Protein AF-0000000083138808 (afdb_homodimer)

pLDDT: mean 95.05, std 5.02, range [62.19, 98.88]

Structure (mmCIF, N/CA/C/O backbone):
data_AF-0000000083138808-model_v1
#
loop_
_entity.id
_entity.type
_entity.pdbx_description
1 polymer 'Coproporphyrinogen III oxidase'
#
loop_
_atom_site.group_PDB
_atom_site.id
_atom_site.type_symbol
_atom_site.label_atom_id
_atom_site.label_alt_id
_atom_site.label_comp_id
_atom_site.label_asym_id
_atom_site.label_entity_id
_atom_site.label_seq_id
_atom_site.pdbx_PDB_ins_code
_atom_site.Cartn_x
_atom_site.Cartn_y
_atom_site.Cartn_z
_atom_site.occupancy
_atom_site.B_iso_or_equiv
_atom_site.auth_seq_id
_atom_site.auth_comp_id
_atom_site.auth_asym_id
_atom_site.auth_atom_id
_atom_site.pdbx_PDB_model_num
ATOM 1 N N . MET A 1 1 ? -33.562 -11.359 11.242 1 92.44 1 MET A N 1
ATOM 2 C CA . MET A 1 1 ? -32.156 -11.484 11.547 1 92.44 1 MET A CA 1
ATOM 3 C C . MET A 1 1 ? -31.312 -11.195 10.312 1 92.44 1 MET A C 1
ATOM 5 O O . MET A 1 1 ? -31.562 -11.758 9.242 1 92.44 1 MET A O 1
ATOM 9 N N . LYS A 1 2 ? -30.422 -10.242 10.336 1 97.38 2 LYS A N 1
ATOM 10 C CA . LYS A 1 2 ? -29.547 -9.914 9.211 1 97.38 2 LYS A CA 1
ATOM 11 C C . LYS A 1 2 ? -28.172 -10.586 9.359 1 97.38 2 LYS A C 1
ATOM 13 O O . LYS A 1 2 ? -27.484 -10.375 10.359 1 97.38 2 LYS A O 1
ATOM 18 N N . ILE A 1 3 ? -27.812 -11.391 8.375 1 98.69 3 ILE A N 1
ATOM 19 C CA . ILE A 1 3 ? -26.531 -12.094 8.375 1 98.69 3 ILE A CA 1
ATOM 20 C C . ILE A 1 3 ? -25.641 -11.555 7.258 1 98.69 3 ILE A C 1
ATOM 22 O O . ILE A 1 3 ? -26.062 -11.484 6.102 1 98.69 3 ILE A O 1
ATOM 26 N N . LEU A 1 4 ? -24.406 -11.102 7.598 1 98.88 4 LEU A N 1
ATOM 27 C CA . LEU A 1 4 ? -23.469 -10.578 6.625 1 98.88 4 LEU A CA 1
ATOM 28 C C . LEU A 1 4 ? -22.297 -11.539 6.43 1 98.88 4 LEU A C 1
ATOM 30 O O . LEU A 1 4 ? -21.609 -11.898 7.391 1 98.88 4 LEU A O 1
ATOM 34 N N . LEU A 1 5 ? -22.141 -12.07 5.223 1 98.81 5 LEU A N 1
ATOM 35 C CA . LEU A 1 5 ? -20.938 -12.766 4.797 1 98.81 5 LEU A CA 1
ATOM 36 C C . LEU A 1 5 ? -19.922 -11.781 4.223 1 98.81 5 LEU A C 1
ATOM 38 O O . LEU A 1 5 ? -20.156 -11.18 3.172 1 98.81 5 LEU A O 1
ATOM 42 N N . ALA A 1 6 ? -18.781 -11.617 4.906 1 98.69 6 ALA A N 1
ATOM 43 C CA . ALA A 1 6 ? -17.797 -10.633 4.48 1 98.69 6 ALA A CA 1
ATOM 44 C C . ALA A 1 6 ? -16.484 -11.305 4.098 1 98.69 6 ALA A C 1
ATOM 46 O O . ALA A 1 6 ? -16.047 -12.242 4.762 1 98.69 6 ALA A O 1
ATOM 47 N N . ALA A 1 7 ? -15.898 -10.883 3.031 1 98.31 7 ALA A N 1
ATOM 48 C CA . ALA A 1 7 ? -14.602 -11.352 2.553 1 98.31 7 ALA A CA 1
ATOM 49 C C . ALA A 1 7 ? -13.664 -10.188 2.256 1 98.31 7 ALA A C 1
ATOM 51 O O . ALA A 1 7 ? -14.102 -9.156 1.727 1 98.31 7 ALA A O 1
ATOM 52 N N . VAL A 1 8 ? -12.367 -10.32 2.645 1 98.31 8 VAL A N 1
ATOM 53 C CA . VAL A 1 8 ? -11.328 -9.359 2.295 1 98.31 8 VAL A CA 1
ATOM 54 C C . VAL A 1 8 ? -10.367 -9.977 1.284 1 98.31 8 VAL A C 1
ATOM 56 O O . VAL A 1 8 ? -9.445 -10.703 1.661 1 98.31 8 VAL A O 1
ATOM 59 N N . ASN A 1 9 ? -10.562 -9.625 0.025 1 97.88 9 ASN A N 1
ATOM 60 C CA . ASN A 1 9 ? -9.812 -10.242 -1.061 1 97.88 9 ASN A CA 1
ATOM 61 C C . ASN A 1 9 ? -8.422 -9.625 -1.204 1 97.88 9 ASN A C 1
ATOM 63 O O . ASN A 1 9 ? -8.172 -8.523 -0.709 1 97.88 9 ASN A O 1
ATOM 67 N N . ALA A 1 10 ? -7.535 -10.328 -1.863 1 96.06 10 ALA A N 1
ATOM 68 C CA . ALA A 1 10 ? -6.18 -9.836 -2.109 1 96.06 10 ALA A CA 1
ATOM 69 C C . ALA A 1 10 ? -6.195 -8.648 -3.07 1 96.06 10 ALA A C 1
ATOM 71 O O . ALA A 1 10 ? -5.426 -7.699 -2.904 1 96.06 10 ALA A O 1
ATOM 72 N N . LYS A 1 11 ? -6.949 -8.758 -4.117 1 95.38 11 LYS A N 1
ATOM 73 C CA . LYS A 1 11 ? -7.152 -7.703 -5.109 1 95.38 11 LYS A CA 1
ATOM 74 C C . LYS A 1 11 ? -8.617 -7.617 -5.531 1 95.38 11 LYS A C 1
ATOM 76 O O . LYS A 1 11 ? -9.383 -8.555 -5.312 1 95.38 11 LYS A O 1
ATOM 81 N N . TYR A 1 12 ? -8.961 -6.559 -6.191 1 91.81 12 TYR A N 1
ATOM 82 C CA . TYR A 1 12 ? -10.336 -6.328 -6.633 1 91.81 12 TYR A CA 1
ATOM 83 C C . TYR A 1 12 ? -10.758 -7.367 -7.664 1 91.81 12 TYR A C 1
ATOM 85 O O . TYR A 1 12 ? -11.914 -7.793 -7.684 1 91.81 12 TYR A O 1
ATOM 93 N N . ILE A 1 13 ? -9.805 -7.824 -8.469 1 94.5 13 ILE A N 1
ATOM 94 C CA . ILE A 1 13 ? -10.109 -8.719 -9.586 1 94.5 13 ILE A CA 1
ATOM 95 C C . ILE A 1 13 ? -10.508 -10.086 -9.055 1 94.5 13 ILE A C 1
ATOM 97 O O . ILE A 1 13 ? -11.07 -10.906 -9.781 1 94.5 13 ILE A O 1
ATOM 101 N N . HIS A 1 14 ? -10.227 -10.344 -7.797 1 95.12 14 HIS A N 1
ATOM 102 C CA . HIS A 1 14 ? -10.578 -11.625 -7.195 1 95.12 14 HIS A CA 1
ATOM 103 C C . HIS A 1 14 ? -11.961 -11.562 -6.551 1 95.12 14 HIS A C 1
ATOM 105 O O . HIS A 1 14 ? -12.359 -10.523 -6.023 1 95.12 14 HIS A O 1
ATOM 111 N N . SER A 1 15 ? -12.633 -12.633 -6.695 1 94.44 15 SER A N 1
ATOM 112 C CA . SER A 1 15 ? -13.875 -12.844 -5.957 1 94.44 15 SER A CA 1
ATOM 113 C C . SER A 1 15 ? -13.742 -13.992 -4.969 1 94.44 15 SER A C 1
ATOM 115 O O . SER A 1 15 ? -12.875 -14.859 -5.121 1 94.44 15 SER A O 1
ATOM 117 N N . ASN A 1 16 ? -14.523 -13.906 -3.939 1 96.31 16 ASN A N 1
ATOM 118 C CA . ASN A 1 16 ? -14.508 -14.961 -2.928 1 96.31 16 ASN A CA 1
ATOM 119 C C . ASN A 1 16 ? -15.609 -15.984 -3.166 1 96.31 16 ASN A C 1
ATOM 121 O O . ASN A 1 16 ? -16.766 -15.773 -2.773 1 96.31 16 ASN A O 1
ATOM 125 N N . LEU A 1 17 ? -15.281 -17.094 -3.738 1 96.81 17 LEU A N 1
ATOM 126 C CA . LEU A 1 17 ? -16.25 -18.141 -4.094 1 96.81 17 LEU A CA 1
ATOM 127 C C . LEU A 1 17 ? -16.969 -18.641 -2.854 1 96.81 17 LEU A C 1
ATOM 129 O O . LEU A 1 17 ? -18.172 -18.953 -2.918 1 96.81 17 LEU A O 1
ATOM 133 N N . ALA A 1 18 ? -16.312 -18.672 -1.743 1 97.19 18 ALA A N 1
ATOM 134 C CA . ALA A 1 18 ? -16.844 -19.25 -0.52 1 97.19 18 ALA A CA 1
ATOM 135 C C . ALA A 1 18 ? -18.109 -18.516 -0.064 1 97.19 18 ALA A C 1
ATOM 137 O O . ALA A 1 18 ? -19.141 -19.125 0.192 1 97.19 18 ALA A O 1
ATOM 138 N N . VAL A 1 19 ? -18.047 -17.203 0.001 1 97.94 19 VAL A N 1
ATOM 139 C CA . VAL A 1 19 ? -19.172 -16.453 0.549 1 97.94 19 VAL A CA 1
ATOM 140 C C . VAL A 1 19 ? -20.375 -16.562 -0.392 1 97.94 19 VAL A C 1
ATOM 142 O O . VAL A 1 19 ? -21.516 -16.609 0.057 1 97.94 19 VAL A O 1
ATOM 145 N N . TYR A 1 20 ? -20.156 -16.656 -1.681 1 97.44 20 TYR A N 1
ATOM 146 C CA . TYR A 1 20 ? -21.25 -16.812 -2.635 1 97.44 20 TYR A CA 1
ATOM 147 C C . TYR A 1 20 ? -21.875 -18.188 -2.533 1 97.44 20 TYR A C 1
ATOM 149 O O . TYR A 1 20 ? -23.109 -18.328 -2.576 1 97.44 20 TYR A O 1
ATOM 157 N N . CYS A 1 21 ? -21.062 -19.219 -2.371 1 97.62 21 CYS A N 1
ATOM 158 C CA . CYS A 1 21 ? -21.562 -20.578 -2.225 1 97.62 21 CYS A CA 1
ATOM 159 C C . CYS A 1 21 ? -22.375 -20.734 -0.946 1 97.62 21 CYS A C 1
ATOM 161 O O . CYS A 1 21 ? -23.438 -21.344 -0.953 1 97.62 21 CYS A O 1
ATOM 163 N N . LEU A 1 22 ? -21.828 -20.156 0.138 1 98.38 22 LEU A N 1
ATOM 164 C CA . LEU A 1 22 ? -22.531 -20.234 1.417 1 98.38 22 LEU A CA 1
ATOM 165 C C . LEU A 1 22 ? -23.906 -19.594 1.321 1 98.38 22 LEU A C 1
ATOM 167 O O . LEU A 1 22 ? -24.906 -20.188 1.738 1 98.38 22 LEU A O 1
ATOM 171 N N . ARG A 1 23 ? -23.953 -18.375 0.774 1 97.94 23 ARG A N 1
ATOM 172 C CA . ARG A 1 23 ? -25.234 -17.688 0.656 1 97.94 23 ARG A CA 1
ATOM 173 C C . ARG A 1 23 ? -26.188 -18.469 -0.237 1 97.94 23 ARG A C 1
ATOM 175 O O . ARG A 1 23 ? -27.359 -18.641 0.109 1 97.94 23 ARG A O 1
ATOM 182 N N . ALA A 1 24 ? -25.688 -18.922 -1.395 1 97.19 24 ALA A N 1
ATOM 183 C CA . ALA A 1 24 ? -26.547 -19.625 -2.346 1 97.19 24 ALA A CA 1
ATOM 184 C C . ALA A 1 24 ? -27.125 -20.891 -1.728 1 97.19 24 ALA A C 1
ATOM 186 O O . ALA A 1 24 ? -28.328 -21.156 -1.854 1 97.19 24 ALA A O 1
ATOM 187 N N . TYR A 1 25 ? -26.359 -21.672 -1.079 1 98 25 TYR A N 1
ATOM 188 C CA . TYR A 1 25 ? -26.812 -22.906 -0.465 1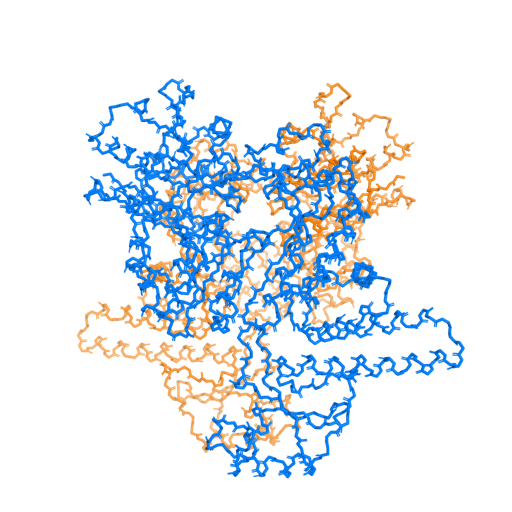 98 25 TYR A CA 1
ATOM 189 C C . TYR A 1 25 ? -27.828 -22.625 0.64 1 98 25 TYR A C 1
ATOM 191 O O . TYR A 1 25 ? -28.875 -23.281 0.706 1 98 25 TYR A O 1
ATOM 199 N N . ALA A 1 26 ? -27.516 -21.734 1.524 1 97.75 26 ALA A N 1
ATOM 200 C CA . ALA A 1 26 ? -28.391 -21.391 2.635 1 97.75 26 ALA A CA 1
ATOM 201 C C . ALA A 1 26 ? -29.734 -20.891 2.127 1 97.75 26 ALA A C 1
ATOM 203 O O . ALA A 1 26 ? -30.781 -21.219 2.691 1 97.75 26 ALA A O 1
ATOM 204 N N . LYS A 1 27 ? -29.688 -20.094 1.078 1 96.12 27 LYS A N 1
ATOM 205 C CA . LYS A 1 27 ? -30.922 -19.516 0.553 1 96.12 27 LYS A CA 1
ATOM 206 C C . LYS A 1 27 ? -31.812 -20.578 -0.094 1 96.12 27 LYS A C 1
ATOM 208 O O . LYS A 1 27 ? -33.031 -20.422 -0.161 1 96.12 27 LYS A O 1
ATOM 213 N N . GLU A 1 28 ? -31.203 -21.609 -0.578 1 95.62 28 GLU A N 1
ATOM 214 C CA . GLU A 1 28 ? -32 -22.734 -1.082 1 95.62 28 GLU A CA 1
ATOM 215 C C . GLU A 1 28 ? -32.781 -23.391 0.04 1 95.62 28 GLU A C 1
ATOM 217 O O . GLU A 1 28 ? -33.906 -23.875 -0.18 1 95.62 28 GLU A O 1
ATOM 222 N N . GLN A 1 29 ? -32.219 -23.438 1.167 1 94.19 29 GLN A N 1
ATOM 223 C CA . GLN A 1 29 ? -32.875 -24.078 2.314 1 94.19 29 GLN A CA 1
ATOM 224 C C . GLN A 1 29 ? -33.75 -23.094 3.07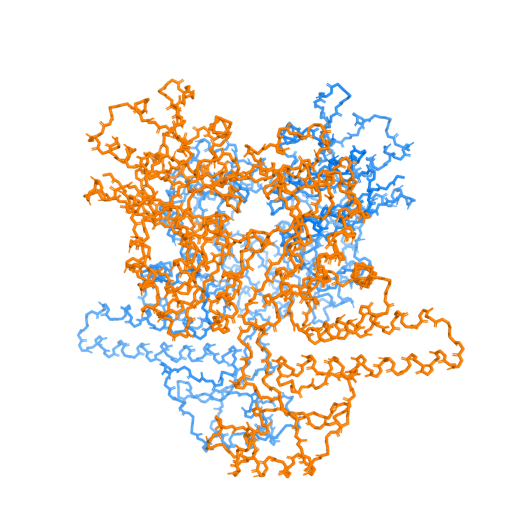2 1 94.19 29 GLN A C 1
ATOM 226 O O . GLN A 1 29 ? -34.75 -23.484 3.674 1 94.19 29 GLN A O 1
ATOM 231 N N . HIS A 1 30 ? -33.312 -21.891 3.078 1 94.69 30 HIS A N 1
ATOM 232 C CA . HIS A 1 30 ? -33.969 -20.828 3.812 1 94.69 30 HIS A CA 1
ATOM 233 C C . HIS A 1 30 ? -34.188 -19.594 2.932 1 94.69 30 HIS A C 1
ATOM 235 O O . HIS A 1 30 ? -33.562 -18.562 3.145 1 94.69 30 HIS A O 1
ATOM 241 N N . LEU A 1 31 ? -35.188 -19.641 2.113 1 91.38 31 LEU A N 1
ATOM 242 C CA . LEU A 1 31 ? -35.406 -18.672 1.049 1 91.38 31 LEU A CA 1
ATOM 243 C C . LEU A 1 31 ? -35.625 -17.281 1.624 1 91.38 31 LEU A C 1
ATOM 245 O O . LEU A 1 31 ? -35.188 -16.281 1.054 1 91.38 31 LEU A O 1
ATOM 249 N N . ALA A 1 32 ? -36.219 -17.156 2.746 1 92.94 32 ALA A N 1
ATOM 250 C CA . ALA A 1 32 ? -36.625 -15.867 3.303 1 92.94 32 ALA A CA 1
ATOM 251 C C . ALA A 1 32 ? -35.531 -15.242 4.133 1 92.94 32 ALA A C 1
ATOM 253 O O . ALA A 1 32 ? -35.625 -14.102 4.59 1 92.94 32 ALA A O 1
ATOM 254 N N . SER A 1 33 ? -34.406 -16 4.246 1 95.75 33 SER A N 1
ATOM 255 C CA . SER A 1 33 ? -33.344 -15.516 5.113 1 95.75 33 SER A CA 1
ATOM 256 C C . SER A 1 33 ? -32.656 -14.273 4.527 1 95.75 33 SER A C 1
ATOM 258 O O . SER A 1 33 ? -32.469 -14.188 3.312 1 95.75 33 SER A O 1
ATOM 260 N N . ASN A 1 34 ? -32.406 -13.273 5.371 1 97.5 34 ASN A N 1
ATOM 261 C CA . ASN A 1 34 ? -31.703 -12.055 4.977 1 97.5 34 ASN A CA 1
ATOM 262 C C . ASN A 1 34 ? -30.188 -12.227 5.078 1 97.5 34 ASN A C 1
ATOM 264 O O . ASN A 1 34 ? -29.594 -11.898 6.105 1 97.5 34 ASN A O 1
ATOM 268 N N . ILE A 1 35 ? -29.594 -12.75 4.059 1 98.38 35 ILE A N 1
ATOM 269 C CA . ILE A 1 35 ? -28.172 -12.992 3.979 1 98.38 35 ILE A CA 1
ATOM 270 C C . ILE A 1 35 ? -27.547 -12.094 2.908 1 98.38 35 ILE A C 1
ATOM 272 O O . ILE A 1 35 ? -27.891 -12.195 1.729 1 98.38 35 ILE A O 1
ATOM 276 N N . THR A 1 36 ? -26.625 -11.211 3.268 1 97.94 36 THR A N 1
ATOM 277 C CA . THR A 1 36 ? -25.953 -10.312 2.33 1 97.94 36 THR A CA 1
ATOM 278 C C . THR A 1 36 ? -24.469 -10.602 2.262 1 97.94 36 THR A C 1
ATOM 280 O O . THR A 1 36 ? -23.906 -11.266 3.141 1 97.94 36 THR A O 1
ATOM 283 N N . ILE A 1 37 ? -23.844 -10.227 1.132 1 98 37 ILE A N 1
ATOM 284 C CA . ILE A 1 37 ? -22.422 -10.422 0.917 1 98 37 ILE A CA 1
ATOM 285 C C . ILE A 1 37 ? -21.734 -9.07 0.749 1 98 37 ILE A C 1
ATOM 287 O O . ILE A 1 37 ? -22.266 -8.18 0.076 1 98 37 ILE A O 1
ATOM 291 N N . SER A 1 38 ? -20.578 -8.859 1.402 1 97.88 38 SER A N 1
ATOM 292 C CA . SER A 1 38 ? -19.703 -7.73 1.147 1 97.88 38 SER A CA 1
ATOM 293 C C . SER A 1 38 ? -18.266 -8.188 0.879 1 97.88 38 SER A C 1
ATOM 295 O O . SER A 1 38 ? -17.703 -8.953 1.663 1 97.88 38 SER A O 1
ATOM 297 N N . GLU A 1 39 ? -17.734 -7.773 -0.21 1 97.12 39 GLU A N 1
ATOM 298 C CA . GLU A 1 39 ? -16.344 -8.07 -0.547 1 97.12 39 GLU A CA 1
ATOM 299 C C . GLU A 1 39 ? -15.477 -6.812 -0.487 1 97.12 39 GLU A C 1
ATOM 301 O O . GLU A 1 39 ? -15.828 -5.785 -1.067 1 97.12 39 GLU A O 1
ATOM 306 N N . TYR A 1 40 ? -14.406 -6.895 0.25 1 97.44 40 TYR A N 1
ATOM 307 C CA . TYR A 1 40 ? -13.398 -5.852 0.384 1 97.44 40 TYR A CA 1
ATOM 308 C C . TYR A 1 40 ? -12.055 -6.328 -0.149 1 97.44 40 TYR A C 1
ATOM 310 O O . TYR A 1 40 ? -11.938 -7.445 -0.656 1 97.44 40 TYR A O 1
ATOM 318 N N . THR A 1 41 ? -11.039 -5.5 -0.124 1 96.81 41 THR A N 1
ATOM 319 C CA . THR A 1 41 ? -9.68 -5.875 -0.489 1 96.81 41 THR A CA 1
ATOM 320 C C . THR A 1 41 ? -8.695 -5.469 0.605 1 96.81 41 THR A C 1
ATOM 322 O O . THR A 1 41 ? -8.961 -4.543 1.376 1 96.81 41 THR A O 1
ATOM 325 N N . ILE A 1 42 ? -7.574 -6.098 0.722 1 95.81 42 ILE A N 1
ATOM 326 C CA . ILE A 1 42 ? -6.566 -5.82 1.736 1 95.81 42 ILE A CA 1
ATOM 327 C C . ILE A 1 42 ? -5.934 -4.457 1.478 1 95.81 42 ILE A C 1
ATOM 329 O O . ILE A 1 42 ? -5.273 -3.893 2.355 1 95.81 42 ILE A O 1
ATOM 333 N N . ASN A 1 43 ? -6.125 -3.932 0.3 1 92.25 43 ASN A N 1
ATOM 334 C CA . ASN A 1 43 ? -5.566 -2.631 -0.056 1 92.25 43 ASN A CA 1
ATOM 335 C C . ASN A 1 43 ? -6.543 -1.498 0.255 1 92.25 43 ASN A C 1
ATOM 337 O O . ASN A 1 43 ? -6.188 -0.323 0.145 1 92.25 43 ASN A O 1
ATOM 341 N N . GLN A 1 44 ? -7.723 -1.822 0.637 1 94.25 44 GLN A N 1
ATOM 342 C CA . GLN A 1 44 ? -8.711 -0.824 1.034 1 94.25 44 GLN A CA 1
ATOM 343 C C . GLN A 1 44 ? -8.422 -0.293 2.436 1 94.25 44 GLN A C 1
ATOM 345 O O . GLN A 1 44 ? -8.055 -1.056 3.33 1 94.25 44 GLN A O 1
ATOM 350 N N . PRO A 1 45 ? -8.547 1.027 2.615 1 93.5 45 PRO A N 1
ATOM 351 C CA . PRO A 1 45 ? -8.352 1.54 3.975 1 93.5 45 PRO A CA 1
ATOM 352 C C . PRO A 1 45 ? -9.227 0.827 5.004 1 93.5 45 PRO A C 1
ATOM 354 O O . PRO A 1 45 ? -10.422 0.651 4.785 1 93.5 45 PRO A O 1
ATOM 357 N N . PHE A 1 46 ? -8.633 0.461 6.062 1 95.75 46 PHE A N 1
ATOM 358 C CA . PHE A 1 46 ? -9.289 -0.342 7.09 1 95.75 46 PHE A CA 1
ATOM 359 C C . PHE A 1 46 ? -10.539 0.358 7.613 1 95.75 46 PHE A C 1
ATOM 361 O O . PHE A 1 46 ? -11.578 -0.276 7.809 1 95.75 46 PHE A O 1
ATOM 368 N N . ASP A 1 47 ? -10.516 1.645 7.805 1 95.69 47 ASP A N 1
ATOM 369 C CA . ASP A 1 47 ? -11.633 2.396 8.367 1 95.69 47 ASP A CA 1
ATOM 370 C C . ASP A 1 47 ? -12.844 2.352 7.445 1 95.69 47 ASP A C 1
ATOM 372 O O . ASP A 1 47 ? -13.984 2.357 7.91 1 95.69 47 ASP A O 1
ATOM 376 N N . GLU A 1 48 ? -12.609 2.299 6.18 1 95.12 48 GLU A N 1
ATOM 377 C CA . GLU A 1 48 ? -13.719 2.195 5.234 1 95.12 48 GLU A CA 1
ATOM 378 C C . GLU A 1 48 ? -14.461 0.87 5.391 1 95.12 48 GLU A C 1
ATOM 380 O O . GLU A 1 48 ? -15.688 0.825 5.305 1 95.12 48 GLU A O 1
ATOM 385 N N . ILE A 1 49 ? -13.695 -0.174 5.617 1 97.56 49 ILE A N 1
ATOM 386 C CA . ILE A 1 49 ? -14.281 -1.497 5.812 1 97.56 49 ILE A CA 1
ATOM 387 C C . ILE A 1 49 ? -15.102 -1.513 7.102 1 97.56 49 ILE A C 1
ATOM 389 O O . ILE A 1 49 ? -16.25 -1.941 7.102 1 97.56 49 ILE A O 1
ATOM 393 N N . LEU A 1 50 ? -14.5 -0.985 8.141 1 97.94 50 LEU A N 1
ATOM 394 C CA . LEU A 1 50 ? -15.148 -0.945 9.445 1 97.94 50 LEU A CA 1
ATOM 395 C C . LEU A 1 50 ? -16.438 -0.14 9.383 1 97.94 50 LEU A C 1
ATOM 397 O O . LEU A 1 50 ? -17.469 -0.578 9.891 1 97.94 50 LEU A O 1
ATOM 401 N N . MET A 1 51 ? -16.391 1.031 8.742 1 97.19 51 MET A N 1
ATOM 402 C CA . MET A 1 51 ? -17.562 1.897 8.617 1 97.19 51 MET A CA 1
ATOM 403 C C . MET A 1 51 ? -18.672 1.205 7.828 1 97.19 51 MET A C 1
ATOM 405 O O . MET A 1 51 ? -19.844 1.303 8.188 1 97.19 51 MET A O 1
ATOM 409 N N . ASP A 1 52 ? -18.281 0.514 6.77 1 97.12 52 ASP A N 1
ATOM 410 C CA . ASP A 1 52 ? -19.281 -0.187 5.961 1 97.12 52 ASP A CA 1
ATOM 411 C C . ASP A 1 52 ? -19.984 -1.276 6.773 1 97.12 52 ASP A C 1
ATOM 413 O O . ASP A 1 52 ? -21.203 -1.411 6.719 1 97.12 52 ASP A O 1
ATOM 417 N N . ILE A 1 53 ? -19.25 -2.047 7.523 1 98.56 53 ILE A N 1
ATOM 418 C CA . ILE A 1 53 ? -19.828 -3.102 8.352 1 98.56 53 ILE A CA 1
ATOM 419 C C . ILE A 1 53 ? -20.766 -2.492 9.398 1 98.56 53 ILE A C 1
ATOM 421 O O . ILE A 1 53 ? -21.859 -3.004 9.625 1 98.56 53 ILE A O 1
ATOM 425 N N . TYR A 1 54 ? -20.344 -1.401 10 1 98.38 54 TYR A N 1
ATOM 426 C CA . TYR A 1 54 ? -21.172 -0.709 10.984 1 98.38 54 TYR A CA 1
ATOM 427 C C . TYR A 1 54 ? -22.5 -0.287 10.375 1 98.38 54 TYR A C 1
ATOM 429 O O . TYR A 1 54 ? -23.562 -0.506 10.969 1 98.38 54 TYR A O 1
ATOM 437 N N . LYS A 1 55 ? -22.438 0.327 9.195 1 96.75 55 LYS A N 1
ATOM 438 C CA . LYS A 1 55 ? -23.625 0.827 8.523 1 96.75 55 LYS A CA 1
ATOM 439 C C . LYS A 1 55 ? -24.594 -0.31 8.203 1 96.75 55 LYS A C 1
ATOM 441 O O . LYS A 1 55 ? -25.812 -0.132 8.258 1 96.75 55 LYS A O 1
ATOM 446 N N . GLN A 1 56 ? -24.047 -1.447 7.891 1 97.31 56 GLN A N 1
ATOM 447 C CA . GLN A 1 56 ? -24.875 -2.598 7.57 1 97.31 56 GLN A CA 1
ATOM 448 C C . GLN A 1 56 ? -25.516 -3.184 8.828 1 97.31 56 GLN A C 1
ATOM 450 O O . GLN A 1 56 ? -26.562 -3.836 8.758 1 97.31 56 GLN A O 1
ATOM 455 N N . ALA A 1 57 ? -24.906 -2.99 9.969 1 97.75 57 ALA A N 1
ATOM 456 C CA . ALA A 1 57 ? -25.422 -3.371 11.281 1 97.75 57 ALA A CA 1
ATOM 457 C C . ALA A 1 57 ? -25.891 -4.82 11.281 1 97.75 57 ALA A C 1
ATOM 459 O O . ALA A 1 57 ? -27.031 -5.109 11.641 1 97.75 57 ALA A O 1
ATOM 460 N N . PRO A 1 58 ? -25.062 -5.766 10.938 1 98.69 58 PRO A N 1
ATOM 461 C CA . PRO A 1 58 ? -25.484 -7.168 10.93 1 98.69 58 PRO A CA 1
ATOM 462 C C . PRO A 1 58 ? -25.703 -7.727 12.336 1 98.69 58 PRO A C 1
ATOM 464 O O . PRO A 1 58 ? -25 -7.332 13.273 1 98.69 58 PRO A O 1
ATOM 467 N N . ASP A 1 59 ? -26.688 -8.617 12.453 1 98.5 59 ASP A N 1
ATOM 468 C CA . ASP A 1 59 ? -26.859 -9.375 13.695 1 98.5 59 ASP A CA 1
ATOM 469 C C . ASP A 1 59 ? -25.766 -10.445 13.828 1 98.5 59 ASP A C 1
ATOM 471 O O . ASP A 1 59 ? -25.297 -10.719 14.938 1 98.5 59 ASP A O 1
ATOM 475 N N . VAL A 1 60 ? -25.422 -11.078 12.727 1 98.62 60 VAL A N 1
ATOM 476 C CA . VAL A 1 60 ? -24.375 -12.086 12.633 1 98.62 60 VAL A CA 1
ATOM 477 C C . VAL A 1 60 ? -23.391 -11.703 11.531 1 98.62 60 VAL A C 1
ATOM 479 O O . VAL A 1 60 ? -23.797 -11.445 10.391 1 98.62 60 VAL A O 1
ATOM 482 N N . LEU A 1 61 ? -22.125 -11.539 11.875 1 98.88 61 LEU A N 1
ATOM 483 C CA . LEU A 1 61 ? -21.047 -11.25 10.93 1 98.88 61 LEU A CA 1
ATOM 484 C C . LEU A 1 61 ? -20.156 -12.469 10.734 1 98.88 61 LEU A C 1
ATOM 486 O O . LEU A 1 61 ? -19.547 -12.953 11.68 1 98.88 61 LEU A O 1
ATOM 490 N N . CYS A 1 62 ? -20.125 -13.016 9.547 1 98.88 62 CYS A N 1
ATOM 491 C CA . CYS A 1 62 ? -19.266 -14.141 9.195 1 98.88 62 CYS A CA 1
ATOM 492 C C . CYS A 1 62 ? -18.094 -13.688 8.336 1 98.88 62 CYS A C 1
ATOM 494 O O . CYS A 1 62 ? -18.281 -13.086 7.281 1 98.88 62 CYS A O 1
ATOM 496 N N . LEU A 1 63 ? -16.891 -13.977 8.773 1 98.81 63 LEU A N 1
ATOM 497 C CA . LEU A 1 63 ? -15.688 -13.531 8.078 1 98.81 63 LEU A CA 1
ATOM 498 C C . LEU A 1 63 ? -14.945 -14.719 7.473 1 98.81 63 LEU A C 1
ATOM 500 O O . LEU A 1 63 ? -14.68 -15.703 8.164 1 98.81 63 LEU A O 1
ATOM 504 N N . SER A 1 64 ? -14.688 -14.602 6.18 1 98.31 64 SER A N 1
ATOM 505 C CA . SER A 1 64 ? -13.859 -15.609 5.531 1 98.31 64 SER A CA 1
ATOM 506 C C . SER A 1 64 ? -12.383 -15.391 5.832 1 98.31 64 SER A C 1
ATOM 508 O O . SER A 1 64 ? -11.875 -14.273 5.711 1 98.31 64 SER A O 1
ATOM 510 N N . CYS A 1 65 ? -11.648 -16.438 6.195 1 98.06 65 CYS A N 1
ATOM 511 C CA . CYS A 1 65 ? -10.266 -16.312 6.652 1 98.06 65 CYS A CA 1
ATOM 512 C C . CYS A 1 65 ? -9.32 -17.094 5.746 1 98.06 65 CYS A C 1
ATOM 514 O O . CYS A 1 65 ? -9.398 -18.312 5.664 1 98.06 65 CYS A O 1
ATOM 516 N N . TYR A 1 66 ? -8.5 -16.391 5.09 1 96.62 66 TYR A N 1
ATOM 517 C CA . TYR A 1 66 ? -7.488 -16.953 4.207 1 96.62 66 TYR A CA 1
ATOM 518 C C . TYR A 1 66 ? -6.105 -16.406 4.555 1 96.62 66 TYR A C 1
ATOM 520 O O . TYR A 1 66 ? -5.977 -15.492 5.371 1 96.62 66 TYR A O 1
ATOM 528 N N . LEU A 1 67 ? -5.121 -16.969 3.92 1 95.06 67 LEU A N 1
ATOM 529 C CA . LEU A 1 67 ? -3.73 -16.609 4.184 1 95.06 67 LEU A CA 1
ATOM 530 C C . LEU A 1 67 ? -3.494 -15.117 3.955 1 95.06 67 LEU A C 1
ATOM 532 O O . LEU A 1 67 ? -2.781 -14.477 4.727 1 95.06 67 LEU A O 1
ATOM 536 N N . TRP A 1 68 ? -4.074 -14.547 2.947 1 95.5 68 TRP A N 1
ATOM 537 C CA . TRP A 1 68 ? -3.756 -13.18 2.533 1 95.5 68 TRP A CA 1
ATOM 538 C C . TRP A 1 68 ? -4.512 -12.164 3.381 1 95.5 68 TRP A C 1
ATOM 540 O O . TRP A 1 68 ? -4.184 -10.977 3.373 1 95.5 68 TRP A O 1
ATOM 550 N N . ASN A 1 69 ? -5.539 -12.625 4.176 1 97.5 69 ASN A N 1
ATOM 551 C CA . ASN A 1 69 ? -6.379 -11.602 4.781 1 97.5 69 ASN A CA 1
ATOM 552 C C . ASN A 1 69 ? -6.508 -11.797 6.289 1 97.5 69 ASN A C 1
ATOM 554 O O . ASN A 1 69 ? -7.191 -11.023 6.965 1 97.5 69 ASN A O 1
ATOM 558 N N . VAL A 1 70 ? -5.863 -12.781 6.887 1 96.62 70 VAL A N 1
ATOM 559 C CA . VAL A 1 70 ? -6.086 -13.156 8.281 1 96.62 70 VAL A CA 1
ATOM 560 C C . VAL A 1 70 ? -5.652 -12.016 9.195 1 96.62 70 VAL A C 1
ATOM 562 O O . VAL A 1 70 ? -6.223 -11.82 10.273 1 96.62 70 VAL A O 1
ATOM 565 N N . THR A 1 71 ? -4.637 -11.25 8.82 1 94.94 71 THR A N 1
ATOM 566 C CA . THR A 1 71 ? -4.215 -10.102 9.609 1 94.94 71 THR A CA 1
ATOM 567 C C . THR A 1 71 ? -5.32 -9.055 9.664 1 94.94 71 THR A C 1
ATOM 569 O O . THR A 1 71 ? -5.668 -8.57 10.742 1 94.94 71 THR A O 1
ATOM 572 N N . GLU A 1 72 ? -5.883 -8.719 8.531 1 96.62 72 GLU A N 1
ATOM 573 C CA . GLU A 1 72 ? -6.977 -7.754 8.453 1 96.62 72 GLU A CA 1
ATOM 574 C C . GLU A 1 72 ? -8.211 -8.258 9.203 1 96.62 72 GLU A C 1
ATOM 576 O O . GLU A 1 72 ? -8.867 -7.496 9.906 1 96.62 72 GLU A O 1
ATOM 581 N N . VAL A 1 73 ? -8.508 -9.516 9.031 1 98 73 VAL A N 1
ATOM 582 C CA . VAL A 1 73 ? -9.648 -10.125 9.695 1 98 73 VAL A CA 1
ATOM 583 C C . VAL A 1 73 ? -9.461 -10.062 11.211 1 98 73 VAL A C 1
ATOM 585 O O . VAL A 1 73 ? -10.406 -9.773 11.953 1 98 73 VAL A O 1
ATOM 588 N N . GLY A 1 74 ? -8.266 -10.367 11.656 1 97.44 74 GLY A N 1
ATOM 589 C CA . GLY A 1 74 ? -7.977 -10.258 13.078 1 97.44 74 GLY A CA 1
ATOM 590 C C . GLY A 1 74 ? -8.266 -8.875 13.633 1 97.44 74 GLY A C 1
ATOM 591 O O . GLY A 1 74 ? -8.797 -8.742 14.742 1 97.44 74 GLY A O 1
ATOM 592 N N . GLN A 1 75 ? -7.906 -7.863 12.906 1 96.88 75 GLN A N 1
ATOM 593 C CA . GLN A 1 75 ? -8.188 -6.496 13.32 1 96.88 75 GLN A CA 1
ATOM 594 C C . GLN A 1 75 ? -9.695 -6.238 13.383 1 96.88 75 GLN A C 1
ATOM 596 O O . GLN A 1 75 ? -10.18 -5.586 14.305 1 96.88 75 GLN A O 1
ATOM 601 N N . LEU A 1 76 ? -10.414 -6.727 12.391 1 98.19 76 LEU A N 1
ATOM 602 C CA . LEU A 1 76 ? -11.867 -6.566 12.359 1 98.19 76 LEU A CA 1
ATOM 603 C C . LEU A 1 76 ? -12.508 -7.215 13.586 1 98.19 76 LEU A C 1
ATOM 605 O O . LEU A 1 76 ? -13.406 -6.633 14.203 1 98.19 76 LEU A O 1
ATOM 609 N N . ILE A 1 77 ? -12.023 -8.43 13.906 1 98.19 77 ILE A N 1
ATOM 610 C CA . ILE A 1 77 ? -12.57 -9.164 15.039 1 98.19 77 ILE A CA 1
ATOM 611 C C . ILE A 1 77 ? -12.43 -8.336 16.312 1 98.19 77 ILE A C 1
ATOM 613 O O . ILE A 1 77 ? -13.32 -8.32 17.156 1 98.19 77 ILE A O 1
ATOM 617 N N . GLN A 1 78 ? -11.359 -7.609 16.391 1 97.12 78 GLN A N 1
ATOM 618 C CA . GLN A 1 78 ? -11.07 -6.836 17.594 1 97.12 78 GLN A CA 1
ATOM 619 C C . GLN A 1 78 ? -11.875 -5.539 17.625 1 97.12 78 GLN A C 1
ATOM 621 O O . GLN A 1 78 ? -12.328 -5.105 18.688 1 97.12 78 GLN A O 1
ATOM 626 N N . GLU A 1 79 ? -12.07 -4.902 16.516 1 97.94 79 GLU A N 1
ATOM 627 C CA . GLU A 1 79 ? -12.625 -3.553 16.484 1 97.94 79 GLU A CA 1
ATOM 628 C C . GLU A 1 79 ? -14.141 -3.578 16.359 1 97.94 79 GLU A C 1
ATOM 630 O O . GLU A 1 79 ? -14.836 -2.734 16.938 1 97.94 79 GLU A O 1
ATOM 635 N N . VAL A 1 80 ? -14.734 -4.551 15.672 1 98.31 80 VAL A N 1
ATOM 636 C CA . VAL A 1 80 ? -16.156 -4.566 15.336 1 98.31 80 VAL A CA 1
ATOM 637 C C . VAL A 1 80 ? -17 -4.602 16.609 1 98.31 80 VAL A C 1
ATOM 639 O O . VAL A 1 80 ? -17.953 -3.848 16.75 1 98.31 80 VAL A O 1
ATOM 642 N N . PRO A 1 81 ? -16.609 -5.438 17.672 1 97.88 81 PRO A N 1
ATOM 643 C CA . PRO A 1 81 ? -17.453 -5.516 18.875 1 97.88 81 PRO A CA 1
ATOM 644 C C . PRO A 1 81 ? -17.516 -4.191 19.625 1 97.88 81 PRO A C 1
ATOM 646 O O . PRO A 1 81 ? -18.469 -3.955 20.375 1 97.88 81 PRO A O 1
ATOM 649 N N . LYS A 1 82 ? -16.516 -3.348 19.438 1 97.44 82 LYS A N 1
ATOM 650 C CA . LYS A 1 82 ? -16.516 -2.049 20.109 1 97.44 82 LYS A CA 1
ATOM 651 C C . LYS A 1 82 ? -17.656 -1.165 19.594 1 97.44 82 LYS A C 1
ATOM 653 O O . LYS A 1 82 ? -18.297 -0.449 20.359 1 97.44 82 LYS A O 1
ATOM 658 N N . ILE A 1 83 ? -17.922 -1.254 18.312 1 97.69 83 ILE A N 1
ATOM 659 C CA . ILE A 1 83 ? -18.891 -0.347 17.703 1 97.69 83 ILE A CA 1
ATOM 660 C C . ILE A 1 83 ? -20.203 -1.079 17.469 1 97.69 83 ILE A C 1
ATOM 662 O O . ILE A 1 83 ? -21.25 -0.448 17.297 1 97.69 83 ILE A O 1
ATOM 666 N N . LEU A 1 84 ? -20.203 -2.414 17.391 1 98.12 84 LEU A N 1
ATOM 667 C CA . LEU A 1 84 ? -21.375 -3.277 17.297 1 98.12 84 LEU A CA 1
ATOM 668 C C . LEU A 1 84 ? -21.328 -4.387 18.328 1 98.12 84 LEU A C 1
ATOM 670 O O . LEU A 1 84 ? -21.141 -5.559 18 1 98.12 84 LEU A O 1
ATOM 674 N N . PRO A 1 85 ? -21.609 -4.062 19.562 1 97 85 PRO A N 1
ATOM 675 C CA . PRO A 1 85 ? -21.391 -5.004 20.656 1 97 85 PRO A CA 1
ATOM 676 C C . PRO A 1 85 ? -22.344 -6.203 20.609 1 97 85 PRO A C 1
ATOM 678 O O . PRO A 1 85 ? -22.047 -7.254 21.188 1 97 85 PRO A O 1
ATOM 681 N N . ASP A 1 86 ? -23.453 -6.105 19.922 1 97.19 86 ASP A N 1
ATOM 682 C CA . ASP A 1 86 ? -24.453 -7.172 19.922 1 97.19 86 ASP A CA 1
ATOM 683 C C . ASP A 1 86 ? -24.25 -8.109 18.734 1 97.19 86 ASP A C 1
ATOM 685 O O . ASP A 1 86 ? -24.922 -9.141 18.625 1 97.19 86 ASP A O 1
ATOM 689 N N . THR A 1 87 ? -23.359 -7.766 17.797 1 98.25 87 THR A N 1
ATOM 690 C CA . THR A 1 87 ? -23.125 -8.578 16.609 1 98.25 87 THR A CA 1
ATOM 691 C C . THR A 1 87 ? -22.359 -9.852 16.984 1 98.25 87 THR A C 1
ATOM 693 O O . THR A 1 87 ? -21.359 -9.805 17.688 1 98.25 87 THR A O 1
ATOM 696 N N . LYS A 1 88 ? -22.891 -11.047 16.562 1 98.06 88 LYS A N 1
ATOM 697 C CA . LYS A 1 88 ? -22.188 -12.312 16.75 1 98.06 88 LYS A CA 1
ATOM 698 C C . LYS A 1 88 ? -21.188 -12.547 15.609 1 98.06 88 LYS A C 1
ATOM 700 O O . LYS A 1 88 ? -21.562 -12.555 14.438 1 98.06 88 LYS A O 1
ATOM 705 N N . ILE A 1 89 ? -19.922 -12.781 15.938 1 98.62 89 ILE A N 1
ATOM 706 C CA . ILE A 1 89 ? -18.875 -12.906 14.922 1 98.62 89 ILE A CA 1
ATOM 707 C C . ILE A 1 89 ? -18.5 -14.375 14.734 1 98.62 89 ILE A C 1
ATOM 709 O O . ILE A 1 89 ? -18.141 -15.055 15.695 1 98.62 89 ILE A O 1
ATOM 713 N N . TRP A 1 90 ? -18.609 -14.844 13.57 1 98.88 90 TRP A N 1
ATOM 714 C CA . TRP A 1 90 ? -18.203 -16.188 13.18 1 98.88 90 TRP A CA 1
ATOM 715 C C . TRP A 1 90 ? -17.109 -16.156 12.133 1 98.88 90 TRP A C 1
ATOM 717 O O . TRP A 1 90 ? -17.062 -15.242 11.305 1 98.88 90 TRP A O 1
ATOM 727 N N . LEU A 1 91 ? -16.234 -17.094 12.203 1 98.75 91 LEU A N 1
ATOM 728 C CA . LEU A 1 91 ? -15.117 -17.203 11.258 1 98.75 91 LEU A CA 1
ATOM 729 C C . LEU A 1 91 ? -15.195 -18.516 10.484 1 98.75 91 LEU A C 1
ATOM 731 O O . LEU A 1 91 ? -15.828 -19.484 10.945 1 98.75 91 LEU A O 1
ATOM 735 N N . GLY A 1 92 ? -14.625 -18.531 9.344 1 98.31 92 GLY A N 1
ATOM 736 C CA . GLY A 1 92 ? -14.477 -19.734 8.539 1 98.31 92 GLY A CA 1
ATOM 737 C C . GLY A 1 92 ? -13.375 -19.625 7.508 1 98.31 92 GLY A C 1
ATOM 738 O O . GLY A 1 92 ? -12.93 -18.531 7.172 1 98.31 92 GLY A O 1
ATOM 739 N N . GLY A 1 93 ? -12.953 -20.766 7.023 1 96.19 93 GLY A N 1
ATOM 740 C CA . GLY A 1 93 ? -11.883 -20.812 6.039 1 96.19 93 GLY A CA 1
ATOM 741 C C . GLY A 1 93 ? -10.695 -21.625 6.488 1 96.19 93 GLY A C 1
ATOM 742 O O . GLY A 1 93 ? -10.633 -22.062 7.645 1 96.19 93 GLY A O 1
ATOM 743 N N . PRO A 1 94 ? -9.758 -21.828 5.613 1 93.88 94 PRO A N 1
ATOM 744 C CA . PRO A 1 94 ? -8.633 -22.719 5.902 1 93.88 94 PRO A CA 1
ATOM 745 C C . PRO A 1 94 ? -7.738 -22.203 7.023 1 93.88 94 PRO A C 1
ATOM 747 O O . PRO A 1 94 ? -7.148 -23 7.762 1 93.88 94 PRO A O 1
ATOM 750 N N . GLU A 1 95 ? -7.652 -20.953 7.273 1 94.69 95 GLU A N 1
ATOM 751 C CA . GLU A 1 95 ? -6.711 -20.375 8.227 1 94.69 95 GLU A CA 1
ATOM 752 C C . GLU A 1 95 ? -7.191 -20.578 9.664 1 94.69 95 GLU A C 1
ATOM 754 O O . GLU A 1 95 ? -6.426 -20.375 10.609 1 94.69 95 GLU A O 1
ATOM 759 N N . VAL A 1 96 ? -8.453 -20.938 9.805 1 96.69 96 VAL A N 1
ATOM 760 C CA . VAL A 1 96 ? -8.961 -20.969 11.172 1 96.69 96 VAL A CA 1
ATOM 761 C C . VAL A 1 96 ? -9.555 -22.344 11.469 1 96.69 96 VAL A C 1
ATOM 763 O O . VAL A 1 96 ? -9.938 -22.625 12.609 1 96.69 96 VAL A O 1
ATOM 766 N N . SER A 1 97 ? -9.586 -23.203 10.492 1 94.12 97 SER A N 1
ATOM 767 C CA . SER A 1 97 ? -10.289 -24.484 10.617 1 94.12 97 SER A CA 1
ATOM 768 C C . SER A 1 97 ? -9.469 -25.484 11.43 1 94.12 97 SER A C 1
ATOM 770 O O . SER A 1 97 ? -10.031 -26.328 12.141 1 94.12 97 SER A O 1
ATOM 772 N N . TYR A 1 98 ? -8.156 -25.375 11.367 1 91.69 98 TYR A N 1
ATOM 773 C CA . TYR A 1 98 ? -7.336 -26.453 11.883 1 91.69 98 TYR A CA 1
ATOM 774 C C . TYR A 1 98 ? -6.645 -26.047 13.18 1 91.69 98 TYR A C 1
ATOM 776 O O . TYR A 1 98 ? -5.906 -26.844 13.773 1 91.69 98 TYR A O 1
ATOM 784 N N . ASN A 1 99 ? -6.777 -24.891 13.586 1 93.94 99 ASN A N 1
ATOM 785 C CA . ASN A 1 99 ? -6.355 -24.391 14.891 1 93.94 99 ASN A CA 1
ATOM 786 C C . ASN A 1 99 ? -7.441 -23.547 15.539 1 93.94 99 ASN A C 1
ATOM 788 O O . ASN A 1 99 ? -7.152 -22.5 16.125 1 93.94 99 ASN A O 1
ATOM 792 N N . ALA A 1 100 ? -8.648 -24.016 15.406 1 96.94 100 ALA A N 1
ATOM 793 C CA . ALA A 1 100 ? -9.844 -23.266 15.781 1 96.94 100 ALA A CA 1
ATOM 794 C C . ALA A 1 100 ? -9.812 -22.891 17.266 1 96.94 100 ALA A C 1
ATOM 796 O O . ALA A 1 100 ? -10.125 -21.75 17.625 1 96.94 100 ALA A O 1
ATOM 797 N N . ARG A 1 101 ? -9.469 -23.828 18.125 1 96.38 101 ARG A N 1
ATOM 798 C CA . ARG A 1 101 ? -9.438 -23.547 19.562 1 96.38 101 ARG A CA 1
ATOM 799 C C . ARG A 1 101 ? -8.461 -22.422 19.875 1 96.38 101 ARG A C 1
ATOM 801 O O . ARG A 1 101 ? -8.789 -21.5 20.625 1 96.38 101 ARG A O 1
ATOM 808 N N . GLU A 1 102 ? -7.281 -22.547 19.297 1 96 102 GLU A N 1
ATOM 809 C CA . GLU A 1 102 ? -6.258 -21.531 19.5 1 96 102 GLU A CA 1
ATOM 810 C C . GLU A 1 102 ? -6.746 -20.156 19.031 1 96 102 GLU A C 1
ATOM 812 O O . GLU A 1 102 ? -6.48 -19.141 19.688 1 96 102 GLU A O 1
ATOM 817 N N . ILE A 1 103 ? -7.418 -20.125 17.922 1 97.25 103 ILE A N 1
ATOM 818 C CA . ILE A 1 103 ? -7.926 -18.875 17.359 1 97.25 103 ILE A CA 1
ATOM 819 C C . ILE A 1 103 ? -8.961 -18.266 18.297 1 97.25 103 ILE A C 1
ATOM 821 O O . ILE A 1 103 ? -8.93 -17.062 18.562 1 97.25 103 ILE A O 1
ATOM 825 N N . LEU A 1 104 ? -9.875 -19.109 18.812 1 97.5 104 LEU A N 1
ATOM 826 C CA . LEU A 1 104 ? -10.914 -18.594 19.703 1 97.5 104 LEU A CA 1
ATOM 827 C C . LEU A 1 104 ? -10.32 -18.125 21.016 1 97.5 104 LEU A C 1
ATOM 829 O O . LEU A 1 104 ? -10.852 -17.219 21.672 1 97.5 104 LEU A O 1
ATOM 833 N N . GLU A 1 105 ? -9.242 -18.766 21.453 1 96.62 105 GLU A N 1
ATOM 834 C CA . GLU A 1 105 ? -8.531 -18.281 22.641 1 96.62 105 GLU A CA 1
ATOM 835 C C . GLU A 1 105 ? -7.895 -16.922 22.391 1 96.62 105 GLU A C 1
ATOM 837 O O . GLU A 1 105 ? -7.926 -16.047 23.25 1 96.62 105 GLU A O 1
ATOM 842 N N . LYS A 1 106 ? -7.371 -16.766 21.219 1 95.38 106 LYS A N 1
ATOM 843 C CA . LYS A 1 106 ? -6.723 -15.523 20.828 1 95.38 106 LYS A CA 1
ATOM 844 C C . LYS A 1 106 ? -7.742 -14.398 20.688 1 95.38 106 LYS A C 1
ATOM 846 O O . LYS A 1 106 ? -7.445 -13.242 21.016 1 95.38 106 LYS A O 1
ATOM 851 N N . TYR A 1 107 ? -8.867 -14.734 20.219 1 96.62 107 TYR A N 1
ATOM 852 C CA . TYR A 1 107 ? -9.922 -13.75 19.984 1 96.62 107 TYR A CA 1
ATOM 853 C C . TYR A 1 107 ? -11.164 -14.078 20.797 1 96.62 107 TYR A C 1
ATOM 855 O O . TYR A 1 107 ? -12.141 -14.609 20.266 1 96.62 107 TYR A O 1
ATOM 863 N N . PRO A 1 108 ? -11.211 -13.648 22 1 95.75 108 PRO A N 1
ATOM 864 C CA . PRO A 1 108 ? -12.336 -13.992 22.875 1 95.75 108 PRO A CA 1
ATOM 865 C C . PRO A 1 108 ? -13.648 -13.367 22.422 1 95.75 108 PRO A C 1
ATOM 867 O O . PRO A 1 108 ? -14.727 -13.797 22.859 1 95.75 108 PRO A O 1
ATOM 870 N N . MET A 1 109 ? -13.562 -12.422 21.5 1 94.88 109 MET A N 1
ATOM 871 C CA . MET A 1 109 ? -14.766 -11.727 21.047 1 94.88 109 MET A CA 1
ATOM 872 C C . MET A 1 109 ? -15.469 -12.508 19.938 1 94.88 109 MET A C 1
ATOM 874 O O . MET A 1 109 ? -16.625 -12.227 19.609 1 94.88 109 MET A O 1
ATOM 878 N N . ALA A 1 110 ? -14.852 -13.508 19.328 1 97.12 110 ALA A N 1
ATOM 879 C CA . ALA A 1 110 ? -15.461 -14.336 18.297 1 97.12 110 ALA A CA 1
ATOM 880 C C . ALA A 1 110 ? -16.391 -15.375 18.922 1 97.12 110 ALA A C 1
ATOM 882 O O . ALA A 1 110 ? -16.062 -15.992 19.938 1 97.12 110 ALA A O 1
ATOM 883 N N . GLU A 1 111 ? -17.547 -15.539 18.312 1 97.19 111 GLU A N 1
ATOM 884 C CA . GLU A 1 111 ? -18.547 -16.5 18.797 1 97.19 111 GLU A CA 1
ATOM 885 C C . GLU A 1 111 ? -18.141 -17.922 18.469 1 97.19 111 GLU A C 1
ATOM 887 O O . GLU A 1 111 ? -18.344 -18.828 19.281 1 97.19 111 GLU A O 1
ATOM 892 N N . GLY A 1 112 ? -17.672 -18.094 17.328 1 98.25 112 GLY A N 1
ATOM 893 C CA . GLY A 1 112 ? -17.297 -19.438 16.922 1 98.25 112 GLY A CA 1
ATOM 894 C C . GLY A 1 112 ? -16.641 -19.5 15.562 1 98.25 112 GLY A C 1
ATOM 895 O O . GLY A 1 112 ? -16.391 -18.469 14.938 1 98.25 112 GLY A O 1
ATOM 896 N N . ILE A 1 113 ? -16.281 -20.688 15.164 1 98.69 113 ILE A N 1
ATOM 897 C CA . ILE A 1 113 ? -15.602 -20.969 13.906 1 98.69 113 ILE A CA 1
ATOM 898 C C . ILE A 1 113 ? -16.281 -22.156 13.203 1 98.69 113 ILE A C 1
ATOM 900 O O . ILE A 1 113 ? -16.562 -23.172 13.828 1 98.69 113 ILE A O 1
ATOM 904 N N . MET A 1 114 ? -16.688 -21.922 11.977 1 98.44 114 MET A N 1
ATOM 905 C CA . MET A 1 114 ? -17.125 -23.031 11.117 1 98.44 114 MET A CA 1
ATOM 906 C C . MET A 1 114 ? -15.93 -23.75 10.508 1 98.44 114 MET A C 1
ATOM 908 O O . MET A 1 114 ? -15.188 -23.172 9.711 1 98.44 114 MET A O 1
ATOM 912 N N . ARG A 1 115 ? -15.766 -24.984 10.781 1 96.38 115 ARG A N 1
ATOM 913 C CA . ARG A 1 115 ? -14.594 -25.75 10.336 1 96.38 115 ARG A CA 1
ATOM 914 C C . ARG A 1 115 ? -14.914 -26.578 9.109 1 96.38 115 ARG A C 1
ATOM 916 O O . ARG A 1 115 ? -16 -27.156 9.008 1 96.38 115 ARG A O 1
ATOM 923 N N . GLY A 1 116 ? -13.898 -26.672 8.164 1 92.75 116 GLY A N 1
ATOM 924 C CA . GLY A 1 116 ? -14.094 -27.484 6.977 1 92.75 116 GLY A CA 1
ATOM 925 C C . GLY A 1 116 ? -15.016 -26.844 5.953 1 92.75 116 GLY A C 1
ATOM 926 O O . GLY A 1 116 ? -14.977 -25.625 5.766 1 92.75 116 GLY A O 1
ATOM 927 N N . GLU A 1 117 ? -15.828 -27.734 5.262 1 93.94 117 GLU A N 1
ATOM 928 C CA . GLU A 1 117 ? -16.766 -27.219 4.27 1 93.94 117 GLU A CA 1
ATOM 929 C C . GLU A 1 117 ? -17.922 -26.484 4.938 1 93.94 117 GLU A C 1
ATOM 931 O O . GLU A 1 117 ? -18.516 -26.984 5.895 1 93.94 117 GLU A O 1
ATOM 936 N N . GLY A 1 118 ? -18.266 -25.391 4.453 1 96.38 118 GLY A N 1
ATOM 937 C CA . GLY A 1 118 ? -19.109 -24.484 5.234 1 96.38 118 GLY A CA 1
ATOM 938 C C . GLY A 1 118 ? -20.547 -24.484 4.773 1 96.38 118 GLY A C 1
ATOM 939 O O . GLY A 1 118 ? -21.422 -23.953 5.469 1 96.38 118 GLY A O 1
ATOM 940 N N . GLU A 1 119 ? -20.922 -25.094 3.586 1 97.31 119 GLU A N 1
ATOM 941 C CA . GLU A 1 119 ? -22.25 -24.922 3.006 1 97.31 119 GLU A CA 1
ATOM 942 C C . GLU A 1 119 ? -23.344 -25.406 3.959 1 97.31 119 GLU A C 1
ATOM 944 O O . GLU A 1 119 ? -24.219 -24.641 4.367 1 97.31 119 GLU A O 1
ATOM 949 N N . GLU A 1 120 ? -23.281 -26.641 4.383 1 96.94 120 GLU A N 1
ATOM 950 C CA . GLU A 1 120 ? -24.281 -27.203 5.27 1 96.94 120 GLU A CA 1
ATOM 951 C C . GLU A 1 120 ? -24.203 -26.609 6.668 1 96.94 120 GLU A C 1
ATOM 953 O O . GLU A 1 120 ? -25.219 -26.312 7.289 1 96.94 120 GLU A O 1
ATOM 958 N N . THR A 1 121 ? -23 -26.453 7.168 1 97.56 121 THR A N 1
ATOM 959 C CA . THR A 1 121 ? -22.781 -25.875 8.492 1 97.56 121 THR A CA 1
ATOM 960 C C . THR A 1 121 ? -23.391 -24.469 8.578 1 97.56 121 THR A C 1
ATOM 962 O O . THR A 1 121 ? -24.094 -24.156 9.539 1 97.56 121 THR A O 1
ATOM 965 N N . PHE A 1 122 ? -23.156 -23.688 7.59 1 98.25 122 PHE A N 1
ATOM 966 C CA . PHE A 1 122 ? -23.656 -22.312 7.578 1 98.25 122 PHE A CA 1
ATOM 967 C C . PHE A 1 122 ? -25.188 -22.312 7.504 1 98.25 122 PHE A C 1
ATOM 969 O O . PHE A 1 122 ? -25.844 -21.531 8.203 1 98.25 122 PHE A O 1
ATOM 976 N N . ALA A 1 123 ? -25.719 -23.125 6.672 1 97.81 123 ALA A N 1
ATOM 977 C CA . ALA A 1 123 ? -27.172 -23.219 6.57 1 97.81 123 ALA A CA 1
ATOM 978 C C . ALA A 1 123 ? -27.797 -23.547 7.922 1 97.81 123 ALA A C 1
ATOM 980 O O . ALA A 1 123 ? -28.828 -22.984 8.297 1 97.81 123 ALA A O 1
ATOM 981 N N . GLU A 1 124 ? -27.188 -24.469 8.633 1 97.5 124 GLU A N 1
ATOM 982 C CA . GLU A 1 124 ? -27.688 -24.844 9.953 1 97.5 124 GLU A CA 1
ATOM 983 C C . GLU A 1 124 ? -27.531 -23.688 10.945 1 97.5 124 GLU A C 1
ATOM 985 O O . GLU A 1 124 ? -28.391 -23.5 11.805 1 97.5 124 GLU A O 1
ATOM 990 N N . LEU A 1 125 ? -26.438 -22.984 10.844 1 97.75 125 LEU A N 1
ATOM 991 C CA . LEU A 1 125 ? -26.219 -21.812 11.695 1 97.75 125 LEU A CA 1
ATOM 992 C C . LEU A 1 125 ? -27.281 -20.75 11.438 1 97.75 125 LEU A C 1
ATOM 994 O O . LEU A 1 125 ? -27.797 -20.125 12.367 1 97.75 125 LEU A O 1
ATOM 998 N N . VAL A 1 126 ? -27.609 -20.516 10.141 1 97.94 126 VAL A N 1
ATOM 999 C CA . VAL A 1 126 ? -28.656 -19.562 9.766 1 97.94 126 VAL A CA 1
ATOM 1000 C C . VAL A 1 126 ? -29.969 -19.969 10.422 1 97.94 126 VAL A C 1
ATOM 1002 O O . VAL A 1 126 ? -30.656 -19.141 11.031 1 97.94 126 VAL A O 1
ATOM 1005 N N . ALA A 1 127 ? -30.297 -21.266 10.32 1 97.06 127 ALA A N 1
ATOM 1006 C CA . ALA A 1 127 ? -31.516 -21.781 10.914 1 97.06 127 ALA A CA 1
ATOM 1007 C C . ALA A 1 127 ? -31.531 -21.578 12.43 1 97.06 127 ALA A C 1
ATOM 1009 O O . ALA A 1 127 ? -32.562 -21.234 13.016 1 97.06 127 ALA A O 1
ATOM 1010 N N . TYR A 1 128 ? -30.453 -21.781 13.031 1 97.12 128 TYR A N 1
ATOM 1011 C CA . TYR A 1 128 ? -30.312 -21.609 14.469 1 97.12 128 TYR A CA 1
ATOM 1012 C C . TYR A 1 128 ? -30.641 -20.172 14.875 1 97.12 128 TYR A C 1
ATOM 1014 O O . TYR A 1 128 ? -31.469 -19.953 15.75 1 97.12 128 TYR A O 1
ATOM 1022 N N . TYR A 1 129 ? -30.016 -19.203 14.227 1 96.5 129 TYR A N 1
ATOM 1023 C CA . TYR A 1 129 ? -30.188 -17.797 14.609 1 96.5 129 TYR A CA 1
ATOM 1024 C C . TYR A 1 129 ? -31.578 -17.297 14.273 1 96.5 129 TYR A C 1
ATOM 1026 O O . TYR A 1 129 ? -32.062 -16.359 14.906 1 96.5 129 TYR A O 1
ATOM 1034 N N . GLU A 1 130 ? -32.188 -17.969 13.328 1 95.5 130 GLU A N 1
ATOM 1035 C CA . GLU A 1 130 ? -33.531 -17.562 12.969 1 95.5 130 GLU A CA 1
ATOM 1036 C C . GLU A 1 130 ? -34.594 -18.328 13.773 1 95.5 130 GLU A C 1
ATOM 1038 O O . GLU A 1 130 ? -35.781 -18.141 13.57 1 95.5 130 GLU A O 1
ATOM 1043 N N . GLY A 1 131 ? -34.219 -19.172 14.617 1 92.81 131 GLY A N 1
ATOM 1044 C CA . GLY A 1 131 ? -35.125 -19.906 15.5 1 92.81 131 GLY A CA 1
ATOM 1045 C C . GLY A 1 131 ? -35.812 -21.047 14.805 1 92.81 131 GLY A C 1
ATOM 1046 O O . GLY A 1 131 ? -36.875 -21.5 15.258 1 92.81 131 GLY A O 1
ATOM 1047 N N . ARG A 1 132 ? -35.312 -21.547 13.766 1 91.62 132 ARG A N 1
ATOM 1048 C CA . ARG A 1 132 ? -35.969 -22.609 12.992 1 91.62 132 ARG A CA 1
ATOM 1049 C C . ARG A 1 132 ? -35.125 -23.875 13 1 91.62 132 ARG A C 1
ATOM 1051 O O . ARG A 1 132 ? -35.531 -24.891 12.391 1 91.62 132 ARG A O 1
ATOM 1058 N N . GLY A 1 133 ? -34 -23.828 13.594 1 88.5 133 GLY A N 1
ATOM 1059 C CA . GLY A 1 133 ? -33.094 -24.953 13.586 1 88.5 133 GLY A CA 1
ATOM 1060 C C . GLY A 1 133 ? -32.781 -25.5 14.977 1 88.5 133 GLY A C 1
ATOM 1061 O O . GLY A 1 133 ? -33.656 -25.484 15.844 1 88.5 133 GLY A O 1
ATOM 1062 N N . ALA A 1 134 ? -31.547 -26.094 15.094 1 87.56 134 ALA A N 1
ATOM 1063 C CA . ALA A 1 134 ? -31.125 -26.641 16.375 1 87.56 134 ALA A CA 1
ATOM 1064 C C . ALA A 1 134 ? -31.344 -25.641 17.516 1 87.56 134 ALA A C 1
ATOM 1066 O O . ALA A 1 134 ? -31.125 -24.438 17.328 1 87.56 134 ALA A O 1
ATOM 1067 N N . ALA A 1 135 ? -31.688 -26.172 18.547 1 87.25 135 ALA A N 1
ATOM 1068 C CA . ALA A 1 135 ? -31.938 -25.312 19.703 1 87.25 135 ALA A CA 1
ATOM 1069 C C . ALA A 1 135 ? -30.625 -24.859 20.359 1 87.25 135 ALA A C 1
ATOM 1071 O O . ALA A 1 135 ? -30.578 -23.797 20.969 1 87.25 135 ALA A O 1
ATOM 1072 N N . GLU A 1 136 ? -29.656 -25.719 20.141 1 93.94 136 GLU A N 1
ATOM 1073 C CA . GLU A 1 136 ? -28.344 -25.438 20.734 1 93.94 136 GLU A CA 1
ATOM 1074 C C . GLU A 1 136 ? -27.234 -25.594 19.703 1 93.94 136 GLU A C 1
ATOM 1076 O O . GLU A 1 136 ? -27.297 -26.484 18.844 1 93.94 136 GLU A O 1
ATOM 1081 N N . LEU A 1 137 ? -26.234 -24.828 19.906 1 95.62 137 LEU A N 1
ATOM 1082 C CA . LEU A 1 137 ? -25.109 -24.844 18.984 1 95.62 137 LEU A CA 1
ATOM 1083 C C . LEU A 1 137 ? -24.406 -26.203 19 1 95.62 137 LEU A C 1
ATOM 1085 O O . LEU A 1 137 ? -23.891 -26.656 17.969 1 95.62 137 LEU A O 1
ATOM 1089 N N . ILE A 1 138 ? -24.438 -26.859 20.141 1 95.38 138 ILE A N 1
ATOM 1090 C CA . ILE A 1 138 ? -23.734 -28.125 20.312 1 95.38 138 ILE A CA 1
ATOM 1091 C C . ILE A 1 138 ? -24.328 -29.172 19.359 1 95.38 138 ILE A C 1
ATOM 1093 O O . ILE A 1 138 ? -23.719 -30.203 19.125 1 95.38 138 ILE A O 1
ATOM 1097 N N . ASN A 1 139 ? -25.5 -28.906 18.844 1 95.81 139 ASN A N 1
ATOM 1098 C CA . ASN A 1 139 ? -26.172 -29.844 17.953 1 95.81 139 ASN A CA 1
ATOM 1099 C C . ASN A 1 139 ? -25.844 -29.562 16.484 1 95.81 139 ASN A C 1
ATOM 1101 O O . ASN A 1 139 ? -26.312 -30.266 15.586 1 95.81 139 ASN A O 1
ATOM 1105 N N . ILE A 1 140 ? -25.062 -28.594 16.219 1 96.81 140 ILE A N 1
ATOM 1106 C CA . ILE A 1 140 ? -24.625 -28.266 14.867 1 96.81 140 ILE A CA 1
ATOM 1107 C C . ILE A 1 140 ? -23.234 -28.859 14.625 1 96.81 140 ILE A C 1
ATOM 1109 O O . ILE A 1 140 ? -22.297 -28.578 15.367 1 96.81 140 ILE A O 1
ATOM 1113 N N . GLN A 1 141 ? -23.062 -29.641 13.625 1 96.19 141 GLN A N 1
ATOM 1114 C CA . GLN A 1 141 ? -21.797 -30.297 13.336 1 96.19 141 GLN A CA 1
ATOM 1115 C C . GLN A 1 141 ? -20.828 -29.328 12.664 1 96.19 141 GLN A C 1
ATOM 1117 O O . GLN A 1 141 ? -21.234 -28.453 11.898 1 96.19 141 GLN A O 1
ATOM 1122 N N . GLY A 1 142 ? -19.516 -29.547 12.969 1 96.81 142 GLY A N 1
ATOM 1123 C CA . GLY A 1 142 ? -18.469 -28.859 12.234 1 96.81 142 GLY A CA 1
ATOM 1124 C C . GLY A 1 142 ? -18.172 -27.469 12.773 1 96.81 142 GLY A C 1
ATOM 1125 O O . GLY A 1 142 ? -17.703 -26.594 12.039 1 96.81 142 GLY A O 1
ATOM 1126 N N . ILE A 1 143 ? -18.469 -27.203 14.062 1 98.19 143 ILE A N 1
ATOM 1127 C CA . ILE A 1 143 ? -18.203 -25.875 14.578 1 98.19 143 ILE A CA 1
ATOM 1128 C C . ILE A 1 143 ? -17.406 -25.969 15.875 1 98.19 143 ILE A C 1
ATOM 1130 O O . ILE A 1 143 ? -17.422 -27 16.547 1 98.19 143 ILE A O 1
ATOM 1134 N N . THR A 1 144 ? -16.562 -25.031 16.172 1 98.38 144 THR A N 1
ATOM 1135 C CA . THR A 1 144 ? -15.961 -24.703 17.453 1 98.38 144 THR A CA 1
ATOM 1136 C C . THR A 1 144 ? -16.5 -23.375 17.984 1 98.38 144 THR A C 1
ATOM 1138 O O . THR A 1 144 ? -16.547 -22.391 17.25 1 98.38 144 THR A O 1
ATOM 1141 N N . PHE A 1 145 ? -17.047 -23.375 19.203 1 97.81 145 PHE A N 1
ATOM 1142 C CA . PHE A 1 145 ? -17.781 -22.203 19.641 1 97.81 145 PHE A CA 1
ATOM 1143 C C . PHE A 1 145 ? -17.656 -22 21.141 1 97.81 145 PHE A C 1
ATOM 1145 O O . PHE A 1 145 ? -17.188 -22.891 21.859 1 97.81 145 PHE A O 1
ATOM 1152 N N . ARG A 1 146 ? -18 -20.812 21.5 1 94.38 146 ARG A N 1
ATOM 1153 C CA . ARG A 1 146 ? -17.984 -20.469 22.906 1 94.38 146 ARG A CA 1
ATOM 1154 C C . ARG A 1 146 ? -19.328 -20.766 23.562 1 94.38 146 ARG A C 1
ATOM 1156 O O . ARG A 1 146 ? -20.359 -20.25 23.125 1 94.38 146 ARG A O 1
ATOM 1163 N N . GLU A 1 147 ? -19.203 -21.484 24.594 1 88.62 147 GLU A N 1
ATOM 1164 C CA . GLU A 1 147 ? -20.422 -21.781 25.359 1 88.62 147 GLU A CA 1
ATOM 1165 C C . GLU A 1 147 ? -20.719 -20.688 26.375 1 88.62 147 GLU A C 1
ATOM 1167 O O . GLU A 1 147 ? -19.953 -19.734 26.516 1 88.62 147 GLU A O 1
ATOM 1172 N N . LYS A 1 148 ? -21.812 -20.766 27.016 1 75.44 148 LYS A N 1
ATOM 1173 C CA . LYS A 1 148 ? -22.297 -19.781 27.969 1 75.44 148 LYS A CA 1
ATOM 1174 C C . LYS A 1 148 ? -21.297 -19.562 29.094 1 75.44 148 LYS A C 1
ATOM 1176 O O . LYS A 1 148 ? -21.109 -18.438 29.562 1 75.44 148 LYS A O 1
ATOM 1181 N N . GLU A 1 149 ? -20.562 -20.547 29.531 1 74.75 149 GLU A N 1
ATOM 1182 C CA . GLU A 1 149 ? -19.609 -20.406 30.625 1 74.75 149 GLU A CA 1
ATOM 1183 C C . GLU A 1 149 ? -18.219 -20.078 30.094 1 74.75 149 GLU A C 1
ATOM 1185 O O . GLU A 1 149 ? -17.219 -20.359 30.75 1 74.75 149 GLU A O 1
ATOM 1190 N N . LYS A 1 150 ? -18.125 -19.609 28.938 1 77.75 150 LYS A N 1
ATOM 1191 C CA . LYS A 1 150 ? -16.906 -19.109 28.312 1 77.75 150 LYS A CA 1
ATOM 1192 C C . LYS A 1 150 ? -15.93 -20.234 28.016 1 77.75 150 LYS A C 1
ATOM 1194 O O . LYS A 1 150 ? -14.75 -20 27.75 1 77.75 150 LYS A O 1
ATOM 1199 N N . GLN A 1 151 ? -16.484 -21.375 28.125 1 90.38 151 GLN A N 1
ATOM 1200 C CA . GLN A 1 151 ? -15.672 -22.516 27.734 1 90.38 151 GLN A CA 1
ATOM 1201 C C . GLN A 1 151 ? -15.781 -22.781 26.234 1 90.38 151 GLN A C 1
ATOM 1203 O O . GLN A 1 151 ? -16.828 -22.516 25.625 1 90.38 151 GLN A O 1
ATOM 1208 N N . ILE A 1 152 ? -14.688 -23.188 25.594 1 96.44 152 ILE A N 1
ATOM 1209 C CA . ILE A 1 152 ? -14.672 -23.469 24.172 1 96.44 152 ILE A CA 1
ATOM 1210 C C . ILE A 1 152 ? -15.047 -24.922 23.922 1 96.44 152 ILE A C 1
ATOM 1212 O O . ILE A 1 152 ? -14.445 -25.828 24.5 1 96.44 152 ILE A O 1
ATOM 1216 N N . ALA A 1 153 ? -16.094 -25.156 23.188 1 96.44 153 ALA A N 1
ATOM 1217 C CA . ALA A 1 153 ? -16.547 -26.484 22.797 1 96.44 153 ALA A CA 1
ATOM 1218 C C . ALA A 1 153 ? -16.375 -26.703 21.297 1 96.44 153 ALA A C 1
ATOM 1220 O O . ALA A 1 153 ? -16.266 -25.734 20.531 1 96.44 153 ALA A O 1
ATOM 1221 N N . ALA A 1 154 ? -16.266 -27.922 20.953 1 96.75 154 ALA A N 1
ATOM 1222 C CA . ALA A 1 154 ? -16.109 -28.281 19.531 1 96.75 154 ALA A CA 1
ATOM 1223 C C . ALA A 1 154 ? -16.953 -29.5 19.188 1 96.75 154 ALA A C 1
ATOM 1225 O O . ALA A 1 154 ? -17.047 -30.453 19.953 1 96.75 154 ALA A O 1
ATOM 1226 N N . THR A 1 155 ? -17.672 -29.453 18.141 1 96.94 155 THR A N 1
ATOM 1227 C CA . THR A 1 155 ? -18.375 -30.609 17.578 1 96.94 155 THR A CA 1
ATOM 1228 C C . THR A 1 155 ? -17.516 -31.312 16.547 1 96.94 155 THR A C 1
ATOM 1230 O O . THR A 1 155 ? -16.547 -30.75 16.047 1 96.94 155 THR A O 1
ATOM 1233 N N . PRO A 1 156 ? -17.812 -32.531 16.25 1 94.06 156 PRO A N 1
ATOM 1234 C CA . PRO A 1 156 ? -17.016 -33.25 15.234 1 94.06 156 PRO A CA 1
ATOM 1235 C C . PRO A 1 156 ? -17.125 -32.625 13.852 1 94.06 156 PRO A C 1
ATOM 1237 O O . PRO A 1 156 ? -18.109 -31.938 13.555 1 94.06 156 PRO A O 1
ATOM 1240 N N . PHE A 1 157 ? -16.125 -32.906 13.031 1 91.38 157 PHE A N 1
ATOM 1241 C CA . PHE A 1 157 ? -16.188 -32.5 11.633 1 91.38 157 PHE A CA 1
ATOM 1242 C C . PHE A 1 157 ? -17.375 -33.125 10.93 1 91.38 157 PHE A C 1
ATOM 1244 O O . PHE A 1 157 ? -17.734 -34.281 11.203 1 91.38 157 PHE A O 1
ATOM 1251 N N . ARG A 1 158 ? -17.859 -32.375 9.984 1 91.31 158 ARG A N 1
ATOM 1252 C CA . ARG A 1 158 ? -18.984 -32.875 9.211 1 91.31 158 ARG A CA 1
ATOM 1253 C C . ARG A 1 158 ? -18.531 -33.812 8.109 1 91.31 158 ARG A C 1
ATOM 1255 O O . ARG A 1 158 ? -17.422 -33.656 7.578 1 91.31 158 ARG A O 1
ATOM 1262 N N . GLN A 1 159 ? -19.469 -34.688 7.82 1 89.12 159 GLN A N 1
ATOM 1263 C CA . GLN A 1 159 ? -19.234 -35.531 6.656 1 89.12 159 GLN A CA 1
ATOM 1264 C C . GLN A 1 159 ? -19.25 -34.719 5.367 1 89.12 159 GLN A C 1
ATOM 1266 O O . GLN A 1 159 ? -20 -33.719 5.258 1 89.12 159 GLN A O 1
ATOM 1271 N N . ILE A 1 160 ? -18.516 -35.156 4.426 1 89.06 160 ILE A N 1
ATOM 1272 C CA . ILE A 1 160 ? -18.406 -34.438 3.152 1 89.06 160 ILE A CA 1
ATOM 1273 C C . ILE A 1 160 ? -19.734 -34.531 2.408 1 89.06 160 ILE A C 1
ATOM 1275 O O . ILE A 1 160 ? -20.422 -35.531 2.471 1 89.06 160 ILE A O 1
ATOM 1279 N N . MET A 1 161 ? -20.062 -33.5 1.761 1 92.38 161 MET A N 1
ATOM 1280 C CA . MET A 1 161 ? -21.344 -33.438 1.066 1 92.38 161 MET A CA 1
ATOM 1281 C C . MET A 1 161 ? -21.172 -33.75 -0.415 1 92.38 161 MET A C 1
ATOM 1283 O O . MET A 1 161 ? -20.062 -33.781 -0.931 1 92.38 161 MET A O 1
ATOM 1287 N N . ASP A 1 162 ? -22.328 -34.062 -1.047 1 95 162 ASP A N 1
ATOM 1288 C CA . ASP A 1 162 ? -22.359 -34.156 -2.504 1 95 162 ASP A CA 1
ATOM 1289 C C . ASP A 1 162 ? -22.094 -32.812 -3.154 1 95 162 ASP A C 1
ATOM 1291 O O . ASP A 1 162 ? -22.859 -31.844 -2.965 1 95 162 ASP A O 1
ATOM 1295 N N . LEU A 1 163 ? -21.031 -32.75 -3.951 1 95.88 163 LEU A N 1
ATOM 1296 C CA . LEU A 1 163 ? -20.609 -31.5 -4.539 1 95.88 163 LEU A CA 1
ATOM 1297 C C . LEU A 1 163 ? -21.656 -30.953 -5.492 1 95.88 163 LEU A C 1
ATOM 1299 O O . LEU A 1 163 ? -21.75 -29.734 -5.688 1 95.88 163 LEU A O 1
ATOM 1303 N N . SER A 1 164 ? -22.453 -31.828 -6.008 1 97.31 164 SER A N 1
ATOM 1304 C CA . SER A 1 164 ? -23.484 -31.422 -6.957 1 97.31 164 SER A CA 1
ATOM 1305 C C . SER A 1 164 ? -24.594 -30.656 -6.262 1 97.31 164 SER A C 1
ATOM 1307 O O . SER A 1 164 ? -25.422 -30 -6.922 1 97.31 164 SER A O 1
ATOM 1309 N N . LYS A 1 165 ? -24.609 -30.75 -4.98 1 96.12 165 LYS A N 1
ATOM 1310 C CA . LYS A 1 165 ? -25.641 -30.047 -4.219 1 96.12 165 LYS A CA 1
ATOM 1311 C C . LYS A 1 165 ? -25.25 -28.578 -4.004 1 96.12 165 LYS A C 1
ATOM 1313 O O . LYS A 1 165 ? -26.094 -27.766 -3.6 1 96.12 165 LYS A O 1
ATOM 1318 N N . VAL A 1 166 ? -24.062 -28.266 -4.246 1 95.88 166 VAL A N 1
ATOM 1319 C CA . VAL A 1 166 ? -23.641 -26.875 -4.16 1 95.88 166 VAL A CA 1
ATOM 1320 C C . VAL A 1 166 ? -24.203 -26.094 -5.336 1 95.88 166 VAL A C 1
ATOM 1322 O O . VAL A 1 166 ? -23.984 -26.438 -6.496 1 95.88 166 VAL A O 1
ATOM 1325 N N . PRO A 1 167 ? -24.875 -25.047 -5.094 1 96.31 167 PRO A N 1
ATOM 1326 C CA . PRO A 1 167 ? -25.547 -24.312 -6.176 1 96.31 167 PRO A CA 1
ATOM 1327 C C . PRO A 1 167 ? -24.578 -23.531 -7.051 1 96.31 167 PRO A C 1
ATOM 1329 O O . PRO A 1 167 ? -23.484 -23.156 -6.594 1 96.31 167 PRO A O 1
ATOM 1332 N N . PHE A 1 168 ? -24.969 -23.359 -8.336 1 96.69 168 PHE A N 1
ATOM 1333 C CA . PHE A 1 168 ? -24.281 -22.438 -9.234 1 96.69 168 PHE A CA 1
ATOM 1334 C C . PHE A 1 168 ? -24.469 -21 -8.781 1 96.69 168 PHE A C 1
ATOM 1336 O O . PHE A 1 168 ? -25.594 -20.547 -8.555 1 96.69 168 PHE A O 1
ATOM 1343 N N . VAL A 1 169 ? -23.422 -20.188 -8.664 1 96.06 169 VAL A N 1
ATOM 1344 C CA . VAL A 1 169 ? -23.531 -18.922 -7.941 1 96.06 169 VAL A CA 1
ATOM 1345 C C . VAL A 1 169 ? -23.438 -17.75 -8.922 1 96.06 169 VAL A C 1
ATOM 1347 O O . VAL A 1 169 ? -23.578 -16.594 -8.523 1 96.06 169 VAL A O 1
ATOM 1350 N N . TYR A 1 170 ? -23.203 -18 -10.227 1 95.56 170 TYR A N 1
ATOM 1351 C CA . TYR A 1 170 ? -22.859 -16.922 -11.148 1 95.56 170 TYR A CA 1
ATOM 1352 C C . TYR A 1 170 ? -24.062 -16.516 -11.984 1 95.56 170 TYR A C 1
ATOM 1354 O O . TYR A 1 170 ? -23.906 -15.883 -13.039 1 95.56 170 TYR A O 1
ATOM 1362 N N . GLY A 1 171 ? -25.234 -16.812 -11.547 1 91.88 171 GLY A N 1
ATOM 1363 C CA . GLY A 1 171 ? -26.438 -16.484 -12.281 1 91.88 171 GLY A CA 1
ATOM 1364 C C . GLY A 1 171 ? -26.516 -15.023 -12.68 1 91.88 171 GLY A C 1
ATOM 1365 O O . GLY A 1 171 ? -26.969 -14.695 -13.781 1 91.88 171 GLY A O 1
ATOM 1366 N N . ASP A 1 172 ? -26.125 -14.195 -11.789 1 90.06 172 ASP A N 1
ATOM 1367 C CA . ASP A 1 172 ? -26 -12.766 -12.078 1 90.06 172 ASP A CA 1
ATOM 1368 C C . ASP A 1 172 ? -24.562 -12.391 -12.422 1 90.06 172 ASP A C 1
ATOM 1370 O O . ASP A 1 172 ? -23.844 -11.82 -11.594 1 90.06 172 ASP A O 1
ATOM 1374 N N . ILE A 1 173 ? -24.25 -12.578 -13.625 1 92.62 173 ILE A N 1
ATOM 1375 C CA . ILE A 1 173 ? -22.875 -12.508 -14.086 1 92.62 173 ILE A CA 1
ATOM 1376 C C . ILE A 1 173 ? -22.391 -11.062 -14.031 1 92.62 173 ILE A C 1
ATOM 1378 O O . ILE A 1 173 ? -21.172 -10.812 -13.977 1 92.62 173 ILE A O 1
ATOM 1382 N N . GLU A 1 174 ? -23.266 -10.055 -14.016 1 90.75 174 GLU A N 1
ATOM 1383 C CA . GLU A 1 174 ? -22.906 -8.641 -14.008 1 90.75 174 GLU A CA 1
ATOM 1384 C C . GLU A 1 174 ? -22.141 -8.273 -12.734 1 90.75 174 GLU A C 1
ATOM 1386 O O . GLU A 1 174 ? -21.297 -7.371 -12.758 1 90.75 174 GLU A O 1
ATOM 1391 N N . ASN A 1 175 ? -22.406 -9.008 -11.711 1 89.38 175 ASN A N 1
ATOM 1392 C CA . ASN A 1 175 ? -21.734 -8.781 -10.438 1 89.38 175 ASN A CA 1
ATOM 1393 C C . ASN A 1 175 ? -20.25 -9.18 -10.5 1 89.38 175 ASN A C 1
ATOM 1395 O O . ASN A 1 175 ? -19.469 -8.82 -9.625 1 89.38 175 ASN A O 1
ATOM 1399 N N . PHE A 1 176 ? -19.922 -9.875 -11.57 1 93.31 176 PHE A N 1
ATOM 1400 C CA . PHE A 1 176 ? -18.562 -10.398 -11.68 1 93.31 176 PHE A CA 1
ATOM 1401 C C . PHE A 1 176 ? -17.859 -9.82 -12.906 1 93.31 176 PHE A C 1
ATOM 1403 O O . PHE A 1 176 ? -16.875 -10.391 -13.383 1 93.31 176 PHE A O 1
ATOM 1410 N N . LYS A 1 177 ? -18.406 -8.695 -13.305 1 89.31 177 LYS A N 1
ATOM 1411 C CA . LYS A 1 177 ? -17.766 -8.047 -14.453 1 89.31 177 LYS A CA 1
ATOM 1412 C C . LYS A 1 177 ? -16.344 -7.609 -14.117 1 89.31 177 LYS A C 1
ATOM 1414 O O . LYS A 1 177 ? -16.094 -7.062 -13.039 1 89.31 177 LYS A O 1
ATOM 1419 N N . ASN A 1 178 ? -15.328 -7.949 -14.875 1 87.5 178 ASN A N 1
ATOM 1420 C CA . ASN A 1 178 ? -13.914 -7.609 -14.758 1 87.5 178 ASN A CA 1
ATOM 1421 C C . ASN A 1 178 ? -13.25 -8.367 -13.609 1 87.5 178 ASN A C 1
ATOM 1423 O O . ASN A 1 178 ? -12.297 -7.875 -13 1 87.5 178 ASN A O 1
ATOM 1427 N N . ARG A 1 179 ? -13.867 -9.469 -13.188 1 92.62 179 ARG A N 1
ATOM 1428 C CA . ARG A 1 179 ? -13.297 -10.328 -12.148 1 92.62 179 ARG A CA 1
ATOM 1429 C C . ARG A 1 179 ? -12.969 -11.711 -12.711 1 92.62 179 ARG A C 1
ATOM 1431 O O . ARG A 1 179 ? -13.477 -12.102 -13.758 1 92.62 179 ARG A O 1
ATOM 1438 N N . ILE A 1 180 ? -12.102 -12.398 -12 1 94.38 180 ILE A N 1
ATOM 1439 C CA . ILE A 1 180 ? -11.82 -13.797 -12.312 1 94.38 180 ILE A CA 1
ATOM 1440 C C . ILE A 1 180 ? -12.906 -14.688 -11.711 1 94.38 180 ILE A C 1
ATOM 1442 O O . ILE A 1 180 ? -13.258 -14.547 -10.539 1 94.38 180 ILE A O 1
ATOM 1446 N N . ILE A 1 181 ? -13.445 -15.523 -12.586 1 96.25 181 ILE A N 1
ATOM 1447 C CA . ILE A 1 181 ? -14.461 -16.469 -12.117 1 96.25 181 ILE A CA 1
ATOM 1448 C C . ILE A 1 181 ? -13.781 -17.734 -11.609 1 96.25 181 ILE A C 1
ATOM 1450 O O . ILE A 1 181 ? -12.992 -18.359 -12.328 1 96.25 181 ILE A O 1
ATOM 1454 N N . TYR A 1 182 ? -14.07 -18.031 -10.391 1 97.69 182 TYR A N 1
ATOM 1455 C CA . TYR A 1 182 ? -13.578 -19.281 -9.82 1 97.69 182 TYR A CA 1
ATOM 1456 C C . TYR A 1 182 ? -14.633 -20.375 -9.906 1 97.69 182 TYR A C 1
ATOM 1458 O O . TYR A 1 182 ? -15.789 -20.172 -9.516 1 97.69 182 TYR A O 1
ATOM 1466 N N . TYR A 1 183 ? -14.227 -21.5 -10.453 1 98.06 183 TYR A N 1
ATOM 1467 C CA . TYR A 1 183 ? -15.18 -22.578 -10.703 1 98.06 183 TYR A CA 1
ATOM 1468 C C . TYR A 1 183 ? -14.648 -23.906 -10.172 1 98.06 183 TYR A C 1
ATOM 1470 O O . TYR A 1 183 ? -13.445 -24.172 -10.242 1 98.06 183 TYR A O 1
ATOM 1478 N N . GLU A 1 184 ? -15.562 -24.672 -9.57 1 97 184 GLU A N 1
ATOM 1479 C CA . GLU A 1 184 ? -15.188 -25.922 -8.914 1 97 184 GLU A CA 1
ATOM 1480 C C . GLU A 1 184 ? -16 -27.094 -9.469 1 97 184 GLU A C 1
ATOM 1482 O O . GLU A 1 184 ? -17.234 -27.094 -9.398 1 97 184 GLU A O 1
ATOM 1487 N N . THR A 1 185 ? -15.281 -28.062 -10 1 97.75 185 THR A N 1
ATOM 1488 C CA . THR A 1 185 ? -15.969 -29.266 -10.492 1 97.75 185 THR A CA 1
ATOM 1489 C C . THR A 1 185 ? -15.57 -30.484 -9.672 1 97.75 185 THR A C 1
ATOM 1491 O O . THR A 1 185 ? -16.188 -31.547 -9.797 1 97.75 185 THR A O 1
ATOM 1494 N N . SER A 1 186 ? -14.555 -30.281 -8.93 1 95.88 186 SER A N 1
ATOM 1495 C CA . SER A 1 186 ? -14.141 -31.328 -7.996 1 95.88 186 SER A CA 1
ATOM 1496 C C . SER A 1 186 ? -13.594 -30.719 -6.707 1 95.88 186 SER A C 1
ATOM 1498 O O . SER A 1 186 ? -13.141 -29.578 -6.695 1 95.88 186 SER A O 1
ATOM 1500 N N . ARG A 1 187 ? -13.719 -31.516 -5.609 1 94.38 187 ARG A N 1
ATOM 1501 C CA . ARG A 1 187 ? -13.211 -31.094 -4.305 1 94.38 187 ARG A CA 1
ATOM 1502 C C . ARG A 1 187 ? -12.438 -32.219 -3.627 1 94.38 187 ARG A C 1
ATOM 1504 O O . ARG A 1 187 ? -12.867 -33.375 -3.666 1 94.38 187 ARG A O 1
ATOM 1511 N N . GLY A 1 188 ? -11.266 -31.703 -3.121 1 91.12 188 GLY A N 1
ATOM 1512 C CA . GLY A 1 188 ? -10.375 -32.688 -2.537 1 91.12 188 GLY A CA 1
ATOM 1513 C C . GLY A 1 188 ? -9.203 -33.031 -3.438 1 91.12 188 GLY A C 1
ATOM 1514 O O . GLY A 1 188 ? -9.133 -32.594 -4.582 1 91.12 188 GLY A O 1
ATOM 1515 N N . CYS A 1 189 ? -8.227 -33.781 -2.912 1 90.12 189 CYS A N 1
ATOM 1516 C CA . CYS A 1 189 ? -7.059 -34.25 -3.654 1 90.12 189 CYS A CA 1
ATOM 1517 C C . CYS A 1 189 ? -6.602 -35.625 -3.168 1 90.12 189 CYS A C 1
ATOM 1519 O O . CYS A 1 189 ? -6.516 -35.844 -1.961 1 90.12 189 CYS A O 1
ATOM 1521 N N . PRO A 1 190 ? -6.402 -36.469 -4.094 1 88.06 190 PRO A N 1
ATOM 1522 C CA . PRO A 1 190 ? -6.02 -37.812 -3.684 1 88.06 190 PRO A CA 1
ATOM 1523 C C . PRO A 1 190 ? -4.566 -37.906 -3.215 1 88.06 190 PRO A C 1
ATOM 1525 O O . PRO A 1 190 ? -4.137 -38.938 -2.709 1 88.06 190 PRO A O 1
ATOM 1528 N N . PHE A 1 191 ? -3.865 -36.875 -3.367 1 88.94 191 PHE A N 1
ATOM 1529 C CA . PHE A 1 191 ? -2.451 -36.875 -3.006 1 88.94 191 PHE A CA 1
ATOM 1530 C C . PHE A 1 191 ? -2.26 -36.344 -1.586 1 88.94 191 PHE A C 1
ATOM 1532 O O . PHE A 1 191 ? -3.182 -35.781 -0.997 1 88.94 191 PHE A O 1
ATOM 1539 N N . SER A 1 192 ? -1.128 -36.625 -1.021 1 91.06 192 SER A N 1
ATOM 1540 C CA . SER A 1 192 ? -0.892 -36.312 0.385 1 91.06 192 SER A CA 1
ATOM 1541 C C . SER A 1 192 ? 0.343 -35.438 0.556 1 91.06 192 SER A C 1
ATOM 1543 O O . SER A 1 192 ? 1.104 -35.625 1.512 1 91.06 192 SER A O 1
ATOM 1545 N N . CYS A 1 193 ? 0.485 -34.531 -0.412 1 93.25 193 CYS A N 1
ATOM 1546 C CA . CYS A 1 193 ? 1.652 -33.656 -0.333 1 93.25 193 CYS A CA 1
ATOM 1547 C C . CYS A 1 193 ? 1.733 -33 1.029 1 93.25 193 CYS A C 1
ATOM 1549 O O . CYS A 1 193 ? 0.763 -32.375 1.483 1 93.25 193 CYS A O 1
ATOM 1551 N N . SER A 1 194 ? 2.926 -32.969 1.681 1 94.62 194 SER A N 1
ATOM 1552 C CA . SER A 1 194 ? 3.105 -32.594 3.084 1 94.62 194 SER A CA 1
ATOM 1553 C C . SER A 1 194 ? 2.934 -31.094 3.299 1 94.62 194 SER A C 1
ATOM 1555 O O . SER A 1 194 ? 2.654 -30.656 4.414 1 94.62 194 SER A O 1
ATOM 1557 N N . TYR A 1 195 ? 3.158 -30.297 2.295 1 93.88 195 TYR A N 1
ATOM 1558 C CA . TYR A 1 195 ? 3.129 -28.844 2.43 1 93.88 195 TYR A CA 1
ATOM 1559 C C . TYR A 1 195 ? 1.751 -28.297 2.08 1 93.88 195 TYR A C 1
ATOM 1561 O O . TYR A 1 195 ? 1.48 -27.109 2.285 1 93.88 195 TYR A O 1
ATOM 1569 N N . CYS A 1 196 ? 0.806 -29.094 1.588 1 91.38 196 CYS A N 1
ATOM 1570 C CA . CYS A 1 196 ? -0.461 -28.641 1.026 1 91.38 196 CYS A CA 1
ATOM 1571 C C . CYS A 1 196 ? -1.616 -28.938 1.974 1 91.38 196 CYS A C 1
ATOM 1573 O O . CYS A 1 196 ? -1.692 -30.031 2.541 1 91.38 196 CYS A O 1
ATOM 1575 N N . LEU A 1 197 ? -2.553 -28.047 2.094 1 86.5 197 LEU A N 1
ATOM 1576 C CA . LEU A 1 197 ? -3.707 -28.234 2.965 1 86.5 197 LEU A CA 1
ATOM 1577 C C . LEU A 1 197 ? -4.727 -29.172 2.318 1 86.5 197 LEU A C 1
ATOM 1579 O O . LEU A 1 197 ? -5.516 -29.812 3.014 1 86.5 197 LEU A O 1
ATOM 1583 N N . SER A 1 198 ? -4.691 -29.234 1.022 1 81.19 198 SER A N 1
ATOM 1584 C CA . SER A 1 198 ? -5.652 -30.078 0.319 1 81.19 198 SER A CA 1
ATOM 1585 C C . SER A 1 198 ? -5.395 -31.562 0.593 1 81.19 198 SER A C 1
ATOM 1587 O O . SER A 1 198 ? -6.246 -32.406 0.313 1 81.19 198 SER A O 1
ATOM 1589 N N . SER A 1 199 ? -4.309 -31.859 1.136 1 74.69 199 SER A N 1
ATOM 1590 C CA . SER A 1 199 ? -3.936 -33.25 1.408 1 74.69 199 SER A CA 1
ATOM 1591 C C . SER A 1 199 ? -4.656 -33.781 2.641 1 74.69 199 SER A C 1
ATOM 1593 O O . SER A 1 199 ? -4.68 -34.969 2.877 1 74.69 199 SER A O 1
ATOM 1595 N N . ILE A 1 200 ? -5.262 -32.875 3.312 1 73.94 200 ILE A N 1
ATOM 1596 C CA . ILE A 1 200 ? -5.949 -33.281 4.531 1 73.94 200 ILE A CA 1
ATOM 1597 C C . ILE A 1 200 ? -7.242 -34 4.168 1 73.94 200 ILE A C 1
ATOM 1599 O O . ILE A 1 200 ? -7.574 -35.031 4.773 1 73.94 200 ILE A O 1
ATOM 1603 N N . ASP A 1 201 ? -7.945 -33.469 3.186 1 71.94 201 ASP A N 1
ATOM 1604 C CA . ASP A 1 201 ? -9.156 -34.125 2.691 1 71.94 201 ASP A CA 1
ATOM 1605 C C . ASP A 1 201 ? -8.844 -35.062 1.537 1 71.94 201 ASP A C 1
ATOM 1607 O O . ASP A 1 201 ? -8.758 -34.656 0.383 1 71.94 201 ASP A O 1
ATOM 1611 N N . LYS A 1 202 ? -8.852 -36.375 1.795 1 73.81 202 LYS A N 1
ATOM 1612 C CA . LYS A 1 202 ? -8.406 -37.312 0.793 1 73.81 202 LYS A CA 1
ATOM 1613 C C . LYS A 1 202 ? -9.578 -37.812 -0.047 1 73.81 202 LYS A C 1
ATOM 1615 O O . LYS A 1 202 ? -9.383 -38.469 -1.077 1 73.81 202 LYS A O 1
ATOM 1620 N N . CYS A 1 203 ? -10.68 -37.375 0.397 1 83.75 203 CYS A N 1
ATOM 1621 C CA . CYS A 1 203 ? -11.828 -37.875 -0.351 1 83.75 203 CYS A CA 1
ATOM 1622 C C . CYS A 1 203 ? -12.133 -36.969 -1.544 1 83.75 203 CYS A C 1
ATOM 1624 O O . CYS A 1 203 ? -12.742 -35.906 -1.391 1 83.75 203 CYS A O 1
ATOM 1626 N N . LEU A 1 204 ? -11.734 -37.344 -2.715 1 91.62 204 LEU A N 1
ATOM 1627 C CA . LEU A 1 204 ? -11.984 -36.625 -3.961 1 91.62 204 LEU A CA 1
ATOM 1628 C C . LEU A 1 204 ? -13.391 -36.906 -4.48 1 91.62 204 LEU A C 1
ATOM 1630 O O . LEU A 1 204 ? -13.805 -38.094 -4.566 1 91.62 204 LEU A O 1
ATOM 1634 N N . ARG A 1 205 ? -14.141 -35.938 -4.652 1 94 205 ARG A N 1
ATOM 1635 C CA . ARG A 1 205 ? -15.492 -36.062 -5.195 1 94 205 ARG A CA 1
ATOM 1636 C C . ARG A 1 205 ? -15.703 -35.094 -6.359 1 94 205 ARG A C 1
ATOM 1638 O O . ARG A 1 205 ? -15 -34.094 -6.484 1 94 205 ARG A O 1
ATOM 1645 N N . PHE A 1 206 ? -16.688 -35.438 -7.234 1 96.31 206 PHE A N 1
ATOM 1646 C CA . PHE A 1 206 ? -16.891 -34.688 -8.477 1 96.31 206 PHE A CA 1
ATOM 1647 C C . PHE A 1 206 ? -18.328 -34.188 -8.586 1 96.31 206 PHE A C 1
ATOM 1649 O O . PHE A 1 206 ? -19.25 -34.844 -8.109 1 96.31 206 PHE A O 1
ATOM 1656 N N . ARG A 1 207 ? -18.422 -33.094 -9.148 1 96.94 207 ARG A N 1
ATOM 1657 C CA . ARG A 1 207 ? -19.719 -32.562 -9.523 1 96.94 207 ARG A CA 1
ATOM 1658 C C . ARG A 1 207 ? -20.297 -33.281 -10.719 1 96.94 207 ARG A C 1
ATOM 1660 O O . ARG A 1 207 ? -19.562 -33.75 -11.602 1 96.94 207 ARG A O 1
ATOM 1667 N N . ASN A 1 208 ? -21.641 -33.406 -10.742 1 97.12 208 ASN A N 1
ATOM 1668 C CA . ASN A 1 208 ? -22.312 -34.031 -11.867 1 97.12 208 ASN A CA 1
ATOM 1669 C C . ASN A 1 208 ? -21.922 -33.406 -13.195 1 97.12 208 ASN A C 1
ATOM 1671 O O . ASN A 1 208 ? -22.047 -32.188 -13.359 1 97.12 208 ASN A O 1
ATOM 1675 N N . LEU A 1 209 ? -21.578 -34.219 -14.172 1 97.75 209 LEU A N 1
ATOM 1676 C CA . LEU A 1 209 ? -21.016 -33.719 -15.43 1 97.75 209 LEU A CA 1
ATOM 1677 C C . LEU A 1 209 ? -22.062 -32.969 -16.219 1 97.75 209 LEU A C 1
ATOM 1679 O O . LEU A 1 209 ? -21.75 -31.984 -16.906 1 97.75 209 LEU A O 1
ATOM 1683 N N . GLU A 1 210 ? -23.281 -33.406 -16.125 1 97.69 210 GLU A N 1
ATOM 1684 C CA . GLU A 1 210 ? -24.344 -32.719 -16.859 1 97.69 210 GLU A CA 1
ATOM 1685 C C . GLU A 1 210 ? -24.547 -31.297 -16.312 1 97.69 210 GLU A C 1
ATOM 1687 O O . GLU A 1 210 ? -24.797 -30.359 -17.078 1 97.69 210 GLU A O 1
ATOM 1692 N N . LEU A 1 211 ? -24.469 -31.203 -15.031 1 97.56 211 LEU A N 1
ATOM 1693 C CA . LEU A 1 211 ? -24.547 -29.875 -14.406 1 97.56 211 LEU A CA 1
ATOM 1694 C C . LEU A 1 211 ? -23.359 -29.016 -14.828 1 97.56 211 LEU A C 1
ATOM 1696 O O . LEU A 1 211 ? -23.516 -27.844 -15.141 1 97.56 211 LEU A O 1
ATOM 1700 N N . VAL A 1 212 ? -22.219 -29.641 -14.875 1 98.44 212 VAL A N 1
ATOM 1701 C CA . VAL A 1 212 ? -20.984 -28.953 -15.242 1 98.44 212 VAL A CA 1
ATOM 1702 C C . VAL A 1 212 ? -21.094 -28.406 -16.672 1 98.44 212 VAL A C 1
ATOM 1704 O O . VAL A 1 212 ? -20.766 -27.25 -16.922 1 98.44 212 VAL A O 1
ATOM 1707 N N . LYS A 1 213 ? -21.578 -29.219 -17.562 1 98.44 213 LYS A N 1
ATOM 1708 C CA . LYS A 1 213 ? -21.719 -28.812 -18.953 1 98.44 213 LYS A CA 1
ATOM 1709 C C . LYS A 1 213 ? -22.641 -27.594 -19.078 1 98.44 213 LYS A C 1
ATOM 1711 O O . LYS A 1 213 ? -22.328 -26.656 -19.812 1 98.44 213 LYS A O 1
ATOM 1716 N N . LYS A 1 214 ? -23.703 -27.641 -18.375 1 98.12 214 LYS A N 1
ATOM 1717 C CA . LYS A 1 214 ? -24.641 -26.516 -18.391 1 98.12 214 LYS A CA 1
ATOM 1718 C C . LYS A 1 214 ? -23.969 -25.234 -17.891 1 98.12 214 LYS A C 1
ATOM 1720 O O . LYS A 1 214 ? -24.172 -24.156 -18.469 1 98.12 214 LYS A O 1
ATOM 1725 N N . GLU A 1 215 ? -23.25 -25.375 -16.875 1 98.19 215 GLU A N 1
ATOM 1726 C CA . GLU A 1 215 ? -22.594 -24.219 -16.266 1 98.19 215 GLU A CA 1
ATOM 1727 C C . GLU A 1 215 ? -21.469 -23.703 -17.141 1 98.19 215 GLU A C 1
ATOM 1729 O O . GLU A 1 215 ? -21.266 -22.5 -17.266 1 98.19 215 GLU A O 1
ATOM 1734 N N . LEU A 1 216 ? -20.719 -24.578 -17.812 1 98.44 216 LEU A N 1
ATOM 1735 C CA . LEU A 1 216 ? -19.703 -24.188 -18.781 1 98.44 216 LEU A CA 1
ATOM 1736 C C . LEU A 1 216 ? -20.328 -23.391 -19.922 1 98.44 216 LEU A C 1
ATOM 1738 O O . LEU A 1 216 ? -19.781 -22.359 -20.344 1 98.44 216 LEU A O 1
ATOM 1742 N N . GLN A 1 217 ? -21.469 -23.906 -20.359 1 98.38 217 GLN A N 1
ATOM 1743 C CA . GLN A 1 217 ? -22.172 -23.203 -21.438 1 98.38 217 GLN A CA 1
ATOM 1744 C C . GLN A 1 217 ? -22.531 -21.781 -21.047 1 98.38 217 GLN A C 1
ATOM 1746 O O . GLN A 1 217 ? -22.453 -20.859 -21.859 1 98.38 217 GLN A O 1
ATOM 1751 N N . PHE A 1 218 ? -22.922 -21.656 -19.812 1 98.06 218 PHE A N 1
ATOM 1752 C CA . PHE A 1 218 ? -23.25 -20.344 -19.297 1 98.06 218 PHE A CA 1
ATOM 1753 C C . PHE A 1 218 ? -22.062 -19.391 -19.422 1 98.06 218 PHE A C 1
ATOM 1755 O O . PHE A 1 218 ? -22.203 -18.266 -19.891 1 98.06 218 PHE A O 1
ATOM 1762 N N . PHE A 1 219 ? -20.859 -19.781 -19.016 1 97.88 219 PHE A N 1
ATOM 1763 C CA . PHE A 1 219 ? -19.656 -18.953 -19.078 1 97.88 219 PHE A CA 1
ATOM 1764 C C . PHE A 1 219 ? -19.328 -18.594 -20.531 1 97.88 219 PHE A C 1
ATOM 1766 O O . PHE A 1 219 ? -18.969 -17.453 -20.812 1 97.88 219 PHE A O 1
ATOM 1773 N N . ILE A 1 220 ? -19.453 -19.594 -21.406 1 97.81 220 ILE A N 1
ATOM 1774 C CA . ILE A 1 220 ? -19.141 -19.406 -22.828 1 97.81 220 ILE A CA 1
ATOM 1775 C C . ILE A 1 220 ? -20.125 -18.422 -23.438 1 97.81 220 ILE A C 1
ATOM 1777 O O . ILE A 1 220 ? -19.719 -17.484 -24.141 1 97.81 220 ILE A O 1
ATOM 1781 N N . ASP A 1 221 ? -21.375 -18.609 -23.094 1 97.56 221 ASP A N 1
ATOM 1782 C CA . ASP A 1 221 ? -22.422 -17.75 -23.641 1 97.56 221 ASP A CA 1
ATOM 1783 C C . ASP A 1 221 ? -22.25 -16.312 -23.188 1 97.56 221 ASP A C 1
ATOM 1785 O O . ASP A 1 221 ? -22.547 -15.375 -23.938 1 97.56 221 ASP A O 1
ATOM 1789 N N . HIS A 1 222 ? -21.781 -16.156 -22.031 1 96.62 222 HIS A N 1
ATOM 1790 C CA . HIS A 1 222 ? -21.641 -14.805 -21.5 1 96.62 222 HIS A CA 1
ATOM 1791 C C . HIS A 1 222 ? -20.25 -14.25 -21.766 1 96.62 222 HIS A C 1
ATOM 1793 O O . HIS A 1 222 ? -19.875 -13.195 -21.25 1 96.62 222 HIS A O 1
ATOM 1799 N N . GLU A 1 223 ? -19.453 -14.992 -22.5 1 95.81 223 GLU A N 1
ATOM 1800 C CA . GLU A 1 223 ? -18.141 -14.562 -22.984 1 95.81 223 GLU A CA 1
ATOM 1801 C C . GLU A 1 223 ? -17.234 -14.133 -21.828 1 95.81 223 GLU A C 1
ATOM 1803 O O . GLU A 1 223 ? -16.609 -13.07 -21.875 1 95.81 223 GLU A O 1
ATOM 1808 N N . VAL A 1 224 ? -17.312 -14.914 -20.734 1 95.44 224 VAL A N 1
ATOM 1809 C CA . VAL A 1 224 ? -16.438 -14.656 -19.578 1 95.44 224 VAL A CA 1
ATOM 1810 C C . VAL A 1 224 ? -14.977 -14.734 -20.016 1 95.44 224 VAL A C 1
ATOM 1812 O O . VAL A 1 224 ? -14.57 -15.703 -20.656 1 95.44 224 VAL A O 1
ATOM 1815 N N . PRO A 1 225 ? -14.188 -13.711 -19.672 1 94.31 225 PRO A N 1
ATOM 1816 C CA . PRO A 1 225 ? -12.805 -13.711 -20.156 1 94.31 225 PRO A CA 1
ATOM 1817 C C . PRO A 1 225 ? -11.984 -14.867 -19.594 1 94.31 225 PRO A C 1
ATOM 1819 O O . PRO A 1 225 ? -11.195 -15.477 -20.328 1 94.31 225 PRO A O 1
ATOM 1822 N N . GLN A 1 226 ? -12.148 -15.188 -18.344 1 96.31 226 GLN A N 1
ATOM 1823 C CA . GLN A 1 226 ? -11.352 -16.25 -17.766 1 96.31 226 GLN A CA 1
ATOM 1824 C C . GLN A 1 226 ? -12.117 -16.969 -16.641 1 96.31 226 GLN A C 1
ATOM 1826 O O . GLN A 1 226 ? -12.711 -16.312 -15.781 1 96.31 226 GLN A O 1
ATOM 1831 N N . VAL A 1 227 ? -12.109 -18.219 -16.719 1 98 227 VAL A N 1
ATOM 1832 C CA . VAL A 1 227 ? -12.633 -19.109 -15.68 1 98 227 VAL A CA 1
ATOM 1833 C C . VAL A 1 227 ? -11.5 -19.922 -15.062 1 98 227 VAL A C 1
ATOM 1835 O O . VAL A 1 227 ? -10.859 -20.719 -15.75 1 98 227 VAL A O 1
ATOM 1838 N N . LYS A 1 228 ? -11.219 -19.703 -13.844 1 98.25 228 LYS A N 1
ATOM 1839 C CA . LYS A 1 228 ? -10.164 -20.438 -13.156 1 98.25 228 LYS A CA 1
ATOM 1840 C C . LYS A 1 228 ? -10.734 -21.594 -12.344 1 98.25 228 LYS A C 1
ATOM 1842 O O . LYS A 1 228 ? -11.469 -21.375 -11.375 1 98.25 228 LYS A O 1
ATOM 1847 N N . PHE A 1 229 ? -10.406 -22.781 -12.742 1 98.31 229 PHE A N 1
ATOM 1848 C CA . PHE A 1 229 ? -10.82 -23.969 -11.984 1 98.31 229 PHE A CA 1
ATOM 1849 C C . PHE A 1 229 ? -10.023 -24.094 -10.688 1 98.31 229 PHE A C 1
ATOM 1851 O O . PHE A 1 229 ? -8.797 -24 -10.703 1 98.31 229 PHE A O 1
ATOM 1858 N N . VAL A 1 230 ? -10.758 -24.234 -9.586 1 96.31 230 VAL A N 1
ATOM 1859 C CA . VAL A 1 230 ? -10.07 -24.359 -8.305 1 96.31 230 VAL A CA 1
ATOM 1860 C C . VAL A 1 230 ? -9.867 -25.828 -7.961 1 96.31 230 VAL A C 1
ATOM 1862 O O . VAL A 1 230 ? -9.531 -26.156 -6.82 1 96.31 230 VAL A O 1
ATOM 1865 N N . ASP A 1 231 ? -10.117 -26.688 -8.969 1 96 231 ASP A N 1
ATOM 1866 C CA . ASP A 1 231 ? -9.805 -28.109 -8.82 1 96 231 ASP A CA 1
ATOM 1867 C C . ASP A 1 231 ? -8.312 -28.328 -8.594 1 96 231 ASP A C 1
ATOM 1869 O O . ASP A 1 231 ? -7.484 -27.859 -9.375 1 96 231 ASP A O 1
ATOM 1873 N N . ARG A 1 232 ? -7.914 -29.062 -7.602 1 92.44 232 ARG A N 1
ATOM 1874 C CA . ARG A 1 232 ? -6.52 -29.141 -7.176 1 92.44 232 ARG A CA 1
ATOM 1875 C C . ARG A 1 232 ? -5.684 -29.922 -8.188 1 92.44 232 ARG A C 1
ATOM 1877 O O . ARG A 1 232 ? -4.57 -29.516 -8.523 1 92.44 232 ARG A O 1
ATOM 1884 N N . THR A 1 233 ? -6.121 -31.125 -8.539 1 93.19 233 THR A N 1
ATOM 1885 C CA . THR A 1 233 ? -5.57 -31.922 -9.633 1 93.19 233 THR A CA 1
ATOM 1886 C C . THR A 1 233 ? -6.664 -32.312 -10.625 1 93.19 233 THR A C 1
ATOM 1888 O O . THR A 1 233 ? -7.215 -33.406 -10.547 1 93.19 233 THR A O 1
ATOM 1891 N N . PHE A 1 234 ? -6.82 -31.469 -11.625 1 96.75 234 PHE A N 1
ATOM 1892 C CA . PHE A 1 234 ? -7.988 -31.5 -12.5 1 96.75 234 PHE A CA 1
ATOM 1893 C C . PHE A 1 234 ? -8.062 -32.812 -13.258 1 96.75 234 PHE A C 1
ATOM 1895 O O . PHE A 1 234 ? -9.156 -33.375 -13.445 1 96.75 234 PHE A O 1
ATOM 1902 N N . ASN A 1 235 ? -6.941 -33.375 -13.633 1 95.75 235 ASN A N 1
ATOM 1903 C CA . ASN A 1 235 ? -6.941 -34.531 -14.523 1 95.75 235 ASN A CA 1
ATOM 1904 C C . ASN A 1 235 ? -6.758 -35.812 -13.766 1 95.75 235 ASN A C 1
ATOM 1906 O O . ASN A 1 235 ? -6.34 -36.844 -14.336 1 95.75 235 ASN A O 1
ATOM 1910 N N . CYS A 1 236 ? -7.008 -35.781 -12.469 1 92.31 236 CYS A N 1
ATOM 1911 C CA . CYS A 1 236 ? -6.922 -37 -11.672 1 92.31 236 CYS A CA 1
ATOM 1912 C C . CYS A 1 236 ? -7.918 -38.062 -12.164 1 92.31 236 CYS A C 1
ATOM 1914 O O . CYS A 1 236 ? -7.648 -39.25 -12.094 1 92.31 236 CYS A O 1
ATOM 1916 N N . LYS A 1 237 ? -9.047 -37.625 -12.539 1 94.69 237 LYS A N 1
ATOM 1917 C CA . LYS A 1 237 ? -10.031 -38.469 -13.211 1 94.69 237 LYS A CA 1
ATOM 1918 C C . LYS A 1 237 ? -10.094 -38.156 -14.703 1 94.69 237 LYS A C 1
ATOM 1920 O O . LYS A 1 237 ? -10.68 -37.156 -15.109 1 94.69 237 LYS A O 1
ATOM 1925 N N . HIS A 1 238 ? -9.672 -39.031 -15.492 1 96.69 238 HIS A N 1
ATOM 1926 C CA . HIS A 1 238 ? -9.453 -38.812 -16.922 1 96.69 238 HIS A CA 1
ATOM 1927 C C . HIS A 1 238 ? -10.773 -38.562 -17.641 1 96.69 238 HIS A C 1
ATOM 1929 O O . HIS A 1 238 ? -10.867 -37.625 -18.453 1 96.69 238 HIS A O 1
ATOM 1935 N N . ASP A 1 239 ? -11.758 -39.344 -17.281 1 96.56 239 ASP A N 1
ATOM 1936 C CA . ASP A 1 239 ? -13.031 -39.25 -17.969 1 96.56 239 ASP A CA 1
ATOM 1937 C C . ASP A 1 239 ? -13.672 -37.875 -17.719 1 96.56 239 ASP A C 1
ATOM 1939 O O . ASP A 1 239 ? -14.266 -37.281 -18.609 1 96.56 239 ASP A O 1
ATOM 1943 N N . HIS A 1 240 ? -13.555 -37.469 -16.5 1 96.94 240 HIS A N 1
ATOM 1944 C CA . HIS A 1 240 ? -14.094 -36.156 -16.125 1 96.94 240 HIS A CA 1
ATOM 1945 C C . HIS A 1 240 ? -13.383 -35.031 -16.859 1 96.94 240 HIS A C 1
ATOM 1947 O O . HIS A 1 240 ? -14.023 -34.156 -17.438 1 96.94 240 HIS A O 1
ATOM 1953 N N . ALA A 1 241 ? -12.086 -35.062 -16.938 1 97.81 241 ALA A N 1
ATOM 1954 C CA . ALA A 1 241 ? -11.281 -34.031 -17.594 1 97.81 241 ALA A CA 1
ATOM 1955 C C . ALA A 1 241 ? -11.562 -34 -19.094 1 97.81 241 ALA A C 1
ATOM 1957 O O . ALA A 1 241 ? -11.773 -32.938 -19.672 1 97.81 241 ALA A O 1
ATOM 1958 N N . MET A 1 242 ? -11.633 -35.156 -19.688 1 98.19 242 MET A N 1
ATOM 1959 C CA . MET A 1 242 ? -11.867 -35.281 -21.125 1 98.19 242 MET A CA 1
ATOM 1960 C C . MET A 1 242 ? -13.234 -34.719 -21.516 1 98.19 242 MET A C 1
ATOM 1962 O O . MET A 1 242 ? -13.367 -34.031 -22.516 1 98.19 242 MET A O 1
ATOM 1966 N N . ALA A 1 243 ? -14.188 -35.062 -20.641 1 98.25 243 ALA A N 1
ATOM 1967 C CA . ALA A 1 243 ? -15.539 -34.594 -20.922 1 98.25 243 ALA A CA 1
ATOM 1968 C C . ALA A 1 243 ? -15.586 -33.062 -20.938 1 98.25 243 ALA A C 1
ATOM 1970 O O . ALA A 1 243 ? -16.219 -32.469 -21.812 1 98.25 243 ALA A O 1
ATOM 1971 N N . ILE A 1 244 ? -14.945 -32.469 -20.047 1 98.56 244 ILE A N 1
ATOM 1972 C CA . ILE A 1 244 ? -14.961 -31.016 -19.922 1 98.56 244 ILE A CA 1
ATOM 1973 C C . ILE A 1 244 ? -14.172 -30.375 -21.062 1 98.56 244 ILE A C 1
ATOM 1975 O O . ILE A 1 244 ? -14.648 -29.453 -21.719 1 98.56 244 ILE A O 1
ATOM 1979 N N . TRP A 1 245 ? -12.961 -30.875 -21.359 1 98.56 245 TRP A N 1
ATOM 1980 C CA . TRP A 1 245 ? -12.133 -30.328 -22.438 1 98.56 245 TRP A CA 1
ATOM 1981 C C . TRP A 1 245 ? -12.828 -30.484 -23.781 1 98.56 245 TRP A C 1
ATOM 1983 O O . TRP A 1 245 ? -12.797 -29.562 -24.609 1 98.56 245 TRP A O 1
ATOM 1993 N N . ASN A 1 246 ? -13.438 -31.641 -23.984 1 98.44 246 ASN A N 1
ATOM 1994 C CA . ASN A 1 246 ? -14.188 -31.828 -25.219 1 98.44 246 ASN A CA 1
ATOM 1995 C C . ASN A 1 246 ? -15.336 -30.844 -25.344 1 98.44 246 ASN A C 1
ATOM 1997 O O . ASN A 1 246 ? -15.57 -30.281 -26.422 1 98.44 246 ASN A O 1
ATOM 2001 N N . TYR A 1 247 ? -16.031 -30.672 -24.266 1 98.62 247 TYR A N 1
ATOM 2002 C CA . TYR A 1 247 ? -17.172 -29.766 -24.297 1 98.62 247 TYR A CA 1
ATOM 2003 C C . TYR A 1 247 ? -16.719 -28.344 -24.656 1 98.62 247 TYR A C 1
ATOM 2005 O O . TYR A 1 247 ? -17.328 -27.703 -25.516 1 98.62 247 TYR A O 1
ATOM 2013 N N . ILE A 1 248 ? -15.672 -27.812 -24.016 1 98.19 248 ILE A N 1
ATOM 2014 C CA . ILE A 1 248 ? -15.266 -26.438 -24.234 1 98.19 248 ILE A CA 1
ATOM 2015 C C . ILE A 1 248 ? -14.703 -26.297 -25.656 1 98.19 248 ILE A C 1
ATOM 2017 O O . ILE A 1 248 ? -14.82 -25.234 -26.266 1 98.19 248 ILE A O 1
ATOM 2021 N N . LYS A 1 249 ? -14.055 -27.375 -26.172 1 98.31 249 LYS A N 1
ATOM 2022 C CA . LYS A 1 249 ? -13.594 -27.359 -27.562 1 98.31 249 LYS A CA 1
ATOM 2023 C C . LYS A 1 249 ? -14.766 -27.219 -28.531 1 98.31 249 LYS A C 1
ATOM 2025 O O . LYS A 1 249 ? -14.742 -26.359 -29.422 1 98.31 249 LYS A O 1
ATOM 2030 N N . GLU A 1 250 ? -15.789 -27.984 -28.281 1 98.31 250 GLU A N 1
ATOM 2031 C CA . GLU A 1 250 ? -16.938 -28.062 -29.188 1 98.31 250 GLU A CA 1
ATOM 2032 C C . GLU A 1 250 ? -17.766 -26.781 -29.156 1 98.31 250 GLU A C 1
ATOM 2034 O O . GLU A 1 250 ? -18.406 -26.422 -30.141 1 98.31 250 GLU A O 1
ATOM 2039 N N . HIS A 1 251 ? -17.75 -26.125 -28.047 1 98.44 251 HIS A N 1
ATOM 2040 C CA . HIS A 1 251 ? -18.672 -25 -27.875 1 98.44 251 HIS A CA 1
ATOM 2041 C C . HIS A 1 251 ? -17.922 -23.688 -27.812 1 98.44 251 HIS A C 1
ATOM 2043 O O . HIS A 1 251 ? -18.5 -22.641 -27.516 1 98.44 251 HIS A O 1
ATOM 2049 N N . ASP A 1 252 ? -16.688 -23.688 -28.125 1 97.75 252 ASP A N 1
ATOM 2050 C CA . ASP A 1 252 ? -15.797 -22.531 -28.031 1 97.75 252 ASP A CA 1
ATOM 2051 C C . ASP A 1 252 ? -16.281 -21.391 -28.938 1 97.75 252 ASP A C 1
ATOM 2053 O O . ASP A 1 252 ? -16.578 -21.625 -30.109 1 97.75 252 ASP A O 1
ATOM 2057 N N . LYS A 1 253 ? -16.344 -20.188 -28.344 1 97.19 253 LYS A N 1
ATOM 2058 C CA . LYS A 1 253 ? -16.719 -19 -29.125 1 97.19 253 LYS A CA 1
ATOM 2059 C C . LYS A 1 253 ? -15.523 -18.094 -29.375 1 97.19 253 LYS A C 1
ATOM 2061 O O . LYS A 1 253 ? -15.68 -16.969 -29.828 1 97.19 253 LYS A O 1
ATOM 2066 N N . GLY A 1 254 ? -14.383 -18.547 -28.969 1 95.62 254 GLY A N 1
ATOM 2067 C CA . GLY A 1 254 ? -13.156 -17.844 -29.297 1 95.62 254 GLY A CA 1
ATOM 2068 C C . GLY A 1 254 ? -12.758 -16.812 -28.25 1 95.62 254 GLY A C 1
ATOM 2069 O O . GLY A 1 254 ? -11.789 -16.062 -28.438 1 95.62 254 GLY A O 1
ATOM 2070 N N . ILE A 1 255 ? -13.398 -16.766 -27.078 1 95.19 255 ILE A N 1
ATOM 2071 C CA . ILE A 1 255 ? -13.195 -15.641 -26.156 1 95.19 255 ILE A CA 1
ATOM 2072 C C . ILE A 1 255 ? -12.727 -16.172 -24.797 1 95.19 255 ILE A C 1
ATOM 2074 O O . ILE A 1 255 ? -11.711 -15.719 -24.266 1 95.19 255 ILE A O 1
ATOM 2078 N N . THR A 1 256 ? -13.336 -17.156 -24.25 1 96.94 256 THR A N 1
ATOM 2079 C CA . THR A 1 256 ? -13.18 -17.594 -22.859 1 96.94 256 THR A CA 1
ATOM 2080 C C . THR A 1 256 ? -11.906 -18.406 -22.703 1 96.94 256 THR A C 1
ATOM 2082 O O . THR A 1 256 ? -11.602 -19.266 -23.531 1 96.94 256 THR A O 1
ATOM 2085 N N . ASN A 1 257 ? -11.117 -18.109 -21.734 1 97.56 257 ASN A N 1
ATOM 2086 C CA . ASN A 1 257 ? -9.961 -18.891 -21.328 1 97.56 257 ASN A CA 1
ATOM 2087 C C . ASN A 1 257 ? -10.258 -19.719 -20.062 1 97.56 257 ASN A C 1
ATOM 2089 O O . ASN A 1 257 ? -10.859 -19.203 -19.125 1 97.56 257 ASN A O 1
ATOM 2093 N N . PHE A 1 258 ? -9.883 -20.969 -20.047 1 98.62 258 PHE A N 1
ATOM 2094 C CA . PHE A 1 258 ? -10.078 -21.844 -18.891 1 98.62 258 PHE A CA 1
ATOM 2095 C C . PHE A 1 258 ? -8.734 -22.25 -18.297 1 98.62 258 PHE A C 1
ATOM 2097 O O . PHE A 1 258 ? -7.867 -22.781 -19 1 98.62 258 PHE A O 1
ATOM 2104 N N . HIS A 1 259 ? -8.539 -22.016 -17.031 1 98.38 259 HIS A N 1
ATOM 2105 C CA . HIS A 1 259 ? -7.293 -22.281 -16.328 1 98.38 259 HIS A CA 1
ATOM 2106 C C . HIS A 1 259 ? -7.406 -23.516 -15.445 1 98.38 259 HIS A C 1
ATOM 2108 O O . HIS A 1 259 ? -8.273 -23.578 -14.57 1 98.38 259 HIS A O 1
ATOM 2114 N N . PHE A 1 260 ? -6.496 -24.469 -15.672 1 98.62 260 PHE A N 1
ATOM 2115 C CA . PHE A 1 260 ? -6.559 -25.734 -14.945 1 98.62 260 PHE A CA 1
ATOM 2116 C C . PHE A 1 260 ? -5.242 -26.016 -14.234 1 98.62 260 PHE A C 1
ATOM 2118 O O . PHE A 1 260 ? -4.168 -25.75 -14.773 1 98.62 260 PHE A O 1
ATOM 2125 N N . GLU A 1 261 ? -5.312 -26.562 -13.023 1 97.25 261 GLU A N 1
ATOM 2126 C CA . GLU A 1 261 ? -4.172 -27.203 -12.375 1 97.25 261 GLU A CA 1
ATOM 2127 C C . GLU A 1 261 ? -4.125 -28.703 -12.695 1 97.25 261 GLU A C 1
ATOM 2129 O O . GLU A 1 261 ? -5.086 -29.422 -12.422 1 97.25 261 GLU A O 1
ATOM 2134 N N . VAL A 1 262 ? -2.998 -29.141 -13.25 1 97 262 VAL A N 1
ATOM 2135 C CA . VAL A 1 262 ? -2.957 -30.547 -13.68 1 97 262 VAL A CA 1
ATOM 2136 C C . VAL A 1 262 ? -1.653 -31.188 -13.219 1 97 262 VAL A C 1
ATOM 2138 O O . VAL A 1 262 ? -0.695 -30.484 -12.875 1 97 262 VAL A O 1
ATOM 2141 N N . ALA A 1 263 ? -1.647 -32.5 -13.086 1 95.31 263 ALA A N 1
ATOM 2142 C CA . ALA A 1 263 ? -0.438 -33.312 -13.008 1 95.31 263 ALA A CA 1
ATOM 2143 C C . ALA A 1 263 ? -0.049 -33.844 -14.383 1 95.31 263 ALA A C 1
ATOM 2145 O O . ALA A 1 263 ? -0.716 -34.719 -14.922 1 95.31 263 ALA A O 1
ATOM 2146 N N . ALA A 1 264 ? 0.997 -33.312 -14.883 1 95.25 264 ALA A N 1
ATOM 2147 C CA . ALA A 1 264 ? 1.369 -33.594 -16.266 1 95.25 264 ALA A CA 1
ATOM 2148 C C . ALA A 1 264 ? 1.692 -35.094 -16.453 1 95.25 264 ALA A C 1
ATOM 2150 O O . ALA A 1 264 ? 1.415 -35.656 -17.516 1 95.25 264 ALA A O 1
ATOM 2151 N N . ASP A 1 265 ? 2.281 -35.688 -15.43 1 94.12 265 ASP A N 1
ATOM 2152 C CA . ASP A 1 265 ? 2.689 -37.062 -15.57 1 94.12 265 ASP A CA 1
ATOM 2153 C C . ASP A 1 265 ? 1.475 -38 -15.625 1 94.12 265 ASP A C 1
ATOM 2155 O O . ASP A 1 265 ? 1.588 -39.156 -16.031 1 94.12 265 ASP A O 1
ATOM 2159 N N . LEU A 1 266 ? 0.302 -37.5 -15.32 1 94.75 266 LEU A N 1
ATOM 2160 C CA . LEU A 1 266 ? -0.924 -38.281 -15.367 1 94.75 266 LEU A CA 1
ATOM 2161 C C . LEU A 1 266 ? -1.605 -38.156 -16.719 1 94.75 266 LEU A C 1
ATOM 2163 O O . LEU A 1 266 ? -2.52 -38.938 -17.031 1 94.75 266 LEU A O 1
ATOM 2167 N N . LEU A 1 267 ? -1.213 -37.25 -17.547 1 97 267 LEU A N 1
ATOM 2168 C CA . LEU A 1 267 ? -1.843 -37.031 -18.844 1 97 267 LEU A CA 1
ATOM 2169 C C . LEU A 1 267 ? -1.637 -38.25 -19.734 1 97 267 LEU A C 1
ATOM 2171 O O . LEU A 1 267 ? -0.519 -38.781 -19.844 1 97 267 LEU A O 1
ATOM 2175 N N . ASN A 1 268 ? -2.678 -38.75 -20.328 1 96.5 268 ASN A N 1
ATOM 2176 C CA . ASN A 1 268 ? -2.537 -39.844 -21.281 1 96.5 268 ASN A CA 1
ATOM 2177 C C . ASN A 1 268 ? -2.514 -39.312 -22.719 1 96.5 268 ASN A C 1
ATOM 2179 O O . ASN A 1 268 ? -2.615 -38.125 -22.953 1 96.5 268 ASN A O 1
ATOM 2183 N N . GLU A 1 269 ? -2.387 -40.219 -23.609 1 97 269 GLU A N 1
ATOM 2184 C CA . GLU A 1 269 ? -2.178 -39.844 -25 1 97 269 GLU A CA 1
ATOM 2185 C C . GLU A 1 269 ? -3.41 -39.156 -25.578 1 97 269 GLU A C 1
ATOM 2187 O O . GLU A 1 269 ? -3.291 -38.188 -26.328 1 97 269 GLU A O 1
ATOM 2192 N N . GLU A 1 270 ? -4.547 -39.656 -25.281 1 97.62 270 GLU A N 1
ATOM 2193 C CA . GLU A 1 270 ? -5.785 -39.062 -25.766 1 97.62 270 GLU A CA 1
ATOM 2194 C C . GLU A 1 270 ? -5.93 -37.625 -25.281 1 97.62 270 GLU A C 1
ATOM 2196 O O . GLU A 1 270 ? -6.344 -36.75 -26.047 1 97.62 270 GLU A O 1
ATOM 2201 N N . GLU A 1 271 ? -5.656 -37.438 -24.078 1 97.88 271 GLU A N 1
ATOM 2202 C CA . GLU A 1 271 ? -5.738 -36.094 -23.5 1 97.88 271 GLU A CA 1
ATOM 2203 C C . GLU A 1 271 ? -4.746 -35.156 -24.156 1 97.88 271 GLU A C 1
ATOM 2205 O O . GLU A 1 271 ? -5.09 -34 -24.453 1 97.88 271 GLU A O 1
ATOM 2210 N N . ILE A 1 272 ? -3.51 -35.562 -24.375 1 97.88 272 ILE A N 1
ATOM 2211 C CA . ILE A 1 272 ? -2.479 -34.75 -25 1 97.88 272 ILE A CA 1
ATOM 2212 C C . ILE A 1 272 ? -2.926 -34.344 -26.406 1 97.88 272 ILE A C 1
ATOM 2214 O O . ILE A 1 272 ? -2.818 -33.188 -26.781 1 97.88 272 ILE A O 1
ATOM 2218 N N . GLU A 1 273 ? -3.422 -35.312 -27.109 1 97.75 273 GLU A N 1
ATOM 2219 C CA . GLU A 1 273 ? -3.869 -35.031 -28.469 1 97.75 273 GLU A CA 1
ATOM 2220 C C . GLU A 1 273 ? -5.023 -34.031 -28.469 1 97.75 273 GLU A C 1
ATOM 2222 O O . GLU A 1 273 ? -5.078 -33.156 -29.328 1 97.75 273 GLU A O 1
ATOM 2227 N N . LEU A 1 274 ? -5.918 -34.25 -27.609 1 98.25 274 LEU A N 1
ATOM 2228 C CA . LEU A 1 274 ? -7.027 -33.312 -27.5 1 98.25 274 LEU A CA 1
ATOM 2229 C C . LEU A 1 274 ? -6.52 -31.906 -27.172 1 98.25 274 LEU A C 1
ATOM 2231 O O . LEU A 1 274 ? -6.902 -30.938 -27.828 1 98.25 274 LEU A O 1
ATOM 2235 N N . ILE A 1 275 ? -5.672 -31.75 -26.172 1 98.31 275 ILE A N 1
ATOM 2236 C CA . ILE A 1 275 ? -5.121 -30.484 -25.734 1 98.31 275 ILE A CA 1
ATOM 2237 C C . ILE A 1 275 ? -4.438 -29.781 -26.906 1 98.31 275 ILE A C 1
ATOM 2239 O O . ILE A 1 275 ? -4.641 -28.594 -27.141 1 98.31 275 ILE A O 1
ATOM 2243 N N . ARG A 1 276 ? -3.719 -30.516 -27.688 1 97.38 276 ARG A N 1
ATOM 2244 C CA . ARG A 1 276 ? -2.969 -30 -28.828 1 97.38 276 ARG A CA 1
ATOM 2245 C C . ARG A 1 276 ? -3.91 -29.484 -29.922 1 97.38 276 ARG A C 1
ATOM 2247 O O . ARG A 1 276 ? -3.523 -28.672 -30.75 1 97.38 276 ARG A O 1
ATOM 2254 N N . SER A 1 277 ? -5.113 -29.984 -29.891 1 97.69 277 SER A N 1
ATOM 2255 C CA . SER A 1 277 ? -6.066 -29.641 -30.938 1 97.69 277 SER A CA 1
ATOM 2256 C C . SER A 1 277 ? -6.875 -28.406 -30.562 1 97.69 277 SER A C 1
ATOM 2258 O O . SER A 1 277 ? -7.641 -27.875 -31.375 1 97.69 277 SER A O 1
ATOM 2260 N N . LEU A 1 278 ? -6.77 -27.922 -29.375 1 98.12 278 LEU A N 1
ATOM 2261 C CA . LEU A 1 278 ? -7.566 -26.797 -28.891 1 98.12 278 LEU A CA 1
ATOM 2262 C C . LEU A 1 278 ? -7.094 -25.484 -29.516 1 98.12 278 LEU A C 1
ATOM 2264 O O . LEU A 1 278 ? -5.941 -25.375 -29.938 1 98.12 278 LEU A O 1
ATOM 2268 N N . ARG A 1 279 ? -7.988 -24.484 -29.562 1 96.56 279 ARG A N 1
ATOM 2269 C CA . ARG A 1 279 ? -7.637 -23.156 -30.031 1 96.56 279 ARG A CA 1
ATOM 2270 C C . ARG A 1 279 ? -6.543 -22.547 -29.156 1 96.56 279 ARG A C 1
ATOM 2272 O O . ARG A 1 279 ? -6.539 -22.719 -27.938 1 96.56 279 ARG A O 1
ATOM 2279 N N . PRO A 1 280 ? -5.605 -21.766 -29.766 1 96.06 280 PRO A N 1
ATOM 2280 C CA . PRO A 1 280 ? -4.625 -21.078 -28.922 1 96.06 280 PRO A CA 1
ATOM 2281 C C . PRO A 1 280 ? -5.273 -20.188 -27.859 1 96.06 280 PRO A C 1
ATOM 2283 O O . PRO A 1 280 ? -6.113 -19.344 -28.188 1 96.06 280 PRO A O 1
ATOM 2286 N N . GLY A 1 281 ? -4.922 -20.484 -26.641 1 96.25 281 GLY A N 1
ATOM 2287 C CA . GLY A 1 281 ? -5.395 -19.641 -25.562 1 96.25 281 GLY A CA 1
ATOM 2288 C C . GLY A 1 281 ? -6.684 -20.141 -24.938 1 96.25 281 GLY A C 1
ATOM 2289 O O . GLY A 1 281 ? -7.16 -19.562 -23.953 1 96.25 281 GLY A O 1
ATOM 2290 N N . LEU A 1 282 ? -7.266 -21.188 -25.438 1 98 282 LEU A N 1
ATOM 2291 C CA . LEU A 1 282 ? -8.508 -21.703 -24.875 1 98 282 LEU A CA 1
ATOM 2292 C C . LEU A 1 282 ? -8.305 -22.203 -23.453 1 98 282 LEU A C 1
ATOM 2294 O O . LEU A 1 282 ? -9.141 -21.953 -22.578 1 98 282 LEU A O 1
ATOM 2298 N N . ILE A 1 283 ? -7.168 -22.844 -23.25 1 98.25 283 ILE A N 1
ATOM 2299 C CA . ILE A 1 283 ? -6.883 -23.297 -21.891 1 98.25 283 ILE A CA 1
ATOM 2300 C C . ILE A 1 283 ? -5.473 -22.875 -21.484 1 98.25 283 ILE A C 1
ATOM 2302 O O . ILE A 1 283 ? -4.648 -22.547 -22.344 1 98.25 283 ILE A O 1
ATOM 2306 N N . GLN A 1 284 ? -5.258 -22.844 -20.281 1 97.62 284 GLN A N 1
ATOM 2307 C CA . GLN A 1 284 ? -3.926 -22.734 -19.703 1 97.62 284 GLN A CA 1
ATOM 2308 C C . GLN A 1 284 ? -3.727 -23.766 -18.578 1 97.62 284 GLN A C 1
ATOM 2310 O O . GLN A 1 284 ? -4.688 -24.156 -17.922 1 97.62 284 GLN A O 1
ATOM 2315 N N . LEU A 1 285 ? -2.533 -24.203 -18.453 1 98.44 285 LEU A N 1
ATOM 2316 C CA . LEU A 1 285 ? -2.236 -25.281 -17.516 1 98.44 285 LEU A CA 1
ATOM 2317 C C . LEU A 1 285 ? -1.208 -24.828 -16.484 1 98.44 285 LEU A C 1
ATOM 2319 O O . LEU A 1 285 ? -0.212 -24.188 -16.828 1 98.44 285 LEU A O 1
ATOM 2323 N N . GLU A 1 286 ? -1.498 -25.078 -15.281 1 98.19 286 GLU A N 1
ATOM 2324 C CA . GLU A 1 286 ? -0.549 -24.953 -14.18 1 98.19 286 GLU A CA 1
ATOM 2325 C C . GLU A 1 286 ? -0.071 -26.328 -13.703 1 98.19 286 GLU A C 1
ATOM 2327 O O . GLU A 1 286 ? -0.882 -27.172 -13.336 1 98.19 286 GLU A O 1
ATOM 2332 N N . ILE A 1 287 ? 1.158 -26.5 -13.797 1 97.69 287 ILE A N 1
ATOM 2333 C CA . ILE A 1 287 ? 1.775 -27.781 -13.477 1 97.69 287 ILE A CA 1
ATOM 2334 C C . ILE A 1 287 ? 2.754 -27.625 -12.32 1 97.69 287 ILE A C 1
ATOM 2336 O O . ILE A 1 287 ? 3.803 -26.984 -12.469 1 97.69 287 ILE A O 1
ATOM 2340 N N . GLY A 1 288 ? 2.484 -28.203 -11.164 1 95.5 288 GLY A N 1
ATOM 2341 C CA . GLY A 1 288 ? 3.361 -28.141 -10 1 95.5 288 GLY A CA 1
ATOM 2342 C C . GLY A 1 288 ? 4.465 -29.188 -10.031 1 95.5 288 GLY A C 1
ATOM 2343 O O . GLY A 1 288 ? 4.215 -30.375 -9.805 1 95.5 288 GLY A O 1
ATOM 2344 N N . ILE A 1 289 ? 5.656 -28.781 -10.336 1 97.19 289 ILE A N 1
ATOM 2345 C CA . ILE A 1 289 ? 6.809 -29.672 -10.242 1 97.19 289 ILE A CA 1
ATOM 2346 C C . ILE A 1 289 ? 7.324 -29.703 -8.805 1 97.19 289 ILE A C 1
ATOM 2348 O O . ILE A 1 289 ? 7.531 -30.781 -8.242 1 97.19 289 ILE A O 1
ATOM 2352 N N . GLN A 1 290 ? 7.414 -28.578 -8.18 1 97.31 290 GLN A N 1
ATOM 2353 C CA . GLN A 1 290 ? 7.785 -28.328 -6.789 1 97.31 290 GLN A CA 1
ATOM 2354 C C . GLN A 1 290 ? 9.266 -28.594 -6.555 1 97.31 290 GLN A C 1
ATOM 2356 O O . GLN A 1 290 ? 9.961 -27.797 -5.91 1 97.31 290 GLN A O 1
ATOM 2361 N N . SER A 1 291 ? 9.797 -29.75 -6.973 1 98.06 291 SER A N 1
ATOM 2362 C CA . SER A 1 291 ? 11.203 -30.125 -6.926 1 98.06 291 SER A CA 1
ATOM 2363 C C . SER A 1 291 ? 11.5 -31.281 -7.871 1 98.06 291 SER A C 1
ATOM 2365 O O . SER A 1 291 ? 10.602 -32.062 -8.227 1 98.06 291 SER A O 1
ATOM 2367 N N . THR A 1 292 ? 12.734 -31.375 -8.367 1 97.94 292 THR A N 1
ATOM 2368 C CA . THR A 1 292 ? 13.141 -32.531 -9.156 1 97.94 292 THR A CA 1
ATOM 2369 C C . THR A 1 292 ? 14.055 -33.438 -8.352 1 97.94 292 THR A C 1
ATOM 2371 O O . THR A 1 292 ? 14.516 -34.469 -8.852 1 97.94 292 THR A O 1
ATOM 2374 N N . ASN A 1 293 ? 14.336 -32.969 -7.133 1 97.69 293 ASN A N 1
ATOM 2375 C CA . ASN A 1 293 ? 15.117 -33.812 -6.219 1 97.69 293 ASN A CA 1
ATOM 2376 C C . ASN A 1 293 ? 14.312 -35 -5.719 1 97.69 293 ASN A C 1
ATOM 2378 O O . ASN A 1 293 ? 13.352 -34.844 -4.969 1 97.69 293 ASN A O 1
ATOM 2382 N N . LYS A 1 294 ? 14.797 -36.188 -6.035 1 96.81 294 LYS A N 1
ATOM 2383 C CA . LYS A 1 294 ? 14.047 -37.406 -5.754 1 96.81 294 LYS A CA 1
ATOM 2384 C C . LYS A 1 294 ? 13.852 -37.594 -4.254 1 96.81 294 LYS A C 1
ATOM 2386 O O . LYS A 1 294 ? 12.781 -38.031 -3.812 1 96.81 294 LYS A O 1
ATOM 2391 N N . GLN A 1 295 ? 14.844 -37.312 -3.514 1 97.56 295 GLN A N 1
ATOM 2392 C CA . GLN A 1 295 ? 14.742 -37.438 -2.062 1 97.56 295 GLN A CA 1
ATOM 2393 C C . GLN A 1 295 ? 13.688 -36.469 -1.506 1 97.56 295 GLN A C 1
ATOM 2395 O O . GLN A 1 295 ? 12.922 -36.844 -0.618 1 97.56 295 GLN A O 1
ATOM 2400 N N . THR A 1 296 ? 13.68 -35.25 -2.01 1 98.06 296 THR A N 1
ATOM 2401 C CA . THR A 1 296 ? 12.703 -34.25 -1.603 1 98.06 296 THR A CA 1
ATOM 2402 C C . THR A 1 296 ? 11.289 -34.719 -1.953 1 98.06 296 THR A C 1
ATOM 2404 O O . THR A 1 296 ? 10.391 -34.688 -1.106 1 98.06 296 THR A O 1
ATOM 2407 N N . ILE A 1 297 ? 11.109 -35.188 -3.164 1 97.38 297 ILE A N 1
ATOM 2408 C CA . ILE A 1 297 ? 9.805 -35.594 -3.66 1 97.38 297 ILE A CA 1
ATOM 2409 C C . ILE A 1 297 ? 9.258 -36.719 -2.791 1 97.38 297 ILE A C 1
ATOM 2411 O O . ILE A 1 297 ? 8.086 -36.719 -2.41 1 97.38 297 ILE A O 1
ATOM 2415 N N . LYS A 1 298 ? 10.125 -37.656 -2.471 1 96.88 298 LYS A N 1
ATOM 2416 C CA . LYS A 1 298 ? 9.734 -38.75 -1.606 1 96.88 298 LYS A CA 1
ATOM 2417 C C . LYS A 1 298 ? 9.359 -38.25 -0.212 1 96.88 298 LYS A C 1
ATOM 2419 O O . LYS A 1 298 ? 8.328 -38.656 0.334 1 96.88 298 LYS A O 1
ATOM 2424 N N . GLU A 1 299 ? 10.148 -37.375 0.318 1 97.31 299 GLU A N 1
ATOM 2425 C CA . GLU A 1 299 ? 9.969 -36.906 1.687 1 97.31 299 GLU A CA 1
ATOM 2426 C C . GLU A 1 299 ? 8.672 -36.094 1.832 1 97.31 299 GLU A C 1
ATOM 2428 O O . GLU A 1 299 ? 8.008 -36.188 2.867 1 97.31 299 GLU A O 1
ATOM 2433 N N . ILE A 1 300 ? 8.297 -35.406 0.816 1 96.81 300 ILE A N 1
ATOM 2434 C CA . ILE A 1 300 ? 7.113 -34.562 0.922 1 96.81 300 ILE A CA 1
ATOM 2435 C C . ILE A 1 300 ? 5.879 -35.312 0.448 1 96.81 300 ILE A C 1
ATOM 2437 O O . ILE A 1 300 ? 4.812 -34.75 0.257 1 96.81 300 ILE A O 1
ATOM 2441 N N . ASN A 1 301 ? 6.02 -36.594 0.172 1 94.69 301 ASN A N 1
ATOM 2442 C CA . ASN A 1 301 ? 4.941 -37.5 -0.184 1 94.69 301 ASN A CA 1
ATOM 2443 C C . ASN A 1 301 ? 4.285 -37.094 -1.504 1 94.69 301 ASN A C 1
ATOM 2445 O O . ASN A 1 301 ? 3.059 -37.094 -1.609 1 94.69 301 ASN A O 1
ATOM 2449 N N . ARG A 1 302 ? 5.09 -36.625 -2.352 1 92.56 302 ARG A N 1
ATOM 2450 C CA . ARG A 1 302 ? 4.609 -36.344 -3.697 1 92.56 302 ARG A CA 1
ATOM 2451 C C . ARG A 1 302 ? 5.008 -37.438 -4.672 1 92.56 302 ARG A C 1
ATOM 2453 O O . ARG A 1 302 ? 6.121 -37.969 -4.602 1 92.56 302 ARG A O 1
ATOM 2460 N N . SER A 1 303 ? 4.059 -37.812 -5.453 1 86.56 303 SER A N 1
ATOM 2461 C CA . SER A 1 303 ? 4.316 -38.812 -6.488 1 86.56 303 SER A CA 1
ATOM 2462 C C . SER A 1 303 ? 4.406 -38.188 -7.867 1 86.56 303 SER A C 1
ATOM 2464 O O . SER A 1 303 ? 3.43 -37.594 -8.352 1 86.56 303 SER A O 1
ATOM 2466 N N . MET A 1 304 ? 5.578 -38.25 -8.438 1 90.62 304 MET A N 1
ATOM 2467 C CA . MET A 1 304 ? 5.766 -37.625 -9.742 1 90.62 304 MET A CA 1
ATOM 2468 C C . MET A 1 304 ? 6.875 -38.312 -10.523 1 90.62 304 MET A C 1
ATOM 2470 O O . MET A 1 304 ? 7.918 -38.656 -9.961 1 90.62 304 MET A O 1
ATOM 2474 N N . ASN A 1 305 ? 6.594 -38.625 -11.734 1 94 305 ASN A N 1
ATOM 2475 C CA . ASN A 1 305 ? 7.605 -39.094 -12.664 1 94 305 ASN A CA 1
ATOM 2476 C C . ASN A 1 305 ? 8.141 -37.969 -13.547 1 94 305 ASN A C 1
ATOM 2478 O O . ASN A 1 305 ? 7.484 -37.562 -14.516 1 94 305 ASN A O 1
ATOM 2482 N N . LEU A 1 306 ? 9.328 -37.625 -13.281 1 95.38 306 LEU A N 1
ATOM 2483 C CA . LEU A 1 306 ? 9.891 -36.438 -13.914 1 95.38 306 LEU A CA 1
ATOM 2484 C C . LEU A 1 306 ? 10.062 -36.625 -15.414 1 95.38 306 LEU A C 1
ATOM 2486 O O . LEU A 1 306 ? 9.859 -35.719 -16.203 1 95.38 306 LEU A O 1
ATOM 2490 N N . GLU A 1 307 ? 10.469 -37.75 -15.789 1 96.25 307 GLU A N 1
ATOM 2491 C CA . GLU A 1 307 ? 10.672 -38.062 -17.203 1 96.25 307 GLU A CA 1
ATOM 2492 C C . GLU A 1 307 ? 9.367 -37.938 -17.984 1 96.25 307 GLU A C 1
ATOM 2494 O O . GLU A 1 307 ? 9.352 -37.375 -19.078 1 96.25 307 GLU A O 1
ATOM 2499 N N . LYS A 1 308 ? 8.352 -38.438 -17.422 1 96.62 308 LYS A N 1
ATOM 2500 C CA . LYS A 1 308 ? 7.043 -38.312 -18.062 1 96.62 308 LYS A CA 1
ATOM 2501 C C . LYS A 1 308 ? 6.609 -36.844 -18.141 1 96.62 308 LYS A C 1
ATOM 2503 O O . LYS A 1 308 ? 6.051 -36.406 -19.141 1 96.62 308 LYS A O 1
ATOM 2508 N N . VAL A 1 309 ? 6.863 -36.188 -17.047 1 97.12 309 VAL A N 1
ATOM 2509 C CA . VAL A 1 309 ? 6.504 -34.781 -17.016 1 97.12 309 VAL A CA 1
ATOM 2510 C C . VAL A 1 309 ? 7.215 -34.031 -18.141 1 97.12 309 VAL A C 1
ATOM 2512 O O . VAL A 1 309 ? 6.59 -33.281 -18.891 1 97.12 309 VAL A O 1
ATOM 2515 N N . ARG A 1 310 ? 8.484 -34.25 -18.281 1 97.31 310 ARG A N 1
ATOM 2516 C CA . ARG A 1 310 ? 9.289 -33.594 -19.312 1 97.31 310 ARG A CA 1
ATOM 2517 C C . ARG A 1 310 ? 8.727 -33.875 -20.703 1 97.31 310 ARG A C 1
ATOM 2519 O O . ARG A 1 310 ? 8.57 -32.938 -21.516 1 97.31 310 ARG A O 1
ATOM 2526 N N . ASP A 1 311 ? 8.414 -35.062 -20.891 1 97.31 311 ASP A N 1
ATOM 2527 C CA . ASP A 1 311 ? 7.91 -35.469 -22.188 1 97.31 311 ASP A CA 1
ATOM 2528 C C . ASP A 1 311 ? 6.566 -34.812 -22.5 1 97.31 311 ASP A C 1
ATOM 2530 O O . ASP A 1 311 ? 6.371 -34.281 -23.578 1 97.31 311 ASP A O 1
ATOM 2534 N N . LYS A 1 312 ? 5.652 -34.938 -21.562 1 97.62 312 LYS A N 1
ATOM 2535 C CA . LYS A 1 312 ? 4.309 -34.406 -21.766 1 97.62 312 LYS A CA 1
ATOM 2536 C C . LYS A 1 312 ? 4.336 -32.875 -21.938 1 97.62 312 LYS A C 1
ATOM 2538 O O . LYS A 1 312 ? 3.637 -32.312 -22.797 1 97.62 312 LYS A O 1
ATOM 2543 N N . VAL A 1 313 ? 5.133 -32.188 -21.109 1 97.94 313 VAL A N 1
ATOM 2544 C CA . VAL A 1 313 ? 5.258 -30.734 -21.188 1 97.94 313 VAL A CA 1
ATOM 2545 C C . VAL A 1 313 ? 5.801 -30.328 -22.562 1 97.94 313 VAL A C 1
ATOM 2547 O O . VAL A 1 313 ? 5.297 -29.391 -23.172 1 97.94 313 VAL A O 1
ATOM 2550 N N . ALA A 1 314 ? 6.762 -31.047 -23.047 1 97.69 314 ALA A N 1
ATOM 2551 C CA . ALA A 1 314 ? 7.371 -30.75 -24.344 1 97.69 314 ALA A CA 1
ATOM 2552 C C . ALA A 1 314 ? 6.367 -30.938 -25.469 1 97.69 314 ALA A C 1
ATOM 2554 O O . ALA A 1 314 ? 6.297 -30.109 -26.391 1 97.69 314 ALA A O 1
ATOM 2555 N N . ARG A 1 315 ? 5.609 -31.953 -25.422 1 96.94 315 ARG A N 1
ATOM 2556 C CA . ARG A 1 315 ? 4.645 -32.25 -26.469 1 96.94 315 ARG A CA 1
ATOM 2557 C C . ARG A 1 315 ? 3.557 -31.188 -26.547 1 96.94 315 ARG A C 1
ATOM 2559 O O . ARG A 1 315 ? 3.152 -30.797 -27.641 1 96.94 315 ARG A O 1
ATOM 2566 N N . ILE A 1 316 ? 3.104 -30.781 -25.422 1 96.81 316 ILE A N 1
ATOM 2567 C CA . ILE A 1 316 ? 2.088 -29.734 -25.391 1 96.81 316 ILE A CA 1
ATOM 2568 C C . ILE A 1 316 ? 2.688 -28.422 -25.875 1 96.81 316 ILE A C 1
ATOM 2570 O O . ILE A 1 316 ? 2.051 -27.688 -26.641 1 96.81 316 ILE A O 1
ATOM 2574 N N . HIS A 1 317 ? 3.889 -28.172 -25.484 1 95.44 317 HIS A N 1
ATOM 2575 C CA . HIS A 1 317 ? 4.586 -26.938 -25.844 1 95.44 317 HIS A CA 1
ATOM 2576 C C . HIS A 1 317 ? 4.801 -26.828 -27.344 1 95.44 317 HIS A C 1
ATOM 2578 O O . HIS A 1 317 ? 4.777 -25.734 -27.906 1 95.44 317 HIS A O 1
ATOM 2584 N N . GLU A 1 318 ? 5.008 -27.859 -28.016 1 94.94 318 GLU A N 1
ATOM 2585 C CA . GLU A 1 318 ? 5.336 -27.938 -29.438 1 94.94 318 GLU A CA 1
ATOM 2586 C C . GLU A 1 318 ? 4.258 -27.266 -30.281 1 94.94 318 GLU A C 1
ATOM 2588 O O . GLU A 1 318 ? 4.562 -26.609 -31.281 1 94.94 318 GLU A O 1
ATOM 2593 N N . LYS A 1 319 ? 3.068 -27.438 -29.875 1 93.31 319 LYS A N 1
ATOM 2594 C CA . LYS A 1 319 ? 1.964 -26.875 -30.641 1 93.31 319 LYS A CA 1
ATOM 2595 C C . LYS A 1 319 ? 1.834 -25.375 -30.438 1 93.31 319 LYS A C 1
ATOM 2597 O O . LYS A 1 319 ? 1.295 -24.672 -31.281 1 93.31 319 LYS A O 1
ATOM 2602 N N . GLY A 1 320 ? 2.215 -24.938 -29.281 1 93.38 320 GLY A N 1
ATOM 2603 C CA . GLY A 1 320 ? 2.246 -23.516 -28.984 1 93.38 320 GLY A CA 1
ATOM 2604 C C . GLY A 1 320 ? 0.872 -22.938 -28.719 1 93.38 320 GLY A C 1
ATOM 2605 O O . GLY A 1 320 ? 0.66 -21.734 -28.875 1 93.38 320 GLY A O 1
ATOM 2606 N N . ASN A 1 321 ? -0.081 -23.766 -28.406 1 96.62 321 ASN A N 1
ATOM 2607 C CA . ASN A 1 321 ? -1.44 -23.25 -28.234 1 96.62 321 ASN A CA 1
ATOM 2608 C C . ASN A 1 321 ? -1.836 -23.188 -26.766 1 96.62 321 ASN A C 1
ATOM 2610 O O . ASN A 1 321 ? -2.889 -22.641 -26.422 1 96.62 321 ASN A O 1
ATOM 2614 N N . VAL A 1 322 ? -0.99 -23.672 -25.875 1 97.88 322 VAL A N 1
ATOM 2615 C CA . VAL A 1 322 ? -1.354 -23.75 -24.453 1 97.88 322 VAL A CA 1
ATOM 2616 C C . VAL A 1 322 ? -0.271 -23.094 -23.609 1 97.88 322 VAL A C 1
ATOM 2618 O O . VAL A 1 322 ? 0.912 -23.422 -23.734 1 97.88 322 VAL A O 1
ATOM 2621 N N . HIS A 1 323 ? -0.679 -22.094 -22.797 1 97.31 323 HIS A N 1
ATOM 2622 C CA . HIS A 1 323 ? 0.214 -21.5 -21.812 1 97.31 323 HIS A CA 1
ATOM 2623 C C . HIS A 1 323 ? 0.496 -22.469 -20.672 1 97.31 323 HIS A C 1
ATOM 2625 O O . HIS A 1 323 ? -0.433 -22.969 -20.031 1 97.31 323 HIS A O 1
ATOM 2631 N N . GLN A 1 324 ? 1.725 -22.781 -20.453 1 97.94 324 GLN A N 1
ATOM 2632 C CA . GLN A 1 324 ? 2.107 -23.719 -19.391 1 97.94 324 GLN A CA 1
ATOM 2633 C C . GLN A 1 324 ? 2.863 -22.984 -18.281 1 97.94 324 GLN A C 1
ATOM 2635 O O . GLN A 1 324 ? 3.912 -22.391 -18.516 1 97.94 324 GLN A O 1
ATOM 2640 N N . HIS A 1 325 ? 2.32 -23.078 -17.125 1 98.06 325 HIS A N 1
ATOM 2641 C CA . HIS A 1 325 ? 2.895 -22.516 -15.898 1 98.06 325 HIS A CA 1
ATOM 2642 C C . HIS A 1 325 ? 3.498 -23.625 -15.031 1 98.06 325 HIS A C 1
ATOM 2644 O O . HIS A 1 325 ? 2.789 -24.516 -14.578 1 98.06 325 HIS A O 1
ATOM 2650 N N . LEU A 1 326 ? 4.793 -23.609 -14.773 1 98.5 326 LEU A N 1
ATOM 2651 C CA . LEU A 1 326 ? 5.453 -24.594 -13.93 1 98.5 326 LEU A CA 1
ATOM 2652 C C . LEU A 1 326 ? 5.984 -23.953 -12.656 1 98.5 326 LEU A C 1
ATOM 2654 O O . LEU A 1 326 ? 6.473 -22.828 -12.68 1 98.5 326 LEU A O 1
ATOM 2658 N N . ASP A 1 327 ? 5.949 -24.719 -11.539 1 97.19 327 ASP A N 1
ATOM 2659 C CA . ASP A 1 327 ? 6.273 -24.156 -10.234 1 97.19 327 ASP A CA 1
ATOM 2660 C C . ASP A 1 327 ? 7.367 -24.969 -9.539 1 97.19 327 ASP A C 1
ATOM 2662 O O . ASP A 1 327 ? 7.395 -26.188 -9.641 1 97.19 327 ASP A O 1
ATOM 2666 N N . LEU A 1 328 ? 8.25 -24.266 -8.898 1 98.44 328 LEU A N 1
ATOM 2667 C CA . LEU A 1 328 ? 9.203 -24.828 -7.941 1 98.44 328 LEU A CA 1
ATOM 2668 C C . LEU A 1 328 ? 9.016 -24.203 -6.562 1 98.44 328 LEU A C 1
ATOM 2670 O O . LEU A 1 328 ? 8.578 -23.047 -6.449 1 98.44 328 LEU A O 1
ATOM 2674 N N . ILE A 1 329 ? 9.273 -24.891 -5.52 1 98.5 329 ILE A N 1
ATOM 2675 C CA . ILE A 1 329 ? 9.234 -24.391 -4.152 1 98.5 329 ILE A CA 1
ATOM 2676 C C . ILE A 1 329 ? 10.609 -24.516 -3.514 1 98.5 329 ILE A C 1
ATOM 2678 O O . ILE A 1 329 ? 11.156 -25.609 -3.402 1 98.5 329 ILE A O 1
ATOM 2682 N N . ALA A 1 330 ? 11.203 -23.438 -3.168 1 98.62 330 ALA A N 1
ATOM 2683 C CA . ALA A 1 330 ? 12.445 -23.438 -2.389 1 98.62 330 ALA A CA 1
ATOM 2684 C C . ALA A 1 330 ? 12.156 -23.641 -0.904 1 98.62 330 ALA A C 1
ATOM 2686 O O . ALA A 1 330 ? 11.172 -23.109 -0.377 1 98.62 330 ALA A O 1
ATOM 2687 N N . GLY A 1 331 ? 12.984 -24.406 -0.225 1 98.38 331 GLY A N 1
ATOM 2688 C CA . GLY A 1 331 ? 12.859 -24.594 1.211 1 98.38 331 GLY A CA 1
ATOM 2689 C C . GLY A 1 331 ? 12.227 -25.922 1.583 1 98.38 331 GLY A C 1
ATOM 2690 O O . GLY A 1 331 ? 11.938 -26.172 2.756 1 98.38 331 GLY A O 1
ATOM 2691 N N . LEU A 1 332 ? 12.016 -26.859 0.605 1 98.62 332 LEU A N 1
ATOM 2692 C CA . LEU A 1 332 ? 11.5 -28.188 0.9 1 98.62 332 LEU A CA 1
ATOM 2693 C C . LEU A 1 332 ? 12.578 -29.047 1.559 1 98.62 332 LEU A C 1
ATOM 2695 O O . LEU A 1 332 ? 13.773 -28.781 1.402 1 98.62 332 LEU A O 1
ATOM 2699 N N . PRO A 1 333 ? 12.164 -30.078 2.299 1 98.31 333 PRO A N 1
ATOM 2700 C CA . PRO A 1 333 ? 13.141 -30.938 2.986 1 98.31 333 PRO A CA 1
ATOM 2701 C C . PRO A 1 333 ? 14.125 -31.594 2.025 1 98.31 333 PRO A C 1
ATOM 2703 O O . PRO A 1 333 ? 13.742 -32 0.924 1 98.31 333 PRO A O 1
ATOM 2706 N N . TYR A 1 334 ? 15.398 -31.672 2.381 1 98.19 334 TYR A N 1
ATOM 2707 C CA . TYR A 1 334 ? 16.484 -32.344 1.679 1 98.19 334 TYR A CA 1
ATOM 2708 C C . TYR A 1 334 ? 16.891 -31.562 0.427 1 98.19 334 TYR A C 1
ATOM 2710 O O . TYR A 1 334 ? 17.641 -32.062 -0.408 1 98.19 334 TYR A O 1
ATOM 2718 N N . GLU A 1 335 ? 16.406 -30.453 0.266 1 98 335 GLU A N 1
ATOM 2719 C CA . GLU A 1 335 ? 16.812 -29.625 -0.868 1 98 335 GLU A CA 1
ATOM 2720 C C . GLU A 1 335 ? 17.641 -28.438 -0.412 1 98 335 GLU A C 1
ATOM 2722 O O . GLU A 1 335 ? 17.109 -27.484 0.163 1 98 335 GLU A O 1
ATOM 2727 N N . ASN A 1 336 ? 18.891 -28.469 -0.634 1 98.25 336 ASN A N 1
ATOM 2728 C CA . ASN A 1 336 ? 19.781 -27.359 -0.344 1 98.25 336 ASN A CA 1
ATOM 2729 C C . ASN A 1 336 ? 19.984 -26.453 -1.565 1 98.25 336 ASN A C 1
ATOM 2731 O O . ASN A 1 336 ? 19.281 -26.609 -2.568 1 98.25 336 ASN A O 1
ATOM 2735 N N . TYR A 1 337 ? 20.859 -25.516 -1.5 1 98.5 337 TYR A N 1
ATOM 2736 C CA . TYR A 1 337 ? 21.078 -24.516 -2.549 1 98.5 337 TYR A CA 1
ATOM 2737 C C . TYR A 1 337 ? 21.453 -25.188 -3.865 1 98.5 337 TYR A C 1
ATOM 2739 O O . TYR A 1 337 ? 20.875 -24.891 -4.91 1 98.5 337 TYR A O 1
ATOM 2747 N N . ASP A 1 338 ? 22.344 -26.109 -3.85 1 98.31 338 ASP A N 1
ATOM 2748 C CA . ASP A 1 338 ? 22.859 -26.781 -5.047 1 98.31 338 ASP A CA 1
ATOM 2749 C C . ASP A 1 338 ? 21.797 -27.672 -5.68 1 98.31 338 ASP A C 1
ATOM 2751 O O . ASP A 1 338 ? 21.641 -27.688 -6.902 1 98.31 338 ASP A O 1
ATOM 2755 N N . SER A 1 339 ? 21.172 -28.438 -4.852 1 98.19 339 SER A N 1
ATOM 2756 C CA . SER A 1 339 ? 20.125 -29.297 -5.387 1 98.19 339 SER A CA 1
ATOM 2757 C C . SER A 1 339 ? 18.969 -28.469 -5.969 1 98.19 339 SER A C 1
ATOM 2759 O O . SER A 1 339 ? 18.359 -28.875 -6.957 1 98.19 339 SER A O 1
ATOM 2761 N N . PHE A 1 340 ? 18.672 -27.359 -5.332 1 98.75 340 PHE A N 1
ATOM 2762 C CA . PHE A 1 340 ? 17.656 -26.484 -5.898 1 98.75 340 PHE A CA 1
ATOM 2763 C C . PHE A 1 340 ? 18.094 -25.953 -7.254 1 98.75 340 PHE A C 1
ATOM 2765 O O . PHE A 1 340 ? 17.297 -25.859 -8.18 1 98.75 340 PHE A O 1
ATOM 2772 N N . ALA A 1 341 ? 19.359 -25.547 -7.352 1 98.75 341 ALA A N 1
ATOM 2773 C CA . ALA A 1 341 ? 19.891 -25.094 -8.633 1 98.75 341 ALA A CA 1
ATOM 2774 C C . ALA A 1 341 ? 19.688 -26.141 -9.719 1 98.75 341 ALA A C 1
ATOM 2776 O O . ALA A 1 341 ? 19.344 -25.812 -10.859 1 98.75 341 ALA A O 1
ATOM 2777 N N . HIS A 1 342 ? 19.922 -27.344 -9.352 1 98.56 342 HIS A N 1
ATOM 2778 C CA . HIS A 1 342 ? 19.688 -28.438 -10.289 1 98.56 342 HIS A CA 1
ATOM 2779 C C . HIS A 1 342 ? 18.219 -28.531 -10.695 1 98.56 342 HIS A C 1
ATOM 2781 O O . HIS A 1 342 ? 17.906 -28.641 -11.883 1 98.56 342 HIS A O 1
ATOM 2787 N N . SER A 1 343 ? 17.344 -28.484 -9.703 1 98.69 343 SER A N 1
ATOM 2788 C CA . SER A 1 343 ? 15.914 -28.484 -9.984 1 98.69 343 SER A CA 1
ATOM 2789 C C . SER A 1 343 ? 15.531 -27.328 -10.898 1 98.69 343 SER A C 1
ATOM 2791 O O . SER A 1 343 ? 14.742 -27.5 -11.828 1 98.69 343 SER A O 1
ATOM 2793 N N . PHE A 1 344 ? 16.109 -26.156 -10.57 1 98.81 344 PHE A N 1
ATOM 2794 C CA . PHE A 1 344 ? 15.867 -24.969 -11.375 1 98.81 344 PHE A CA 1
ATOM 2795 C C . PHE A 1 344 ? 16.234 -25.219 -12.836 1 98.81 344 PHE A C 1
ATOM 2797 O O . PHE A 1 344 ? 15.438 -24.938 -13.734 1 98.81 344 PHE A O 1
ATOM 2804 N N . ASN A 1 345 ? 17.375 -25.734 -13.094 1 98.62 345 ASN A N 1
ATOM 2805 C CA . ASN A 1 345 ? 17.859 -25.953 -14.445 1 98.62 345 ASN A CA 1
ATOM 2806 C C . ASN A 1 345 ? 17.016 -26.984 -15.188 1 98.62 345 ASN A C 1
ATOM 2808 O O . ASN A 1 345 ? 16.75 -26.828 -16.391 1 98.62 345 ASN A O 1
ATOM 2812 N N . GLU A 1 346 ? 16.594 -27.969 -14.484 1 98.12 346 GLU A N 1
ATOM 2813 C CA . GLU A 1 346 ? 15.742 -28.984 -15.086 1 98.12 346 GLU A CA 1
ATOM 2814 C C . GLU A 1 346 ? 14.422 -28.391 -15.562 1 98.12 346 GLU A C 1
ATOM 2816 O O . GLU A 1 346 ? 13.977 -28.672 -16.688 1 98.12 346 GLU A O 1
ATOM 2821 N N . VAL A 1 347 ? 13.836 -27.594 -14.727 1 98.44 347 VAL A N 1
ATOM 2822 C CA . VAL A 1 347 ? 12.531 -27.031 -15.07 1 98.44 347 VAL A CA 1
ATOM 2823 C C . VAL A 1 347 ? 12.703 -25.938 -16.125 1 98.44 347 VAL A C 1
ATOM 2825 O O . VAL A 1 347 ? 11.891 -25.828 -17.047 1 98.44 347 VAL A O 1
ATOM 2828 N N . TYR A 1 348 ? 13.781 -25.141 -15.984 1 98.25 348 TYR A N 1
ATOM 2829 C CA . TYR A 1 348 ? 14.07 -24.109 -16.984 1 98.25 348 TYR A CA 1
ATOM 2830 C C . TYR A 1 348 ? 14.195 -24.719 -18.375 1 98.25 348 TYR A C 1
ATOM 2832 O O . TYR A 1 348 ? 13.727 -24.141 -19.359 1 98.25 348 TYR A O 1
ATOM 2840 N N . ALA A 1 349 ? 14.773 -25.875 -18.453 1 97.06 349 ALA A N 1
ATOM 2841 C CA . ALA A 1 349 ? 15.039 -26.547 -19.719 1 97.06 349 ALA A CA 1
ATOM 2842 C C . ALA A 1 349 ? 13.734 -27.016 -20.375 1 97.06 349 ALA A C 1
ATOM 2844 O O . ALA A 1 349 ? 13.703 -27.297 -21.562 1 97.06 349 ALA A O 1
ATOM 2845 N N . MET A 1 350 ? 12.68 -27.062 -19.578 1 97.25 350 MET A N 1
ATOM 2846 C CA . MET A 1 350 ? 11.375 -27.438 -20.125 1 97.25 350 MET A CA 1
ATOM 2847 C C . MET A 1 350 ? 10.719 -26.25 -20.812 1 97.25 350 MET A C 1
ATOM 2849 O O . MET A 1 350 ? 9.68 -26.391 -21.453 1 97.25 350 MET A O 1
ATOM 2853 N N . GLU A 1 351 ? 11.227 -25.078 -20.625 1 96.12 351 GLU A N 1
ATOM 2854 C CA . GLU A 1 351 ? 10.828 -23.844 -21.281 1 96.12 351 GLU A CA 1
ATOM 2855 C C . GLU A 1 351 ? 9.359 -23.516 -21.016 1 96.12 351 GLU A C 1
ATOM 2857 O O . GLU A 1 351 ? 8.586 -23.281 -21.938 1 96.12 351 GLU A O 1
ATOM 2862 N N . PRO A 1 352 ? 9.039 -23.484 -19.734 1 96.94 352 PRO A N 1
ATOM 2863 C CA . PRO A 1 352 ? 7.664 -23.062 -19.438 1 96.94 352 PRO A CA 1
ATOM 2864 C C . PRO A 1 352 ? 7.367 -21.641 -19.891 1 96.94 352 PRO A C 1
ATOM 2866 O O . PRO A 1 352 ? 8.289 -20.844 -20.078 1 96.94 352 PRO A O 1
ATOM 2869 N N . ASP A 1 353 ? 6.074 -21.328 -20.156 1 96.62 353 ASP A N 1
ATOM 2870 C CA . ASP A 1 353 ? 5.668 -19.969 -20.438 1 96.62 353 ASP A CA 1
ATOM 2871 C C . ASP A 1 353 ? 5.746 -19.094 -19.188 1 96.62 353 ASP A C 1
ATOM 2873 O O . ASP A 1 353 ? 6 -17.891 -19.281 1 96.62 353 ASP A O 1
ATOM 2877 N N . GLN A 1 354 ? 5.496 -19.672 -18.109 1 97.31 354 GLN A N 1
ATOM 2878 C CA . GLN A 1 354 ? 5.672 -19.031 -16.797 1 97.31 354 GLN A CA 1
ATOM 2879 C C . GLN A 1 354 ? 6.414 -19.969 -15.836 1 97.31 354 GLN A C 1
ATOM 2881 O O . GLN A 1 354 ? 6.008 -21.109 -15.641 1 97.31 354 GLN A O 1
ATOM 2886 N N . PHE A 1 355 ? 7.512 -19.453 -15.383 1 98.25 355 PHE A N 1
ATOM 2887 C CA . PHE A 1 355 ? 8.328 -20.188 -14.422 1 98.25 355 PHE A CA 1
ATOM 2888 C C . PHE A 1 355 ? 8.242 -19.547 -13.039 1 98.25 355 PHE A C 1
ATOM 2890 O O . PHE A 1 355 ? 8.906 -18.547 -12.773 1 98.25 355 PHE A O 1
ATOM 2897 N N . GLN A 1 356 ? 7.496 -20.188 -12.148 1 97.94 356 GLN A N 1
ATOM 2898 C CA . GLN A 1 356 ? 7.254 -19.594 -10.836 1 97.94 356 GLN A CA 1
ATOM 2899 C C . GLN A 1 356 ? 8.125 -20.234 -9.766 1 97.94 356 GLN A C 1
ATOM 2901 O O . GLN A 1 356 ? 8.078 -21.453 -9.562 1 97.94 356 GLN A O 1
ATOM 2906 N N . LEU A 1 357 ? 8.938 -19.422 -9.164 1 97.88 357 LEU A N 1
ATOM 2907 C CA . LEU A 1 357 ? 9.719 -19.844 -8.008 1 97.88 357 LEU A CA 1
ATOM 2908 C C . LEU A 1 357 ? 9.062 -19.375 -6.711 1 97.88 357 LEU A C 1
ATOM 2910 O O . LEU A 1 357 ? 9.008 -18.172 -6.438 1 97.88 357 LEU A O 1
ATOM 2914 N N . GLY A 1 358 ? 8.5 -20.312 -5.961 1 97.12 358 GLY A N 1
ATOM 2915 C CA . GLY A 1 358 ? 7.926 -20 -4.664 1 97.12 358 GLY A CA 1
ATOM 2916 C C . GLY A 1 358 ? 8.797 -20.438 -3.502 1 97.12 358 GLY A C 1
ATOM 2917 O O . GLY A 1 358 ? 9.781 -21.141 -3.691 1 97.12 358 GLY A O 1
ATOM 2918 N N . PHE A 1 359 ? 8.484 -19.953 -2.354 1 98.19 359 PHE A N 1
ATOM 2919 C CA . PHE A 1 359 ? 9.148 -20.344 -1.121 1 98.19 359 PHE A CA 1
ATOM 2920 C C . PHE A 1 359 ? 8.18 -21.062 -0.182 1 98.19 359 PHE A C 1
ATOM 2922 O O . PHE A 1 359 ? 7.02 -20.656 -0.065 1 98.19 359 PHE A O 1
ATOM 2929 N N . LEU A 1 360 ? 8.68 -22.031 0.432 1 98.31 360 LEU A N 1
ATOM 2930 C CA . LEU A 1 360 ? 7.867 -22.891 1.284 1 98.31 360 LEU A CA 1
ATOM 2931 C C . LEU A 1 360 ? 7.129 -22.078 2.338 1 98.31 360 LEU A C 1
ATOM 2933 O O . LEU A 1 360 ? 7.723 -21.203 2.984 1 98.31 360 LEU A O 1
ATOM 2937 N N . LYS A 1 361 ? 5.895 -22.266 2.469 1 97.44 361 LYS A N 1
ATOM 2938 C CA . LYS A 1 361 ? 5.023 -21.734 3.514 1 97.44 361 LYS A CA 1
ATOM 2939 C C . LYS A 1 361 ? 4.566 -22.844 4.457 1 97.44 361 LYS A C 1
ATOM 2941 O O . LYS A 1 361 ? 4.086 -23.891 4.012 1 97.44 361 LYS A O 1
ATOM 2946 N N . VAL A 1 362 ? 4.707 -22.625 5.672 1 96.75 362 VAL A N 1
ATOM 2947 C CA . VAL A 1 362 ? 4.348 -23.656 6.648 1 96.75 362 VAL A CA 1
ATOM 2948 C C . VAL A 1 362 ? 2.945 -23.375 7.191 1 96.75 362 VAL A C 1
ATOM 2950 O O . VAL A 1 362 ? 2.771 -22.547 8.086 1 96.75 362 VAL A O 1
ATOM 2953 N N . LEU A 1 363 ? 2.031 -24.141 6.723 1 94.19 363 LEU A N 1
ATOM 2954 C CA . LEU A 1 363 ? 0.621 -23.859 6.98 1 94.19 363 LEU A CA 1
ATOM 2955 C C . LEU A 1 363 ? 0.126 -24.656 8.18 1 94.19 363 LEU A C 1
ATOM 2957 O O . LEU A 1 363 ? 0.51 -25.812 8.367 1 94.19 363 LEU A O 1
ATOM 2961 N N . HIS A 1 364 ? -0.798 -24.047 8.922 1 89.94 364 HIS A N 1
ATOM 2962 C CA . HIS A 1 364 ? -1.423 -24.75 10.039 1 89.94 364 HIS A CA 1
ATOM 2963 C C . HIS A 1 364 ? -2.268 -25.922 9.547 1 89.94 364 HIS A C 1
ATOM 2965 O O . HIS A 1 364 ? -3.074 -25.766 8.625 1 89.94 364 HIS A O 1
ATOM 2971 N N . GLY A 1 365 ? -2.037 -27.062 10.164 1 88.19 365 GLY A N 1
ATOM 2972 C CA . GLY A 1 365 ? -2.795 -28.234 9.781 1 88.19 365 GLY A CA 1
ATOM 2973 C C . GLY A 1 365 ? -2.043 -29.141 8.828 1 88.19 365 GLY A C 1
ATOM 2974 O O . GLY A 1 365 ? -2.398 -30.312 8.664 1 88.19 365 GLY A O 1
ATOM 2975 N N . SER A 1 366 ? -0.999 -28.672 8.195 1 92.06 366 SER A N 1
ATOM 2976 C CA . SER A 1 366 ? -0.232 -29.484 7.25 1 92.06 366 SER A CA 1
ATOM 2977 C C . SER A 1 366 ? 0.755 -30.391 7.969 1 92.06 366 SER A C 1
ATOM 2979 O O . SER A 1 366 ? 1.109 -30.141 9.125 1 92.06 366 SER A O 1
ATOM 2981 N N . VAL A 1 367 ? 1.17 -31.422 7.293 1 94.31 367 VAL A N 1
ATOM 2982 C CA . VAL A 1 367 ? 2.203 -32.312 7.812 1 94.31 367 VAL A CA 1
ATOM 2983 C C . VAL A 1 367 ? 3.502 -31.531 8.016 1 94.31 367 VAL A C 1
ATOM 2985 O O . VAL A 1 367 ? 4.242 -31.781 8.969 1 94.31 367 VAL A O 1
ATOM 2988 N N . MET A 1 368 ? 3.777 -30.594 7.188 1 95.81 368 MET A N 1
ATOM 2989 C CA . MET A 1 368 ? 4.973 -29.766 7.277 1 95.81 368 MET A CA 1
ATOM 2990 C C . MET A 1 368 ? 5.027 -29.031 8.617 1 95.81 368 MET A C 1
ATOM 2992 O O . MET A 1 368 ? 6.098 -28.906 9.211 1 95.81 368 MET A O 1
ATOM 2996 N N . HIS A 1 369 ? 3.914 -28.562 9.062 1 94.38 369 HIS A N 1
ATOM 2997 C CA . HIS A 1 369 ? 3.83 -27.891 10.352 1 94.38 369 HIS A CA 1
ATOM 2998 C C . HIS A 1 369 ? 4.176 -28.828 11.492 1 94.38 369 HIS A C 1
ATOM 3000 O O . HIS A 1 369 ? 4.852 -28.438 12.445 1 94.38 369 HIS A O 1
ATOM 3006 N N . GLU A 1 370 ? 3.787 -30.031 11.375 1 94.31 370 GLU A N 1
ATOM 3007 C CA . GLU A 1 370 ? 4.078 -31.047 12.391 1 94.31 370 GLU A CA 1
ATOM 3008 C C . GLU A 1 370 ? 5.566 -31.375 12.43 1 94.31 370 GLU A C 1
ATOM 3010 O O . GLU A 1 370 ? 6.098 -31.75 13.477 1 94.31 370 GLU A O 1
ATOM 3015 N N . LYS A 1 371 ? 6.207 -31.203 11.336 1 96.69 371 LYS A N 1
ATOM 3016 C CA . LYS A 1 371 ? 7.605 -31.609 11.195 1 96.69 371 LYS A CA 1
ATOM 3017 C C . LYS A 1 371 ? 8.539 -30.422 11.445 1 96.69 371 LYS A C 1
ATOM 3019 O O . LYS A 1 371 ? 9.742 -30.5 11.172 1 96.69 371 LYS A O 1
ATOM 3024 N N . MET A 1 372 ? 8.109 -29.375 11.906 1 96.88 372 MET A N 1
ATOM 3025 C CA . MET A 1 372 ? 8.883 -28.141 12.047 1 96.88 372 MET A CA 1
ATOM 3026 C C . MET A 1 372 ? 10.141 -28.391 12.875 1 96.88 372 MET A C 1
ATOM 3028 O O . MET A 1 372 ? 11.227 -27.953 12.5 1 96.88 372 MET A O 1
ATOM 3032 N N . LYS A 1 373 ? 10.023 -29.062 14.008 1 96.88 373 LYS A N 1
ATOM 3033 C CA . LYS A 1 373 ? 11.156 -29.328 14.883 1 96.88 373 LYS A CA 1
ATOM 3034 C C . LYS A 1 373 ? 12.164 -30.266 14.211 1 96.88 373 LYS A C 1
ATOM 3036 O O . LYS A 1 373 ? 13.359 -29.984 14.188 1 96.88 373 LYS A O 1
ATOM 3041 N N . GLU A 1 374 ? 11.625 -31.297 13.633 1 97.69 374 GLU A N 1
ATOM 3042 C CA . GLU A 1 374 ? 12.469 -32.281 12.984 1 97.69 374 GLU A CA 1
ATOM 3043 C C . GLU A 1 374 ? 13.289 -31.672 11.859 1 97.69 374 GLU A C 1
ATOM 3045 O O . GLU A 1 374 ? 14.477 -31.969 11.703 1 97.69 374 GLU A O 1
ATOM 3050 N N . TYR A 1 375 ? 12.656 -30.797 11.109 1 98.25 375 TYR A N 1
ATOM 3051 C CA . TYR A 1 375 ? 13.297 -30.219 9.938 1 98.25 375 TYR A CA 1
ATOM 3052 C C . TYR A 1 375 ? 13.984 -28.906 10.289 1 98.25 375 TYR A C 1
ATOM 3054 O O . TYR A 1 375 ? 14.531 -28.219 9.414 1 98.25 375 TYR A O 1
ATOM 3062 N N . GLU A 1 376 ? 13.922 -28.484 11.602 1 97.81 376 GLU A N 1
ATOM 3063 C CA . GLU A 1 376 ? 14.508 -27.234 12.07 1 97.81 376 GLU A CA 1
ATOM 3064 C C . GLU A 1 376 ? 14.016 -26.062 11.242 1 97.81 376 GLU A C 1
ATOM 3066 O O . GLU A 1 376 ? 14.812 -25.234 10.797 1 97.81 376 GLU A O 1
ATOM 3071 N N . LEU A 1 377 ? 12.75 -26.094 10.953 1 97.75 377 LEU A N 1
ATOM 3072 C CA . LEU A 1 377 ? 12.164 -25.016 10.164 1 97.75 377 LEU A CA 1
ATOM 3073 C C . LEU A 1 377 ? 12.062 -23.734 10.992 1 97.75 377 LEU A C 1
ATOM 3075 O O . LEU A 1 377 ? 11.539 -23.75 12.102 1 97.75 377 LEU A O 1
ATOM 3079 N N . LEU A 1 378 ? 12.633 -22.672 10.523 1 97.56 378 LEU A N 1
ATOM 3080 C CA . LEU A 1 378 ? 12.312 -21.328 10.984 1 97.56 378 LEU A CA 1
ATOM 3081 C C . LEU A 1 378 ? 11.422 -20.594 9.977 1 97.56 378 LEU A C 1
ATOM 3083 O O . LEU A 1 378 ? 11.773 -20.5 8.805 1 97.56 378 LEU A O 1
ATOM 3087 N N . CYS A 1 379 ? 10.266 -20.219 10.391 1 97.06 379 CYS A N 1
ATOM 3088 C CA . CYS A 1 379 ? 9.32 -19.547 9.5 1 97.06 379 CYS A CA 1
ATOM 3089 C C . CYS A 1 379 ? 8.844 -18.234 10.102 1 97.06 379 CYS A C 1
ATOM 3091 O O . CYS A 1 379 ? 8.938 -18.031 11.312 1 97.06 379 CYS A O 1
ATOM 3093 N N . GLN A 1 380 ? 8.422 -17.375 9.336 1 96.44 380 GLN A N 1
ATOM 3094 C CA . GLN A 1 380 ? 7.883 -16.109 9.805 1 96.44 380 GLN A CA 1
ATOM 3095 C C . GLN A 1 380 ? 6.594 -16.328 10.594 1 96.44 380 GLN A C 1
ATOM 3097 O O . GLN A 1 380 ? 5.773 -17.172 10.242 1 96.44 380 GLN A O 1
ATOM 3102 N N . ASN A 1 381 ? 6.453 -15.508 11.656 1 93.94 381 ASN A N 1
ATOM 3103 C CA . ASN A 1 381 ? 5.215 -15.523 12.422 1 93.94 381 ASN A CA 1
ATOM 3104 C C . ASN A 1 381 ? 4.062 -14.891 11.641 1 93.94 381 ASN A C 1
ATOM 3106 O O . ASN A 1 381 ? 2.904 -15.258 11.828 1 93.94 381 ASN A O 1
ATOM 3110 N N . ARG A 1 382 ? 4.414 -13.984 10.844 1 93.06 382 ARG A N 1
ATOM 3111 C CA . ARG A 1 382 ? 3.395 -13.312 10.047 1 93.06 382 ARG A CA 1
ATOM 3112 C C . ARG A 1 382 ? 3.014 -14.148 8.828 1 93.06 382 ARG A C 1
ATOM 3114 O O . ARG A 1 382 ? 3.867 -14.805 8.234 1 93.06 382 ARG A O 1
ATOM 3121 N N . PRO A 1 383 ? 1.711 -14.125 8.477 1 94.25 383 PRO A N 1
ATOM 3122 C CA . PRO A 1 383 ? 1.351 -14.781 7.219 1 94.25 383 PRO A CA 1
ATOM 3123 C C . PRO A 1 383 ? 2.094 -14.211 6.016 1 94.25 383 PRO A C 1
ATOM 3125 O O . PRO A 1 383 ? 2.459 -13.031 6.02 1 94.25 383 PRO A O 1
ATOM 3128 N N . PRO A 1 384 ? 2.428 -15.062 4.965 1 94.88 384 PRO A N 1
ATOM 3129 C CA . PRO A 1 384 ? 1.939 -16.422 4.75 1 94.88 384 PRO A CA 1
ATOM 3130 C C . PRO A 1 384 ? 2.854 -17.484 5.367 1 94.88 384 PRO A C 1
ATOM 3132 O O . PRO A 1 384 ? 3.039 -18.562 4.789 1 94.88 384 PRO A O 1
ATOM 3135 N N . TYR A 1 385 ? 3.609 -17.109 6.395 1 96.88 385 TYR A N 1
ATOM 3136 C CA . TYR A 1 385 ? 4.406 -18.031 7.184 1 96.88 385 TYR A CA 1
ATOM 3137 C C . TYR A 1 385 ? 5.539 -18.625 6.352 1 96.88 385 TYR A C 1
ATOM 3139 O O . TYR A 1 385 ? 5.773 -19.828 6.375 1 96.88 385 TYR A O 1
ATOM 3147 N N . GLU A 1 386 ? 6.133 -17.797 5.555 1 97.31 386 GLU A N 1
ATOM 3148 C CA . GLU A 1 386 ? 7.203 -18.234 4.656 1 97.31 386 GLU A CA 1
ATOM 3149 C C . GLU A 1 386 ? 8.43 -18.703 5.438 1 97.31 386 GLU A C 1
ATOM 3151 O O . GLU A 1 386 ? 8.789 -18.094 6.449 1 97.31 386 GLU A O 1
ATOM 3156 N N . VAL A 1 387 ? 9.047 -19.703 5.008 1 97.69 387 VAL A N 1
ATOM 3157 C CA . VAL A 1 387 ? 10.234 -20.25 5.652 1 97.69 387 VAL A CA 1
ATOM 3158 C C . VAL A 1 387 ? 11.391 -19.25 5.539 1 97.69 387 VAL A C 1
ATOM 3160 O O . VAL A 1 387 ? 11.57 -18.609 4.504 1 97.69 387 VAL A O 1
ATOM 3163 N N . LEU A 1 388 ? 12.133 -19.125 6.625 1 98.38 388 LEU A N 1
ATOM 3164 C CA . LEU A 1 388 ? 13.352 -18.328 6.66 1 98.38 388 LEU A CA 1
ATOM 3165 C C . LEU A 1 388 ? 14.578 -19.203 6.465 1 98.38 388 LEU A C 1
ATOM 3167 O O . LEU A 1 388 ? 15.516 -18.812 5.762 1 98.38 388 LEU A O 1
ATOM 3171 N N . SER A 1 389 ? 14.555 -20.359 7.016 1 98.06 389 SER A N 1
ATOM 3172 C CA . SER A 1 389 ? 15.641 -21.328 6.902 1 98.06 389 SER A CA 1
ATOM 3173 C C . SER A 1 389 ? 15.172 -22.734 7.266 1 98.06 389 SER A C 1
ATOM 3175 O O . SER A 1 389 ? 14.133 -22.891 7.902 1 98.06 389 SER A O 1
ATOM 3177 N N . THR A 1 390 ? 15.852 -23.719 6.754 1 98.25 390 THR A N 1
ATOM 3178 C CA . THR A 1 390 ? 15.656 -25.125 7.09 1 98.25 390 THR A CA 1
ATOM 3179 C C . THR A 1 390 ? 16.984 -25.797 7.453 1 98.25 390 THR A C 1
ATOM 3181 O O . THR A 1 390 ? 18.031 -25.156 7.359 1 98.25 390 THR A O 1
ATOM 3184 N N . LYS A 1 391 ? 16.844 -27.016 7.855 1 97.94 391 LYS A N 1
ATOM 3185 C CA . LYS A 1 391 ? 18.031 -27.828 8.125 1 97.94 391 LYS A CA 1
ATOM 3186 C C . LYS A 1 391 ? 18.969 -27.844 6.922 1 97.94 391 LYS A C 1
ATOM 3188 O O . LYS A 1 391 ? 20.188 -27.875 7.082 1 97.94 391 LYS A O 1
ATOM 3193 N N . TRP A 1 392 ? 18.484 -27.688 5.746 1 98.56 392 TRP A N 1
ATOM 3194 C CA . TRP A 1 392 ? 19.25 -27.906 4.52 1 98.56 392 TRP A CA 1
ATOM 3195 C C . TRP A 1 392 ? 19.547 -26.594 3.824 1 98.56 392 TRP A C 1
ATOM 3197 O O . TRP A 1 392 ? 20.453 -26.516 2.984 1 98.56 392 TRP A O 1
ATOM 3207 N N . LEU A 1 393 ? 18.828 -25.562 4.168 1 98.56 393 LEU A N 1
ATOM 3208 C CA . LEU A 1 393 ? 18.906 -24.281 3.459 1 98.56 393 LEU A CA 1
ATOM 3209 C C . LEU A 1 393 ? 18.969 -23.125 4.438 1 98.56 393 LEU A C 1
ATOM 3211 O O . LEU A 1 393 ? 17.938 -22.609 4.883 1 98.56 393 LEU A O 1
ATOM 3215 N N . PRO A 1 394 ? 20.172 -22.656 4.746 1 98.12 394 PRO A N 1
ATOM 3216 C CA . PRO A 1 394 ? 20.312 -21.531 5.66 1 98.12 394 PRO A CA 1
ATOM 3217 C C . PRO A 1 394 ? 19.75 -20.234 5.078 1 98.12 394 PRO A C 1
ATOM 3219 O O . PRO A 1 394 ? 19.578 -20.109 3.861 1 98.12 394 PRO A O 1
ATOM 3222 N N . TYR A 1 395 ? 19.5 -19.25 5.879 1 98.31 395 TYR A N 1
ATOM 3223 C CA . TYR A 1 395 ? 18.844 -18.016 5.465 1 98.31 395 TYR A CA 1
ATOM 3224 C C . TYR A 1 395 ? 19.688 -17.297 4.41 1 98.31 395 TYR A C 1
ATOM 3226 O O . TYR A 1 395 ? 19.125 -16.656 3.502 1 98.31 395 TYR A O 1
ATOM 3234 N N . SER A 1 396 ? 20.953 -17.359 4.512 1 98 396 SER A N 1
ATOM 3235 C CA . SER A 1 396 ? 21.828 -16.734 3.525 1 98 396 SER A CA 1
ATOM 3236 C C . SER A 1 396 ? 21.531 -17.25 2.119 1 98 396 SER A C 1
ATOM 3238 O O . SER A 1 396 ? 21.531 -16.484 1.158 1 98 396 SER A O 1
ATOM 3240 N N . ASP A 1 397 ? 21.297 -18.562 2.029 1 98.5 397 ASP A N 1
ATOM 3241 C CA . ASP A 1 397 ? 21 -19.172 0.733 1 98.5 397 ASP A CA 1
ATOM 3242 C C . ASP A 1 397 ? 19.594 -18.797 0.27 1 98.5 397 ASP A C 1
ATOM 3244 O O . ASP A 1 397 ? 19.344 -18.641 -0.929 1 98.5 397 ASP A O 1
ATOM 3248 N N . VAL A 1 398 ? 18.688 -18.688 1.25 1 98.44 398 VAL A N 1
ATOM 3249 C CA . VAL A 1 398 ? 17.328 -18.25 0.912 1 98.44 398 VAL A CA 1
ATOM 3250 C C . VAL A 1 398 ? 17.391 -16.875 0.258 1 98.44 398 VAL A C 1
ATOM 3252 O O . VAL A 1 398 ? 16.719 -16.625 -0.75 1 98.44 398 VAL A O 1
ATOM 3255 N N . ILE A 1 399 ? 18.188 -15.984 0.802 1 97.94 399 ILE A N 1
ATOM 3256 C CA . ILE A 1 399 ? 18.344 -14.633 0.283 1 97.94 399 ILE A CA 1
ATOM 3257 C C . ILE A 1 399 ? 18.859 -14.688 -1.152 1 97.94 399 ILE A C 1
ATOM 3259 O O . ILE A 1 399 ? 18.375 -13.961 -2.021 1 97.94 399 ILE A O 1
ATOM 3263 N N . ARG A 1 400 ? 19.828 -15.523 -1.415 1 98 400 ARG A N 1
ATOM 3264 C CA . ARG A 1 400 ? 20.375 -15.695 -2.758 1 98 400 ARG A CA 1
ATOM 3265 C C . ARG A 1 400 ? 19.297 -16.188 -3.729 1 98 400 ARG A C 1
ATOM 3267 O O . ARG A 1 400 ? 19.203 -15.695 -4.859 1 98 400 ARG A O 1
ATOM 3274 N N . LEU A 1 401 ? 18.516 -17.062 -3.266 1 98.56 401 LEU A N 1
ATOM 3275 C CA . LEU A 1 401 ? 17.453 -17.609 -4.109 1 98.56 401 LEU A CA 1
ATOM 3276 C C . LEU A 1 401 ? 16.406 -16.547 -4.406 1 98.56 401 LEU A C 1
ATOM 3278 O O . LEU A 1 401 ? 15.82 -16.531 -5.492 1 98.56 401 LEU A O 1
ATOM 3282 N N . LYS A 1 402 ? 16.125 -15.719 -3.418 1 97.94 402 LYS A N 1
ATOM 3283 C CA . LYS A 1 402 ? 15.164 -14.641 -3.641 1 97.94 402 LYS A CA 1
ATOM 3284 C C . LYS A 1 402 ? 15.648 -13.695 -4.738 1 97.94 402 LYS A C 1
ATOM 3286 O O . LYS A 1 402 ? 14.844 -13.164 -5.504 1 97.94 402 LYS A O 1
ATOM 3291 N N . LYS A 1 403 ? 16.938 -13.438 -4.828 1 97.5 403 LYS A N 1
ATOM 3292 C CA . LYS A 1 403 ? 17.484 -12.625 -5.91 1 97.5 403 LYS A CA 1
ATOM 3293 C C . LYS A 1 403 ? 17.266 -13.297 -7.266 1 97.5 403 LYS A C 1
ATOM 3295 O O . LYS A 1 403 ? 16.906 -12.625 -8.234 1 97.5 403 LYS A O 1
ATOM 3300 N N . VAL A 1 404 ? 17.484 -14.555 -7.27 1 98.5 404 VAL A N 1
ATOM 3301 C CA . VAL A 1 404 ? 17.281 -15.32 -8.492 1 98.5 404 VAL A CA 1
ATOM 3302 C C . VAL A 1 404 ? 15.812 -15.234 -8.914 1 98.5 404 VAL A C 1
ATOM 3304 O O . VAL A 1 404 ? 15.516 -15.008 -10.094 1 98.5 404 VAL A O 1
ATOM 3307 N N . GLU A 1 405 ? 14.961 -15.438 -7.953 1 98.38 405 GLU A N 1
ATOM 3308 C CA . GLU A 1 405 ? 13.523 -15.352 -8.219 1 98.38 405 GLU A CA 1
ATOM 3309 C C . GLU A 1 405 ? 13.156 -14.023 -8.867 1 98.38 405 GLU A C 1
ATOM 3311 O O . GLU A 1 405 ? 12.391 -13.984 -9.828 1 98.38 405 GLU A O 1
ATOM 3316 N N . GLU A 1 406 ? 13.695 -12.984 -8.352 1 97.38 406 GLU A N 1
ATOM 3317 C CA . GLU A 1 406 ? 13.383 -11.656 -8.875 1 97.38 406 GLU A CA 1
ATOM 3318 C C . GLU A 1 406 ? 13.875 -11.508 -10.312 1 97.38 406 GLU A C 1
ATOM 3320 O O . GLU A 1 406 ? 13.195 -10.906 -11.148 1 97.38 406 GLU A O 1
ATOM 3325 N N . MET A 1 407 ? 15.031 -12.008 -10.617 1 98.31 407 MET A N 1
ATOM 3326 C CA . MET A 1 407 ? 15.57 -11.93 -11.977 1 98.31 407 MET A CA 1
ATOM 3327 C C . MET A 1 407 ? 14.703 -12.734 -12.945 1 98.31 407 MET A C 1
ATOM 3329 O O . MET A 1 407 ? 14.484 -12.312 -14.078 1 98.31 407 MET A O 1
ATOM 3333 N N . VAL A 1 408 ? 14.258 -13.836 -12.438 1 98.5 408 VAL A N 1
ATOM 3334 C CA . VAL A 1 408 ? 13.383 -14.656 -13.273 1 98.5 408 VAL A CA 1
ATOM 3335 C C . VAL A 1 408 ? 12.086 -13.906 -13.57 1 98.5 408 VAL A C 1
ATOM 3337 O O . VAL A 1 408 ? 11.602 -13.914 -14.703 1 98.5 408 VAL A O 1
ATOM 3340 N N . GLU A 1 409 ? 11.586 -13.289 -12.602 1 97.62 409 GLU A N 1
ATOM 3341 C CA . GLU A 1 409 ? 10.352 -12.523 -12.773 1 97.62 409 GLU A CA 1
ATOM 3342 C C . GLU A 1 409 ? 10.531 -11.398 -13.789 1 97.62 409 GLU A C 1
ATOM 3344 O O . GLU A 1 409 ? 9.688 -11.203 -14.664 1 97.62 409 GLU A O 1
ATOM 3349 N N . VAL A 1 410 ? 11.57 -10.719 -13.727 1 97.25 410 VAL A N 1
ATOM 3350 C CA . VAL A 1 410 ? 11.797 -9.531 -14.547 1 97.25 410 VAL A CA 1
ATOM 3351 C C . VAL A 1 410 ? 12.141 -9.945 -15.977 1 97.25 410 VAL A C 1
ATOM 3353 O O . VAL A 1 410 ? 11.602 -9.398 -16.938 1 97.25 410 VAL A O 1
ATOM 3356 N N . TYR A 1 411 ? 12.953 -10.953 -16.109 1 98 411 TYR A N 1
ATOM 3357 C CA . TYR A 1 411 ? 13.562 -11.156 -17.422 1 98 411 TYR A CA 1
ATOM 3358 C C . TYR A 1 411 ? 12.977 -12.383 -18.109 1 98 411 TYR A C 1
ATOM 3360 O O . TYR A 1 411 ? 13.016 -12.484 -19.344 1 98 411 TYR A O 1
ATOM 3368 N N . TYR A 1 412 ? 12.445 -13.305 -17.375 1 97.69 412 TYR A N 1
ATOM 3369 C CA . TYR A 1 412 ? 11.867 -14.492 -17.984 1 97.69 412 TYR A CA 1
ATOM 3370 C C . TYR A 1 412 ? 10.352 -14.391 -18.047 1 97.69 412 TYR A C 1
ATOM 3372 O O . TYR A 1 412 ? 9.758 -14.438 -19.125 1 97.69 412 TYR A O 1
ATOM 3380 N N . ASN A 1 413 ? 9.727 -14.102 -16.938 1 97.38 413 ASN A N 1
ATOM 3381 C CA . ASN A 1 413 ? 8.281 -14.203 -16.797 1 97.38 413 ASN A CA 1
ATOM 3382 C C . ASN A 1 413 ? 7.578 -13.008 -17.453 1 97.38 413 ASN A C 1
ATOM 3384 O O . ASN A 1 413 ? 6.379 -13.07 -17.734 1 97.38 413 ASN A O 1
ATOM 3388 N N . SER A 1 414 ? 8.289 -11.953 -17.719 1 94.44 414 SER A N 1
ATOM 3389 C CA . SER A 1 414 ? 7.688 -10.766 -18.328 1 94.44 414 SER A CA 1
ATOM 3390 C C . SER A 1 414 ? 7.43 -10.969 -19.812 1 94.44 414 SER A C 1
ATOM 3392 O O . SER A 1 414 ? 6.668 -10.219 -20.422 1 94.44 414 SER A O 1
ATOM 3394 N N . PHE A 1 415 ? 8.117 -11.898 -20.469 1 93.31 415 PHE A N 1
ATOM 3395 C CA . PHE A 1 415 ? 8.055 -12.188 -21.906 1 93.31 415 PHE A CA 1
ATOM 3396 C C . PHE A 1 415 ? 8.703 -11.078 -22.719 1 93.31 415 PHE A C 1
ATOM 3398 O O . PHE A 1 415 ? 8.672 -11.094 -23.938 1 93.31 415 PHE A O 1
ATOM 3405 N N . GLN A 1 416 ? 9.359 -10.156 -22.047 1 94.94 416 GLN A N 1
ATOM 3406 C CA . GLN A 1 416 ? 9.883 -8.984 -22.734 1 94.94 416 GLN A CA 1
ATOM 3407 C C . GLN A 1 416 ? 11.281 -9.242 -23.281 1 94.94 416 GLN A C 1
ATOM 3409 O O . GLN A 1 416 ? 11.773 -8.477 -24.109 1 94.94 416 GLN A O 1
ATOM 3414 N N . PHE A 1 417 ? 11.883 -10.336 -22.859 1 97.56 417 PHE A N 1
ATOM 3415 C CA . PHE A 1 417 ? 13.281 -10.594 -23.203 1 97.56 417 PHE A CA 1
ATOM 3416 C C . PHE A 1 417 ? 13.461 -12.031 -23.688 1 97.56 417 PHE A C 1
ATOM 3418 O O . PHE A 1 417 ? 14.539 -12.609 -23.531 1 97.56 417 PHE A O 1
ATOM 3425 N N . SER A 1 418 ? 12.477 -12.648 -24.25 1 95.94 418 SER A N 1
ATOM 3426 C CA . SER A 1 418 ? 12.406 -14.086 -24.5 1 95.94 418 SER A CA 1
ATOM 3427 C C . SER A 1 418 ? 13.547 -14.547 -25.391 1 95.94 418 SER A C 1
ATOM 3429 O O . SER A 1 418 ? 14.242 -15.523 -25.078 1 95.94 418 SER A O 1
ATOM 3431 N N . HIS A 1 419 ? 13.797 -13.891 -26.469 1 96.44 419 HIS A N 1
ATOM 3432 C CA . HIS A 1 419 ? 14.844 -14.305 -27.391 1 96.44 419 HIS A CA 1
ATOM 3433 C C . HIS A 1 419 ? 16.234 -14.023 -26.828 1 96.44 419 HIS A C 1
ATOM 3435 O O . HIS A 1 419 ? 17.141 -14.844 -26.953 1 96.44 419 HIS A O 1
ATOM 3441 N N . THR A 1 420 ? 16.312 -12.922 -26.188 1 97.75 420 THR A N 1
ATOM 3442 C CA . THR A 1 420 ? 17.594 -12.523 -25.609 1 97.75 420 THR A CA 1
ATOM 3443 C C . THR A 1 420 ? 18.016 -13.492 -24.5 1 97.75 420 THR A C 1
ATOM 3445 O O . THR A 1 420 ? 19.156 -13.922 -24.453 1 97.75 420 THR A O 1
ATOM 3448 N N . MET A 1 421 ? 17.141 -13.867 -23.656 1 97.62 421 MET A N 1
ATOM 3449 C CA . MET A 1 421 ? 17.469 -14.734 -22.531 1 97.62 421 MET A CA 1
ATOM 3450 C C . MET A 1 421 ? 17.891 -16.125 -23.016 1 97.62 421 MET A C 1
ATOM 3452 O O . MET A 1 421 ? 18.797 -16.734 -22.453 1 97.62 421 MET A O 1
ATOM 3456 N N . ARG A 1 422 ? 17.25 -16.562 -24.031 1 94.94 422 ARG A N 1
ATOM 3457 C CA . ARG A 1 422 ? 17.625 -17.859 -24.609 1 94.94 422 ARG A CA 1
ATOM 3458 C C . ARG A 1 422 ? 19.047 -17.828 -25.141 1 94.94 422 ARG A C 1
ATOM 3460 O O . ARG A 1 422 ? 19.781 -18.812 -24.984 1 94.94 422 ARG A O 1
ATOM 3467 N N . LEU A 1 423 ? 19.344 -16.734 -25.734 1 96.19 423 LEU A N 1
ATOM 3468 C CA . LEU A 1 423 ? 20.688 -16.578 -26.281 1 96.19 423 LEU A CA 1
ATOM 3469 C C . LEU A 1 423 ? 21.719 -16.453 -25.172 1 96.19 423 LEU A C 1
ATOM 3471 O O . LEU A 1 423 ? 22.781 -17.047 -25.234 1 96.19 423 LEU A O 1
ATOM 3475 N N . LEU A 1 424 ? 21.391 -15.734 -24.125 1 97.12 424 LEU A N 1
ATOM 3476 C CA . LEU A 1 424 ? 22.344 -15.375 -23.078 1 97.12 424 LEU A CA 1
ATOM 3477 C C . LEU A 1 424 ? 22.719 -16.609 -22.25 1 97.12 424 LEU A C 1
ATOM 3479 O O . LEU A 1 424 ? 23.812 -16.672 -21.703 1 97.12 424 LEU A O 1
ATOM 3483 N N . VAL A 1 425 ? 21.828 -17.562 -22.156 1 96.06 425 VAL A N 1
ATOM 3484 C CA . VAL A 1 425 ? 22.094 -18.75 -21.344 1 96.06 425 VAL A CA 1
ATOM 3485 C C . VAL A 1 425 ? 23.359 -19.438 -21.844 1 96.06 425 VAL A C 1
ATOM 3487 O O . VAL A 1 425 ? 24.094 -20.031 -21.047 1 96.06 425 VAL A O 1
ATOM 3490 N N . GLU A 1 426 ? 23.672 -19.25 -23.094 1 91.88 426 GLU A N 1
ATOM 3491 C CA . GLU A 1 426 ? 24.812 -19.906 -23.719 1 91.88 426 GLU A CA 1
ATOM 3492 C C . GLU A 1 426 ? 26.125 -19.359 -23.156 1 91.88 426 GLU A C 1
ATOM 3494 O O . GLU A 1 426 ? 27.172 -20.016 -23.25 1 91.88 426 GLU A O 1
ATOM 3499 N N . LEU A 1 427 ? 26.062 -18.234 -22.625 1 91.62 427 LEU A N 1
ATOM 3500 C CA . LEU A 1 427 ? 27.266 -17.578 -22.094 1 91.62 427 LEU A CA 1
ATOM 3501 C C . LEU A 1 427 ? 27.578 -18.094 -20.703 1 91.62 427 LEU A C 1
ATOM 3503 O O . LEU A 1 427 ? 28.641 -17.797 -20.156 1 91.62 427 LEU A O 1
ATOM 3507 N N . PHE A 1 428 ? 26.781 -19 -20.125 1 95.38 428 PHE A N 1
ATOM 3508 C CA . PHE A 1 428 ? 26.922 -19.406 -18.734 1 95.38 428 PHE A CA 1
ATOM 3509 C C . PHE A 1 428 ? 26.906 -20.922 -18.609 1 95.38 428 PHE A C 1
ATOM 3511 O O . PHE A 1 428 ? 26.406 -21.625 -19.5 1 95.38 428 PHE A O 1
ATOM 3518 N N . PRO A 1 429 ? 27.422 -21.406 -17.484 1 95.81 429 PRO A N 1
ATOM 3519 C CA . PRO A 1 429 ? 27.406 -22.844 -17.281 1 95.81 429 PRO A CA 1
ATOM 3520 C C . PRO A 1 429 ? 25.984 -23.422 -17.219 1 95.81 429 PRO A C 1
ATOM 3522 O O . PRO A 1 429 ? 25.766 -24.578 -17.578 1 95.81 429 PRO A O 1
ATOM 3525 N N . SER A 1 430 ? 25.062 -22.688 -16.719 1 97.81 430 SER A N 1
ATOM 3526 C CA . SER A 1 430 ? 23.672 -23.094 -16.609 1 97.81 430 SER A CA 1
ATOM 3527 C C . SER A 1 430 ? 22.75 -21.875 -16.531 1 97.81 430 SER A C 1
ATOM 3529 O O . SER A 1 430 ? 23.219 -20.75 -16.344 1 97.81 430 SER A O 1
ATOM 3531 N N . ALA A 1 431 ? 21.469 -22.125 -16.719 1 98.31 431 ALA A N 1
ATOM 3532 C CA . ALA A 1 431 ? 20.5 -21.047 -16.594 1 98.31 431 ALA A CA 1
ATOM 3533 C C . ALA A 1 431 ? 20.516 -20.469 -15.172 1 98.31 431 ALA A C 1
ATOM 3535 O O . ALA A 1 431 ? 20.484 -19.25 -14.984 1 98.31 431 ALA A O 1
ATOM 3536 N N . PHE A 1 432 ? 20.594 -21.328 -14.188 1 98.69 432 PHE A N 1
ATOM 3537 C CA . PHE A 1 432 ? 20.625 -20.891 -12.789 1 98.69 432 PHE A CA 1
ATOM 3538 C C . PHE A 1 432 ? 21.781 -19.938 -12.539 1 98.69 432 PHE A C 1
ATOM 3540 O O . PHE A 1 432 ? 21.609 -18.891 -11.922 1 98.69 432 PHE A O 1
ATOM 3547 N N . SER A 1 433 ? 22.953 -20.344 -13.016 1 98.19 433 SER A N 1
ATOM 3548 C CA . SER A 1 433 ? 24.141 -19.516 -12.812 1 98.19 433 SER A CA 1
ATOM 3549 C C . SER A 1 433 ? 23.984 -18.156 -13.461 1 98.19 433 SER A C 1
ATOM 3551 O O . SER A 1 433 ? 24.484 -17.156 -12.938 1 98.19 433 SER A O 1
ATOM 3553 N N . MET A 1 434 ? 23.328 -18.109 -14.609 1 98.31 434 MET A N 1
ATOM 3554 C CA . MET A 1 434 ? 23.078 -16.828 -15.281 1 98.31 434 MET A CA 1
ATOM 3555 C C . MET A 1 434 ? 22.25 -15.914 -14.398 1 98.31 434 MET A C 1
ATOM 3557 O O . MET A 1 434 ? 22.625 -14.766 -14.141 1 98.31 434 MET A O 1
ATOM 3561 N N . TYR A 1 435 ? 21.109 -16.438 -13.891 1 98.62 435 TYR A N 1
ATOM 3562 C CA . TYR A 1 435 ? 20.219 -15.625 -13.078 1 98.62 435 TYR A CA 1
ATOM 3563 C C . TYR A 1 435 ? 20.859 -15.258 -11.75 1 98.62 435 TYR A C 1
ATOM 3565 O O . TYR A 1 435 ? 20.625 -14.18 -11.211 1 98.62 435 TYR A O 1
ATOM 3573 N N . GLU A 1 436 ? 21.656 -16.172 -11.234 1 98.31 436 GLU A N 1
ATOM 3574 C CA . GLU A 1 436 ? 22.406 -15.875 -10.023 1 98.31 436 GLU A CA 1
ATOM 3575 C C . GLU A 1 436 ? 23.344 -14.688 -10.242 1 98.31 436 GLU A C 1
ATOM 3577 O O . GLU A 1 436 ? 23.391 -13.766 -9.422 1 98.31 436 GLU A O 1
ATOM 3582 N N . LYS A 1 437 ? 24.078 -14.75 -11.359 1 97.75 437 LYS A N 1
ATOM 3583 C CA . LYS A 1 437 ? 25 -13.672 -11.68 1 97.75 437 LYS A CA 1
ATOM 3584 C C . LYS A 1 437 ? 24.266 -12.359 -11.914 1 97.75 437 LYS A C 1
ATOM 3586 O O . LYS A 1 437 ? 24.75 -11.289 -11.531 1 97.75 437 LYS A O 1
ATOM 3591 N N . MET A 1 438 ? 23.141 -12.484 -12.578 1 98.25 438 MET A N 1
ATOM 3592 C CA . MET A 1 438 ? 22.328 -11.297 -12.797 1 98.25 438 MET A CA 1
ATOM 3593 C C . MET A 1 438 ? 21.875 -10.688 -11.469 1 98.25 438 MET A C 1
ATOM 3595 O O . MET A 1 438 ? 21.938 -9.477 -11.281 1 98.25 438 MET A O 1
ATOM 3599 N N . GLY A 1 439 ? 21.375 -11.531 -10.547 1 98.19 439 GLY A N 1
ATOM 3600 C CA . GLY A 1 439 ? 21 -11.062 -9.227 1 98.19 439 GLY A CA 1
ATOM 3601 C C . GLY A 1 439 ? 22.125 -10.375 -8.484 1 98.19 439 GLY A C 1
ATOM 3602 O O . GLY A 1 439 ? 21.922 -9.328 -7.863 1 98.19 439 GLY A O 1
ATOM 3603 N N . ASN A 1 440 ? 23.281 -10.977 -8.562 1 97.69 440 ASN A N 1
ATOM 3604 C CA . ASN A 1 440 ? 24.453 -10.383 -7.93 1 97.69 440 ASN A CA 1
ATOM 3605 C C . ASN A 1 440 ? 24.797 -9.023 -8.547 1 97.69 440 ASN A C 1
ATOM 3607 O O . ASN A 1 440 ? 25.203 -8.102 -7.836 1 97.69 440 ASN A O 1
ATOM 3611 N N . TYR A 1 441 ? 24.672 -8.969 -9.875 1 97.75 441 TYR A N 1
ATOM 3612 C CA . TYR A 1 441 ? 24.922 -7.707 -10.562 1 97.75 441 TYR A CA 1
ATOM 3613 C C . TYR A 1 441 ? 23.969 -6.629 -10.062 1 97.75 441 TYR A C 1
ATOM 3615 O O . TYR A 1 441 ? 24.375 -5.508 -9.766 1 97.75 441 TYR A O 1
ATOM 3623 N N . TYR A 1 442 ? 22.672 -6.965 -10 1 97.81 442 TYR A N 1
ATOM 3624 C CA . TYR A 1 442 ? 21.672 -6.035 -9.492 1 97.81 442 TYR A CA 1
ATOM 3625 C C . TYR A 1 442 ? 22.047 -5.551 -8.094 1 97.81 442 TYR A C 1
ATOM 3627 O O . TYR A 1 442 ? 21.906 -4.363 -7.785 1 97.81 442 TYR A O 1
ATOM 3635 N N . GLU A 1 443 ? 22.438 -6.488 -7.285 1 95.94 443 GLU A N 1
ATOM 3636 C CA . GLU A 1 443 ? 22.812 -6.148 -5.914 1 95.94 443 GLU A CA 1
ATOM 3637 C C . GLU A 1 443 ? 24 -5.203 -5.883 1 95.94 443 GLU A C 1
ATOM 3639 O O . GLU A 1 443 ? 23.984 -4.176 -5.203 1 95.94 443 GLU A O 1
ATOM 3644 N N . LYS A 1 444 ? 25.016 -5.551 -6.645 1 95.94 444 LYS A N 1
ATOM 3645 C CA . LYS A 1 444 ? 26.25 -4.773 -6.676 1 95.94 444 LYS A CA 1
ATOM 3646 C C . LYS A 1 444 ? 25.984 -3.35 -7.16 1 95.94 444 LYS A C 1
ATOM 3648 O O . LYS A 1 444 ? 26.578 -2.398 -6.652 1 95.94 444 LYS A O 1
ATOM 3653 N N . LYS A 1 445 ? 25.062 -3.225 -8.102 1 96.5 445 LYS A N 1
ATOM 3654 C CA . LYS A 1 445 ? 24.781 -1.924 -8.711 1 96.5 445 LYS A CA 1
ATOM 3655 C C . LYS A 1 445 ? 23.672 -1.188 -7.965 1 96.5 445 LYS A C 1
ATOM 3657 O O . LYS A 1 445 ? 23.312 -0.073 -8.336 1 96.5 445 LYS A O 1
ATOM 3662 N N . GLY A 1 446 ? 23.125 -1.788 -6.949 1 93.44 446 GLY A N 1
ATOM 3663 C CA . GLY A 1 446 ? 22.062 -1.159 -6.172 1 93.44 446 GLY A CA 1
ATOM 3664 C C . GLY A 1 446 ? 20.781 -0.98 -6.949 1 93.44 446 GLY A C 1
ATOM 3665 O O . GLY A 1 446 ? 20.109 0.055 -6.836 1 93.44 446 GLY A O 1
ATOM 3666 N N . LEU A 1 447 ? 20.406 -1.949 -7.715 1 95.44 447 LEU A N 1
ATOM 3667 C CA . LEU A 1 447 ? 19.297 -1.813 -8.641 1 95.44 447 LEU A CA 1
ATOM 3668 C C . LEU A 1 447 ? 18.016 -2.406 -8.047 1 95.44 447 LEU A C 1
ATOM 3670 O O . LEU A 1 447 ? 16.922 -2.152 -8.539 1 95.44 447 LEU A O 1
ATOM 3674 N N . PHE A 1 448 ? 18.109 -3.215 -6.969 1 92.38 448 PHE A N 1
ATOM 3675 C CA . PHE A 1 448 ? 16.922 -3.791 -6.34 1 92.38 448 PHE A CA 1
ATOM 3676 C C . PHE A 1 448 ? 16.094 -2.711 -5.648 1 92.38 448 PHE A C 1
ATOM 3678 O O . PHE A 1 448 ? 16.641 -1.712 -5.18 1 92.38 448 PHE A O 1
ATOM 3685 N N . GLY A 1 449 ? 14.828 -2.889 -5.598 1 85.38 449 GLY A N 1
ATOM 3686 C CA . GLY A 1 449 ? 13.961 -1.985 -4.852 1 85.38 449 GLY A CA 1
ATOM 3687 C C . GLY A 1 449 ? 13.609 -0.73 -5.625 1 85.38 449 GLY A C 1
ATOM 3688 O O . GLY A 1 449 ? 12.914 0.146 -5.109 1 85.38 449 GLY A O 1
ATOM 3689 N N . LEU A 1 450 ? 14.062 -0.58 -6.816 1 88.31 450 LEU A N 1
ATOM 3690 C CA . LEU A 1 450 ? 13.781 0.58 -7.656 1 88.31 450 LEU A CA 1
ATOM 3691 C C . LEU A 1 450 ? 12.758 0.236 -8.734 1 88.31 450 LEU A C 1
ATOM 3693 O O . LEU A 1 450 ? 12.648 -0.921 -9.148 1 88.31 450 LEU A O 1
ATOM 3697 N N . ASN A 1 451 ? 12.023 1.218 -9.086 1 89 451 ASN A N 1
ATOM 3698 C CA . ASN A 1 451 ? 11.094 1.057 -10.203 1 89 451 ASN A CA 1
ATOM 3699 C C . ASN A 1 451 ? 11.773 1.354 -11.531 1 89 451 ASN A C 1
ATOM 3701 O O . ASN A 1 451 ? 12.039 2.514 -11.859 1 89 451 ASN A O 1
ATOM 3705 N N . HIS A 1 452 ? 12.047 0.347 -12.242 1 94.19 452 HIS A N 1
ATOM 3706 C CA . HIS A 1 452 ? 12.703 0.506 -13.539 1 94.19 452 HIS A CA 1
ATOM 3707 C C . HIS A 1 452 ? 11.68 0.488 -14.672 1 94.19 452 HIS A C 1
ATOM 3709 O O . HIS A 1 452 ? 10.766 -0.34 -14.68 1 94.19 452 HIS A O 1
ATOM 3715 N N . SER A 1 453 ? 11.836 1.423 -15.594 1 93.25 453 SER A N 1
ATOM 3716 C CA . SER A 1 453 ? 11.039 1.34 -16.812 1 93.25 453 SER A CA 1
ATOM 3717 C C . SER A 1 453 ? 11.461 0.143 -17.672 1 93.25 453 SER A C 1
ATOM 3719 O O . SER A 1 453 ? 12.492 -0.474 -17.406 1 93.25 453 SER A O 1
ATOM 3721 N N . ARG A 1 454 ? 10.609 -0.165 -18.609 1 93.56 454 ARG A N 1
ATOM 3722 C CA . ARG A 1 454 ? 10.914 -1.264 -19.531 1 93.56 454 ARG A CA 1
ATOM 3723 C C . ARG A 1 454 ? 12.234 -1.02 -20.25 1 93.56 454 ARG A C 1
ATOM 3725 O O . ARG A 1 454 ? 13.086 -1.907 -20.312 1 93.56 454 ARG A O 1
ATOM 3732 N N . LEU A 1 455 ? 12.406 0.177 -20.75 1 95.25 455 LEU A N 1
ATOM 3733 C CA . LEU A 1 455 ? 13.609 0.504 -21.516 1 95.25 455 LEU A CA 1
ATOM 3734 C C . LEU A 1 455 ? 14.844 0.456 -20.625 1 95.25 455 LEU A C 1
ATOM 3736 O O . LEU A 1 455 ? 15.914 0.011 -21.047 1 95.25 455 LEU A O 1
ATOM 3740 N N . THR A 1 456 ? 14.68 0.898 -19.406 1 96.25 456 THR A N 1
ATOM 3741 C CA . THR A 1 456 ? 15.789 0.848 -18.453 1 96.25 456 THR A CA 1
ATOM 3742 C C . THR A 1 456 ? 16.219 -0.595 -18.203 1 96.25 456 THR A C 1
ATOM 3744 O O . THR A 1 456 ? 17.406 -0.876 -18.016 1 96.25 456 THR A O 1
ATOM 3747 N N . ARG A 1 457 ? 15.305 -1.551 -18.203 1 97.5 457 ARG A N 1
ATOM 3748 C CA . ARG A 1 457 ? 15.625 -2.961 -18 1 97.5 457 ARG A CA 1
ATOM 3749 C C . ARG A 1 457 ? 16.469 -3.498 -19.141 1 97.5 457 ARG A C 1
ATOM 3751 O O . ARG A 1 457 ? 17.359 -4.328 -18.938 1 97.5 457 ARG A O 1
ATOM 3758 N N . TYR A 1 458 ? 16.188 -2.992 -20.375 1 97.56 458 TYR A N 1
ATOM 3759 C CA . TYR A 1 458 ? 17.016 -3.373 -21.5 1 97.56 458 TYR A CA 1
ATOM 3760 C C . TYR A 1 458 ? 18.438 -2.84 -21.344 1 97.56 458 TYR A C 1
ATOM 3762 O O . TYR A 1 458 ? 19.406 -3.557 -21.594 1 97.56 458 TYR A O 1
ATOM 3770 N N . GLU A 1 459 ? 18.484 -1.608 -20.891 1 97.56 459 GLU A N 1
ATOM 3771 C CA . GLU A 1 459 ? 19.797 -0.985 -20.703 1 97.56 459 GLU A CA 1
ATOM 3772 C C . GLU A 1 459 ? 20.594 -1.712 -19.625 1 97.56 459 GLU A C 1
ATOM 3774 O O . GLU A 1 459 ? 21.797 -1.953 -19.797 1 97.56 459 GLU A O 1
ATOM 3779 N N . ILE A 1 460 ? 19.938 -2.039 -18.531 1 98.06 460 ILE A N 1
ATOM 3780 C CA . ILE A 1 460 ? 20.594 -2.752 -17.453 1 98.06 460 ILE A CA 1
ATOM 3781 C C . ILE A 1 460 ? 21.078 -4.113 -17.938 1 98.06 460 ILE A C 1
ATOM 3783 O O . ILE A 1 460 ? 22.203 -4.523 -17.641 1 98.06 460 ILE A O 1
ATOM 3787 N N . LEU A 1 461 ? 20.219 -4.809 -18.719 1 98.19 461 LEU A N 1
ATOM 3788 C CA . LEU A 1 461 ? 20.594 -6.117 -19.234 1 98.19 461 LEU A CA 1
ATOM 3789 C C . LEU A 1 461 ? 21.812 -6.012 -20.156 1 98.19 461 LEU A C 1
ATOM 3791 O O . LEU A 1 461 ? 22.719 -6.84 -20.078 1 98.19 461 LEU A O 1
ATOM 3795 N N . TRP A 1 462 ? 21.844 -4.992 -20.984 1 97.56 462 TRP A N 1
ATOM 3796 C CA . TRP A 1 462 ? 22.969 -4.793 -21.891 1 97.56 462 TRP A CA 1
ATOM 3797 C C . TRP A 1 462 ? 24.25 -4.516 -21.094 1 97.56 462 TRP A C 1
ATOM 3799 O O . TRP A 1 462 ? 25.297 -5.078 -21.406 1 97.56 462 TRP A O 1
ATOM 3809 N N . ASP A 1 463 ? 24.094 -3.666 -20.109 1 97.5 463 ASP A N 1
ATOM 3810 C CA . ASP A 1 463 ? 25.234 -3.363 -19.25 1 97.5 463 ASP A CA 1
ATOM 3811 C C . ASP A 1 463 ? 25.766 -4.625 -18.578 1 97.5 463 ASP A C 1
ATOM 3813 O O . ASP A 1 463 ? 26.984 -4.801 -18.422 1 97.5 463 ASP A O 1
ATOM 3817 N N . PHE A 1 464 ? 24.969 -5.453 -18.109 1 97.69 464 PHE A N 1
ATOM 3818 C CA . PHE A 1 464 ? 25.344 -6.723 -17.484 1 97.69 464 PHE A CA 1
ATOM 3819 C C . PHE A 1 464 ? 26.109 -7.602 -18.469 1 97.69 464 PHE A C 1
ATOM 3821 O O . PHE A 1 464 ? 27.156 -8.156 -18.125 1 97.69 464 PHE A O 1
ATOM 3828 N N . VAL A 1 465 ? 25.531 -7.727 -19.703 1 96.62 465 VAL A N 1
ATOM 3829 C CA . VAL A 1 465 ? 26.156 -8.547 -20.734 1 96.62 465 VAL A CA 1
ATOM 3830 C C . VAL A 1 465 ? 27.562 -8.023 -21.031 1 96.62 465 VAL A C 1
ATOM 3832 O O . VAL A 1 465 ? 28.516 -8.797 -21.094 1 96.62 465 VAL A O 1
ATOM 3835 N N . GLU A 1 466 ? 27.609 -6.703 -21.141 1 95.12 466 GLU A N 1
ATOM 3836 C CA . GLU A 1 466 ? 28.922 -6.098 -21.406 1 95.12 466 GLU A CA 1
ATOM 3837 C C . GLU A 1 466 ? 29.891 -6.383 -20.266 1 95.12 466 GLU A C 1
ATOM 3839 O O . GLU A 1 466 ? 31.062 -6.676 -20.516 1 95.12 466 GLU A O 1
ATOM 3844 N N . SER A 1 467 ? 29.406 -6.297 -19.094 1 94.81 467 SER A N 1
ATOM 3845 C CA . SER A 1 467 ? 30.25 -6.555 -17.922 1 94.81 467 SER A CA 1
ATOM 3846 C C . SER A 1 467 ? 30.734 -8 -17.906 1 94.81 467 SER A C 1
ATOM 3848 O O . SER A 1 467 ? 31.891 -8.266 -17.562 1 94.81 467 SER A O 1
ATOM 3850 N N . GLU A 1 468 ? 29.906 -8.984 -18.219 1 93.44 468 GLU A N 1
ATOM 3851 C CA . GLU A 1 468 ? 30.25 -10.398 -18.234 1 93.44 468 GLU A CA 1
ATOM 3852 C C . GLU A 1 468 ? 31.281 -10.703 -19.328 1 93.44 468 GLU A C 1
ATOM 3854 O O . GLU A 1 468 ? 32.219 -11.484 -19.125 1 93.44 468 GLU A O 1
ATOM 3859 N N . LEU A 1 469 ? 31.078 -10.062 -20.469 1 91.81 469 LEU A N 1
ATOM 3860 C CA . LEU A 1 469 ? 31.984 -10.305 -21.594 1 91.81 469 LEU A CA 1
ATOM 3861 C C . LEU A 1 469 ? 33.344 -9.68 -21.359 1 91.81 469 LEU A C 1
ATOM 3863 O O . LEU A 1 469 ? 34.344 -10.164 -21.859 1 91.81 469 LEU A O 1
ATOM 3867 N N . ALA A 1 470 ? 33.344 -8.578 -20.594 1 88.31 470 ALA A N 1
ATOM 3868 C CA . ALA A 1 470 ? 34.594 -7.906 -20.281 1 88.31 470 ALA A CA 1
ATOM 3869 C C . ALA A 1 470 ? 35.5 -8.789 -19.422 1 88.31 470 ALA A C 1
ATOM 3871 O O . ALA A 1 470 ? 36.719 -8.641 -19.422 1 88.31 470 ALA A O 1
ATOM 3872 N N . GLU A 1 471 ? 34.906 -9.664 -18.672 1 82.31 471 GLU A N 1
ATOM 3873 C CA . GLU A 1 471 ? 35.656 -10.531 -17.766 1 82.31 471 GLU A CA 1
ATOM 3874 C C . GLU A 1 471 ? 36.406 -11.609 -18.547 1 82.31 471 GLU A C 1
ATOM 3876 O O . GLU A 1 471 ? 37.344 -12.203 -18.016 1 82.31 471 GLU A O 1
ATOM 3881 N N . PHE A 1 472 ? 36 -11.859 -19.766 1 75.19 472 PHE A N 1
ATOM 3882 C CA . PHE A 1 472 ? 36.656 -12.883 -20.578 1 75.19 472 PHE A CA 1
ATOM 3883 C C . PHE A 1 472 ? 37.938 -12.336 -21.188 1 75.19 472 PHE A C 1
ATOM 3885 O O . PHE A 1 472 ? 37.938 -11.25 -21.781 1 75.19 472 PHE A O 1
ATOM 3892 N N . THR A 1 473 ? 39.25 -12.672 -20.672 1 66.06 473 THR A N 1
ATOM 3893 C CA . THR A 1 473 ? 40.531 -12.297 -21.25 1 66.06 473 THR A CA 1
ATOM 3894 C C . THR A 1 473 ? 40.75 -13 -22.578 1 66.06 473 THR A C 1
ATOM 3896 O O . THR A 1 473 ? 40.5 -14.203 -22.703 1 66.06 473 THR A O 1
ATOM 3899 N N . CYS A 1 474 ? 40.688 -12.359 -23.672 1 62.5 474 CYS A N 1
ATOM 3900 C CA . CYS A 1 474 ? 40.656 -13.234 -24.844 1 62.5 474 CYS A CA 1
ATOM 3901 C C . CYS A 1 474 ? 41.75 -12.867 -25.828 1 62.5 474 CYS A C 1
ATOM 3903 O O . CYS A 1 474 ? 42.188 -11.711 -25.875 1 62.5 474 CYS A O 1
ATOM 3905 N N . SER A 1 475 ? 42.438 -13.773 -26.328 1 69.81 475 SER A N 1
ATOM 3906 C CA . SER A 1 475 ? 43.188 -13.711 -27.562 1 69.81 475 SER A CA 1
ATOM 3907 C C . SER A 1 475 ? 42.406 -13 -28.656 1 69.81 475 SER A C 1
ATOM 3909 O O . SER A 1 475 ? 41.219 -12.711 -28.5 1 69.81 475 SER A O 1
ATOM 3911 N N . GLU A 1 476 ? 43.031 -12.562 -29.625 1 64.12 476 GLU A N 1
ATOM 3912 C CA . GLU A 1 476 ? 42.406 -11.875 -30.75 1 64.12 476 GLU A CA 1
ATOM 3913 C C . GLU A 1 476 ? 41.188 -12.648 -31.266 1 64.12 476 GLU A C 1
ATOM 3915 O O . GLU A 1 476 ? 40.156 -12.047 -31.578 1 64.12 476 GLU A O 1
ATOM 3920 N N . LYS A 1 477 ? 41.375 -13.961 -31.312 1 65.94 477 LYS A N 1
ATOM 3921 C CA . LYS A 1 477 ? 40.281 -14.82 -31.766 1 65.94 477 LYS A CA 1
ATOM 3922 C C . LYS A 1 477 ? 39.094 -14.773 -30.797 1 65.94 477 LYS A C 1
ATOM 3924 O O . LYS A 1 477 ? 37.938 -14.758 -31.234 1 65.94 477 LYS A O 1
ATOM 3929 N N . MET A 1 478 ? 39.344 -14.648 -29.672 1 77.44 478 MET A N 1
ATOM 3930 C CA . MET A 1 478 ? 38.312 -14.594 -28.641 1 77.44 478 MET A CA 1
ATOM 3931 C C . MET A 1 478 ? 37.625 -13.234 -28.625 1 77.44 478 M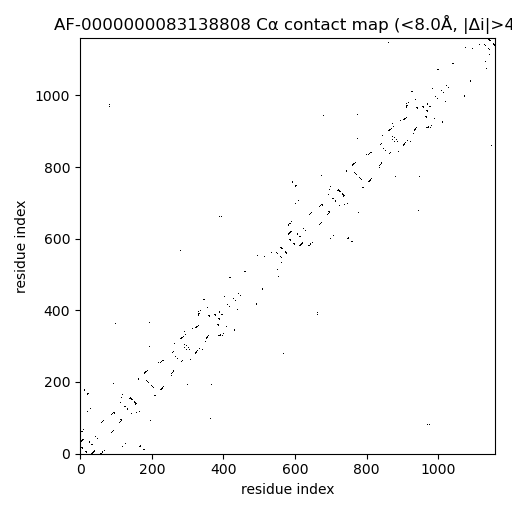ET A C 1
ATOM 3933 O O . MET A 1 478 ? 36.438 -13.141 -28.312 1 77.44 478 MET A O 1
ATOM 3937 N N . GLN A 1 479 ? 38.406 -12.258 -29.125 1 83.06 479 GLN A N 1
ATOM 3938 C CA . GLN A 1 479 ? 37.844 -10.922 -29.219 1 83.06 479 GLN A CA 1
ATOM 3939 C C . GLN A 1 479 ? 36.781 -10.844 -30.328 1 83.06 479 GLN A C 1
ATOM 3941 O O . GLN A 1 479 ? 35.719 -10.234 -30.156 1 83.06 479 GLN A O 1
ATOM 3946 N N . LYS A 1 480 ? 37.125 -11.367 -31.453 1 85.69 480 LYS A N 1
ATOM 3947 C CA . LYS A 1 480 ? 36.156 -11.383 -32.562 1 85.69 480 LYS A CA 1
ATOM 3948 C C . LYS A 1 480 ? 34.906 -12.156 -32.188 1 85.69 480 LYS A C 1
ATOM 3950 O O . LYS A 1 480 ? 33.781 -11.742 -32.5 1 85.69 480 LYS A O 1
ATOM 3955 N N . LYS A 1 481 ? 35.125 -13.25 -31.547 1 84.81 481 LYS A N 1
ATOM 3956 C CA . LYS A 1 481 ? 33.969 -14.039 -31.094 1 84.81 481 LYS A CA 1
ATOM 3957 C C . LYS A 1 481 ? 33.094 -13.25 -30.125 1 84.81 481 LYS A C 1
ATOM 3959 O O . LYS A 1 481 ? 31.875 -13.352 -30.156 1 84.81 481 LYS A O 1
ATOM 3964 N N . LYS A 1 482 ? 33.688 -12.539 -29.375 1 88.12 482 LYS A N 1
ATOM 3965 C CA . LYS A 1 482 ? 33 -11.688 -28.406 1 88.12 482 LYS A CA 1
ATOM 3966 C C . LYS A 1 482 ? 32.156 -10.617 -29.125 1 88.12 482 LYS A C 1
ATOM 3968 O O . LYS A 1 482 ? 31.016 -10.383 -28.75 1 88.12 482 LYS A O 1
ATOM 3973 N N . GLU A 1 483 ? 32.781 -10.055 -30.094 1 89.56 483 GLU A N 1
ATOM 3974 C CA . GLU A 1 483 ? 32.094 -9.008 -30.844 1 89.56 483 GLU A CA 1
ATOM 3975 C C . GLU A 1 483 ? 30.906 -9.57 -31.641 1 89.56 483 GLU A C 1
ATOM 3977 O O . GLU A 1 483 ? 29.859 -8.945 -31.734 1 89.56 483 GLU A O 1
ATOM 3982 N N . ASP A 1 484 ? 31.141 -10.688 -32.156 1 91.38 484 ASP A N 1
ATOM 3983 C CA . ASP A 1 484 ? 30.062 -11.359 -32.875 1 91.38 484 ASP A CA 1
ATOM 3984 C C . ASP A 1 484 ? 28.891 -11.688 -31.953 1 91.38 484 ASP A C 1
ATOM 3986 O O . ASP A 1 484 ? 27.734 -11.531 -32.312 1 91.38 484 ASP A O 1
ATOM 3990 N N . PHE A 1 485 ? 29.266 -12.141 -30.859 1 92.88 485 PHE A N 1
ATOM 3991 C CA . PHE A 1 485 ? 28.219 -12.469 -29.875 1 92.88 485 PHE A CA 1
ATOM 3992 C C . PHE A 1 485 ? 27.484 -11.219 -29.438 1 92.88 485 PHE A C 1
ATOM 3994 O O . PHE A 1 485 ? 26.25 -11.234 -29.297 1 92.88 485 PHE A O 1
ATOM 4001 N N . LYS A 1 486 ? 28.156 -10.164 -29.25 1 93.38 486 LYS A N 1
ATOM 4002 C CA . LYS A 1 486 ? 27.531 -8.883 -28.891 1 93.38 486 LYS A CA 1
ATOM 4003 C C . LYS A 1 486 ? 26.531 -8.453 -29.938 1 93.38 486 LYS A C 1
ATOM 4005 O O . LYS A 1 486 ? 25.438 -7.988 -29.609 1 93.38 486 LYS A O 1
ATOM 4010 N N . GLU A 1 487 ? 26.938 -8.594 -31.078 1 93.62 487 GLU A N 1
ATOM 4011 C CA . GLU A 1 487 ? 26.031 -8.219 -32.188 1 93.62 487 GLU A CA 1
ATOM 4012 C C . GLU A 1 487 ? 24.781 -9.078 -32.188 1 93.62 487 GLU A C 1
ATOM 4014 O O . GLU A 1 487 ? 23.672 -8.57 -32.406 1 93.62 487 GLU A O 1
ATOM 4019 N N . LYS A 1 488 ? 24.984 -10.336 -31.953 1 95.25 488 LYS A N 1
ATOM 4020 C CA . LYS A 1 488 ? 23.844 -11.25 -31.891 1 95.25 488 LYS A CA 1
ATOM 4021 C C . LYS A 1 488 ? 22.906 -10.859 -30.75 1 95.25 488 LYS A C 1
ATOM 4023 O O . LYS A 1 488 ? 21.688 -10.938 -30.891 1 95.25 488 LYS A O 1
ATOM 4028 N N . VAL A 1 489 ? 23.5 -10.508 -29.641 1 96.38 489 VAL A N 1
ATOM 4029 C CA . VAL A 1 489 ? 22.703 -10.109 -28.484 1 96.38 489 VAL A CA 1
ATOM 4030 C C . VAL A 1 489 ? 21.922 -8.836 -28.812 1 96.38 489 VAL A C 1
ATOM 4032 O O . VAL A 1 489 ? 20.734 -8.742 -28.516 1 96.38 489 VAL A O 1
ATOM 4035 N N . LEU A 1 490 ? 22.562 -7.883 -29.438 1 96.19 490 LEU A N 1
ATOM 4036 C CA . LEU A 1 490 ? 21.922 -6.625 -29.781 1 96.19 490 LEU A CA 1
ATOM 4037 C C . LEU A 1 490 ? 20.766 -6.863 -30.766 1 96.19 490 LEU A C 1
ATOM 4039 O O . LEU A 1 490 ? 19.719 -6.234 -30.656 1 96.19 490 LEU A O 1
ATOM 4043 N N . GLU A 1 491 ? 21.016 -7.77 -31.672 1 96.19 491 GLU A N 1
ATOM 4044 C CA . GLU A 1 491 ? 19.953 -8.133 -32.625 1 96.19 491 GLU A CA 1
ATOM 4045 C C . GLU A 1 491 ? 18.781 -8.766 -31.906 1 96.19 491 GLU A C 1
ATOM 4047 O O . GLU A 1 491 ? 17.625 -8.453 -32.188 1 96.19 491 GLU A O 1
ATOM 4052 N N . SER A 1 492 ? 19.094 -9.641 -31.031 1 96.81 492 SER A N 1
ATOM 4053 C CA . SER A 1 492 ? 18.047 -10.312 -30.266 1 96.81 492 SER A CA 1
ATOM 4054 C C . SER A 1 492 ? 17.281 -9.328 -29.391 1 96.81 492 SER A C 1
ATOM 4056 O O . SER A 1 492 ? 16.047 -9.43 -29.25 1 96.81 492 SER A O 1
ATOM 4058 N N . MET A 1 493 ? 17.953 -8.375 -28.766 1 97.38 493 MET A N 1
ATOM 4059 C CA . MET A 1 493 ? 17.312 -7.359 -27.938 1 97.38 493 MET A CA 1
ATOM 4060 C C . MET A 1 493 ? 16.406 -6.465 -28.781 1 97.38 493 MET A C 1
ATOM 4062 O O . MET A 1 493 ? 15.328 -6.082 -28.344 1 97.38 493 MET A O 1
ATOM 4066 N N . THR A 1 494 ? 16.891 -6.156 -29.953 1 97 494 THR A N 1
ATOM 4067 C CA . THR A 1 494 ? 16.094 -5.355 -30.875 1 97 494 THR A CA 1
ATOM 4068 C C . THR A 1 494 ? 14.797 -6.082 -31.234 1 97 494 THR A C 1
ATOM 4070 O O . THR A 1 494 ? 13.719 -5.484 -31.219 1 97 494 THR A O 1
ATOM 4073 N N . LEU A 1 495 ? 15 -7.32 -31.547 1 97 495 LEU A N 1
ATOM 4074 C CA . LEU A 1 495 ? 13.836 -8.148 -31.859 1 97 495 LEU A CA 1
ATOM 4075 C C . LEU A 1 495 ? 12.852 -8.156 -30.703 1 97 495 LEU A C 1
ATOM 4077 O O . LEU A 1 495 ? 11.664 -7.879 -30.891 1 97 495 LEU A O 1
ATOM 4081 N N . ASP A 1 496 ? 13.289 -8.438 -29.484 1 97.44 496 ASP A N 1
ATOM 4082 C CA . ASP A 1 496 ? 12.438 -8.5 -28.297 1 97.44 496 ASP A CA 1
ATOM 4083 C C . ASP A 1 496 ? 11.75 -7.16 -28.047 1 97.44 496 ASP A C 1
ATOM 4085 O O . ASP A 1 496 ? 10.562 -7.121 -27.719 1 97.44 496 ASP A O 1
ATOM 4089 N N . LEU A 1 497 ? 12.484 -6.105 -28.234 1 96.94 497 LEU A N 1
ATOM 4090 C CA . LEU A 1 497 ? 11.961 -4.766 -27.984 1 96.94 497 LEU A CA 1
ATOM 4091 C C . LEU A 1 497 ? 10.766 -4.469 -28.891 1 96.94 497 LEU A C 1
ATOM 4093 O O . LEU A 1 497 ? 9.711 -4.051 -28.406 1 96.94 497 LEU A O 1
ATOM 4097 N N . TYR A 1 498 ? 10.867 -4.738 -30.141 1 96.81 498 TYR A N 1
ATOM 4098 C CA . TYR A 1 498 ? 9.852 -4.324 -31.094 1 96.81 498 TYR A CA 1
ATOM 4099 C C . TYR A 1 498 ? 8.75 -5.371 -31.219 1 96.81 498 TYR A C 1
ATOM 4101 O O . TYR A 1 498 ? 7.684 -5.102 -31.766 1 96.81 498 TYR A O 1
ATOM 4109 N N . LEU A 1 499 ? 8.977 -6.52 -30.719 1 96.88 499 LEU A N 1
ATOM 4110 C CA . LEU A 1 499 ? 7.891 -7.484 -30.594 1 96.88 499 LEU A CA 1
ATOM 4111 C C . LEU A 1 499 ? 6.836 -6.996 -29.609 1 96.88 499 LEU A C 1
ATOM 4113 O O . LEU A 1 499 ? 5.66 -7.348 -29.734 1 96.88 499 LEU A O 1
ATOM 4117 N N . ARG A 1 500 ? 7.254 -6.168 -28.703 1 94.56 500 ARG A N 1
ATOM 4118 C CA . ARG A 1 500 ? 6.34 -5.723 -27.656 1 94.56 500 ARG A CA 1
ATOM 4119 C C . ARG A 1 500 ? 5.645 -4.426 -28.062 1 94.56 500 ARG A C 1
ATOM 4121 O O . ARG A 1 500 ? 4.445 -4.266 -27.828 1 94.56 500 ARG A O 1
ATOM 4128 N N . ASP A 1 501 ? 6.441 -3.482 -28.578 1 92.44 501 ASP A N 1
ATOM 4129 C CA . ASP A 1 501 ? 5.832 -2.182 -28.844 1 92.44 501 ASP A CA 1
ATOM 4130 C C . ASP A 1 501 ? 6.586 -1.431 -29.938 1 92.44 501 ASP A C 1
ATOM 4132 O O . ASP A 1 501 ? 7.754 -1.717 -30.203 1 92.44 501 ASP A O 1
ATOM 4136 N N . ASN A 1 502 ? 5.777 -0.532 -30.531 1 94.12 502 ASN A N 1
ATOM 4137 C CA . ASN A 1 502 ? 6.375 0.404 -31.484 1 94.12 502 ASN A CA 1
ATOM 4138 C C . ASN A 1 502 ? 7.062 1.562 -30.766 1 94.12 502 ASN A C 1
ATOM 4140 O O . ASN A 1 502 ? 6.527 2.67 -30.703 1 94.12 502 ASN A O 1
ATOM 4144 N N . VAL A 1 503 ? 8.273 1.338 -30.328 1 91.69 503 VAL A N 1
ATOM 4145 C CA . VAL A 1 503 ? 8.992 2.303 -29.5 1 91.69 503 VAL A CA 1
ATOM 4146 C C . VAL A 1 503 ? 9.336 3.537 -30.328 1 91.69 503 VAL A C 1
ATOM 4148 O O . VAL A 1 503 ? 9.93 3.428 -31.406 1 91.69 503 VAL A O 1
ATOM 4151 N N . LYS A 1 504 ? 8.953 4.699 -29.844 1 82.5 504 LYS A N 1
ATOM 4152 C CA . LYS A 1 504 ? 9.172 5.953 -30.562 1 82.5 504 LYS A CA 1
ATOM 4153 C C . LYS A 1 504 ? 10.633 6.379 -30.5 1 82.5 504 LYS A C 1
ATOM 4155 O O . LYS A 1 504 ? 11.219 6.766 -31.5 1 82.5 504 LYS A O 1
ATOM 4160 N N . ASN A 1 505 ? 11.18 6.277 -29.266 1 88.31 505 ASN A N 1
ATOM 4161 C CA . ASN A 1 505 ? 12.578 6.66 -29.047 1 88.31 505 ASN A CA 1
ATOM 4162 C C . ASN A 1 505 ? 13.469 5.438 -28.891 1 88.31 505 ASN A C 1
ATOM 4164 O O . ASN A 1 505 ? 13.57 4.875 -27.797 1 88.31 505 ASN A O 1
ATOM 4168 N N . ARG A 1 506 ? 14.141 5.082 -30 1 91.19 506 ARG A N 1
ATOM 4169 C CA . ARG A 1 506 ? 15.047 3.938 -30.016 1 91.19 506 ARG A CA 1
ATOM 4170 C C . ARG A 1 506 ? 16.156 4.117 -28.984 1 91.19 506 ARG A C 1
ATOM 4172 O O . ARG A 1 506 ? 16.797 5.172 -28.922 1 91.19 506 ARG A O 1
ATOM 4179 N N . PRO A 1 507 ? 16.391 3.105 -28.141 1 92.75 507 PRO A N 1
ATOM 4180 C CA . PRO A 1 507 ? 17.484 3.215 -27.172 1 92.75 507 PRO A CA 1
ATOM 4181 C C . PRO A 1 507 ? 18.844 3.381 -27.844 1 92.75 507 PRO A C 1
ATOM 4183 O O . PRO A 1 507 ? 19.125 2.744 -28.859 1 92.75 507 PRO A O 1
ATOM 4186 N N . ALA A 1 508 ? 19.734 4.094 -27.203 1 92.88 508 ALA A N 1
ATOM 4187 C CA . ALA A 1 508 ? 21.031 4.453 -27.781 1 92.88 508 ALA A CA 1
ATOM 4188 C C . ALA A 1 508 ? 21.922 3.221 -27.953 1 92.88 508 ALA A C 1
ATOM 4190 O O . ALA A 1 508 ? 22.672 3.125 -28.922 1 92.88 508 ALA A O 1
ATOM 4191 N N . PHE A 1 509 ? 21.781 2.318 -27.062 1 92.88 509 PHE A N 1
ATOM 4192 C CA . PHE A 1 509 ? 22.688 1.177 -27.078 1 92.88 509 PHE A CA 1
ATOM 4193 C C . PHE A 1 509 ? 22.391 0.267 -28.266 1 92.88 509 PHE A C 1
ATOM 4195 O O . PHE A 1 509 ? 23.219 -0.566 -28.641 1 92.88 509 PHE A O 1
ATOM 4202 N N . LEU A 1 510 ? 21.203 0.404 -28.938 1 93.81 510 LEU A N 1
ATOM 4203 C CA . LEU A 1 510 ? 20.828 -0.425 -30.078 1 93.81 510 LEU A CA 1
ATOM 4204 C C . LEU A 1 510 ? 21.328 0.19 -31.375 1 93.81 510 LEU A C 1
ATOM 4206 O O . LEU A 1 510 ? 21.203 -0.417 -32.438 1 93.81 510 LEU A O 1
ATOM 4210 N N . GLY A 1 511 ? 21.828 1.408 -31.312 1 90.38 511 GLY A N 1
ATOM 4211 C CA . GLY A 1 511 ? 22.281 2.08 -32.531 1 90.38 511 GLY A CA 1
ATOM 4212 C C . GLY A 1 511 ? 21.156 2.588 -33.375 1 90.38 511 GLY A C 1
ATOM 4213 O O . GLY A 1 511 ? 19.984 2.492 -33 1 90.38 511 GLY A O 1
ATOM 4214 N N . GLU A 1 512 ? 21.438 3.012 -34.531 1 88.5 512 GLU A N 1
ATOM 4215 C CA . GLU A 1 512 ? 20.453 3.564 -35.438 1 88.5 512 GLU A CA 1
ATOM 4216 C C . GLU A 1 512 ? 19.797 2.465 -36.281 1 88.5 512 GLU A C 1
ATOM 4218 O O . GLU A 1 512 ? 20.328 1.359 -36.375 1 88.5 512 GLU A O 1
ATOM 4223 N N . SER A 1 513 ? 18.672 2.812 -36.75 1 88.88 513 SER A N 1
ATOM 4224 C CA . SER A 1 513 ? 17.953 1.88 -37.625 1 88.88 513 SER A CA 1
ATOM 4225 C C . SER A 1 513 ? 18.75 1.567 -38.875 1 88.88 513 SER A C 1
ATOM 4227 O O . SER A 1 513 ? 19.375 2.457 -39.469 1 88.88 513 SER A O 1
ATOM 4229 N N . LYS A 1 514 ? 18.688 0.355 -39.25 1 87.56 514 LYS A N 1
ATOM 4230 C CA . LYS A 1 514 ? 19.406 -0.086 -40.438 1 87.56 514 LYS A CA 1
ATOM 4231 C C . LYS A 1 514 ? 18.484 -0.107 -41.656 1 87.56 514 LYS A C 1
ATOM 4233 O O . LYS A 1 514 ? 18.859 -0.624 -42.688 1 87.56 514 LYS A O 1
ATOM 4238 N N . VAL A 1 515 ? 17.344 0.443 -41.5 1 92.94 515 VAL A N 1
ATOM 4239 C CA . VAL A 1 515 ? 16.391 0.479 -42.594 1 92.94 515 VAL A CA 1
ATOM 4240 C C . VAL A 1 515 ? 16.531 1.797 -43.344 1 92.94 515 VAL A C 1
ATOM 4242 O O . VAL A 1 515 ? 16.312 2.871 -42.781 1 92.94 515 VAL A O 1
ATOM 4245 N N . GLU A 1 516 ? 16.75 1.742 -44.594 1 91.62 516 GLU A N 1
ATOM 4246 C CA . GLU A 1 516 ? 16.859 2.932 -45.438 1 91.62 516 GLU A CA 1
ATOM 4247 C C . GLU A 1 516 ? 15.5 3.586 -45.625 1 91.62 516 GLU A C 1
ATOM 4249 O O . GLU A 1 516 ? 14.5 2.896 -45.812 1 91.62 516 GLU A O 1
ATOM 4254 N N . LYS A 1 517 ? 15.438 4.895 -45.656 1 89 517 LYS A N 1
ATOM 4255 C CA . LYS A 1 517 ? 14.203 5.672 -45.781 1 89 517 LYS A CA 1
ATOM 4256 C C . LYS A 1 517 ? 13.461 5.332 -47.094 1 89 517 LYS A C 1
ATOM 4258 O O . LYS A 1 517 ? 12.234 5.215 -47.094 1 89 517 LYS A O 1
ATOM 4263 N N . ASP A 1 518 ? 14.273 5.203 -48.094 1 93 518 ASP A N 1
ATOM 4264 C CA . ASP A 1 518 ? 13.664 4.922 -49.375 1 93 518 ASP A CA 1
ATOM 4265 C C . ASP A 1 518 ? 13.031 3.535 -49.406 1 93 518 ASP A C 1
ATOM 4267 O O . ASP A 1 518 ? 11.953 3.352 -49.969 1 93 518 ASP A O 1
ATOM 4271 N N . VAL A 1 519 ? 13.695 2.635 -48.844 1 93.38 519 VAL A N 1
ATOM 4272 C CA . VAL A 1 519 ? 13.195 1.266 -48.781 1 93.38 519 VAL A CA 1
ATOM 4273 C C . VAL A 1 519 ? 11.898 1.231 -47.969 1 93.38 519 VAL A C 1
ATOM 4275 O O . VAL A 1 519 ? 10.93 0.588 -48.375 1 93.38 519 VAL A O 1
ATOM 4278 N N . ALA A 1 520 ? 11.875 1.864 -46.906 1 94.5 520 ALA A N 1
ATOM 4279 C CA . ALA A 1 520 ? 10.695 1.931 -46.031 1 94.5 520 ALA A CA 1
ATOM 4280 C C . ALA A 1 520 ? 9.531 2.607 -46.75 1 94.5 520 ALA A C 1
ATOM 4282 O O . ALA A 1 520 ? 8.398 2.123 -46.719 1 94.5 520 ALA A O 1
ATOM 4283 N N . SER A 1 521 ? 9.852 3.727 -47.469 1 95.06 521 SER A N 1
ATOM 4284 C CA . SER A 1 521 ? 8.82 4.473 -48.188 1 95.06 521 SER A CA 1
ATOM 4285 C C . SER A 1 521 ? 8.195 3.625 -49.281 1 95.06 521 SER A C 1
ATOM 4287 O O . SER A 1 521 ? 6.973 3.609 -49.438 1 95.06 521 SER A O 1
ATOM 4289 N N . GLU A 1 522 ? 9.062 3.02 -49.938 1 95.12 522 GLU A N 1
ATOM 4290 C CA . GLU A 1 522 ? 8.578 2.17 -51 1 95.12 522 GLU A CA 1
ATOM 4291 C C . GLU A 1 522 ? 7.738 1.017 -50.469 1 95.12 522 GLU A C 1
ATOM 4293 O O . GLU A 1 522 ? 6.707 0.671 -51.062 1 95.12 522 GLU A O 1
ATOM 4298 N N . PHE A 1 523 ? 8.156 0.405 -49.469 1 95.88 523 PHE A N 1
ATOM 4299 C CA . PHE A 1 523 ? 7.434 -0.708 -48.844 1 95.88 523 PHE A CA 1
ATOM 4300 C C . PHE A 1 523 ? 6.031 -0.278 -48.438 1 95.88 523 PHE A C 1
ATOM 4302 O O . PHE A 1 523 ? 5.047 -0.936 -48.781 1 95.88 523 PHE A O 1
ATOM 4309 N N . TYR A 1 524 ? 5.863 0.788 -47.781 1 96.31 524 TYR A N 1
ATOM 4310 C CA . TYR A 1 524 ? 4.574 1.199 -47.219 1 96.31 524 TYR A CA 1
ATOM 4311 C C . TYR A 1 524 ? 3.639 1.676 -48.312 1 96.31 524 TYR A C 1
ATOM 4313 O O . TYR A 1 524 ? 2.424 1.487 -48.25 1 96.31 524 TYR A O 1
ATOM 4321 N N . LYS A 1 525 ? 4.277 2.344 -49.344 1 95.5 525 LYS A N 1
ATOM 4322 C CA . LYS A 1 525 ? 3.459 2.725 -50.5 1 95.5 525 LYS A CA 1
ATOM 4323 C C . LYS A 1 525 ? 2.83 1.499 -51.156 1 95.5 525 LYS A C 1
ATOM 4325 O O . LYS A 1 525 ? 1.63 1.487 -51.438 1 95.5 525 LYS A O 1
ATOM 4330 N N . LYS A 1 526 ? 3.674 0.558 -51.344 1 95 526 LYS A N 1
ATOM 4331 C CA . LYS A 1 526 ? 3.203 -0.68 -51.938 1 95 526 LYS A CA 1
ATOM 4332 C C . LYS A 1 526 ? 2.209 -1.401 -51.031 1 95 526 LYS A C 1
ATOM 4334 O O . LYS A 1 526 ? 1.199 -1.928 -51.5 1 95 526 LYS A O 1
ATOM 4339 N N . GLU A 1 527 ? 2.445 -1.478 -49.781 1 94.75 527 GLU A N 1
ATOM 4340 C CA . GLU A 1 527 ? 1.616 -2.201 -48.812 1 94.75 527 GLU A CA 1
ATOM 4341 C C . GLU A 1 527 ? 0.267 -1.515 -48.625 1 94.75 527 GLU A C 1
ATOM 4343 O O . GLU A 1 527 ? -0.74 -2.176 -48.344 1 94.75 527 GLU A O 1
ATOM 4348 N N . ALA A 1 528 ? 0.162 -0.222 -48.75 1 94.62 528 ALA A N 1
ATOM 4349 C CA . ALA A 1 528 ? -1.093 0.518 -48.625 1 94.62 528 ALA A CA 1
ATOM 4350 C C . ALA A 1 528 ? -2.033 0.159 -49.781 1 94.62 528 ALA A C 1
ATOM 4352 O O . ALA A 1 528 ? -3.256 0.211 -49.625 1 94.62 528 ALA A O 1
ATOM 4353 N N . GLU A 1 529 ? -1.412 -0.203 -50.875 1 92.94 529 GLU A N 1
ATOM 4354 C CA . GLU A 1 529 ? -2.201 -0.521 -52.062 1 92.94 529 GLU A CA 1
ATOM 4355 C C . GLU A 1 529 ? -2.539 -2.008 -52.094 1 92.94 529 GLU A C 1
ATOM 4357 O O . GLU A 1 529 ? -3.684 -2.381 -52.375 1 92.94 529 GLU A O 1
ATOM 4362 N N . GLU A 1 530 ? -1.576 -2.828 -51.812 1 92.75 530 GLU A N 1
ATOM 4363 C CA . GLU A 1 530 ? -1.71 -4.254 -52.094 1 92.75 530 GLU A CA 1
ATOM 4364 C C . GLU A 1 530 ? -2.127 -5.02 -50.844 1 92.75 530 GLU A C 1
ATOM 4366 O O . GLU A 1 530 ? -2.715 -6.098 -50.938 1 92.75 530 GLU A O 1
ATOM 4371 N N . HIS A 1 531 ? -1.714 -4.551 -49.719 1 94.12 531 HIS A N 1
ATOM 4372 C CA . HIS A 1 531 ? -1.98 -5.227 -48.469 1 94.12 531 HIS A CA 1
ATOM 4373 C C . HIS A 1 531 ? -1.513 -6.68 -48.5 1 94.12 531 HIS A C 1
ATOM 4375 O O . HIS A 1 531 ? -2.273 -7.59 -48.156 1 94.12 531 HIS A O 1
ATOM 4381 N N . LYS A 1 532 ? -0.299 -6.883 -48.906 1 94.44 532 LYS A N 1
ATOM 4382 C CA . LYS A 1 532 ? 0.284 -8.219 -49 1 94.44 532 LYS A CA 1
ATOM 4383 C C . LYS A 1 532 ? 0.503 -8.828 -47.625 1 94.44 532 LYS A C 1
ATOM 4385 O O . LYS A 1 532 ? 0.223 -10.008 -47.406 1 94.44 532 LYS A O 1
ATOM 4390 N N . TYR A 1 533 ? 1.015 -8.047 -46.688 1 95.44 533 TYR A N 1
ATOM 4391 C CA . TYR A 1 533 ? 1.314 -8.516 -45.344 1 95.44 533 TYR A CA 1
ATOM 4392 C C . TYR A 1 533 ? 0.302 -7.977 -44.344 1 95.44 533 TYR A C 1
ATOM 4394 O O . TYR A 1 533 ? -0.214 -8.727 -43.5 1 95.44 533 TYR A O 1
ATOM 4402 N N . LEU A 1 534 ? -0.014 -6.777 -44.344 1 95.12 534 LEU A N 1
ATOM 4403 C CA . LEU A 1 534 ? -0.908 -6.105 -43.406 1 95.12 534 LEU A CA 1
ATOM 4404 C C . LEU A 1 534 ? -2.361 -6.246 -43.844 1 95.12 534 LEU A C 1
ATOM 4406 O O . LEU A 1 534 ? -2.93 -5.32 -44.438 1 95.12 534 LEU A O 1
ATOM 4410 N N . LYS A 1 535 ? -2.852 -7.34 -43.25 1 85.75 535 LYS A N 1
ATOM 4411 C CA . LYS A 1 535 ? -4.254 -7.625 -43.531 1 85.75 535 LYS A CA 1
ATOM 4412 C C . LYS A 1 535 ? -5.172 -6.898 -42.562 1 85.75 535 LYS A C 1
ATOM 4414 O O . LYS A 1 535 ? -4.801 -6.668 -41.406 1 85.75 535 LYS A O 1
ATOM 4419 N N . ASP A 1 536 ? -6.148 -6.215 -42.812 1 90.38 536 ASP A N 1
ATOM 4420 C CA . ASP A 1 536 ? -7.156 -5.508 -42.031 1 90.38 536 ASP A CA 1
ATOM 4421 C C . ASP A 1 536 ? -6.777 -4.039 -41.844 1 90.38 536 ASP A C 1
ATOM 4423 O O . ASP A 1 536 ? -7.098 -3.434 -40.812 1 90.38 536 ASP A O 1
ATOM 4427 N N . TYR A 1 537 ? -5.848 -3.666 -42.594 1 93.56 537 TYR A N 1
ATOM 4428 C CA . TYR A 1 537 ? -5.438 -2.268 -42.562 1 93.56 537 TYR A CA 1
ATOM 4429 C C . TYR A 1 537 ? -6.055 -1.487 -43.719 1 93.56 537 TYR A C 1
ATOM 4431 O O . TYR A 1 537 ? -5.516 -0.459 -44.125 1 93.56 537 TYR A O 1
ATOM 4439 N N . GLU A 1 538 ? -7.105 -1.938 -44.125 1 91.12 538 GLU A N 1
ATOM 4440 C CA . GLU A 1 538 ? -7.766 -1.261 -45.219 1 91.12 538 GLU A CA 1
ATOM 4441 C C . GLU A 1 538 ? -8.188 0.154 -44.844 1 91.12 538 GLU A C 1
ATOM 4443 O O . GLU A 1 538 ? -8.648 0.387 -43.719 1 91.12 538 GLU A O 1
ATOM 4448 N N . GLY A 1 539 ? -8.031 1.014 -45.719 1 91.5 539 GLY A N 1
ATOM 4449 C CA . GLY A 1 539 ? -8.469 2.381 -45.5 1 91.5 539 GLY A CA 1
ATOM 4450 C C . GLY A 1 539 ? -7.371 3.281 -44.969 1 91.5 539 GLY A C 1
ATOM 4451 O O . GLY A 1 539 ? -7.5 4.508 -45 1 91.5 539 GLY A O 1
ATOM 4452 N N . TYR A 1 540 ? -6.301 2.689 -44.562 1 94.38 540 TYR A N 1
ATOM 4453 C CA . TYR A 1 540 ? -5.191 3.498 -44.062 1 94.38 540 TYR A CA 1
ATOM 4454 C C . TYR A 1 540 ? -4.199 3.797 -45.188 1 94.38 540 TYR A C 1
ATOM 4456 O O . TYR A 1 540 ? -3.92 2.938 -46.031 1 94.38 540 TYR A O 1
ATOM 4464 N N . ASP A 1 541 ? -3.625 4.977 -45.125 1 94.75 541 ASP A N 1
ATOM 4465 C CA . ASP A 1 541 ? -2.635 5.352 -46.125 1 94.75 541 ASP A CA 1
ATOM 4466 C C . ASP A 1 541 ? -1.225 4.977 -45.656 1 94.75 541 ASP A C 1
ATOM 4468 O O . ASP A 1 541 ? -1.047 4.375 -44.594 1 94.75 541 ASP A O 1
ATOM 4472 N N . SER A 1 542 ? -0.255 5.254 -46.594 1 95.06 542 SER A N 1
ATOM 4473 C CA . SER A 1 542 ? 1.125 4.844 -46.344 1 95.06 542 SER A CA 1
ATOM 4474 C C . SER A 1 542 ? 1.673 5.473 -45.062 1 95.06 542 SER A C 1
ATOM 4476 O O . SER A 1 542 ? 2.416 4.828 -44.344 1 95.06 542 SER A O 1
ATOM 4478 N N . ARG A 1 543 ? 1.327 6.652 -44.75 1 92 543 ARG A N 1
ATOM 4479 C CA . ARG A 1 543 ? 1.81 7.352 -43.562 1 92 543 ARG A CA 1
ATOM 4480 C C . ARG A 1 543 ? 1.221 6.738 -42.281 1 92 543 ARG A C 1
ATOM 4482 O O . ARG A 1 543 ? 1.919 6.59 -41.281 1 92 543 ARG A O 1
ATOM 4489 N N . GLN A 1 544 ? -0.012 6.41 -42.344 1 95.5 544 GLN A N 1
ATOM 4490 C CA . GLN A 1 544 ? -0.699 5.805 -41.188 1 95.5 544 GLN A CA 1
ATOM 4491 C C . GLN A 1 544 ? -0.154 4.41 -40.906 1 95.5 544 GLN A C 1
ATOM 4493 O O . GLN A 1 544 ? 0.067 4.055 -39.75 1 95.5 544 GLN A O 1
ATOM 4498 N N . LEU A 1 545 ? 0.1 3.705 -41.969 1 96.12 545 LEU A N 1
ATOM 4499 C CA . LEU A 1 545 ? 0.658 2.367 -41.812 1 96.12 545 LEU A CA 1
ATOM 4500 C C . LEU A 1 545 ? 2.012 2.428 -41.094 1 96.12 545 LEU A C 1
ATOM 4502 O O . LEU A 1 545 ? 2.309 1.597 -40.25 1 96.12 545 LEU A O 1
ATOM 4506 N N . ARG A 1 546 ? 2.771 3.361 -41.531 1 93.62 546 ARG A N 1
ATOM 4507 C CA . ARG A 1 546 ? 4.102 3.527 -40.938 1 93.62 546 ARG A CA 1
ATOM 4508 C C . ARG A 1 546 ? 4.016 3.824 -39.469 1 93.62 546 ARG A C 1
ATOM 4510 O O . ARG A 1 546 ? 4.875 3.395 -38.688 1 93.62 546 ARG A O 1
ATOM 4517 N N . LYS A 1 547 ? 3.002 4.516 -39.031 1 93.88 547 LYS A N 1
ATOM 4518 C CA . LYS A 1 547 ? 2.822 4.883 -37.625 1 93.88 547 LYS A CA 1
ATOM 4519 C C . LYS A 1 547 ? 2.273 3.709 -36.812 1 93.88 547 LYS A C 1
ATOM 4521 O O . LYS A 1 547 ? 2.529 3.602 -35.625 1 93.88 547 LYS A O 1
ATOM 4526 N N . MET A 1 548 ? 1.595 2.854 -37.5 1 95.62 548 MET A N 1
ATOM 4527 C CA . MET A 1 548 ? 0.878 1.786 -36.812 1 95.62 548 MET A CA 1
ATOM 4528 C C . MET A 1 548 ? 1.723 0.519 -36.75 1 95.62 548 MET A C 1
ATOM 4530 O O . MET A 1 548 ? 1.396 -0.411 -36 1 95.62 548 MET A O 1
ATOM 4534 N N . THR A 1 549 ? 2.783 0.459 -37.5 1 96.88 549 THR A N 1
ATOM 4535 C CA . THR A 1 549 ? 3.646 -0.714 -37.562 1 96.88 549 THR A CA 1
ATOM 4536 C C . THR A 1 549 ? 5.113 -0.314 -37.438 1 96.88 549 THR A C 1
ATOM 4538 O O . THR A 1 549 ? 5.426 0.852 -37.188 1 96.88 549 THR A O 1
ATOM 4541 N N . HIS A 1 550 ? 6.016 -1.385 -37.5 1 96.69 550 HIS A N 1
ATOM 4542 C CA . HIS A 1 550 ? 7.445 -1.102 -37.438 1 96.69 550 HIS A CA 1
ATOM 4543 C C . HIS A 1 550 ? 8.227 -1.977 -38.406 1 96.69 550 HIS A C 1
ATOM 4545 O O . HIS A 1 550 ? 7.93 -3.164 -38.562 1 96.69 550 HIS A O 1
ATOM 4551 N N . LEU A 1 551 ? 9.125 -1.312 -39.094 1 95.81 551 LEU A N 1
ATOM 4552 C CA . LEU A 1 551 ? 10.031 -2.016 -39.969 1 95.81 551 LEU A CA 1
ATOM 4553 C C . LEU A 1 551 ? 11.453 -2.004 -39.406 1 95.81 551 LEU A C 1
ATOM 4555 O O . LEU A 1 551 ? 11.961 -0.953 -39.031 1 95.81 551 LEU A O 1
ATOM 4559 N N . GLU A 1 552 ? 12.117 -3.238 -39.344 1 95.12 552 GLU A N 1
ATOM 4560 C CA . GLU A 1 552 ? 13.477 -3.367 -38.812 1 95.12 552 GLU A CA 1
ATOM 4561 C C . GLU A 1 552 ? 14.289 -4.371 -39.625 1 95.12 552 GLU A C 1
ATOM 4563 O O . GLU A 1 552 ? 13.758 -5.391 -40.062 1 95.12 552 GLU A O 1
ATOM 4568 N N . ARG A 1 553 ? 15.523 -3.984 -39.875 1 94.69 553 ARG A N 1
ATOM 4569 C CA . ARG A 1 553 ? 16.422 -4.949 -40.5 1 94.69 553 ARG A CA 1
ATOM 4570 C C . ARG A 1 553 ? 17.156 -5.773 -39.438 1 94.69 553 ARG A C 1
ATOM 4572 O O . ARG A 1 553 ? 17.922 -5.227 -38.625 1 94.69 553 ARG A O 1
ATOM 4579 N N . LEU A 1 554 ? 16.844 -7.051 -39.406 1 94.19 554 LEU A N 1
ATOM 4580 C CA . LEU A 1 554 ? 17.469 -7.988 -38.469 1 94.19 554 LEU A CA 1
ATOM 4581 C C . LEU A 1 554 ? 18.141 -9.133 -39.219 1 94.19 554 LEU A C 1
ATOM 4583 O O . LEU A 1 554 ? 17.531 -9.766 -40.062 1 94.19 554 LEU A O 1
ATOM 4587 N N . ASN A 1 555 ? 19.344 -9.32 -38.844 1 90.75 555 ASN A N 1
ATOM 4588 C CA . ASN A 1 555 ? 20.125 -10.367 -39.5 1 90.75 555 ASN A CA 1
ATOM 4589 C C . ASN A 1 555 ? 20.078 -10.234 -41.031 1 90.75 555 ASN A C 1
ATOM 4591 O O . ASN A 1 555 ? 19.875 -11.219 -41.719 1 90.75 555 ASN A O 1
ATOM 4595 N N . GLY A 1 556 ? 20.031 -9.031 -41.469 1 89.56 556 GLY A N 1
ATOM 4596 C CA . GLY A 1 556 ? 20.109 -8.742 -42.906 1 89.56 556 GLY A CA 1
ATOM 4597 C C . GLY A 1 556 ? 18.766 -8.781 -43.594 1 89.56 556 GLY A C 1
ATOM 4598 O O . GLY A 1 556 ? 18.672 -8.469 -44.781 1 89.56 556 GLY A O 1
ATOM 4599 N N . LYS A 1 557 ? 17.766 -9.117 -42.906 1 94.69 557 LYS A N 1
ATOM 4600 C CA . LYS A 1 557 ? 16.438 -9.211 -43.5 1 94.69 557 LYS A CA 1
ATOM 4601 C C . LYS A 1 557 ? 15.508 -8.148 -42.938 1 94.69 557 LYS A C 1
ATOM 4603 O O . LYS A 1 557 ? 15.656 -7.734 -41.781 1 94.69 557 LYS A O 1
ATOM 4608 N N . LEU A 1 558 ? 14.609 -7.812 -43.781 1 95.69 558 LEU A N 1
ATOM 4609 C CA . LEU A 1 558 ? 13.641 -6.809 -43.375 1 95.69 558 LEU A CA 1
ATOM 4610 C C . LEU A 1 558 ? 12.453 -7.457 -42.656 1 95.69 558 LEU A C 1
ATOM 4612 O O . LEU A 1 558 ? 11.797 -8.344 -43.219 1 95.69 558 LEU A O 1
ATOM 4616 N N . HIS A 1 559 ? 12.219 -7.09 -41.438 1 96.81 559 HIS A N 1
ATOM 4617 C CA . HIS A 1 559 ? 11.133 -7.605 -40.594 1 96.81 559 HIS A CA 1
ATOM 4618 C C . HIS A 1 559 ? 10.055 -6.551 -40.406 1 96.81 559 HIS A C 1
ATOM 4620 O O . HIS A 1 559 ? 10.352 -5.406 -40.062 1 96.81 559 HIS A O 1
ATOM 4626 N N . LEU A 1 560 ? 8.797 -6.93 -40.656 1 97.69 560 LEU A N 1
ATOM 4627 C CA . LEU A 1 560 ? 7.637 -6.078 -40.406 1 97.69 560 LEU A CA 1
ATOM 4628 C C . LEU A 1 560 ? 6.906 -6.52 -39.156 1 97.69 560 LEU A C 1
ATOM 4630 O O . LEU A 1 560 ? 6.488 -7.676 -39.031 1 97.69 560 LEU A O 1
ATOM 4634 N N . PHE A 1 561 ? 6.789 -5.617 -38.188 1 97.75 561 PHE A N 1
ATOM 4635 C CA . PHE A 1 561 ? 6.07 -5.883 -36.938 1 97.75 561 PHE A CA 1
ATOM 4636 C C . PHE A 1 561 ? 4.652 -5.328 -37 1 97.75 561 PHE A C 1
ATOM 4638 O O . PHE A 1 561 ? 4.461 -4.121 -37.188 1 97.75 561 PHE A O 1
ATOM 4645 N N . ASP A 1 562 ? 3.67 -6.184 -36.906 1 97.56 562 ASP A N 1
ATOM 4646 C CA . ASP A 1 562 ? 2.252 -5.844 -36.969 1 97.56 562 ASP A CA 1
ATOM 4647 C C . ASP A 1 562 ? 1.634 -5.875 -35.562 1 97.56 562 ASP A C 1
ATOM 4649 O O . ASP A 1 562 ? 1.37 -6.949 -35.031 1 97.56 562 ASP A O 1
ATOM 4653 N N . TYR A 1 563 ? 1.244 -4.711 -35 1 96.25 563 TYR A N 1
ATOM 4654 C CA . TYR A 1 563 ? 0.812 -4.602 -33.594 1 96.25 563 TYR A CA 1
ATOM 4655 C C . TYR A 1 563 ? -0.699 -4.762 -33.5 1 96.25 563 TYR A C 1
ATOM 4657 O O . TYR A 1 563 ? -1.24 -4.824 -32.375 1 96.25 563 TYR A O 1
ATOM 4665 N N . ARG A 1 564 ? -1.367 -4.844 -34.594 1 94.75 564 ARG A N 1
ATOM 4666 C CA . ARG A 1 564 ? -2.805 -5.094 -34.562 1 94.75 564 ARG A CA 1
ATOM 4667 C C . ARG A 1 564 ? -3.102 -6.57 -34.344 1 94.75 564 ARG A C 1
ATOM 4669 O O . ARG A 1 564 ? -4.188 -6.934 -33.875 1 94.75 564 ARG A O 1
ATOM 4676 N N . HIS A 1 565 ? -2.201 -7.367 -34.781 1 94.38 565 HIS A N 1
ATOM 4677 C CA . HIS A 1 565 ? -2.318 -8.805 -34.594 1 94.38 565 HIS A CA 1
ATOM 4678 C C . HIS A 1 565 ? -1.242 -9.32 -33.656 1 94.38 565 HIS A C 1
ATOM 4680 O O . HIS A 1 565 ? -0.049 -9.242 -33.938 1 94.38 565 HIS A O 1
ATOM 4686 N N . ARG A 1 566 ? -1.71 -9.898 -32.531 1 93.94 566 ARG A N 1
ATOM 4687 C CA . ARG A 1 566 ? -0.767 -10.328 -31.5 1 93.94 566 ARG A CA 1
ATOM 4688 C C . ARG A 1 566 ? -1.004 -11.789 -31.125 1 93.94 566 ARG A C 1
ATOM 4690 O O . ARG A 1 566 ? -2.117 -12.297 -31.266 1 93.94 566 ARG A O 1
ATOM 4697 N N . ASN A 1 567 ? 0.105 -12.359 -30.719 1 92 567 ASN A N 1
ATOM 4698 C CA . ASN A 1 567 ? 0.025 -13.711 -30.172 1 92 567 ASN A CA 1
ATOM 4699 C C . ASN A 1 567 ? -0.823 -13.758 -28.906 1 92 567 ASN A C 1
ATOM 4701 O O . ASN A 1 567 ? -0.612 -12.961 -27.984 1 92 567 ASN A O 1
ATOM 4705 N N . LYS A 1 568 ? -1.726 -14.672 -28.781 1 88.19 568 LYS A N 1
ATOM 4706 C CA . LYS A 1 568 ? -2.688 -14.734 -27.672 1 88.19 568 LYS A CA 1
ATOM 4707 C C . LYS A 1 568 ? -2.016 -15.195 -26.391 1 88.19 568 LYS A C 1
ATOM 4709 O O . LYS A 1 568 ? -2.52 -14.93 -25.297 1 88.19 568 LYS A O 1
ATOM 4714 N N . LEU A 1 569 ? -0.913 -15.859 -26.547 1 89.44 569 LEU A N 1
ATOM 4715 C CA . LEU A 1 569 ? -0.265 -16.422 -25.359 1 89.44 569 LEU A CA 1
ATOM 4716 C C . LEU A 1 569 ? 0.706 -15.43 -24.75 1 89.44 569 LEU A C 1
ATOM 4718 O O . LEU A 1 569 ? 0.761 -15.289 -23.516 1 89.44 569 LEU A O 1
ATOM 4722 N N . ASN A 1 570 ? 1.467 -14.719 -25.625 1 90.44 570 ASN A N 1
ATOM 4723 C CA . ASN A 1 570 ? 2.523 -13.891 -25.062 1 90.44 570 ASN A CA 1
ATOM 4724 C C . ASN A 1 570 ? 2.391 -12.438 -25.516 1 90.44 570 ASN A C 1
ATOM 4726 O O . ASN A 1 570 ? 3.221 -11.594 -25.156 1 90.44 570 ASN A O 1
ATOM 4730 N N . GLN A 1 571 ? 1.483 -12.172 -26.344 1 91.81 571 GLN A N 1
ATOM 4731 C CA . GLN A 1 571 ? 1.129 -10.828 -26.797 1 91.81 571 GLN A CA 1
ATOM 4732 C C . GLN A 1 571 ? 2.197 -10.25 -27.719 1 91.81 571 GLN A C 1
ATOM 4734 O O . GLN A 1 571 ? 2.27 -9.031 -27.906 1 91.81 571 GLN A O 1
ATOM 4739 N N . ASP A 1 572 ? 3.002 -11.102 -28.25 1 94.81 572 ASP A N 1
ATOM 4740 C CA . ASP A 1 572 ? 3.957 -10.648 -29.266 1 94.81 572 ASP A CA 1
ATOM 4741 C C . ASP A 1 572 ? 3.238 -10.141 -30.516 1 94.81 572 ASP A C 1
ATOM 4743 O O . ASP A 1 572 ? 2.236 -10.727 -30.938 1 94.81 572 ASP A O 1
ATOM 4747 N N . ALA A 1 573 ? 3.812 -9.141 -31.125 1 96.69 573 ALA A N 1
ATOM 4748 C CA . ALA A 1 573 ? 3.316 -8.688 -32.438 1 96.69 573 ALA A CA 1
ATOM 4749 C C . ALA A 1 573 ? 3.541 -9.75 -33.5 1 96.69 573 ALA A C 1
ATOM 4751 O O . ALA A 1 573 ? 4.484 -10.539 -33.406 1 96.69 573 ALA A O 1
ATOM 4752 N N . ALA A 1 574 ? 2.65 -9.75 -34.438 1 96.62 574 ALA A N 1
ATOM 4753 C CA . ALA A 1 574 ? 2.934 -10.57 -35.625 1 96.62 574 ALA A CA 1
ATOM 4754 C C . ALA A 1 574 ? 4.137 -10.031 -36.375 1 96.62 574 ALA A C 1
ATOM 4756 O O . ALA A 1 574 ? 4.312 -8.812 -36.5 1 96.62 574 ALA A O 1
ATOM 4757 N N . ILE A 1 575 ? 4.922 -10.922 -36.844 1 96.62 575 ILE A N 1
ATOM 4758 C CA . ILE A 1 575 ? 6.133 -10.523 -37.531 1 96.62 575 ILE A CA 1
ATOM 4759 C C . ILE A 1 575 ? 6.156 -11.172 -38.938 1 96.62 575 ILE A C 1
ATOM 4761 O O . ILE A 1 575 ? 5.785 -12.336 -39.062 1 96.62 575 ILE A O 1
ATOM 4765 N N . TYR A 1 576 ? 6.488 -10.336 -39.906 1 96.75 576 TYR A N 1
ATOM 4766 C CA . TYR A 1 576 ? 6.617 -10.82 -41.281 1 96.75 576 TYR A CA 1
ATOM 4767 C C . TYR A 1 576 ? 7.996 -10.5 -41.844 1 96.75 576 TYR A C 1
ATOM 4769 O O . TYR A 1 576 ? 8.508 -9.398 -41.656 1 96.75 576 TYR A O 1
ATOM 4777 N N . ILE A 1 577 ? 8.57 -11.453 -42.438 1 95.94 577 ILE A N 1
ATOM 4778 C CA . ILE A 1 577 ? 9.812 -11.203 -43.156 1 95.94 577 ILE A CA 1
ATOM 4779 C C . ILE A 1 577 ? 9.5 -10.766 -44.594 1 95.94 577 ILE A C 1
ATOM 4781 O O . ILE A 1 577 ? 8.844 -11.492 -45.344 1 95.94 577 ILE A O 1
ATOM 4785 N N . ILE A 1 578 ? 10.008 -9.641 -44.938 1 93.38 578 ILE A N 1
ATOM 4786 C CA . ILE A 1 578 ? 9.672 -9.047 -46.219 1 93.38 578 ILE A CA 1
ATOM 4787 C C . ILE A 1 578 ? 10.602 -9.594 -47.312 1 93.38 578 ILE A C 1
ATOM 4789 O O . ILE A 1 578 ? 11.828 -9.57 -47.156 1 93.38 578 ILE A O 1
ATOM 4793 N N . GLU A 1 579 ? 10.031 -10.148 -48.25 1 84 579 GLU A N 1
ATOM 4794 C CA . GLU A 1 579 ? 10.781 -10.695 -49.375 1 84 579 GLU A CA 1
ATOM 4795 C C . GLU A 1 579 ? 11.117 -9.602 -50.375 1 84 579 GLU A C 1
ATOM 4797 O O . GLU A 1 579 ? 10.32 -8.688 -50.594 1 84 579 GLU A O 1
ATOM 4802 N N . ASP A 1 580 ? 12.438 -9.477 -50.844 1 65.56 580 ASP A N 1
ATOM 4803 C CA . ASP A 1 580 ? 12.836 -8.57 -51.906 1 65.56 580 ASP A CA 1
ATOM 4804 C C . ASP A 1 580 ? 11.961 -8.773 -53.156 1 65.56 580 ASP A C 1
ATOM 4806 O O . ASP A 1 580 ? 11.531 -9.891 -53.438 1 65.56 580 ASP A O 1
ATOM 4810 N N . MET B 1 1 ? 32.594 -4.234 17.906 1 92.44 1 MET B N 1
ATOM 4811 C CA . MET B 1 1 ? 31.141 -4.367 18.078 1 92.44 1 MET B CA 1
ATOM 4812 C C . MET B 1 1 ? 30.391 -3.502 17.078 1 92.44 1 MET B C 1
ATOM 4814 O O . MET B 1 1 ? 30.688 -2.316 16.922 1 92.44 1 MET B O 1
ATOM 4818 N N . LYS B 1 2 ? 29.531 -4.043 16.234 1 97.44 2 LYS B N 1
ATOM 4819 C CA . LYS B 1 2 ? 28.75 -3.295 15.258 1 97.44 2 LYS B CA 1
ATOM 4820 C C . LYS B 1 2 ? 27.359 -2.975 15.789 1 97.44 2 LYS B C 1
ATOM 4822 O O . LYS B 1 2 ? 26.609 -3.879 16.141 1 97.44 2 LYS B O 1
ATOM 4827 N N . ILE B 1 3 ? 27.031 -1.692 15.852 1 98.69 3 ILE B N 1
ATOM 4828 C CA . ILE B 1 3 ? 25.734 -1.239 16.328 1 98.69 3 ILE B CA 1
ATOM 4829 C C . ILE B 1 3 ? 24.953 -0.609 15.188 1 98.69 3 ILE B C 1
ATOM 4831 O O . ILE B 1 3 ? 25.453 0.276 14.492 1 98.69 3 ILE B O 1
ATOM 4835 N N . LEU B 1 4 ? 23.719 -1.105 14.93 1 98.88 4 LEU B N 1
ATOM 4836 C CA . LEU B 1 4 ? 22.859 -0.581 13.875 1 98.88 4 LEU B CA 1
ATOM 4837 C C . LEU B 1 4 ? 21.672 0.179 14.469 1 98.88 4 LEU B C 1
ATOM 4839 O O . LEU B 1 4 ? 20.906 -0.373 15.266 1 98.88 4 LEU B O 1
ATOM 4843 N N . LEU B 1 5 ? 21.578 1.476 14.188 1 98.88 5 LEU B N 1
ATOM 4844 C CA . LEU B 1 5 ? 20.375 2.266 14.422 1 98.88 5 LEU B CA 1
ATOM 4845 C C . LEU B 1 5 ? 19.438 2.201 13.219 1 98.88 5 LEU B C 1
ATOM 4847 O O . LEU B 1 5 ? 19.781 2.701 12.141 1 98.88 5 LEU B O 1
ATOM 4851 N N . ALA B 1 6 ? 18.281 1.582 13.398 1 98.69 6 ALA B N 1
ATOM 4852 C CA . ALA B 1 6 ? 17.359 1.396 12.281 1 98.69 6 ALA B CA 1
ATOM 4853 C C . ALA B 1 6 ? 16.047 2.146 12.523 1 98.69 6 ALA B C 1
ATOM 4855 O O . ALA B 1 6 ? 15.531 2.166 13.641 1 98.69 6 ALA B O 1
ATOM 4856 N N . ALA B 1 7 ? 15.555 2.799 11.523 1 98.31 7 ALA B N 1
ATOM 4857 C CA . ALA B 1 7 ? 14.273 3.508 11.539 1 98.31 7 ALA B CA 1
ATOM 4858 C C . ALA B 1 7 ? 13.414 3.109 10.352 1 98.31 7 ALA B C 1
ATOM 4860 O O . ALA B 1 7 ? 13.914 2.936 9.242 1 98.31 7 ALA B O 1
ATOM 4861 N N . VAL B 1 8 ? 12.086 2.908 10.594 1 98.31 8 VAL B N 1
ATOM 4862 C CA . VAL B 1 8 ? 11.109 2.674 9.539 1 98.31 8 VAL B CA 1
ATOM 4863 C C . VAL B 1 8 ? 10.195 3.893 9.391 1 98.31 8 VAL B C 1
ATOM 4865 O O . VAL B 1 8 ? 9.227 4.039 10.133 1 98.31 8 VAL B O 1
ATOM 4868 N N . ASN B 1 9 ? 10.492 4.711 8.398 1 97.88 9 ASN B N 1
ATOM 4869 C CA . ASN B 1 9 ? 9.789 5.98 8.219 1 97.88 9 ASN B CA 1
ATOM 4870 C C . ASN B 1 9 ? 8.445 5.785 7.531 1 97.88 9 ASN B C 1
ATOM 4872 O O . ASN B 1 9 ? 8.203 4.754 6.902 1 97.88 9 ASN B O 1
ATOM 4876 N N . ALA B 1 10 ? 7.582 6.762 7.66 1 96.06 10 ALA B N 1
ATOM 4877 C CA . ALA B 1 10 ? 6.27 6.719 7.023 1 96.06 10 ALA B CA 1
ATOM 4878 C C . ALA B 1 10 ? 6.395 6.812 5.504 1 96.06 10 ALA B C 1
ATOM 4880 O O . ALA B 1 10 ? 5.652 6.152 4.773 1 96.06 10 ALA B O 1
ATOM 4881 N N . LYS B 1 11 ? 7.215 7.703 5.039 1 95.44 11 LYS B N 1
ATOM 4882 C CA . LYS B 1 11 ? 7.523 7.895 3.625 1 95.44 11 LYS B CA 1
ATOM 4883 C C . LYS B 1 11 ? 9.016 8.141 3.414 1 95.44 11 LYS B C 1
ATOM 4885 O O . LYS B 1 11 ? 9.734 8.477 4.359 1 95.44 11 LYS B O 1
ATOM 4890 N N . TYR B 1 12 ? 9.43 8.047 2.186 1 91.94 12 TYR B N 1
ATOM 4891 C CA . TYR B 1 12 ? 10.836 8.227 1.837 1 91.94 12 TYR B CA 1
ATOM 4892 C C . TYR B 1 12 ? 11.289 9.656 2.119 1 91.94 12 TYR B C 1
ATOM 4894 O O . TYR B 1 12 ? 12.43 9.875 2.537 1 91.94 12 TYR B O 1
ATOM 4902 N N . ILE B 1 13 ? 10.398 10.617 1.983 1 94.62 13 ILE B N 1
ATOM 4903 C CA . ILE B 1 13 ? 10.742 12.031 2.088 1 94.62 13 ILE B CA 1
ATOM 4904 C C . ILE B 1 13 ? 11.062 12.375 3.541 1 94.62 13 ILE B C 1
ATOM 4906 O O . ILE B 1 13 ? 11.648 13.422 3.822 1 94.62 13 ILE B O 1
ATOM 4910 N N . HIS B 1 14 ? 10.672 11.508 4.449 1 95.19 14 HIS B N 1
ATOM 4911 C CA . HIS B 1 14 ? 10.945 11.75 5.863 1 95.19 14 HIS B CA 1
ATOM 4912 C C . HIS B 1 14 ? 12.273 11.133 6.285 1 95.19 14 HIS B C 1
ATOM 4914 O O . HIS B 1 14 ? 12.664 10.078 5.773 1 95.19 14 HIS B O 1
ATOM 4920 N N . SER B 1 15 ? 12.93 11.844 7.117 1 94.5 15 SER B N 1
ATOM 4921 C CA . SER B 1 15 ? 14.102 11.312 7.805 1 94.5 15 SER B CA 1
ATOM 4922 C C . SER B 1 15 ? 13.852 11.18 9.305 1 94.5 15 SER B C 1
ATOM 4924 O O . SER B 1 15 ? 12.977 11.844 9.852 1 94.5 15 SER B O 1
ATOM 4926 N N . ASN B 1 16 ? 14.555 10.258 9.875 1 96.38 16 ASN B N 1
ATOM 4927 C CA . ASN B 1 16 ? 14.43 10.047 11.312 1 96.38 16 ASN B CA 1
ATOM 4928 C C . ASN B 1 16 ? 15.516 10.797 12.086 1 96.38 16 ASN B C 1
ATOM 4930 O O . ASN B 1 16 ? 16.641 10.312 12.219 1 96.38 16 ASN B O 1
ATOM 4934 N N . LEU B 1 17 ? 15.188 11.922 12.641 1 96.81 17 LEU B N 1
ATOM 4935 C CA . LEU B 1 17 ? 16.141 12.781 13.344 1 96.81 17 LEU B CA 1
ATOM 4936 C C . LEU B 1 17 ? 16.766 12.039 14.516 1 96.81 17 LEU B C 1
ATOM 4938 O O . LEU B 1 17 ? 17.953 12.227 14.82 1 96.81 17 LEU B O 1
ATOM 4942 N N . ALA B 1 18 ? 16.016 11.18 15.133 1 97.19 18 ALA B N 1
ATOM 4943 C CA . ALA B 1 18 ? 16.453 10.5 16.359 1 97.19 18 ALA B CA 1
ATOM 4944 C C . ALA B 1 18 ? 17.703 9.656 16.094 1 97.19 18 ALA B C 1
ATOM 4946 O O . ALA B 1 18 ? 18.688 9.766 16.828 1 97.19 18 ALA B O 1
ATOM 4947 N N . VAL B 1 19 ? 17.688 8.844 15.07 1 97.94 19 VAL B N 1
ATOM 4948 C CA . VAL B 1 19 ? 18.797 7.926 14.852 1 97.94 19 VAL B CA 1
ATOM 4949 C C . VAL B 1 19 ? 20.062 8.703 14.484 1 97.94 19 VAL B C 1
ATOM 4951 O O . VAL B 1 19 ? 21.172 8.32 14.859 1 97.94 19 VAL B O 1
ATOM 4954 N N . TYR B 1 20 ? 19.922 9.82 13.805 1 97.44 20 TYR B N 1
ATOM 4955 C CA . TYR B 1 20 ? 21.078 10.648 13.453 1 97.44 20 TYR B CA 1
ATOM 4956 C C . TYR B 1 20 ? 21.641 11.344 14.688 1 97.44 20 TYR B C 1
ATOM 4958 O O . TYR B 1 20 ? 22.859 11.406 14.859 1 97.44 20 TYR B O 1
ATOM 4966 N N . CYS B 1 21 ? 20.781 11.828 15.555 1 97.62 21 CYS B N 1
ATOM 4967 C CA . CYS B 1 21 ? 21.219 12.484 16.781 1 97.62 21 CYS B CA 1
ATOM 4968 C C . CYS B 1 21 ? 21.938 11.5 17.703 1 97.62 21 CYS B C 1
ATOM 4970 O O . CYS B 1 21 ? 22.969 11.828 18.266 1 97.62 21 CYS B O 1
ATOM 4972 N N . LEU B 1 22 ? 21.328 10.305 17.812 1 98.38 22 LEU B N 1
ATOM 4973 C CA . LEU B 1 22 ? 21.938 9.289 18.656 1 98.38 22 LEU B CA 1
ATOM 4974 C C . LEU B 1 22 ? 23.344 8.938 18.188 1 98.38 22 LEU B C 1
ATOM 4976 O O . LEU B 1 22 ? 24.281 8.906 18.984 1 98.38 22 LEU B O 1
ATOM 4980 N N . ARG B 1 23 ? 23.469 8.68 16.891 1 97.94 23 ARG B N 1
ATOM 4981 C CA . ARG B 1 23 ? 24.781 8.328 16.344 1 97.94 23 ARG B CA 1
ATOM 4982 C C . ARG B 1 23 ? 25.766 9.477 16.531 1 97.94 23 ARG B C 1
ATOM 4984 O O . ARG B 1 23 ? 26.906 9.25 16.953 1 97.94 23 ARG B O 1
ATOM 4991 N N . ALA B 1 24 ? 25.328 10.695 16.203 1 97.12 24 ALA B N 1
ATOM 4992 C CA . ALA B 1 24 ? 26.219 11.844 16.281 1 97.12 24 ALA B CA 1
ATOM 4993 C C . ALA B 1 24 ? 26.719 12.055 17.719 1 97.12 24 ALA B C 1
ATOM 4995 O O . ALA B 1 24 ? 27.906 12.266 17.938 1 97.12 24 ALA B O 1
ATOM 4996 N N . TYR B 1 25 ? 25.875 12.016 18.672 1 98 25 TYR B N 1
ATOM 4997 C CA . TYR B 1 25 ? 26.25 12.219 20.062 1 98 25 TYR B CA 1
ATOM 4998 C C . TYR B 1 25 ? 27.188 11.117 20.547 1 98 25 TYR B C 1
ATOM 5000 O O . TYR B 1 25 ? 28.203 11.398 21.188 1 98 25 TYR B O 1
ATOM 5008 N N . ALA B 1 26 ? 26.828 9.891 20.297 1 97.75 26 ALA B N 1
ATOM 5009 C CA . ALA B 1 26 ? 27.656 8.758 20.719 1 97.75 26 ALA B CA 1
ATOM 5010 C C . ALA B 1 26 ? 29.047 8.828 20.109 1 97.75 26 ALA B C 1
ATOM 5012 O O . ALA B 1 26 ? 30.047 8.516 20.781 1 97.75 26 ALA B O 1
ATOM 5013 N N . LYS B 1 27 ? 29.109 9.227 18.875 1 96.12 27 LYS B N 1
ATOM 5014 C CA . LYS B 1 27 ? 30.391 9.266 18.172 1 96.12 27 LYS B CA 1
ATOM 5015 C C . LYS B 1 27 ? 31.281 10.375 18.734 1 96.12 27 LYS B C 1
ATOM 5017 O O . LYS B 1 27 ? 32.5 10.297 18.656 1 96.12 27 LYS B O 1
ATOM 5022 N N . GLU B 1 28 ? 30.672 11.398 19.25 1 95.62 28 GLU B N 1
ATOM 5023 C CA . GLU B 1 28 ? 31.469 12.43 19.922 1 95.62 28 GLU B CA 1
ATOM 5024 C C . GLU B 1 28 ? 32.156 11.875 21.172 1 95.62 28 GLU B C 1
ATOM 5026 O O . GLU B 1 28 ? 33.25 12.289 21.516 1 95.62 28 GLU B O 1
ATOM 5031 N N . GLN B 1 29 ? 31.5 11 21.828 1 94.12 29 GLN B N 1
ATOM 5032 C CA . GLN B 1 29 ? 32.031 10.414 23.047 1 94.12 29 GLN B CA 1
ATOM 5033 C C . GLN B 1 29 ? 32.906 9.195 22.75 1 94.12 29 GLN B C 1
ATOM 5035 O O . GLN B 1 29 ? 33.844 8.898 23.484 1 94.12 29 GLN B O 1
ATOM 5040 N N . HIS B 1 30 ? 32.5 8.508 21.734 1 94.62 30 HIS B N 1
ATOM 5041 C CA . HIS B 1 30 ? 33.156 7.266 21.328 1 94.62 30 HIS B CA 1
ATOM 5042 C C . HIS B 1 30 ? 33.469 7.27 19.844 1 94.62 30 HIS B C 1
ATOM 5044 O O . HIS B 1 30 ? 32.875 6.516 19.078 1 94.62 30 HIS B O 1
ATOM 5050 N N . LEU B 1 31 ? 34.531 7.922 19.484 1 91.31 31 LEU B N 1
ATOM 5051 C CA . LEU B 1 31 ? 34.875 8.219 18.094 1 91.31 31 LEU B CA 1
ATOM 5052 C C . LEU B 1 31 ? 35.094 6.934 17.297 1 91.31 31 LEU B C 1
ATOM 5054 O O . LEU B 1 31 ? 34.719 6.844 16.125 1 91.31 31 LEU B O 1
ATOM 5058 N N . ALA B 1 32 ? 35.594 5.926 17.891 1 92.94 32 ALA B N 1
ATOM 5059 C CA . ALA B 1 32 ? 36.031 4.715 17.203 1 92.94 32 ALA B CA 1
ATOM 5060 C C . ALA B 1 32 ? 34.875 3.715 17.094 1 92.94 32 ALA B C 1
ATOM 5062 O O . ALA B 1 32 ? 35 2.684 16.422 1 92.94 32 ALA B O 1
ATOM 5063 N N . SER B 1 33 ? 33.719 4.098 17.688 1 95.75 33 SER B N 1
ATOM 5064 C CA . SER B 1 33 ? 32.625 3.146 17.719 1 95.75 33 SER B CA 1
ATOM 5065 C C . SER B 1 33 ? 32.031 2.938 16.328 1 95.75 33 SER B C 1
ATOM 5067 O O . SER B 1 33 ? 31.938 3.881 15.547 1 95.75 33 SER B O 1
ATOM 5069 N N . ASN B 1 34 ? 31.766 1.677 15.977 1 97.5 34 ASN B N 1
ATOM 5070 C CA . ASN B 1 34 ? 31.125 1.317 14.711 1 97.5 34 ASN B CA 1
ATOM 5071 C C . ASN B 1 34 ? 29.609 1.388 14.805 1 97.5 34 ASN B C 1
ATOM 5073 O O . ASN B 1 34 ? 28.953 0.382 15.078 1 97.5 34 ASN B O 1
ATOM 5077 N N . ILE B 1 35 ? 29.062 2.549 14.602 1 98.38 35 ILE B N 1
ATOM 5078 C CA . ILE B 1 35 ? 27.641 2.807 14.648 1 98.38 35 ILE B CA 1
ATOM 5079 C C . ILE B 1 35 ? 27.125 3.18 13.258 1 98.38 35 ILE B C 1
ATOM 5081 O O . ILE B 1 35 ? 27.547 4.191 12.688 1 98.38 35 ILE B O 1
ATOM 5085 N N . THR B 1 36 ? 26.219 2.398 12.688 1 97.94 36 THR B N 1
ATOM 5086 C CA . THR B 1 36 ? 25.656 2.66 11.367 1 97.94 36 THR B CA 1
ATOM 5087 C C . THR B 1 36 ? 24.156 2.943 11.453 1 97.94 36 THR B C 1
ATOM 5089 O O . THR B 1 36 ? 23.516 2.635 12.469 1 97.94 36 THR B O 1
ATOM 5092 N N . ILE B 1 37 ? 23.641 3.676 10.453 1 98 37 ILE B N 1
ATOM 5093 C CA . ILE B 1 37 ? 22.219 4.016 10.391 1 98 37 ILE B CA 1
ATOM 5094 C C . ILE B 1 37 ? 21.594 3.389 9.141 1 98 37 ILE B C 1
ATOM 5096 O O . ILE B 1 37 ? 22.203 3.398 8.062 1 98 37 ILE B O 1
ATOM 5100 N N . SER B 1 38 ? 20.422 2.777 9.273 1 97.88 38 SER B N 1
ATOM 5101 C CA . SER B 1 38 ? 19.594 2.359 8.141 1 97.88 38 SER B CA 1
ATOM 5102 C C . SER B 1 38 ? 18.172 2.9 8.266 1 97.88 38 SER B C 1
ATOM 5104 O O . SER B 1 38 ? 17.516 2.729 9.297 1 97.88 38 SER B O 1
ATOM 5106 N N . GLU B 1 39 ? 17.719 3.562 7.254 1 97.19 39 GLU B N 1
ATOM 5107 C CA . GLU B 1 39 ? 16.359 4.059 7.203 1 97.19 39 GLU B CA 1
ATOM 5108 C C . GLU B 1 39 ? 15.531 3.314 6.152 1 97.19 39 GLU B C 1
ATOM 5110 O O . GLU B 1 39 ? 15.969 3.174 5.008 1 97.19 39 GLU B O 1
ATOM 5115 N N . TYR B 1 40 ? 14.414 2.801 6.57 1 97.5 40 TYR B N 1
ATOM 5116 C CA . TYR B 1 40 ? 13.43 2.125 5.727 1 97.5 40 TYR B CA 1
ATOM 5117 C C . TYR B 1 40 ? 12.109 2.887 5.711 1 97.5 40 TYR B C 1
ATOM 5119 O O . TYR B 1 40 ? 11.992 3.951 6.32 1 97.5 40 TYR B O 1
ATOM 5127 N N . THR B 1 41 ? 11.125 2.422 4.98 1 96.81 41 THR B N 1
ATOM 5128 C CA . THR B 1 41 ? 9.781 2.984 4.98 1 96.81 41 THR B CA 1
ATOM 5129 C C . THR B 1 41 ? 8.742 1.894 5.211 1 96.81 41 THR B C 1
ATOM 5131 O O . THR B 1 41 ? 8.984 0.721 4.922 1 96.81 41 THR B O 1
ATOM 5134 N N . ILE B 1 42 ? 7.598 2.203 5.715 1 95.81 42 ILE B N 1
ATOM 5135 C CA . ILE B 1 42 ? 6.527 1.25 6 1 95.81 42 ILE B CA 1
ATOM 5136 C C . ILE B 1 42 ? 5.969 0.698 4.691 1 95.81 42 ILE B C 1
ATOM 5138 O O . ILE B 1 42 ? 5.273 -0.32 4.688 1 95.81 42 ILE B O 1
ATOM 5142 N N . ASN B 1 43 ? 6.262 1.349 3.594 1 92.25 43 ASN B N 1
ATOM 5143 C CA . ASN B 1 43 ? 5.777 0.911 2.289 1 92.25 43 ASN B CA 1
ATOM 5144 C C . ASN B 1 43 ? 6.766 -0.035 1.613 1 92.25 43 ASN B C 1
ATOM 5146 O O . ASN B 1 43 ? 6.469 -0.607 0.563 1 92.25 43 ASN B O 1
ATOM 5150 N N . GLN B 1 44 ? 7.906 -0.202 2.18 1 94.25 44 GLN B N 1
ATOM 5151 C CA . GLN B 1 44 ? 8.898 -1.142 1.666 1 94.25 44 GLN B CA 1
ATOM 5152 C C . GLN B 1 44 ? 8.531 -2.578 2.023 1 94.25 44 GLN B C 1
ATOM 5154 O O . GLN B 1 44 ? 8.07 -2.85 3.135 1 94.25 44 GLN B O 1
ATOM 5159 N N . PRO B 1 45 ? 8.695 -3.494 1.057 1 93.44 45 PRO B N 1
ATOM 5160 C CA . PRO B 1 45 ? 8.422 -4.891 1.407 1 93.44 45 PRO B CA 1
ATOM 5161 C C . PRO B 1 45 ? 9.188 -5.348 2.645 1 93.44 45 PRO B C 1
ATOM 5163 O O . PRO B 1 45 ? 10.398 -5.113 2.746 1 93.44 45 PRO B O 1
ATOM 5166 N N . PHE B 1 46 ? 8.516 -5.977 3.514 1 95.75 46 PHE B N 1
ATOM 5167 C CA . PHE B 1 46 ? 9.062 -6.371 4.809 1 95.75 46 PHE B CA 1
ATOM 5168 C C . PHE B 1 46 ? 10.297 -7.25 4.629 1 95.75 46 PHE B C 1
ATOM 5170 O O . PHE B 1 46 ? 11.289 -7.074 5.332 1 95.75 46 PHE B O 1
ATOM 5177 N N . ASP B 1 47 ? 10.305 -8.148 3.689 1 95.62 47 ASP B N 1
ATOM 5178 C CA . ASP B 1 47 ? 11.406 -9.086 3.482 1 95.62 47 ASP B CA 1
ATOM 5179 C C . ASP B 1 47 ? 12.68 -8.352 3.072 1 95.62 47 ASP B C 1
ATOM 5181 O O . ASP B 1 47 ? 13.789 -8.773 3.416 1 95.62 47 ASP B O 1
ATOM 5185 N N . GLU B 1 48 ? 12.539 -7.289 2.371 1 95.06 48 GLU B N 1
ATOM 5186 C CA . GLU B 1 48 ? 13.703 -6.496 1.987 1 95.06 48 GLU B CA 1
ATOM 5187 C C . GLU B 1 48 ? 14.383 -5.883 3.209 1 95.06 48 GLU B C 1
ATOM 5189 O O . GLU B 1 48 ? 15.609 -5.828 3.281 1 95.06 48 GLU B O 1
ATOM 5194 N N . ILE B 1 49 ? 13.57 -5.434 4.133 1 97.56 49 ILE B N 1
ATOM 5195 C CA . ILE B 1 49 ? 14.086 -4.848 5.367 1 97.56 49 ILE B CA 1
ATOM 5196 C C . ILE B 1 49 ? 14.812 -5.918 6.18 1 97.56 49 ILE B C 1
ATOM 5198 O O . ILE B 1 49 ? 15.953 -5.711 6.613 1 97.56 49 ILE B O 1
ATOM 5202 N N . LEU B 1 50 ? 14.164 -7.043 6.301 1 97.88 50 LEU B N 1
ATOM 5203 C CA . LEU B 1 50 ? 14.719 -8.156 7.066 1 97.88 50 LEU B CA 1
ATOM 5204 C C . LEU B 1 50 ? 16.047 -8.617 6.469 1 97.88 50 LEU B C 1
ATOM 5206 O O . LEU B 1 50 ? 17.016 -8.812 7.191 1 97.88 50 LEU B O 1
ATOM 5210 N N . MET B 1 51 ? 16.078 -8.773 5.148 1 97.12 51 MET B N 1
ATOM 5211 C CA . MET B 1 51 ? 17.281 -9.211 4.449 1 97.12 51 MET B CA 1
ATOM 5212 C C . MET B 1 51 ? 18.422 -8.203 4.641 1 97.12 51 MET B C 1
ATOM 5214 O O . MET B 1 51 ? 19.578 -8.594 4.848 1 97.12 51 MET B O 1
ATOM 5218 N N . ASP B 1 52 ? 18.094 -6.938 4.566 1 97.06 52 ASP B N 1
ATOM 5219 C CA . ASP B 1 52 ? 19.109 -5.91 4.742 1 97.06 52 ASP B CA 1
ATOM 5220 C C . ASP B 1 52 ? 19.703 -5.961 6.148 1 97.06 52 ASP B C 1
ATOM 5222 O O . ASP B 1 52 ? 20.922 -5.883 6.312 1 97.06 52 ASP B O 1
ATOM 5226 N N . ILE B 1 53 ? 18.906 -6.102 7.148 1 98.56 53 ILE B N 1
ATOM 5227 C CA . ILE B 1 53 ? 19.375 -6.188 8.531 1 98.56 53 ILE B CA 1
ATOM 5228 C C . ILE B 1 53 ? 20.25 -7.422 8.695 1 98.56 53 ILE B C 1
ATOM 5230 O O . ILE B 1 53 ? 21.312 -7.355 9.328 1 98.56 53 ILE B O 1
ATOM 5234 N N . TYR B 1 54 ? 19.828 -8.531 8.125 1 98.38 54 TYR B N 1
ATOM 5235 C CA . TYR B 1 54 ? 20.609 -9.766 8.188 1 98.38 54 TYR B CA 1
ATOM 5236 C C . TYR B 1 54 ? 22 -9.562 7.59 1 98.38 54 TYR B C 1
ATOM 5238 O O . TYR B 1 54 ? 23 -9.953 8.188 1 98.38 54 TYR B O 1
ATOM 5246 N N . LYS B 1 55 ? 22.031 -8.961 6.414 1 96.69 55 LYS B N 1
ATOM 5247 C CA . LYS B 1 55 ? 23.297 -8.75 5.703 1 96.69 55 LYS B CA 1
ATOM 5248 C C . LYS B 1 55 ? 24.234 -7.863 6.508 1 96.69 55 LYS B C 1
ATOM 5250 O O . LYS B 1 55 ? 25.453 -8.062 6.484 1 96.69 55 LYS B O 1
ATOM 5255 N N . GLN B 1 56 ? 23.672 -6.922 7.219 1 97.31 56 GLN B N 1
ATOM 5256 C CA . GLN B 1 56 ? 24.484 -6.027 8.031 1 97.31 56 GLN B CA 1
ATOM 5257 C C . GLN B 1 56 ? 25 -6.734 9.273 1 97.31 56 GLN B C 1
ATOM 5259 O O . GLN B 1 56 ? 26.031 -6.34 9.844 1 97.31 56 GLN B O 1
ATOM 5264 N N . ALA B 1 57 ? 24.328 -7.758 9.727 1 97.75 57 ALA B N 1
ATOM 5265 C CA . ALA B 1 57 ? 24.734 -8.625 10.836 1 97.75 57 ALA B CA 1
ATOM 5266 C C . ALA B 1 57 ? 25.156 -7.801 12.047 1 97.75 57 ALA B C 1
ATOM 5268 O O . ALA B 1 57 ? 26.25 -7.98 12.578 1 97.75 57 ALA B O 1
ATOM 5269 N N . PRO B 1 58 ? 24.312 -6.941 12.562 1 98.69 58 PRO B N 1
ATOM 5270 C CA . PRO B 1 58 ? 24.688 -6.137 13.727 1 98.69 58 PRO B CA 1
ATOM 5271 C C . PRO B 1 58 ? 24.781 -6.965 15.008 1 98.69 58 PRO B C 1
ATOM 5273 O O . PRO B 1 58 ? 24.047 -7.934 15.18 1 98.69 58 PRO B O 1
ATOM 5276 N N . ASP B 1 59 ? 25.734 -6.582 15.875 1 98.5 59 ASP B N 1
ATOM 5277 C CA . ASP B 1 59 ? 25.781 -7.156 17.219 1 98.5 59 ASP B CA 1
ATOM 5278 C C . ASP B 1 59 ? 24.656 -6.605 18.094 1 98.5 59 ASP B C 1
ATOM 5280 O O . ASP B 1 59 ? 24.094 -7.328 18.922 1 98.5 59 ASP B O 1
ATOM 5284 N N . VAL B 1 60 ? 24.359 -5.332 17.938 1 98.62 60 VAL B N 1
ATOM 5285 C CA . VAL B 1 60 ? 23.266 -4.637 18.625 1 98.62 60 VAL B CA 1
ATOM 5286 C C . VAL B 1 60 ? 22.391 -3.922 17.609 1 98.62 60 VAL B C 1
ATOM 5288 O O . VAL B 1 60 ? 22.875 -3.166 16.766 1 98.62 60 VAL B O 1
ATOM 5291 N N . LEU B 1 61 ? 21.109 -4.254 17.594 1 98.88 61 LEU B N 1
ATOM 5292 C CA . LEU B 1 61 ? 20.125 -3.613 16.734 1 98.88 61 LEU B CA 1
ATOM 5293 C C . LEU B 1 61 ? 19.203 -2.711 17.547 1 98.88 61 LEU B C 1
ATOM 5295 O O . LEU B 1 61 ? 18.5 -3.182 18.453 1 98.88 61 LEU B O 1
ATOM 5299 N N . CYS B 1 62 ? 19.234 -1.427 17.312 1 98.88 62 CYS B N 1
ATOM 5300 C CA . CYS B 1 62 ? 18.359 -0.459 17.969 1 98.88 62 CYS B CA 1
ATOM 5301 C C . CYS B 1 62 ? 17.266 0.018 17.016 1 98.88 62 CYS B C 1
ATOM 5303 O O . CYS B 1 62 ? 17.562 0.519 15.93 1 98.88 62 CYS B O 1
ATOM 5305 N N . LEU B 1 63 ? 16.031 -0.125 17.422 1 98.81 63 LEU B N 1
ATOM 5306 C CA . LEU B 1 63 ? 14.891 0.226 16.578 1 98.81 63 LEU B CA 1
ATOM 5307 C C . LEU B 1 63 ? 14.148 1.432 17.141 1 98.81 63 LEU B C 1
ATOM 5309 O O . LEU B 1 63 ? 13.797 1.454 18.312 1 98.81 63 LEU B O 1
ATOM 5313 N N . SER B 1 64 ? 13.992 2.432 16.281 1 98.31 64 SER B N 1
ATOM 5314 C CA . SER B 1 64 ? 13.18 3.58 16.656 1 98.31 64 SER B CA 1
ATOM 5315 C C . SER B 1 64 ? 11.695 3.264 16.562 1 98.31 64 SER B C 1
ATOM 5317 O O . SER B 1 64 ? 11.234 2.729 15.539 1 98.31 64 SER B O 1
ATOM 5319 N N . CYS B 1 65 ? 10.898 3.598 17.578 1 98.06 65 CYS B N 1
ATOM 5320 C CA . CYS B 1 65 ? 9.492 3.205 17.641 1 98.06 65 CYS B CA 1
ATOM 5321 C C . CYS B 1 65 ? 8.586 4.426 17.672 1 98.06 65 CYS B C 1
ATOM 5323 O O . CYS B 1 65 ? 8.625 5.203 18.641 1 98.06 65 CYS B O 1
ATOM 5325 N N . TYR B 1 66 ? 7.84 4.594 16.672 1 96.69 66 TYR B N 1
ATOM 5326 C CA . TYR B 1 66 ? 6.871 5.676 16.547 1 96.69 66 TYR B CA 1
ATOM 5327 C C . TYR B 1 66 ? 5.488 5.133 16.219 1 96.69 66 TYR B C 1
ATOM 5329 O O . TYR B 1 66 ? 5.332 3.943 15.93 1 96.69 66 TYR B O 1
ATOM 5337 N N . LEU B 1 67 ? 4.527 6 16.234 1 95.12 67 LEU B N 1
ATOM 5338 C CA . LEU B 1 67 ? 3.135 5.633 15.992 1 95.12 67 LEU B CA 1
ATOM 5339 C C . LEU B 1 67 ? 2.971 4.965 14.633 1 95.12 67 LEU B C 1
ATOM 5341 O O . LEU B 1 67 ? 2.227 3.99 14.5 1 95.12 67 LEU B O 1
ATOM 5345 N N . TRP B 1 68 ? 3.646 5.422 13.617 1 95.5 68 TRP B N 1
ATOM 5346 C CA . TRP B 1 68 ? 3.41 4.98 12.25 1 95.5 68 TRP B CA 1
ATOM 5347 C C . TRP B 1 68 ? 4.141 3.67 11.969 1 95.5 68 TRP B C 1
ATOM 5349 O O . TRP B 1 68 ? 3.859 2.998 10.977 1 95.5 68 TRP B O 1
ATOM 5359 N N . ASN B 1 69 ? 5.086 3.262 12.875 1 97.5 69 ASN B N 1
ATOM 5360 C CA . ASN B 1 69 ? 5.918 2.141 12.453 1 97.5 69 ASN B CA 1
ATOM 5361 C C . ASN B 1 69 ? 5.926 1.023 13.492 1 97.5 69 ASN B C 1
ATOM 5363 O O . ASN B 1 69 ? 6.582 -0.003 13.305 1 97.5 69 ASN B O 1
ATOM 5367 N N . VAL B 1 70 ? 5.211 1.128 14.594 1 96.69 70 VAL B N 1
ATOM 5368 C CA . VAL B 1 70 ? 5.32 0.204 15.719 1 96.69 70 VAL B CA 1
ATOM 5369 C C . VAL B 1 70 ? 4.859 -1.188 15.289 1 96.69 70 VAL B C 1
ATOM 5371 O O . VAL B 1 70 ? 5.359 -2.195 15.797 1 96.69 70 VAL B O 1
ATOM 5374 N N . THR B 1 71 ? 3.908 -1.28 14.375 1 94.94 71 THR B N 1
ATOM 5375 C CA . THR B 1 71 ? 3.473 -2.576 13.867 1 94.94 71 THR B CA 1
ATOM 5376 C C . THR B 1 71 ? 4.609 -3.273 13.125 1 94.94 71 THR B C 1
ATOM 5378 O O . THR B 1 71 ? 4.895 -4.445 13.375 1 94.94 71 THR B O 1
ATOM 5381 N N . GLU B 1 72 ? 5.258 -2.561 12.227 1 96.62 72 GLU B N 1
ATOM 5382 C CA . GLU B 1 72 ? 6.387 -3.102 11.484 1 96.62 72 GLU B CA 1
ATOM 5383 C C . GLU B 1 72 ? 7.543 -3.465 12.414 1 96.62 72 GLU B C 1
ATOM 5385 O O . GLU B 1 72 ? 8.18 -4.508 12.242 1 96.62 72 GLU B O 1
ATOM 5390 N N . VAL B 1 73 ? 7.812 -2.611 13.359 1 98 73 VAL B N 1
ATOM 5391 C CA . VAL B 1 73 ? 8.883 -2.844 14.32 1 98 73 VAL B CA 1
ATOM 5392 C C . VAL B 1 73 ? 8.594 -4.105 15.125 1 98 73 VAL B C 1
ATOM 5394 O O . VAL B 1 73 ? 9.492 -4.914 15.375 1 98 73 VAL B O 1
ATOM 5397 N N . GLY B 1 74 ? 7.355 -4.246 15.539 1 97.44 74 GLY B N 1
ATOM 5398 C CA . GLY B 1 74 ? 6.973 -5.457 16.25 1 97.44 74 GLY B CA 1
ATOM 5399 C C . GLY B 1 74 ? 7.266 -6.723 15.461 1 97.44 74 GLY B C 1
ATOM 5400 O O . GLY B 1 74 ? 7.715 -7.723 16.031 1 97.44 74 GLY B O 1
ATOM 5401 N N . GLN B 1 75 ? 6.996 -6.703 14.195 1 96.88 75 GLN B N 1
ATOM 5402 C CA . GLN B 1 75 ? 7.297 -7.844 13.336 1 96.88 75 GLN B CA 1
ATOM 5403 C C . GLN B 1 75 ? 8.797 -8.102 13.273 1 96.88 75 GLN B C 1
ATOM 5405 O O . GLN B 1 75 ? 9.242 -9.25 13.305 1 96.88 75 GLN B O 1
ATOM 5410 N N . LEU B 1 76 ? 9.57 -7.027 13.148 1 98.19 76 LEU B N 1
ATOM 5411 C CA . LEU B 1 76 ? 11.023 -7.156 13.102 1 98.19 76 LEU B CA 1
ATOM 5412 C C . LEU B 1 76 ? 11.555 -7.801 14.375 1 98.19 76 LEU B C 1
ATOM 5414 O O . LEU B 1 76 ? 12.422 -8.68 14.32 1 98.19 76 LEU B O 1
ATOM 5418 N N . ILE B 1 77 ? 11.016 -7.344 15.516 1 98.12 77 ILE B N 1
ATOM 5419 C CA . ILE B 1 77 ? 11.453 -7.859 16.812 1 98.12 77 ILE B CA 1
ATOM 5420 C C . ILE B 1 77 ? 11.25 -9.375 16.859 1 98.12 77 ILE B C 1
ATOM 5422 O O . ILE B 1 77 ? 12.086 -10.102 17.406 1 98.12 77 ILE B O 1
ATOM 5426 N N . GLN B 1 78 ? 10.203 -9.82 16.234 1 97.12 78 GLN B N 1
ATOM 5427 C CA . GLN B 1 78 ? 9.859 -11.234 16.281 1 97.12 78 GLN B CA 1
ATOM 5428 C C . GLN B 1 78 ? 10.711 -12.039 15.297 1 97.12 78 GLN B C 1
ATOM 5430 O O . GLN B 1 78 ? 11.102 -13.164 15.586 1 97.12 78 GLN B O 1
ATOM 5435 N N . GLU B 1 79 ? 11.008 -11.508 14.164 1 97.88 79 GLU B N 1
ATOM 5436 C CA . GLU B 1 79 ? 11.609 -12.281 13.078 1 97.88 79 GLU B CA 1
ATOM 5437 C C . GLU B 1 79 ? 13.133 -12.219 13.141 1 97.88 79 GLU B C 1
ATOM 5439 O O . GLU B 1 79 ? 13.812 -13.203 12.836 1 97.88 79 GLU B O 1
ATOM 5444 N N . VAL B 1 80 ? 13.742 -11.125 13.57 1 98.31 80 VAL B N 1
ATOM 5445 C CA . VAL B 1 80 ? 15.18 -10.891 13.492 1 98.31 80 VAL B CA 1
ATOM 5446 C C . VAL B 1 80 ? 15.922 -11.938 14.32 1 98.31 80 VAL B C 1
ATOM 5448 O O . VAL B 1 80 ? 16.906 -12.523 13.852 1 98.31 80 VAL B O 1
ATOM 5451 N N . PRO B 1 81 ? 15.43 -12.312 15.57 1 97.88 81 PRO B N 1
ATOM 5452 C CA . PRO B 1 81 ? 16.172 -13.273 16.391 1 97.88 81 PRO B CA 1
ATOM 5453 C C . PRO B 1 81 ? 16.25 -14.656 15.75 1 97.88 81 PRO B C 1
ATOM 5455 O O . PRO B 1 81 ? 17.156 -15.438 16.062 1 97.88 81 PRO B O 1
ATOM 5458 N N . LYS B 1 82 ? 15.297 -14.953 14.883 1 97.38 82 LYS B N 1
ATOM 5459 C CA . LYS B 1 82 ? 15.297 -16.25 14.203 1 97.38 82 LYS B CA 1
ATOM 5460 C C . LYS B 1 82 ? 16.5 -16.375 13.273 1 97.38 82 LYS B C 1
ATOM 5462 O O . LYS B 1 82 ? 17.109 -17.438 13.18 1 97.38 82 LYS B O 1
ATOM 5467 N N . ILE B 1 83 ? 16.844 -15.297 12.633 1 97.62 83 ILE B N 1
ATOM 5468 C CA . ILE B 1 83 ? 17.875 -15.359 11.609 1 97.62 83 ILE B CA 1
ATOM 5469 C C . ILE B 1 83 ? 19.188 -14.789 12.164 1 97.62 83 ILE B C 1
ATOM 5471 O O . ILE B 1 83 ? 20.266 -15.055 11.617 1 97.62 83 ILE B O 1
ATOM 5475 N N . LEU B 1 84 ? 19.141 -13.953 13.203 1 98.12 84 LEU B N 1
ATOM 5476 C CA . LEU B 1 84 ? 20.281 -13.422 13.93 1 98.12 84 LEU B CA 1
ATOM 5477 C C . LEU B 1 84 ? 20.125 -13.625 15.43 1 98.12 84 LEU B C 1
ATOM 5479 O O . LEU B 1 84 ? 19.922 -12.664 16.172 1 98.12 84 LEU B O 1
ATOM 5483 N N . PRO B 1 85 ? 20.344 -14.82 15.898 1 96.94 85 PRO B N 1
ATOM 5484 C CA . PRO B 1 85 ? 20.016 -15.164 17.281 1 96.94 85 PRO B CA 1
ATOM 5485 C C . PRO B 1 85 ? 20.906 -14.461 18.297 1 96.94 85 PRO B C 1
ATOM 5487 O O . PRO B 1 85 ? 20.547 -14.312 19.453 1 96.94 85 PRO B O 1
ATOM 5490 N N . ASP B 1 86 ? 22.078 -13.992 17.891 1 97.19 86 ASP B N 1
ATOM 5491 C CA . ASP B 1 86 ? 23.031 -13.414 18.828 1 97.19 86 ASP B CA 1
ATOM 5492 C C . ASP B 1 86 ? 22.875 -11.891 18.891 1 97.19 86 ASP B C 1
ATOM 5494 O O . ASP B 1 86 ? 23.516 -11.234 19.719 1 97.19 86 ASP B O 1
ATOM 5498 N N . THR B 1 87 ? 22.078 -11.297 18.016 1 98.25 87 THR B N 1
ATOM 5499 C CA . THR B 1 87 ? 21.875 -9.859 17.969 1 98.25 87 THR B CA 1
ATOM 5500 C C . THR B 1 87 ? 21.062 -9.391 19.172 1 98.25 87 THR B C 1
ATOM 5502 O O . THR B 1 87 ? 20 -9.953 19.469 1 98.25 87 THR B O 1
ATOM 5505 N N . LYS B 1 88 ? 21.562 -8.383 19.953 1 98.06 88 LYS B N 1
ATOM 5506 C CA . LYS B 1 88 ? 20.812 -7.762 21.031 1 98.06 88 LYS B CA 1
ATOM 5507 C C . LYS B 1 88 ? 19.891 -6.668 20.5 1 98.06 88 LYS B C 1
ATOM 5509 O O . LYS B 1 88 ? 20.344 -5.719 19.859 1 98.06 88 LYS B O 1
ATOM 5514 N N . ILE B 1 89 ? 18.578 -6.75 20.797 1 98.62 89 ILE B N 1
ATOM 5515 C CA . ILE B 1 89 ? 17.609 -5.82 20.234 1 98.62 89 ILE B CA 1
ATOM 5516 C C . ILE B 1 89 ? 17.188 -4.801 21.297 1 98.62 89 ILE B C 1
ATOM 5518 O O . ILE B 1 89 ? 16.75 -5.176 22.375 1 98.62 89 ILE B O 1
ATOM 5522 N N . TRP B 1 90 ? 17.359 -3.582 21.016 1 98.88 90 TRP B N 1
ATOM 5523 C CA . TRP B 1 90 ? 16.953 -2.471 21.859 1 98.88 90 TRP B CA 1
ATOM 5524 C C . TRP B 1 90 ? 15.922 -1.594 21.141 1 98.88 90 TRP B C 1
ATOM 5526 O O . TRP B 1 90 ? 15.969 -1.448 19.922 1 98.88 90 TRP B O 1
ATOM 5536 N N . LEU B 1 91 ? 15 -1.076 21.891 1 98.75 91 LEU B N 1
ATOM 5537 C CA . LEU B 1 91 ? 13.961 -0.202 21.359 1 98.75 91 LEU B CA 1
ATOM 5538 C C . LEU B 1 91 ? 14.047 1.186 21.984 1 98.75 91 LEU B C 1
ATOM 5540 O O . LEU B 1 91 ? 14.602 1.345 23.078 1 98.75 91 LEU B O 1
ATOM 5544 N N . GLY B 1 92 ? 13.562 2.143 21.297 1 98.38 92 GLY B N 1
ATOM 5545 C CA . GLY B 1 92 ? 13.43 3.498 21.797 1 98.38 92 GLY B CA 1
ATOM 5546 C C . GLY B 1 92 ? 12.406 4.324 21.047 1 98.38 92 GLY B C 1
ATOM 5547 O O . GLY B 1 92 ? 12.039 3.982 19.922 1 98.38 92 GLY B O 1
ATOM 5548 N N . GLY B 1 93 ? 11.977 5.375 21.656 1 96.19 93 GLY B N 1
ATOM 5549 C CA . GLY B 1 93 ? 10.984 6.246 21.047 1 96.19 93 GLY B CA 1
ATOM 5550 C C . GLY B 1 93 ? 9.734 6.402 21.891 1 96.19 93 GLY B C 1
ATOM 5551 O O . GLY B 1 93 ? 9.57 5.715 22.906 1 96.19 93 GLY B O 1
ATOM 5552 N N . PRO B 1 94 ? 8.859 7.27 21.5 1 93.94 94 PRO B N 1
ATOM 5553 C CA . PRO B 1 94 ? 7.684 7.594 22.312 1 93.94 94 PRO B CA 1
ATOM 5554 C C . PRO B 1 94 ? 6.73 6.41 22.469 1 93.94 94 PRO B C 1
ATOM 5556 O O . PRO B 1 94 ? 6.062 6.289 23.5 1 93.94 94 PRO B O 1
ATOM 5559 N N . GLU B 1 95 ? 6.676 5.484 21.594 1 94.69 95 GLU B N 1
ATOM 5560 C CA . GLU B 1 95 ? 5.688 4.41 21.609 1 94.69 95 GLU B CA 1
ATOM 5561 C C . GLU B 1 95 ? 6.059 3.334 22.625 1 94.69 95 GLU B C 1
ATOM 5563 O O . GLU B 1 95 ? 5.238 2.473 22.953 1 94.69 95 GLU B O 1
ATOM 5568 N N . VAL B 1 96 ? 7.293 3.387 23.094 1 96.75 96 VAL B N 1
ATOM 5569 C CA . VAL B 1 96 ? 7.699 2.275 23.938 1 96.75 96 VAL B CA 1
ATOM 5570 C C . VAL B 1 96 ? 8.211 2.809 25.281 1 96.75 96 VAL B C 1
ATOM 5572 O O . VAL B 1 96 ? 8.5 2.035 26.188 1 96.75 96 VAL B O 1
ATOM 5575 N N . SER B 1 97 ? 8.281 4.102 25.422 1 94.12 97 SER B N 1
ATOM 5576 C CA . SER B 1 97 ? 8.922 4.707 26.578 1 94.12 97 SER B CA 1
ATOM 5577 C C . SER B 1 97 ? 8.016 4.66 27.797 1 94.12 97 SER B C 1
ATOM 5579 O O . SER B 1 97 ? 8.492 4.547 28.938 1 94.12 97 SER B O 1
ATOM 5581 N N . TYR B 1 98 ? 6.711 4.703 27.578 1 91.69 98 TYR B N 1
ATOM 5582 C CA . TYR B 1 98 ? 5.812 4.941 28.688 1 91.69 98 TYR B CA 1
ATOM 5583 C C . TYR B 1 98 ? 5.047 3.676 29.062 1 91.69 98 TYR B C 1
ATOM 5585 O O . TYR B 1 98 ? 4.242 3.676 30 1 91.69 98 TYR B O 1
ATOM 5593 N N . ASN B 1 99 ? 5.195 2.666 28.359 1 93.94 99 ASN B N 1
ATOM 5594 C CA . ASN B 1 99 ? 4.703 1.328 28.688 1 93.94 99 ASN B CA 1
ATOM 5595 C C . ASN B 1 99 ? 5.77 0.266 28.438 1 93.94 99 ASN B C 1
ATOM 5597 O O . ASN B 1 99 ? 5.477 -0.806 27.906 1 93.94 99 ASN B O 1
ATOM 5601 N N . ALA B 1 100 ? 6.961 0.598 28.828 1 96.94 100 ALA B N 1
ATOM 5602 C CA . ALA B 1 100 ? 8.156 -0.185 28.531 1 96.94 100 ALA B CA 1
ATOM 5603 C C . ALA B 1 100 ? 8.039 -1.604 29.078 1 96.94 100 ALA B C 1
ATOM 5605 O O . ALA B 1 100 ? 8.359 -2.572 28.375 1 96.94 100 ALA B O 1
ATOM 5606 N N . ARG B 1 101 ? 7.602 -1.746 30.312 1 96.38 101 ARG B N 1
ATOM 5607 C CA . ARG B 1 101 ? 7.477 -3.07 30.922 1 96.38 101 ARG B CA 1
ATOM 5608 C C . ARG B 1 101 ? 6.52 -3.945 30.109 1 96.38 101 ARG B C 1
ATOM 5610 O O . ARG B 1 101 ? 6.828 -5.102 29.812 1 96.38 101 ARG B O 1
ATOM 5617 N N . GLU B 1 102 ? 5.383 -3.354 29.781 1 96 102 GLU B N 1
ATOM 5618 C CA . GLU B 1 102 ? 4.387 -4.078 29 1 96 102 GLU B CA 1
ATOM 5619 C C . GLU B 1 102 ? 4.949 -4.508 27.656 1 96 102 GLU B C 1
ATOM 5621 O O . GLU B 1 102 ? 4.68 -5.613 27.188 1 96 102 GLU B O 1
ATOM 5626 N N . ILE B 1 103 ? 5.707 -3.65 27.031 1 97.25 103 ILE B N 1
ATOM 5627 C CA . ILE B 1 103 ? 6.301 -3.928 25.734 1 97.25 103 ILE B CA 1
ATOM 5628 C C . ILE B 1 103 ? 7.285 -5.086 25.844 1 97.25 103 ILE B C 1
ATOM 5630 O O . ILE B 1 103 ? 7.277 -6 25.016 1 97.25 103 ILE B O 1
ATOM 5634 N N . LEU B 1 104 ? 8.141 -5.051 26.891 1 97.5 104 LEU B N 1
ATOM 5635 C CA . LEU B 1 104 ? 9.133 -6.109 27.062 1 97.5 104 LEU B CA 1
ATOM 5636 C C . LEU B 1 104 ? 8.461 -7.434 27.406 1 97.5 104 LEU B C 1
ATOM 5638 O O . LEU B 1 104 ? 8.977 -8.5 27.078 1 97.5 104 LEU B O 1
ATOM 5642 N N . GLU B 1 105 ? 7.324 -7.375 28.078 1 96.62 105 GLU B N 1
ATOM 5643 C CA . GLU B 1 105 ? 6.555 -8.594 28.328 1 96.62 105 GLU B CA 1
ATOM 5644 C C . GLU B 1 105 ? 5.988 -9.148 27.031 1 96.62 105 GLU B C 1
ATOM 5646 O O . GLU B 1 105 ? 5.988 -10.367 26.812 1 96.62 105 GLU B O 1
ATOM 5651 N N . LYS B 1 106 ? 5.547 -8.281 26.203 1 95.38 106 LYS B N 1
ATOM 5652 C CA . LYS B 1 106 ? 4.973 -8.664 24.906 1 95.38 106 LYS B CA 1
ATOM 5653 C C . LYS B 1 106 ? 6.039 -9.242 23.984 1 95.38 106 LYS B C 1
ATOM 5655 O O . LYS B 1 106 ? 5.762 -10.172 23.219 1 95.38 106 LYS B O 1
ATOM 5660 N N . TYR B 1 107 ? 7.188 -8.695 24.062 1 96.62 107 TYR B N 1
ATOM 5661 C CA . TYR B 1 107 ? 8.289 -9.117 23.203 1 96.62 107 TYR B CA 1
ATOM 5662 C C . TYR B 1 107 ? 9.461 -9.633 24.031 1 96.62 107 TYR B C 1
ATOM 5664 O O . TYR B 1 107 ? 10.445 -8.922 24.219 1 96.62 107 TYR B O 1
ATOM 5672 N N . PRO B 1 108 ? 9.438 -10.859 24.375 1 95.75 108 PRO B N 1
ATOM 5673 C CA . PRO B 1 108 ? 10.484 -11.414 25.234 1 95.75 108 PRO B CA 1
ATOM 5674 C C . PRO B 1 108 ? 11.852 -11.445 24.562 1 95.75 108 PRO B C 1
ATOM 5676 O O . PRO B 1 108 ? 12.875 -11.586 25.234 1 95.75 108 PRO B O 1
ATOM 5679 N N . MET B 1 109 ? 11.859 -11.25 23.25 1 94.88 109 MET B N 1
ATOM 5680 C CA . MET B 1 109 ? 13.125 -11.336 22.516 1 94.88 109 MET B CA 1
ATOM 5681 C C . MET B 1 109 ? 13.867 -10.008 22.562 1 94.88 109 MET B C 1
ATOM 5683 O O . MET B 1 109 ? 15.047 -9.938 22.219 1 94.88 109 MET B O 1
ATOM 5687 N N . ALA B 1 110 ? 13.266 -8.906 22.984 1 97.12 110 ALA B N 1
ATOM 5688 C CA . ALA B 1 110 ? 13.914 -7.609 23.109 1 97.12 110 ALA B CA 1
ATOM 5689 C C . ALA B 1 110 ? 14.766 -7.539 24.375 1 97.12 110 ALA B C 1
ATOM 5691 O O . ALA B 1 110 ? 14.336 -7.996 25.438 1 97.12 110 ALA B O 1
ATOM 5692 N N . GLU B 1 111 ? 15.953 -7.004 24.234 1 97.19 111 GLU B N 1
ATOM 5693 C CA . GLU B 1 111 ? 16.875 -6.871 25.359 1 97.19 111 GLU B CA 1
ATOM 5694 C C . GLU B 1 111 ? 16.438 -5.762 26.312 1 97.19 111 GLU B C 1
ATOM 5696 O O . GLU B 1 111 ? 16.562 -5.902 27.531 1 97.19 111 GLU B O 1
ATOM 5701 N N . GLY B 1 112 ? 16.047 -4.723 25.75 1 98.25 112 GLY B N 1
ATOM 5702 C CA . GLY B 1 112 ? 15.648 -3.605 26.594 1 98.25 112 GLY B CA 1
ATOM 5703 C C . GLY B 1 112 ? 15.094 -2.43 25.812 1 98.25 112 GLY B C 1
ATOM 5704 O O . GLY B 1 112 ? 14.922 -2.518 24.594 1 98.25 112 GLY B O 1
ATOM 5705 N N . ILE B 1 113 ? 14.711 -1.408 26.531 1 98.69 113 ILE B N 1
ATOM 5706 C CA . ILE B 1 113 ? 14.117 -0.194 25.984 1 98.69 113 ILE B CA 1
ATOM 5707 C C . ILE B 1 113 ? 14.805 1.032 26.578 1 98.69 113 ILE B C 1
ATOM 5709 O O . ILE B 1 113 ? 15 1.11 27.797 1 98.69 113 ILE B O 1
ATOM 5713 N N . MET B 1 114 ? 15.312 1.893 25.734 1 98.44 114 MET B N 1
ATOM 5714 C CA . MET B 1 114 ? 15.766 3.213 26.156 1 98.44 114 MET B CA 1
ATOM 5715 C C . MET B 1 114 ? 14.586 4.168 26.312 1 98.44 114 MET B C 1
ATOM 5717 O O . MET B 1 114 ? 13.93 4.512 25.328 1 98.44 114 MET B O 1
ATOM 5721 N N . ARG B 1 115 ? 14.359 4.664 27.469 1 96.31 115 ARG B N 1
ATOM 5722 C CA . ARG B 1 115 ? 13.195 5.5 27.75 1 96.31 115 ARG B CA 1
ATOM 5723 C C . ARG B 1 115 ? 13.57 6.977 27.734 1 96.31 115 ARG B C 1
ATOM 5725 O O . ARG B 1 115 ? 14.641 7.355 28.219 1 96.31 115 ARG B O 1
ATOM 5732 N N . GLY B 1 116 ? 12.625 7.844 27.188 1 92.75 116 GLY B N 1
ATOM 5733 C CA . GLY B 1 116 ? 12.875 9.281 27.172 1 92.75 116 GLY B CA 1
ATOM 5734 C C . GLY B 1 116 ? 13.883 9.703 26.125 1 92.75 116 GLY B C 1
ATOM 5735 O O . GLY B 1 116 ? 13.914 9.148 25.031 1 92.75 116 GLY B O 1
ATOM 5736 N N . GLU B 1 117 ? 14.703 10.75 26.5 1 93.88 117 GLU B N 1
ATOM 5737 C CA . GLU B 1 117 ? 15.734 11.227 25.594 1 93.88 117 GLU B CA 1
ATOM 5738 C C . GLU B 1 117 ? 16.875 10.219 25.453 1 93.88 117 GLU B C 1
ATOM 5740 O O . GLU B 1 117 ? 17.375 9.711 26.469 1 93.88 117 GLU B O 1
ATOM 5745 N N . GLY B 1 118 ? 17.281 9.977 24.312 1 96.31 118 GLY B N 1
ATOM 5746 C CA . GLY B 1 118 ? 18.094 8.789 24.094 1 96.31 118 GLY B CA 1
ATOM 5747 C C . GLY B 1 118 ? 19.578 9.102 23.906 1 96.31 118 GLY B C 1
ATOM 5748 O O . GLY B 1 118 ? 20.422 8.203 23.953 1 96.31 118 GLY B O 1
ATOM 5749 N N . GLU B 1 119 ? 20 10.406 23.75 1 97.31 119 GLU B N 1
ATOM 5750 C CA . GLU B 1 119 ? 21.375 10.727 23.375 1 97.31 119 GLU B CA 1
ATOM 5751 C C . GLU B 1 119 ? 22.375 10.203 24.406 1 97.31 119 GLU B C 1
ATOM 5753 O O . GLU B 1 119 ? 23.25 9.391 24.078 1 97.31 119 GLU B O 1
ATOM 5758 N N . GLU B 1 120 ? 22.234 10.57 25.641 1 96.94 120 GLU B N 1
ATOM 5759 C CA . GLU B 1 120 ? 23.156 10.141 26.688 1 96.94 120 GLU B CA 1
ATOM 5760 C C . GLU B 1 120 ? 23 8.656 27 1 96.94 120 GLU B C 1
ATOM 5762 O O . GLU B 1 120 ? 23.984 7.945 27.188 1 96.94 120 GLU B O 1
ATOM 5767 N N . THR B 1 121 ? 21.781 8.211 27.078 1 97.56 121 THR B N 1
ATOM 5768 C CA . THR B 1 121 ? 21.484 6.809 27.359 1 97.56 121 THR B CA 1
ATOM 5769 C C . THR B 1 121 ? 22.125 5.898 26.312 1 97.56 121 THR B C 1
ATOM 5771 O O . THR B 1 121 ? 22.781 4.91 26.656 1 97.56 121 THR B O 1
ATOM 5774 N N . PHE B 1 122 ? 22 6.25 25.078 1 98.25 122 PHE B N 1
ATOM 5775 C CA . PHE B 1 122 ? 22.562 5.449 23.984 1 98.25 122 PHE B CA 1
ATOM 5776 C C . PHE B 1 122 ? 24.078 5.449 24.047 1 98.25 122 PHE B C 1
ATOM 5778 O O . PHE B 1 122 ? 24.719 4.406 23.859 1 98.25 122 PHE B O 1
ATOM 5785 N N . ALA B 1 123 ? 24.641 6.582 24.266 1 97.75 123 ALA B N 1
ATOM 5786 C CA . ALA B 1 123 ? 26.094 6.664 24.391 1 97.75 123 ALA B CA 1
ATOM 5787 C C . ALA B 1 123 ? 26.609 5.742 25.484 1 97.75 123 ALA B C 1
ATOM 5789 O O . ALA B 1 123 ? 27.625 5.078 25.328 1 97.75 123 ALA B O 1
ATOM 5790 N N . GLU B 1 124 ? 25.906 5.719 26.609 1 97.5 124 GLU B N 1
ATOM 5791 C CA . GLU B 1 124 ? 26.297 4.844 27.719 1 97.5 124 GLU B CA 1
ATOM 5792 C C . GLU B 1 124 ? 26.125 3.375 27.344 1 97.5 124 GLU B C 1
ATOM 5794 O O . GLU B 1 124 ? 26.922 2.527 27.734 1 97.5 124 GLU B O 1
ATOM 5799 N N . LEU B 1 125 ? 25.062 3.082 26.609 1 97.69 125 LEU B N 1
ATOM 5800 C CA . LEU B 1 125 ? 24.844 1.72 26.141 1 97.69 125 LEU B CA 1
ATOM 5801 C C . LEU B 1 125 ? 25.953 1.275 25.203 1 97.69 125 LEU B C 1
ATOM 5803 O O . LEU B 1 125 ? 26.406 0.13 25.266 1 97.69 125 LEU B O 1
ATOM 5807 N N . VAL B 1 126 ? 26.375 2.174 24.281 1 97.94 126 VAL B N 1
ATOM 5808 C CA . VAL B 1 126 ? 27.484 1.894 23.375 1 97.94 126 VAL B CA 1
ATOM 5809 C C . VAL B 1 126 ? 28.734 1.549 24.188 1 97.94 126 VAL B C 1
ATOM 5811 O O . VAL B 1 126 ? 29.391 0.546 23.906 1 97.94 126 VAL B O 1
ATOM 5814 N N . ALA B 1 127 ? 29 2.369 25.203 1 97.12 127 ALA B N 1
ATOM 5815 C CA . ALA B 1 127 ? 30.172 2.139 26.047 1 97.12 127 ALA B CA 1
ATOM 5816 C C . ALA B 1 127 ? 30.078 0.792 26.75 1 97.12 127 ALA B C 1
ATOM 5818 O O . ALA B 1 127 ? 31.078 0.084 26.891 1 97.12 127 ALA B O 1
ATOM 5819 N N . TYR B 1 128 ? 28.953 0.461 27.188 1 97.12 128 TYR B N 1
ATOM 5820 C CA . TYR B 1 128 ? 28.719 -0.81 27.875 1 97.12 128 TYR B CA 1
ATOM 5821 C C . TYR B 1 128 ? 29.062 -1.983 26.969 1 97.12 128 TYR B C 1
ATOM 5823 O O . TYR B 1 128 ? 29.844 -2.859 27.344 1 97.12 128 TYR B O 1
ATOM 5831 N N . TYR B 1 129 ? 28.531 -2.004 25.75 1 96.5 129 TYR B N 1
ATOM 5832 C CA . TYR B 1 129 ? 28.719 -3.129 24.844 1 96.5 129 TYR B CA 1
ATOM 5833 C C . TYR B 1 129 ? 30.156 -3.203 24.344 1 96.5 129 TYR B C 1
ATOM 5835 O O . TYR B 1 129 ? 30.641 -4.277 24 1 96.5 129 TYR B O 1
ATOM 5843 N N . GLU B 1 130 ? 30.797 -2.062 24.391 1 95.56 130 GLU B N 1
ATOM 5844 C CA . GLU B 1 130 ? 32.188 -2.055 23.953 1 95.56 130 GLU B CA 1
ATOM 5845 C C . GLU B 1 130 ? 33.125 -2.305 25.109 1 95.56 130 GLU B C 1
ATOM 5847 O O . GLU B 1 130 ? 34.375 -2.289 24.938 1 95.56 130 GLU B O 1
ATOM 5852 N N . GLY B 1 131 ? 32.719 -2.475 26.266 1 92.88 131 GLY B N 1
ATOM 5853 C CA . GLY B 1 131 ? 33.5 -2.797 27.438 1 92.88 131 GLY B CA 1
ATOM 5854 C C . GLY B 1 131 ? 34.219 -1.594 28.031 1 92.88 131 GLY B C 1
ATOM 5855 O O . GLY B 1 131 ? 35.219 -1.741 28.719 1 92.88 131 GLY B O 1
ATOM 5856 N N . ARG B 1 132 ? 33.781 -0.44 27.781 1 91.75 132 ARG B N 1
ATOM 5857 C CA . ARG B 1 132 ? 34.438 0.78 28.234 1 91.75 132 ARG B CA 1
ATOM 5858 C C . ARG B 1 132 ? 33.562 1.544 29.219 1 91.75 132 ARG B C 1
ATOM 5860 O O . ARG B 1 132 ? 33.938 2.607 29.719 1 91.75 132 ARG B O 1
ATOM 5867 N N . GLY B 1 133 ? 32.406 1.062 29.453 1 88.56 133 GLY B N 1
ATOM 5868 C CA . GLY B 1 133 ? 31.438 1.752 30.297 1 88.56 133 GLY B CA 1
ATOM 5869 C C . GLY B 1 133 ? 31.016 0.941 31.516 1 88.56 133 GLY B C 1
ATOM 5870 O O . GLY B 1 133 ? 31.828 0.202 32.062 1 88.56 133 GLY B O 1
ATOM 5871 N N . ALA B 1 134 ? 29.75 1.231 31.969 1 87.56 134 ALA B N 1
ATOM 5872 C CA . ALA B 1 134 ? 29.219 0.521 33.125 1 87.56 134 ALA B CA 1
ATOM 5873 C C . ALA B 1 134 ? 29.391 -0.986 32.969 1 87.56 134 ALA B C 1
ATOM 5875 O O . ALA B 1 134 ? 29.234 -1.532 31.891 1 87.56 134 ALA B O 1
ATOM 5876 N N . ALA B 1 135 ? 29.641 -1.544 34.031 1 87.25 135 ALA B N 1
ATOM 5877 C CA . ALA B 1 135 ? 29.844 -2.99 34.031 1 87.25 135 ALA B CA 1
ATOM 5878 C C . ALA B 1 135 ? 28.516 -3.73 33.938 1 87.25 135 ALA B C 1
ATOM 5880 O O . ALA B 1 135 ? 28.453 -4.852 33.438 1 87.25 135 ALA B O 1
ATOM 5881 N N . GLU B 1 136 ? 27.516 -3.025 34.438 1 93.94 136 GLU B N 1
ATOM 5882 C CA . GLU B 1 136 ? 26.188 -3.623 34.469 1 93.94 136 GLU B CA 1
ATOM 5883 C C . GLU B 1 136 ? 25.141 -2.65 33.906 1 93.94 136 GLU B C 1
ATOM 5885 O O . GLU B 1 136 ? 25.234 -1.442 34.156 1 93.94 136 GLU B O 1
ATOM 5890 N N . LEU B 1 137 ? 24.156 -3.229 33.344 1 95.56 137 LEU B N 1
ATOM 5891 C CA . LEU B 1 137 ? 23.094 -2.43 32.75 1 95.56 137 LEU B CA 1
ATOM 5892 C C . LEU B 1 137 ? 22.344 -1.63 33.812 1 95.56 137 LEU B C 1
ATOM 5894 O O . LEU B 1 137 ? 21.891 -0.518 33.531 1 95.56 137 LEU B O 1
ATOM 5898 N N . ILE B 1 138 ? 22.266 -2.182 35 1 95.38 138 ILE B N 1
ATOM 5899 C CA . ILE B 1 138 ? 21.516 -1.556 36.062 1 95.38 138 ILE B CA 1
ATOM 5900 C C . ILE B 1 138 ? 22.141 -0.206 36.438 1 95.38 138 ILE B C 1
ATOM 5902 O O . ILE B 1 138 ? 21.516 0.62 37.094 1 95.38 138 ILE B O 1
ATOM 5906 N N . ASN B 1 139 ? 23.344 0.033 36 1 95.75 139 ASN B N 1
ATOM 5907 C CA . ASN B 1 139 ? 24.047 1.277 36.281 1 95.75 139 ASN B CA 1
ATOM 5908 C C . ASN B 1 139 ? 23.828 2.316 35.188 1 95.75 139 ASN B C 1
ATOM 5910 O O . ASN B 1 139 ? 24.344 3.434 35.281 1 95.75 139 ASN B O 1
ATOM 5914 N N . ILE B 1 140 ? 23.109 1.991 34.188 1 96.81 140 ILE B N 1
ATOM 5915 C CA . ILE B 1 140 ? 22.781 2.926 33.125 1 96.81 140 ILE B CA 1
ATOM 5916 C C . ILE B 1 140 ? 21.391 3.512 33.344 1 96.81 140 ILE B C 1
ATOM 5918 O O . ILE B 1 140 ? 20.406 2.773 33.5 1 96.81 140 ILE B O 1
ATOM 5922 N N . GLN B 1 141 ? 21.266 4.785 33.406 1 96.19 141 GLN B N 1
ATOM 5923 C CA . GLN B 1 141 ? 20 5.449 33.688 1 96.19 141 GLN B CA 1
ATOM 5924 C C . GLN B 1 141 ? 19.109 5.473 32.438 1 96.19 141 GLN B C 1
ATOM 5926 O O . GLN B 1 141 ? 19.609 5.582 31.312 1 96.19 141 GLN B O 1
ATOM 5931 N N . GLY B 1 142 ? 17.781 5.391 32.688 1 96.81 142 GLY B N 1
ATOM 5932 C CA . GLY B 1 142 ? 16.812 5.633 31.641 1 96.81 142 GLY B CA 1
ATOM 5933 C C . GLY B 1 142 ? 16.516 4.402 30.812 1 96.81 142 GLY B C 1
ATOM 5934 O O . GLY B 1 142 ? 16.125 4.512 29.641 1 96.81 142 GLY B O 1
ATOM 5935 N N . ILE B 1 143 ? 16.734 3.193 31.344 1 98.12 143 ILE B N 1
ATOM 5936 C CA . ILE B 1 143 ? 16.484 2.004 30.547 1 98.12 143 ILE B CA 1
ATOM 5937 C C . ILE B 1 143 ? 15.594 1.036 31.312 1 98.12 143 ILE B C 1
ATOM 5939 O O . ILE B 1 143 ? 15.531 1.082 32.531 1 98.12 143 ILE B O 1
ATOM 5943 N N . THR B 1 144 ? 14.766 0.297 30.672 1 98.38 144 THR B N 1
ATOM 5944 C CA . THR B 1 144 ? 14.086 -0.918 31.094 1 98.38 144 THR B CA 1
ATOM 5945 C C . THR B 1 144 ? 14.633 -2.137 30.359 1 98.38 144 THR B C 1
ATOM 5947 O O . THR B 1 144 ? 14.766 -2.119 29.141 1 98.38 144 THR B O 1
ATOM 5950 N N . PHE B 1 145 ? 15.094 -3.156 31.109 1 97.75 145 PHE B N 1
ATOM 5951 C CA . PHE B 1 145 ? 15.836 -4.223 30.453 1 97.75 145 PHE B CA 1
ATOM 5952 C C . PHE B 1 145 ? 15.602 -5.559 31.156 1 97.75 145 PHE B C 1
ATOM 5954 O O . PHE B 1 145 ? 15.062 -5.598 32.25 1 97.75 145 PHE B O 1
ATOM 5961 N N . ARG B 1 146 ? 15.969 -6.555 30.406 1 94.25 146 ARG B N 1
ATOM 5962 C CA . ARG B 1 146 ? 15.867 -7.91 30.938 1 94.25 146 ARG B CA 1
ATOM 5963 C C . ARG B 1 146 ? 17.156 -8.312 31.656 1 94.25 146 ARG B C 1
ATOM 5965 O O . ARG B 1 146 ? 18.234 -8.297 31.047 1 94.25 146 ARG B O 1
ATOM 5972 N N . GLU B 1 147 ? 16.938 -8.727 32.844 1 88.44 147 GLU B N 1
ATOM 5973 C CA . GLU B 1 147 ? 18.078 -9.211 33.594 1 88.44 147 GLU B CA 1
ATOM 5974 C C . GLU B 1 147 ? 18.344 -10.688 33.344 1 88.44 147 GLU B C 1
ATOM 5976 O O . GLU B 1 147 ? 17.594 -11.328 32.594 1 88.44 147 GLU B O 1
ATOM 5981 N N . LYS B 1 148 ? 19.391 -11.203 33.812 1 75.19 148 LYS B N 1
ATOM 5982 C CA . LYS B 1 148 ? 19.844 -12.578 33.625 1 75.19 148 LYS B CA 1
ATOM 5983 C C . LYS B 1 148 ? 18.766 -13.578 34.031 1 75.19 148 LYS B C 1
ATOM 5985 O O . LYS B 1 148 ? 18.578 -14.602 33.375 1 75.19 148 LYS B O 1
ATOM 5990 N N . GLU B 1 149 ? 17.969 -13.336 35 1 74.12 149 GLU B N 1
ATOM 5991 C CA . GLU B 1 149 ? 16.938 -14.266 35.469 1 74.12 149 GLU B CA 1
ATOM 5992 C C . GLU B 1 149 ? 15.602 -13.977 34.781 1 74.12 149 GLU B C 1
ATOM 5994 O O . GLU B 1 149 ? 14.547 -14.297 35.344 1 74.12 149 GLU B O 1
ATOM 5999 N N . LYS B 1 150 ? 15.602 -13.305 33.75 1 77.69 150 LYS B N 1
ATOM 6000 C CA . LYS B 1 150 ? 14.453 -13.047 32.875 1 77.69 150 LYS B CA 1
ATOM 6001 C C . LYS B 1 150 ? 13.461 -12.102 33.562 1 77.69 150 LYS B C 1
ATOM 6003 O O . LYS B 1 150 ? 12.312 -11.984 33.125 1 77.69 150 LYS B O 1
ATOM 6008 N N . GLN B 1 151 ? 13.969 -11.562 34.594 1 90.25 151 GLN B N 1
ATOM 6009 C CA . GLN B 1 151 ? 13.141 -10.539 35.219 1 90.25 151 GLN B CA 1
ATOM 6010 C C . GLN B 1 151 ? 13.352 -9.172 34.594 1 90.25 151 GLN B C 1
ATOM 6012 O O . GLN B 1 151 ? 14.445 -8.867 34.094 1 90.25 151 GLN B O 1
ATOM 6017 N N . ILE B 1 152 ? 12.289 -8.391 34.469 1 96.38 152 ILE B N 1
ATOM 6018 C CA . ILE B 1 152 ? 12.367 -7.062 33.875 1 96.38 152 ILE B CA 1
ATOM 6019 C C . ILE B 1 152 ? 12.703 -6.027 34.938 1 96.38 152 ILE B C 1
ATOM 6021 O O . ILE B 1 152 ? 12.039 -5.953 35.969 1 96.38 152 ILE B O 1
ATOM 6025 N N . ALA B 1 153 ? 13.789 -5.34 34.781 1 96.38 153 ALA B N 1
ATOM 6026 C CA . ALA B 1 153 ? 14.227 -4.262 35.688 1 96.38 153 ALA B CA 1
ATOM 6027 C C . ALA B 1 153 ? 14.141 -2.91 34.969 1 96.38 153 ALA B C 1
ATOM 6029 O O . ALA B 1 153 ? 14.109 -2.844 33.75 1 96.38 153 ALA B O 1
ATOM 6030 N N . ALA B 1 154 ? 14.031 -1.909 35.75 1 96.69 154 ALA B N 1
ATOM 6031 C CA . ALA B 1 154 ? 13.961 -0.552 35.219 1 96.69 154 ALA B CA 1
ATOM 6032 C C . ALA B 1 154 ? 14.789 0.413 36.062 1 96.69 154 ALA B C 1
ATOM 6034 O O . ALA B 1 154 ? 14.781 0.33 37.312 1 96.69 154 ALA B O 1
ATOM 6035 N N . THR B 1 155 ? 15.578 1.207 35.469 1 96.88 155 THR B N 1
ATOM 6036 C CA . THR B 1 155 ? 16.281 2.297 36.156 1 96.88 155 THR B CA 1
ATOM 6037 C C . THR B 1 155 ? 15.469 3.588 36.062 1 96.88 155 THR B C 1
ATOM 6039 O O . THR B 1 155 ? 14.555 3.701 35.25 1 96.88 155 THR B O 1
ATOM 6042 N N . PRO B 1 156 ? 15.734 4.539 36.906 1 94.06 156 PRO B N 1
ATOM 6043 C CA . PRO B 1 156 ? 14.992 5.801 36.844 1 94.06 156 PRO B CA 1
ATOM 6044 C C . PRO B 1 156 ? 15.227 6.559 35.531 1 94.06 156 PRO B C 1
ATOM 6046 O O . PRO B 1 156 ? 16.25 6.367 34.875 1 94.06 156 PRO B O 1
ATOM 6049 N N . PHE B 1 157 ? 14.266 7.422 35.25 1 91.31 157 PHE B N 1
ATOM 6050 C CA . PHE B 1 157 ? 14.438 8.305 34.094 1 91.31 157 PHE B CA 1
ATOM 6051 C C . PHE B 1 157 ? 15.656 9.203 34.281 1 91.31 157 PHE B C 1
ATOM 6053 O O . PHE B 1 157 ? 15.938 9.641 35.406 1 91.31 157 PHE B O 1
ATOM 6060 N N . ARG B 1 158 ? 16.234 9.523 33.156 1 91.31 158 ARG B N 1
ATOM 6061 C CA . ARG B 1 158 ? 17.406 10.391 33.188 1 91.31 158 ARG B CA 1
ATOM 6062 C C . ARG B 1 158 ? 16.984 11.859 33.312 1 91.31 158 ARG B C 1
ATOM 6064 O O . ARG B 1 158 ? 15.93 12.242 32.812 1 91.31 158 ARG B O 1
ATOM 6071 N N . GLN B 1 159 ? 17.906 12.562 33.906 1 89.12 159 GLN B N 1
ATOM 6072 C CA . GLN B 1 159 ? 17.719 14.016 33.906 1 89.12 159 GLN B CA 1
ATOM 6073 C C . GLN B 1 159 ? 17.859 14.586 32.5 1 89.12 159 GLN B C 1
ATOM 6075 O O . GLN B 1 159 ? 18.641 14.086 31.688 1 89.12 159 GLN B O 1
ATOM 6080 N N . ILE B 1 160 ? 17.172 15.648 32.25 1 89 160 ILE B N 1
ATOM 6081 C CA . ILE B 1 160 ? 17.188 16.281 30.953 1 89 160 ILE B CA 1
ATOM 6082 C C . ILE B 1 160 ? 18.562 16.875 30.672 1 89 160 ILE B C 1
ATOM 6084 O O . ILE B 1 160 ? 19.203 17.391 31.594 1 89 160 ILE B O 1
ATOM 6088 N N . MET B 1 161 ? 18.969 16.797 29.5 1 92.19 161 MET B N 1
ATOM 6089 C CA . MET B 1 161 ? 20.297 17.281 29.141 1 92.19 161 MET B CA 1
ATOM 6090 C C . MET B 1 161 ? 20.219 18.672 28.531 1 92.19 161 MET B C 1
ATOM 6092 O O . MET B 1 161 ? 19.141 19.141 28.172 1 92.19 161 MET B O 1
ATOM 6096 N N . ASP B 1 162 ? 21.422 19.297 28.484 1 94.94 162 ASP B N 1
ATOM 6097 C CA . ASP B 1 162 ? 21.547 20.547 27.734 1 94.94 162 ASP B CA 1
ATOM 6098 C C . ASP B 1 162 ? 21.375 20.297 26.234 1 94.94 162 ASP B C 1
ATOM 6100 O O . ASP B 1 162 ? 22.156 19.578 25.625 1 94.94 162 ASP B O 1
ATOM 6104 N N . LEU B 1 163 ? 20.375 20.969 25.672 1 95.88 163 LEU B N 1
ATOM 6105 C CA . LEU B 1 163 ? 20.031 20.734 24.281 1 95.88 163 LEU B CA 1
ATOM 6106 C C . LEU B 1 163 ? 21.172 21.156 23.359 1 95.88 163 LEU B C 1
ATOM 6108 O O . LEU B 1 163 ? 21.312 20.609 22.25 1 95.88 163 LEU B O 1
ATOM 6112 N N . SER B 1 164 ? 21.969 22.062 23.828 1 97.31 164 SER B N 1
ATOM 6113 C CA . SER B 1 164 ? 23.078 22.562 23.031 1 97.31 164 SER B CA 1
ATOM 6114 C C . SER B 1 164 ? 24.172 21.516 22.875 1 97.31 164 SER B C 1
ATOM 6116 O O . SER B 1 164 ? 25.047 21.641 22.031 1 97.31 164 SER B O 1
ATOM 6118 N N . LYS B 1 165 ? 24.094 20.516 23.688 1 96.06 165 LYS B N 1
ATOM 6119 C CA . LYS B 1 165 ? 25.078 19.453 23.625 1 96.06 165 LYS B CA 1
ATOM 6120 C C . LYS B 1 165 ? 24.734 18.438 22.547 1 96.06 165 LYS B C 1
ATOM 6122 O O . LYS B 1 165 ? 25.562 17.609 22.172 1 96.06 165 LYS B O 1
ATOM 6127 N N . VAL B 1 166 ? 23.578 18.5 22.062 1 95.81 166 VAL B N 1
ATOM 6128 C CA . VAL B 1 166 ? 23.203 17.641 20.938 1 95.81 166 VAL B CA 1
ATOM 6129 C C . VAL B 1 166 ? 23.875 18.125 19.672 1 95.81 166 VAL B C 1
ATOM 6131 O O . VAL B 1 166 ? 23.719 19.281 19.266 1 95.81 166 VAL B O 1
ATOM 6134 N N . PRO B 1 167 ? 24.562 17.297 19 1 96.31 167 PRO B N 1
ATOM 6135 C CA . PRO B 1 167 ? 25.328 17.719 17.828 1 96.31 167 PRO B CA 1
ATOM 6136 C C . PRO B 1 167 ? 24.453 18.016 16.609 1 96.31 167 PRO B C 1
ATOM 6138 O O . PRO B 1 167 ? 23.359 17.469 16.5 1 96.31 167 PRO B O 1
ATOM 6141 N N . PHE B 1 168 ? 24.938 18.953 15.766 1 96.62 168 PHE B N 1
ATOM 6142 C CA . PHE B 1 168 ? 24.359 19.172 14.453 1 96.62 168 PHE B CA 1
ATOM 6143 C C . PHE B 1 168 ? 24.562 17.969 13.555 1 96.62 168 PHE B C 1
ATOM 6145 O O . PHE B 1 168 ? 25.688 17.469 13.414 1 96.62 168 PHE B O 1
ATOM 6152 N N . VAL B 1 169 ? 23.547 17.438 12.875 1 96.12 169 VAL B N 1
ATOM 6153 C CA . VAL B 1 169 ? 23.672 16.109 12.273 1 96.12 169 VAL B CA 1
ATOM 6154 C C . VAL B 1 169 ? 23.672 16.234 10.75 1 96.12 169 VAL B C 1
ATOM 6156 O O . VAL B 1 169 ? 23.812 15.242 10.047 1 96.12 169 VAL B O 1
ATOM 6159 N N . TYR B 1 170 ? 23.531 17.453 10.172 1 95.69 170 TY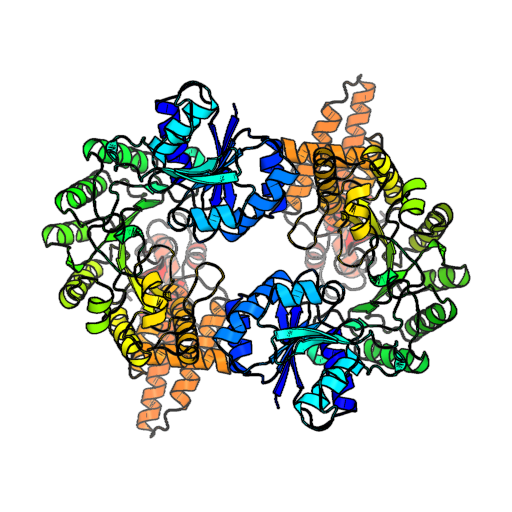R B N 1
ATOM 6160 C CA . TYR B 1 170 ? 23.281 17.594 8.742 1 95.69 170 TYR B CA 1
ATOM 6161 C C . TYR B 1 170 ? 24.562 17.984 8.008 1 95.69 170 TYR B C 1
ATOM 6163 O O . TYR B 1 170 ? 24.5 18.484 6.883 1 95.69 170 TYR B O 1
ATOM 6171 N N . GLY B 1 171 ? 25.688 17.766 8.602 1 92.12 171 GLY B N 1
ATOM 6172 C CA . GLY B 1 171 ? 26.953 18.141 7.988 1 92.12 171 GLY B CA 1
ATOM 6173 C C . GLY B 1 171 ? 27.109 17.609 6.574 1 92.12 171 GLY B C 1
ATOM 6174 O O . GLY B 1 171 ? 27.641 18.297 5.703 1 92.12 171 GLY B O 1
ATOM 6175 N N . ASP B 1 172 ? 26.672 16.406 6.387 1 90.12 172 ASP B N 1
ATOM 6176 C CA . ASP B 1 172 ? 26.641 15.82 5.051 1 90.12 172 ASP B CA 1
ATOM 6177 C C . ASP B 1 172 ? 25.234 15.938 4.445 1 90.12 172 ASP B C 1
ATOM 6179 O O . ASP B 1 172 ? 24.484 14.953 4.402 1 90.12 172 ASP B O 1
ATOM 6183 N N . ILE B 1 173 ? 25 17.047 3.889 1 92.69 173 ILE B N 1
ATOM 6184 C CA . ILE B 1 173 ? 23.672 17.438 3.467 1 92.69 173 ILE B CA 1
ATOM 6185 C C . ILE B 1 173 ? 23.219 16.562 2.285 1 92.69 173 ILE B C 1
ATOM 6187 O O . ILE B 1 173 ? 22.031 16.422 2.025 1 92.69 173 ILE B O 1
ATOM 6191 N N . GLU B 1 174 ? 24.156 15.93 1.536 1 90.81 174 GLU B N 1
ATOM 6192 C CA . GLU B 1 174 ? 23.844 15.117 0.362 1 90.81 174 GLU B CA 1
ATOM 6193 C C . GLU B 1 174 ? 23 13.898 0.737 1 90.81 174 GLU B C 1
ATOM 6195 O O . GLU B 1 174 ? 22.203 13.422 -0.065 1 90.81 174 GLU B O 1
ATOM 6200 N N . ASN B 1 175 ? 23.172 13.484 1.945 1 89.5 175 ASN B N 1
ATOM 6201 C CA . ASN B 1 175 ? 22.406 12.344 2.441 1 89.5 175 ASN B CA 1
ATOM 6202 C C . ASN B 1 175 ? 20.938 12.68 2.629 1 89.5 175 ASN B C 1
ATOM 6204 O O . ASN B 1 175 ? 20.109 11.789 2.785 1 89.5 175 ASN B O 1
ATOM 6208 N N . PHE B 1 176 ? 20.641 13.953 2.559 1 93.44 176 PHE B N 1
ATOM 6209 C CA . PHE B 1 176 ? 19.281 14.398 2.828 1 93.44 176 PHE B CA 1
ATOM 6210 C C . PHE B 1 176 ? 18.672 15.078 1.604 1 93.44 176 PHE B C 1
ATOM 6212 O O . PHE B 1 176 ? 17.703 15.836 1.719 1 93.44 176 PHE B O 1
ATOM 6219 N N . LYS B 1 177 ? 19.297 14.734 0.495 1 89.44 177 LYS B N 1
ATOM 6220 C CA . LYS B 1 177 ? 18.766 15.312 -0.74 1 89.44 177 LYS B CA 1
ATOM 6221 C C . LYS B 1 177 ? 17.344 14.836 -1 1 89.44 177 LYS B C 1
ATOM 6223 O O . LYS B 1 177 ? 17.031 13.648 -0.834 1 89.44 177 LYS B O 1
ATOM 6228 N N . ASN B 1 178 ? 16.359 15.672 -1.237 1 87.69 178 ASN B N 1
ATOM 6229 C CA . ASN B 1 178 ? 14.953 15.422 -1.544 1 87.69 178 ASN B CA 1
ATOM 6230 C C . ASN B 1 178 ? 14.18 14.969 -0.31 1 87.69 178 ASN B C 1
ATOM 6232 O O . ASN B 1 178 ? 13.211 14.219 -0.422 1 87.69 178 ASN B O 1
ATOM 6236 N N . ARG B 1 179 ? 14.742 15.234 0.883 1 92.62 179 ARG B N 1
ATOM 6237 C CA . ARG B 1 179 ? 14.07 14.922 2.139 1 92.62 179 ARG B CA 1
ATOM 6238 C C . ARG B 1 179 ? 13.734 16.188 2.914 1 92.62 179 ARG B C 1
ATOM 6240 O O . ARG B 1 179 ? 14.305 17.25 2.652 1 92.62 179 ARG B O 1
ATOM 6247 N N . ILE B 1 180 ? 12.797 16.047 3.822 1 94.5 180 ILE B N 1
ATOM 6248 C CA . ILE B 1 180 ? 12.484 17.125 4.75 1 94.5 180 ILE B CA 1
ATOM 6249 C C . ILE B 1 180 ? 13.492 17.125 5.902 1 94.5 180 ILE B C 1
ATOM 6251 O O . ILE B 1 180 ? 13.766 16.078 6.484 1 94.5 180 ILE B O 1
ATOM 6255 N N . ILE B 1 181 ? 14.062 18.297 6.121 1 96.31 181 ILE B N 1
ATOM 6256 C CA . ILE B 1 181 ? 15 18.422 7.23 1 96.31 181 ILE B CA 1
ATOM 6257 C C . ILE B 1 181 ? 14.242 18.766 8.508 1 96.31 181 ILE B C 1
ATOM 6259 O O . ILE B 1 181 ? 13.469 19.734 8.547 1 96.31 181 ILE B O 1
ATOM 6263 N N . TYR B 1 182 ? 14.43 17.953 9.477 1 97.69 182 TYR B N 1
ATOM 6264 C CA . TYR B 1 182 ? 13.852 18.219 10.781 1 97.69 182 TYR B CA 1
ATOM 6265 C C . TYR B 1 182 ? 14.875 18.891 11.703 1 97.69 182 TYR B C 1
ATOM 6267 O O . TYR B 1 182 ? 16 18.406 11.844 1 97.69 182 TYR B O 1
ATOM 6275 N N . TYR B 1 183 ? 14.477 20 12.266 1 98.06 183 TYR B N 1
ATOM 6276 C CA . TYR B 1 183 ? 15.398 20.797 13.07 1 98.06 183 TYR B CA 1
ATOM 6277 C C . TYR B 1 183 ? 14.781 21.141 14.422 1 98.06 183 TYR B C 1
ATOM 6279 O O . TYR B 1 183 ? 13.578 21.406 14.508 1 98.06 183 TYR B O 1
ATOM 6287 N N . GLU B 1 184 ? 15.609 21.078 15.461 1 97 184 GLU B N 1
ATOM 6288 C CA . GLU B 1 184 ? 15.148 21.281 16.828 1 97 184 GLU B CA 1
ATOM 6289 C C . GLU B 1 184 ? 15.953 22.375 17.516 1 97 184 GLU B C 1
ATOM 6291 O O . GLU B 1 184 ? 17.172 22.266 17.641 1 97 184 GLU B O 1
ATOM 6296 N N . THR B 1 185 ? 15.234 23.406 17.953 1 97.75 185 THR B N 1
ATOM 6297 C CA . THR B 1 185 ? 15.914 24.469 18.688 1 97.75 185 THR B CA 1
ATOM 6298 C C . THR B 1 185 ? 15.414 24.531 20.141 1 97.75 185 THR B C 1
ATOM 6300 O O . THR B 1 185 ? 16.016 25.203 20.969 1 97.75 185 THR B O 1
ATOM 6303 N N . SER B 1 186 ? 14.352 23.844 20.328 1 95.81 186 SER B N 1
ATOM 6304 C CA . SER B 1 186 ? 13.836 23.703 21.688 1 95.81 186 SER B CA 1
ATOM 6305 C C . SER B 1 186 ? 13.219 22.328 21.891 1 95.81 186 SER B C 1
ATOM 6307 O O . SER B 1 186 ? 12.812 21.672 20.938 1 95.81 186 SER B O 1
ATOM 6309 N N . ARG B 1 187 ? 13.234 21.891 23.188 1 94.31 187 ARG B N 1
ATOM 6310 C CA . ARG B 1 187 ? 12.648 20.594 23.562 1 94.31 187 ARG B CA 1
ATOM 6311 C C . ARG B 1 187 ? 11.789 20.734 24.812 1 94.31 187 ARG B C 1
ATOM 6313 O O . ARG B 1 187 ? 12.172 21.422 25.766 1 94.31 187 ARG B O 1
ATOM 6320 N N . GLY B 1 188 ? 10.609 20.062 24.594 1 91 188 GLY B N 1
ATOM 6321 C CA . GLY B 1 188 ? 9.641 20.188 25.672 1 91 188 GLY B CA 1
ATOM 6322 C C . GLY B 1 188 ? 8.531 21.172 25.359 1 91 188 GLY B C 1
ATOM 6323 O O . GLY B 1 188 ? 8.555 21.828 24.312 1 91 188 GLY B O 1
ATOM 6324 N N . CYS B 1 189 ? 7.488 21.203 26.203 1 90 189 CYS B N 1
ATOM 6325 C CA . CYS B 1 189 ? 6.359 22.125 26.047 1 90 189 CYS B CA 1
ATOM 6326 C C . CYS B 1 189 ? 5.82 22.547 27.422 1 90 189 CYS B C 1
ATOM 6328 O O . CYS B 1 189 ? 5.656 21.703 28.312 1 90 189 CYS B O 1
ATOM 6330 N N . PRO B 1 190 ? 5.656 23.797 27.562 1 87.94 190 PRO B N 1
ATOM 6331 C CA . PRO B 1 190 ? 5.195 24.266 28.875 1 87.94 190 PRO B CA 1
ATOM 6332 C C . PRO B 1 190 ? 3.715 23.984 29.109 1 87.94 190 PRO B C 1
ATOM 6334 O O . PRO B 1 190 ? 3.217 24.188 30.219 1 87.94 190 PRO B O 1
ATOM 6337 N N . PHE B 1 191 ? 3.055 23.531 28.141 1 88.69 191 PHE B N 1
ATOM 6338 C CA . PHE B 1 191 ? 1.623 23.281 28.234 1 88.69 191 PHE B CA 1
ATOM 6339 C C . PHE B 1 191 ? 1.354 21.828 28.609 1 88.69 191 PHE B C 1
ATOM 6341 O O . PHE B 1 191 ? 2.256 20.984 28.547 1 88.69 191 PHE B O 1
ATOM 6348 N N . SER B 1 192 ? 0.177 21.562 29.094 1 90.94 192 SER B N 1
ATOM 6349 C CA . SER B 1 192 ? -0.141 20.25 29.625 1 90.94 192 SER B CA 1
ATOM 6350 C C . SER B 1 192 ? -1.356 19.641 28.922 1 90.94 192 SER B C 1
ATOM 6352 O O . SER B 1 192 ? -2.186 18.984 29.562 1 90.94 192 SER B O 1
ATOM 6354 N N . CYS B 1 193 ? -1.401 19.922 27.625 1 93.19 193 CYS B N 1
ATOM 6355 C CA . CYS B 1 193 ? -2.543 19.406 26.891 1 93.19 193 CYS B CA 1
ATOM 6356 C C . CYS B 1 193 ? -2.695 17.906 27.109 1 93.19 193 CYS B C 1
ATOM 6358 O O . CYS B 1 193 ? -1.737 17.141 26.938 1 93.19 193 CYS B O 1
ATOM 6360 N N . SER B 1 194 ? -3.924 17.406 27.375 1 94.56 194 SER B N 1
ATOM 6361 C CA . SER B 1 194 ? -4.188 16.062 27.891 1 94.56 194 SER B CA 1
ATOM 6362 C C . SER B 1 194 ? -3.979 15.008 26.797 1 94.56 194 SER B C 1
ATOM 6364 O O . SER B 1 194 ? -3.766 13.836 27.094 1 94.56 194 SER B O 1
ATOM 6366 N N . TYR B 1 195 ? -4.109 15.367 25.547 1 93.94 195 TYR B N 1
ATOM 6367 C CA . TYR B 1 195 ? -4.039 14.414 24.453 1 93.94 195 TYR B CA 1
ATOM 6368 C C . TYR B 1 195 ? -2.619 14.328 23.906 1 93.94 195 TYR B C 1
ATOM 6370 O O . TYR B 1 195 ? -2.322 13.461 23.062 1 93.94 195 TYR B O 1
ATOM 6378 N N . CYS B 1 196 ? -1.672 15.164 24.328 1 91.31 196 CYS B N 1
ATOM 6379 C CA . CYS B 1 196 ? -0.351 15.305 23.734 1 91.31 196 CYS B CA 1
ATOM 6380 C C . CYS B 1 196 ? 0.72 14.664 24.609 1 91.31 196 CYS B C 1
ATOM 6382 O O . CYS B 1 196 ? 0.708 14.828 25.828 1 91.31 196 CYS B O 1
ATOM 6384 N N . LEU B 1 197 ? 1.685 14.016 24.016 1 86.56 197 LEU B N 1
ATOM 6385 C CA . LEU B 1 197 ? 2.766 13.383 24.75 1 86.56 197 LEU B CA 1
ATOM 6386 C C . LEU B 1 197 ? 3.793 14.414 25.203 1 86.56 197 LEU B C 1
ATOM 6388 O O . LEU B 1 197 ? 4.52 14.18 26.188 1 86.56 197 LEU B O 1
ATOM 6392 N N . SER B 1 198 ? 3.842 15.508 24.516 1 80.75 198 SER B N 1
ATOM 6393 C CA . SER B 1 198 ? 4.816 16.531 24.875 1 80.75 198 SER B CA 1
ATOM 6394 C C . SER B 1 198 ? 4.488 17.172 26.219 1 80.75 198 SER B C 1
ATOM 6396 O O . SER B 1 198 ? 5.328 17.859 26.797 1 80.75 198 SER B O 1
ATOM 6398 N N . SER B 1 199 ? 3.361 16.922 26.688 1 74.31 199 SER B N 1
ATOM 6399 C CA . SER B 1 199 ? 2.92 17.516 27.953 1 74.31 199 SER B CA 1
ATOM 6400 C C . SER B 1 199 ? 3.533 16.797 29.141 1 74.31 199 SER B C 1
ATOM 6402 O O . SER B 1 199 ? 3.494 17.297 30.266 1 74.31 199 SER B O 1
ATOM 6404 N N . ILE B 1 200 ? 4.121 15.703 28.828 1 73.69 200 ILE B N 1
ATOM 6405 C CA . ILE B 1 200 ? 4.707 14.93 29.922 1 73.69 200 ILE B CA 1
ATOM 6406 C C . ILE B 1 200 ? 5.992 15.594 30.391 1 73.69 200 ILE B C 1
ATOM 6408 O O . ILE B 1 200 ? 6.246 15.68 31.594 1 73.69 200 ILE B O 1
ATOM 6412 N N . ASP B 1 201 ? 6.777 16.078 29.453 1 71.62 201 ASP B N 1
ATOM 6413 C CA . ASP B 1 201 ? 8 16.797 29.766 1 71.62 201 ASP B CA 1
ATOM 6414 C C . ASP B 1 201 ? 7.734 18.297 29.859 1 71.62 201 ASP B C 1
ATOM 6416 O O . ASP B 1 201 ? 7.742 19 28.844 1 71.62 201 ASP B O 1
ATOM 6420 N N . LYS B 1 202 ? 7.68 18.828 31.047 1 73.56 202 LYS B N 1
ATOM 6421 C CA . LYS B 1 202 ? 7.273 20.219 31.234 1 73.56 202 LYS B CA 1
ATOM 6422 C C . LYS B 1 202 ? 8.484 21.156 31.234 1 73.56 202 LYS B C 1
ATOM 6424 O O . LYS B 1 202 ? 8.336 22.375 31.172 1 73.56 202 LYS B O 1
ATOM 6429 N N . CYS B 1 203 ? 9.578 20.484 31.188 1 83.69 203 CYS B N 1
ATOM 6430 C CA . CYS B 1 203 ? 10.758 21.344 31.25 1 83.69 203 CYS B CA 1
ATOM 6431 C C . CYS B 1 203 ? 11.172 21.781 29.859 1 83.69 203 CYS B C 1
ATOM 6433 O O . CYS B 1 203 ? 11.812 21.031 29.125 1 83.69 203 CYS B O 1
ATOM 6435 N N . LEU B 1 204 ? 10.844 22.984 29.469 1 91.56 204 LEU B N 1
ATOM 6436 C CA . LEU B 1 204 ? 11.203 23.578 28.188 1 91.56 204 LEU B CA 1
ATOM 6437 C C . LEU B 1 204 ? 12.633 24.109 28.219 1 91.56 204 LEU B C 1
ATOM 6439 O O . LEU B 1 204 ? 13.008 24.828 29.141 1 91.56 204 LEU B O 1
ATOM 6443 N N . ARG B 1 205 ? 13.422 23.641 27.359 1 94 205 ARG B N 1
ATOM 6444 C CA . ARG B 1 205 ? 14.805 24.094 27.25 1 94 205 ARG B CA 1
ATOM 6445 C C . ARG B 1 205 ? 15.133 24.484 25.812 1 94 205 ARG B C 1
ATOM 6447 O O . ARG B 1 205 ? 14.477 24.031 24.859 1 94 205 ARG B O 1
ATOM 6454 N N . PHE B 1 206 ? 16.172 25.359 25.641 1 96.25 206 PHE B N 1
ATOM 6455 C CA . PHE B 1 206 ? 16.484 25.938 24.344 1 96.25 206 PHE B CA 1
ATOM 6456 C C . PHE B 1 206 ? 17.938 25.688 23.969 1 96.25 206 PHE B C 1
ATOM 6458 O O . PHE B 1 206 ? 18.812 25.641 24.844 1 96.25 206 PHE B O 1
ATOM 6465 N N . ARG B 1 207 ? 18.125 25.5 22.781 1 96.94 207 ARG B N 1
ATOM 6466 C CA . ARG B 1 207 ? 19.469 25.438 22.203 1 96.94 207 ARG B CA 1
ATOM 6467 C C . ARG B 1 207 ? 20.109 26.828 22.156 1 96.94 207 ARG B C 1
ATOM 6469 O O . ARG B 1 207 ? 19.422 27.828 21.969 1 96.94 207 ARG B O 1
ATOM 6476 N N . ASN B 1 208 ? 21.438 26.859 22.328 1 97.12 208 ASN B N 1
ATOM 6477 C CA . ASN B 1 208 ? 22.156 28.125 22.25 1 97.12 208 ASN B CA 1
ATOM 6478 C C . ASN B 1 208 ? 21.906 28.844 20.938 1 97.12 208 ASN B C 1
ATOM 6480 O O . ASN B 1 208 ? 22.094 28.266 19.859 1 97.12 208 ASN B O 1
ATOM 6484 N N . LEU B 1 209 ? 21.578 30.125 21.016 1 97.75 209 LEU B N 1
ATOM 6485 C CA . LEU B 1 209 ? 21.141 30.891 19.844 1 97.75 209 LEU B CA 1
ATOM 6486 C C . LEU B 1 209 ? 22.281 31.047 18.844 1 97.75 209 LEU B C 1
ATOM 6488 O O . LEU B 1 209 ? 22.031 31.047 17.625 1 97.75 209 LEU B O 1
ATOM 6492 N N . GLU B 1 210 ? 23.469 31.172 19.344 1 97.69 210 GLU B N 1
ATOM 6493 C CA . GLU B 1 210 ? 24.594 31.328 18.438 1 97.69 210 GLU B CA 1
ATOM 6494 C C . GLU B 1 210 ? 24.812 30.062 17.609 1 97.69 210 GLU B C 1
ATOM 6496 O O . GLU B 1 210 ? 25.156 30.125 16.422 1 97.69 210 GLU B O 1
ATOM 6501 N N . LEU B 1 211 ? 24.656 28.953 18.266 1 97.56 211 LEU B N 1
ATOM 6502 C CA . LEU B 1 211 ? 24.719 27.688 17.547 1 97.56 211 LEU B CA 1
ATOM 6503 C C . LEU B 1 211 ? 23.594 27.578 16.531 1 97.56 211 LEU B C 1
ATOM 6505 O O . LEU B 1 211 ? 23.828 27.141 15.398 1 97.56 211 LEU B O 1
ATOM 6509 N N . VAL B 1 212 ? 22.438 28.016 16.922 1 98.44 212 VAL B N 1
ATOM 6510 C CA . VAL B 1 212 ? 21.266 27.969 16.062 1 98.44 212 VAL B CA 1
ATOM 6511 C C . VAL B 1 212 ? 21.5 28.812 14.812 1 98.44 212 VAL B C 1
ATOM 6513 O O . VAL B 1 212 ? 21.234 28.359 13.695 1 98.44 212 VAL B O 1
ATOM 6516 N N . LYS B 1 213 ? 22.016 29.984 14.992 1 98.44 213 LYS B N 1
ATOM 6517 C CA . LYS B 1 213 ? 22.266 30.875 13.867 1 98.44 213 LYS B CA 1
ATOM 6518 C C . LYS B 1 213 ? 23.234 30.25 12.867 1 98.44 213 LYS B C 1
ATOM 6520 O O . LYS B 1 213 ? 23.016 30.312 11.656 1 98.44 213 LYS B O 1
ATOM 6525 N N . LYS B 1 214 ? 24.25 29.656 13.383 1 98.12 214 LYS B N 1
ATOM 6526 C CA . LYS B 1 214 ? 25.219 28.969 12.531 1 98.12 214 LYS B CA 1
ATOM 6527 C C . LYS B 1 214 ? 24.562 27.859 11.727 1 98.12 214 LYS B C 1
ATOM 6529 O O . LYS B 1 214 ? 24.844 27.688 10.539 1 98.12 214 LYS B O 1
ATOM 6534 N N . GLU B 1 215 ? 23.781 27.141 12.375 1 98.19 215 GLU B N 1
ATOM 6535 C CA . GLU B 1 215 ? 23.109 26 11.742 1 98.19 215 GLU B CA 1
ATOM 6536 C C . GLU B 1 215 ? 22.062 26.453 10.734 1 98.19 215 GLU B C 1
ATOM 6538 O O . GLU B 1 215 ? 21.922 25.859 9.664 1 98.19 215 GLU B O 1
ATOM 6543 N N . LEU B 1 216 ? 21.344 27.531 11.008 1 98.44 216 LEU B N 1
ATOM 6544 C CA . LEU B 1 216 ? 20.422 28.125 10.055 1 98.44 216 LEU B CA 1
ATOM 6545 C C . LEU B 1 216 ? 21.141 28.578 8.789 1 98.44 216 LEU B C 1
ATOM 6547 O O . LEU B 1 216 ? 20.672 28.344 7.68 1 98.44 216 LEU B O 1
ATOM 6551 N N . GLN B 1 217 ? 22.312 29.188 9.039 1 98.38 217 GLN B N 1
ATOM 6552 C CA . GLN B 1 217 ? 23.109 29.641 7.902 1 98.38 217 GLN B CA 1
ATOM 6553 C C . GLN B 1 217 ? 23.484 28.484 6.996 1 98.38 217 GLN B C 1
ATOM 6555 O O . GLN B 1 217 ? 23.516 28.609 5.77 1 98.38 217 GLN B O 1
ATOM 6560 N N . PHE B 1 218 ? 23.797 27.391 7.637 1 98.12 218 PHE B N 1
ATOM 6561 C CA . PHE B 1 218 ? 24.141 26.188 6.879 1 98.12 218 PHE B CA 1
ATOM 6562 C C . PHE B 1 218 ? 23 25.797 5.953 1 98.12 218 PHE B C 1
ATOM 6564 O O . PHE B 1 218 ? 23.219 25.516 4.773 1 98.12 218 PHE B O 1
ATOM 6571 N N . PHE B 1 219 ? 21.75 25.734 6.418 1 97.88 219 PHE B N 1
ATOM 6572 C CA . PHE B 1 219 ? 20.594 25.344 5.617 1 97.88 219 PHE B CA 1
ATOM 6573 C C . PHE B 1 219 ? 20.375 26.328 4.473 1 97.88 219 PHE B C 1
ATOM 6575 O O . PHE B 1 219 ? 20.094 25.922 3.346 1 97.88 219 PHE B O 1
ATOM 6582 N N . ILE B 1 220 ? 20.516 27.625 4.785 1 97.88 220 ILE B N 1
ATOM 6583 C CA . ILE B 1 220 ? 20.312 28.672 3.795 1 97.88 220 ILE B CA 1
ATOM 6584 C C . ILE B 1 220 ? 21.375 28.578 2.705 1 97.88 220 ILE B C 1
ATOM 6586 O O . ILE B 1 220 ? 21.062 28.609 1.514 1 97.88 220 ILE B O 1
ATOM 6590 N N . ASP B 1 221 ? 22.609 28.344 3.148 1 97.56 221 ASP B N 1
ATOM 6591 C CA . ASP B 1 221 ? 23.719 28.266 2.207 1 97.56 221 ASP B CA 1
ATOM 6592 C C . ASP B 1 221 ? 23.578 27.062 1.277 1 97.56 221 ASP B C 1
ATOM 6594 O O . ASP B 1 221 ? 23.953 27.125 0.109 1 97.56 221 ASP B O 1
ATOM 6598 N N . HIS B 1 222 ? 23.031 26.047 1.785 1 96.75 222 HIS B N 1
ATOM 6599 C CA . HIS B 1 222 ? 22.891 24.828 0.992 1 96.75 222 HIS B CA 1
ATOM 6600 C C . HIS B 1 222 ? 21.547 24.781 0.278 1 96.75 222 HIS B C 1
ATOM 6602 O O . HIS B 1 222 ? 21.188 23.766 -0.307 1 96.75 222 HIS B O 1
ATOM 6608 N N . GLU B 1 223 ? 20.781 25.844 0.406 1 95.88 223 GLU B N 1
ATOM 6609 C CA . GLU B 1 223 ? 19.531 26.031 -0.321 1 95.88 223 GLU B CA 1
ATOM 6610 C C . GLU B 1 223 ? 18.562 24.875 -0.071 1 95.88 223 GLU B C 1
ATOM 6612 O O . GLU B 1 223 ? 17.984 24.328 -1.013 1 95.88 223 GLU B O 1
ATOM 6617 N N . VAL B 1 224 ? 18.516 24.438 1.202 1 95.5 224 VAL B N 1
ATOM 6618 C CA . VAL B 1 224 ? 17.578 23.391 1.592 1 95.5 224 VAL B CA 1
ATOM 6619 C C . VAL B 1 224 ? 16.156 23.844 1.305 1 95.5 224 VAL B C 1
ATOM 6621 O O . VAL B 1 224 ? 15.75 24.938 1.692 1 95.5 224 VAL B O 1
ATOM 6624 N N . PRO B 1 225 ? 15.367 22.984 0.617 1 94.38 225 PRO B N 1
ATOM 6625 C CA . PRO B 1 225 ? 14.023 23.422 0.235 1 94.38 225 PRO B CA 1
ATOM 6626 C C . PRO B 1 225 ? 13.125 23.688 1.44 1 94.38 225 PRO B C 1
ATOM 6628 O O . PRO B 1 225 ? 12.375 24.656 1.459 1 94.38 225 PRO B O 1
ATOM 6631 N N . GLN B 1 226 ? 13.195 22.844 2.436 1 96.38 226 GLN B N 1
ATOM 6632 C CA . GLN B 1 226 ? 12.312 23.016 3.586 1 96.38 226 GLN B CA 1
ATOM 6633 C C . GLN B 1 226 ? 12.969 22.484 4.863 1 96.38 226 GLN B C 1
ATOM 6635 O O . GLN B 1 226 ? 13.523 21.391 4.879 1 96.38 226 GLN B O 1
ATOM 6640 N N . VAL B 1 227 ? 12.93 23.281 5.84 1 98 227 VAL B N 1
ATOM 6641 C CA . VAL B 1 227 ? 13.344 22.922 7.195 1 98 227 VAL B CA 1
ATOM 6642 C C . VAL B 1 227 ? 12.141 22.938 8.125 1 98 227 VAL B C 1
ATOM 6644 O O . VAL B 1 227 ? 11.523 23.984 8.344 1 98 227 VAL B O 1
ATOM 6647 N N . LYS B 1 228 ? 11.781 21.828 8.648 1 98.25 228 LYS B N 1
ATOM 6648 C CA . LYS B 1 228 ? 10.648 21.734 9.57 1 98.25 228 LYS B CA 1
ATOM 6649 C C . LYS B 1 228 ? 11.125 21.719 11.016 1 98.25 228 LYS B C 1
ATOM 6651 O O . LYS B 1 228 ? 11.789 20.781 11.453 1 98.25 228 LYS B O 1
ATOM 6656 N N . PHE B 1 229 ? 10.773 22.75 11.734 1 98.31 229 PHE B N 1
ATOM 6657 C CA . PHE B 1 229 ? 11.094 22.812 13.156 1 98.31 229 PHE B CA 1
ATOM 6658 C C . PHE B 1 229 ? 10.195 21.859 13.945 1 98.31 229 PHE B C 1
ATOM 6660 O O . PHE B 1 229 ? 8.977 21.875 13.781 1 98.31 229 PHE B O 1
ATOM 6667 N N . VAL B 1 230 ? 10.844 21 14.75 1 96.31 230 VAL B N 1
ATOM 6668 C CA . VAL B 1 230 ? 10.062 20.047 15.531 1 96.31 230 VAL B CA 1
ATOM 6669 C C . VAL B 1 230 ? 9.781 20.625 16.922 1 96.31 230 VAL B C 1
ATOM 6671 O O . VAL B 1 230 ? 9.352 19.906 17.812 1 96.31 230 VAL B O 1
ATOM 6674 N N . ASP B 1 231 ? 10.07 21.938 17.062 1 95.94 231 ASP B N 1
ATOM 6675 C CA . ASP B 1 231 ? 9.703 22.656 18.281 1 95.94 231 ASP B CA 1
ATOM 6676 C C . ASP B 1 231 ? 8.188 22.656 18.484 1 95.94 231 ASP B C 1
ATOM 6678 O O . ASP B 1 231 ? 7.434 23.047 17.594 1 95.94 231 ASP B O 1
ATOM 6682 N N . ARG B 1 232 ? 7.684 22.297 19.625 1 92.31 232 ARG B N 1
ATOM 6683 C CA . ARG B 1 232 ? 6.258 22.047 19.844 1 92.31 232 ARG B CA 1
ATOM 6684 C C . ARG B 1 232 ? 5.469 23.344 19.828 1 92.31 232 ARG B C 1
ATOM 6686 O O . ARG B 1 232 ? 4.395 23.422 19.219 1 92.31 232 ARG B O 1
ATOM 6693 N N . THR B 1 233 ? 5.891 24.328 20.641 1 93.06 233 THR B N 1
ATOM 6694 C CA . THR B 1 233 ? 5.387 25.703 20.609 1 93.06 233 THR B CA 1
ATOM 6695 C C . THR B 1 233 ? 6.535 26.688 20.438 1 93.06 233 THR B C 1
ATOM 6697 O O . THR B 1 233 ? 7.035 27.25 21.422 1 93.06 233 THR B O 1
ATOM 6700 N N . PHE B 1 234 ? 6.797 27 19.188 1 96.75 234 PHE B N 1
ATOM 6701 C CA . PHE B 1 234 ? 8.023 27.688 18.797 1 96.75 234 PHE B CA 1
ATOM 6702 C C . PHE B 1 234 ? 8.102 29.078 19.438 1 96.75 234 PHE B C 1
ATOM 6704 O O . PHE B 1 234 ? 9.18 29.516 19.844 1 96.75 234 PHE B O 1
ATOM 6711 N N . ASN B 1 235 ? 6.984 29.734 19.594 1 95.69 235 ASN B N 1
ATOM 6712 C CA . ASN B 1 235 ? 7.008 31.141 20 1 95.69 235 ASN B CA 1
ATOM 6713 C C . ASN B 1 235 ? 6.719 31.281 21.5 1 95.69 235 ASN B C 1
ATOM 6715 O O . ASN B 1 235 ? 6.309 32.344 21.953 1 95.69 235 ASN B O 1
ATOM 6719 N N . CYS B 1 236 ? 6.883 30.188 22.234 1 92.31 236 CYS B N 1
ATOM 6720 C CA . CYS B 1 236 ? 6.688 30.266 23.688 1 92.31 236 CYS B CA 1
ATOM 6721 C C . CYS B 1 236 ? 7.684 31.219 24.328 1 92.31 236 CYS B C 1
ATOM 6723 O O . CYS B 1 236 ? 7.371 31.859 25.328 1 92.31 236 CYS B O 1
ATOM 6725 N N . LYS B 1 237 ? 8.844 31.234 23.812 1 94.69 237 LYS B N 1
ATOM 6726 C CA . LYS B 1 237 ? 9.844 32.219 24.188 1 94.69 237 LYS B CA 1
ATOM 6727 C C . LYS B 1 237 ? 10.031 33.281 23.078 1 94.69 237 LYS B C 1
ATOM 6729 O O . LYS B 1 237 ? 10.688 33 22.078 1 94.69 237 LYS B O 1
ATOM 6734 N N . HIS B 1 238 ? 9.633 34.438 23.328 1 96.69 238 HIS B N 1
ATOM 6735 C CA . HIS B 1 238 ? 9.523 35.469 22.297 1 96.69 238 HIS B CA 1
ATOM 6736 C C . HIS B 1 238 ? 10.898 35.875 21.766 1 96.69 238 HIS B C 1
ATOM 6738 O O . HIS B 1 238 ? 11.086 36 20.562 1 96.69 238 HIS B O 1
ATOM 6744 N N . ASP B 1 239 ? 11.828 36 22.719 1 96.62 239 ASP B N 1
ATOM 6745 C CA . ASP B 1 239 ? 13.148 36.438 22.297 1 96.62 239 ASP B CA 1
ATOM 6746 C C . ASP B 1 239 ? 13.82 35.438 21.391 1 96.62 239 ASP B C 1
ATOM 6748 O O . ASP B 1 239 ? 14.5 35.781 20.422 1 96.62 239 ASP B O 1
ATOM 6752 N N . HIS B 1 240 ? 13.633 34.188 21.734 1 96.94 240 HIS B N 1
ATOM 6753 C CA . HIS B 1 240 ? 14.188 33.125 20.938 1 96.94 240 HIS B CA 1
ATOM 6754 C C . HIS B 1 240 ? 13.57 33.094 19.531 1 96.94 240 HIS B C 1
ATOM 6756 O O . HIS B 1 240 ? 14.289 33 18.531 1 96.94 240 HIS B O 1
ATOM 6762 N N . ALA B 1 241 ? 12.289 33.219 19.422 1 97.81 241 ALA B N 1
ATOM 6763 C CA . ALA B 1 241 ? 11.57 33.188 18.156 1 97.81 241 ALA B CA 1
ATOM 6764 C C . ALA B 1 241 ? 11.953 34.375 17.281 1 97.81 241 ALA B C 1
ATOM 6766 O O . ALA B 1 241 ? 12.242 34.219 16.094 1 97.81 241 ALA B O 1
ATOM 6767 N N . MET B 1 242 ? 12.039 35.531 17.891 1 98.19 242 MET B N 1
ATOM 6768 C CA . MET B 1 242 ? 12.367 36.781 17.172 1 98.19 242 MET B CA 1
ATOM 6769 C C . MET B 1 242 ? 13.773 36.719 16.594 1 98.19 242 MET B C 1
ATOM 6771 O O . MET B 1 242 ? 14.008 37.125 15.461 1 98.19 242 MET B O 1
ATOM 6775 N N . ALA B 1 243 ? 14.656 36.156 17.453 1 98.25 243 ALA B N 1
ATOM 6776 C CA . ALA B 1 243 ? 16.031 36.062 17 1 98.25 243 ALA B CA 1
ATOM 6777 C C . ALA B 1 243 ? 16.141 35.188 15.742 1 98.25 243 ALA B C 1
ATOM 6779 O O . ALA B 1 243 ? 16.859 35.531 14.797 1 98.25 243 ALA B O 1
ATOM 6780 N N . ILE B 1 244 ? 15.461 34.156 15.727 1 98.56 244 ILE B N 1
ATOM 6781 C CA . ILE B 1 244 ? 15.516 33.188 14.625 1 98.56 244 ILE B CA 1
ATOM 6782 C C . ILE B 1 244 ? 14.836 33.781 13.391 1 98.56 244 ILE B C 1
ATOM 6784 O O . ILE B 1 244 ? 15.391 33.781 12.297 1 98.56 244 ILE B O 1
ATOM 6788 N N . TRP B 1 245 ? 13.633 34.344 13.531 1 98.56 245 TRP B N 1
ATOM 6789 C CA . TRP B 1 245 ? 12.906 34.938 12.406 1 98.56 245 TRP B CA 1
ATOM 6790 C C . TRP B 1 245 ? 13.688 36.125 11.805 1 98.56 245 TRP B C 1
ATOM 6792 O O . TRP B 1 245 ? 13.75 36.25 10.578 1 98.56 245 TRP B O 1
ATOM 6802 N N . ASN B 1 246 ? 14.266 36.906 12.68 1 98.44 246 ASN B N 1
ATOM 6803 C CA . ASN B 1 246 ? 15.094 38 12.18 1 98.44 246 ASN B CA 1
ATOM 6804 C C . ASN B 1 246 ? 16.281 37.5 11.383 1 98.44 246 ASN B C 1
ATOM 6806 O O . ASN B 1 246 ? 16.625 38.031 10.328 1 98.44 246 ASN B O 1
ATOM 6810 N N . TYR B 1 247 ? 16.922 36.5 11.914 1 98.62 247 TYR B N 1
ATOM 6811 C CA . TYR B 1 247 ? 18.094 35.969 11.242 1 98.62 247 TYR B CA 1
ATOM 6812 C C . TYR B 1 247 ? 17.719 35.438 9.852 1 98.62 247 TYR B C 1
ATOM 6814 O O . TYR B 1 247 ? 18.406 35.75 8.867 1 98.62 247 TYR B O 1
ATOM 6822 N N . ILE B 1 248 ? 16.641 34.656 9.711 1 98.19 248 ILE B N 1
ATOM 6823 C CA . ILE B 1 248 ? 16.312 34.062 8.43 1 98.19 248 ILE B CA 1
ATOM 6824 C C . ILE B 1 248 ? 15.852 35.125 7.457 1 98.19 248 ILE B C 1
ATOM 6826 O O . ILE B 1 248 ? 16.062 35.031 6.246 1 98.19 248 ILE B O 1
ATOM 6830 N N . LYS B 1 249 ? 15.188 36.219 7.977 1 98.31 249 LYS B N 1
ATOM 6831 C CA . LYS B 1 249 ? 14.836 37.344 7.137 1 98.31 249 LYS B CA 1
ATOM 6832 C C . LYS B 1 249 ? 16.078 38 6.543 1 98.31 249 LYS B C 1
ATOM 6834 O O . LYS B 1 249 ? 16.141 38.25 5.336 1 98.31 249 LYS B O 1
ATOM 6839 N N . GLU B 1 250 ? 17.062 38.219 7.379 1 98.31 250 GLU B N 1
ATOM 6840 C CA . GLU B 1 250 ? 18.266 38.938 7.008 1 98.31 250 GLU B CA 1
ATOM 6841 C C . GLU B 1 250 ? 19.125 38.156 6.047 1 98.31 250 GLU B C 1
ATOM 6843 O O . GLU B 1 250 ? 19.859 38.719 5.23 1 98.31 250 GLU B O 1
ATOM 6848 N N . HIS B 1 251 ? 19.062 36.875 6.145 1 98.44 251 HIS B N 1
ATOM 6849 C CA . HIS B 1 251 ? 20.016 36.031 5.402 1 98.44 251 HIS B CA 1
ATOM 6850 C C . HIS B 1 251 ? 19.297 35.25 4.312 1 98.44 251 HIS B C 1
ATOM 6852 O O . HIS B 1 251 ? 19.906 34.375 3.672 1 98.44 251 HIS B O 1
ATOM 6858 N N . ASP B 1 252 ? 18.094 35.531 4.043 1 97.81 252 ASP B N 1
ATOM 6859 C CA . ASP B 1 252 ? 17.25 34.812 3.09 1 97.81 252 ASP B CA 1
ATOM 6860 C C . ASP B 1 252 ? 17.844 34.906 1.682 1 97.81 252 ASP B C 1
ATOM 6862 O O . ASP B 1 252 ? 18.219 35.969 1.21 1 97.81 252 ASP B O 1
ATOM 6866 N N . LYS B 1 253 ? 17.906 33.719 1.038 1 97.19 253 LYS B N 1
ATOM 6867 C CA . LYS B 1 253 ? 18.375 33.656 -0.341 1 97.19 253 LYS B CA 1
ATOM 6868 C C . LYS B 1 253 ? 17.234 33.375 -1.308 1 97.19 253 LYS B C 1
ATOM 6870 O O . LYS B 1 253 ? 17.453 33.094 -2.484 1 97.19 253 LYS B O 1
ATOM 6875 N N . GLY B 1 254 ? 16.047 33.344 -0.795 1 95.62 254 GLY B N 1
ATOM 6876 C CA . GLY B 1 254 ? 14.867 33.25 -1.646 1 95.62 254 GLY B CA 1
ATOM 6877 C C . GLY B 1 254 ? 14.438 31.828 -1.909 1 95.62 254 GLY B C 1
ATOM 6878 O O . GLY B 1 254 ? 13.516 31.578 -2.693 1 95.62 254 GLY B O 1
ATOM 6879 N N . ILE B 1 255 ? 14.992 30.812 -1.221 1 95.25 255 ILE B N 1
ATOM 6880 C CA . ILE B 1 255 ? 14.758 29.422 -1.614 1 95.25 255 ILE B CA 1
ATOM 6881 C C . ILE B 1 255 ? 14.18 28.641 -0.436 1 95.25 255 ILE B C 1
ATOM 6883 O O . ILE B 1 255 ? 13.1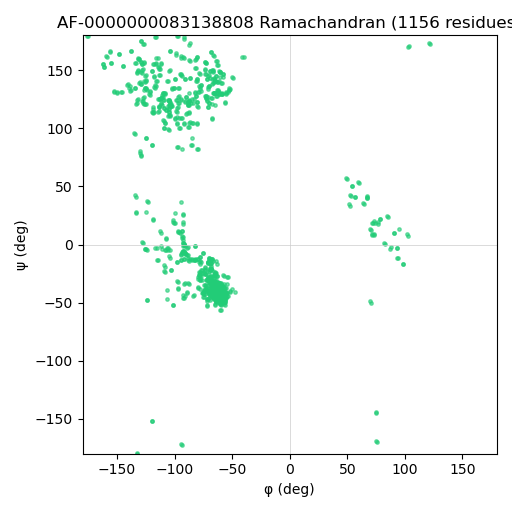41 27.984 -0.565 1 95.25 255 ILE B O 1
ATOM 6887 N N . THR B 1 256 ? 14.719 28.734 0.728 1 97.06 256 THR B N 1
ATOM 6888 C CA . THR B 1 256 ? 14.445 27.859 1.867 1 97.06 256 THR B CA 1
ATOM 6889 C C . THR B 1 256 ? 13.133 28.266 2.545 1 97.06 256 THR B C 1
ATOM 6891 O O . THR B 1 256 ? 12.859 29.438 2.738 1 97.06 256 THR B O 1
ATOM 6894 N N . ASN B 1 257 ? 12.289 27.328 2.791 1 97.62 257 ASN B N 1
ATOM 6895 C CA . ASN B 1 257 ? 11.078 27.484 3.588 1 97.62 257 ASN B CA 1
ATOM 6896 C C . ASN B 1 257 ? 11.258 26.922 4.996 1 97.62 257 ASN B C 1
ATOM 6898 O O . ASN B 1 257 ? 11.812 25.844 5.172 1 97.62 257 ASN B O 1
ATOM 6902 N N . PHE B 1 258 ? 10.844 27.656 6.004 1 98.62 258 PHE B N 1
ATOM 6903 C CA . PHE B 1 258 ? 10.922 27.219 7.391 1 98.62 258 PHE B CA 1
ATOM 6904 C C . PHE B 1 258 ? 9.523 27.016 7.973 1 98.62 258 PHE B C 1
ATOM 6906 O O . PHE B 1 258 ? 8.695 27.922 7.926 1 98.62 258 PHE B O 1
ATOM 6913 N N . HIS B 1 259 ? 9.25 25.875 8.492 1 98.44 259 HIS B N 1
ATOM 6914 C CA . HIS B 1 259 ? 7.945 25.484 9.023 1 98.44 259 HIS B CA 1
ATOM 6915 C C . HIS B 1 259 ? 7.953 25.484 10.547 1 98.44 259 HIS B C 1
ATOM 6917 O O . HIS B 1 259 ? 8.75 24.781 11.172 1 98.44 259 HIS B O 1
ATOM 6923 N N . PHE B 1 260 ? 7.016 26.266 11.133 1 98.62 260 PHE B N 1
ATOM 6924 C CA . PHE B 1 260 ? 6.98 26.406 12.586 1 98.62 260 PHE B CA 1
ATOM 6925 C C . PHE B 1 260 ? 5.605 26.031 13.133 1 98.62 260 PHE B C 1
ATOM 6927 O O . PHE B 1 260 ? 4.582 26.344 12.516 1 98.62 260 PHE B O 1
ATOM 6934 N N . GLU B 1 261 ? 5.566 25.359 14.273 1 97.25 261 GLU B N 1
ATOM 6935 C CA . GLU B 1 261 ? 4.363 25.25 15.094 1 97.25 261 GLU B CA 1
ATOM 6936 C C . GLU B 1 261 ? 4.285 26.375 16.125 1 97.25 261 GLU B C 1
ATOM 6938 O O . GLU B 1 261 ? 5.195 26.547 16.922 1 97.25 261 GLU B O 1
ATOM 6943 N N . VAL B 1 262 ? 3.18 27.141 16.078 1 97 262 VAL B N 1
ATOM 6944 C CA . VAL B 1 262 ? 3.117 28.297 16.969 1 97 262 VAL B CA 1
ATOM 6945 C C . VAL B 1 262 ? 1.76 28.344 17.672 1 97 262 VAL B C 1
ATOM 6947 O O . VAL B 1 262 ? 0.805 27.703 17.219 1 97 262 VAL B O 1
ATOM 6950 N N . ALA B 1 263 ? 1.695 28.984 18.812 1 95.31 263 ALA B N 1
ATOM 6951 C CA . ALA B 1 263 ? 0.455 29.438 19.438 1 95.31 263 ALA B CA 1
ATOM 6952 C C . ALA B 1 263 ? 0.145 30.875 19.047 1 95.31 263 ALA B C 1
ATOM 6954 O O . ALA B 1 263 ? 0.816 31.812 19.5 1 95.31 263 ALA B O 1
ATOM 6955 N N . ALA B 1 264 ? -0.842 31.016 18.25 1 95.19 264 ALA B N 1
ATOM 6956 C CA . ALA B 1 264 ? -1.124 32.312 17.656 1 95.19 264 ALA B CA 1
ATOM 6957 C C . ALA B 1 264 ? -1.489 33.344 18.734 1 95.19 264 ALA B C 1
ATOM 6959 O O . ALA B 1 264 ? -1.162 34.531 18.609 1 95.19 264 ALA B O 1
ATOM 6960 N N . ASP B 1 265 ? -2.176 32.875 19.766 1 94 265 ASP B N 1
ATOM 6961 C CA . ASP B 1 265 ? -2.625 33.812 20.797 1 94 265 ASP B CA 1
ATOM 6962 C C . ASP B 1 265 ? -1.444 34.375 21.594 1 94 265 ASP B C 1
ATOM 6964 O O . ASP B 1 265 ? -1.572 35.375 22.297 1 94 265 ASP B O 1
ATOM 6968 N N . LEU B 1 266 ? -0.276 33.781 21.453 1 94.69 266 LEU B N 1
ATOM 6969 C CA . LEU B 1 266 ? 0.92 34.25 22.156 1 94.69 266 LEU B CA 1
ATOM 6970 C C . LEU B 1 266 ? 1.699 35.25 21.312 1 94.69 266 LEU B C 1
ATOM 6972 O O . LEU B 1 266 ? 2.604 35.906 21.828 1 94.69 266 LEU B O 1
ATOM 6976 N N . LEU B 1 267 ? 1.405 35.375 20.078 1 97 267 LEU B N 1
ATOM 6977 C CA . LEU B 1 267 ? 2.135 36.312 19.203 1 97 267 LEU B CA 1
ATOM 6978 C C . LEU B 1 267 ? 1.947 37.75 19.656 1 97 267 LEU B C 1
ATOM 6980 O O . LEU B 1 267 ? 0.823 38.188 19.938 1 97 267 LEU B O 1
ATOM 6984 N N . ASN B 1 268 ? 3.006 38.469 19.781 1 96.5 268 ASN B N 1
ATOM 6985 C CA . ASN B 1 268 ? 2.893 39.875 20.094 1 96.5 268 ASN B CA 1
ATOM 6986 C C . ASN B 1 268 ? 2.992 40.75 18.844 1 96.5 268 ASN B C 1
ATOM 6988 O O . ASN B 1 268 ? 3.154 40.25 17.75 1 96.5 268 ASN B O 1
ATOM 6992 N N . GLU B 1 269 ? 2.893 42 19.062 1 97 269 GLU B N 1
ATOM 6993 C CA . GLU B 1 269 ? 2.799 42.938 17.938 1 97 269 GLU B CA 1
ATOM 6994 C C . GLU B 1 269 ? 4.094 42.969 17.141 1 97 269 GLU B C 1
ATOM 6996 O O . GLU B 1 269 ? 4.062 43 15.898 1 97 269 GLU B O 1
ATOM 7001 N N . GLU B 1 270 ? 5.191 42.969 17.797 1 97.62 270 GLU B N 1
ATOM 7002 C CA . GLU B 1 270 ? 6.48 42.969 17.125 1 97.62 270 GLU B CA 1
ATOM 7003 C C . GLU B 1 270 ? 6.645 41.719 16.25 1 97.62 270 GLU B C 1
ATOM 7005 O O . GLU B 1 270 ? 7.148 41.812 15.117 1 97.62 270 GLU B O 1
ATOM 7010 N N . GLU B 1 271 ? 6.289 40.656 16.766 1 97.88 271 GLU B N 1
ATOM 7011 C CA . GLU B 1 271 ? 6.379 39.406 16.031 1 97.88 271 GLU B CA 1
ATOM 7012 C C . GLU B 1 271 ? 5.473 39.406 14.797 1 97.88 271 GLU B C 1
ATOM 7014 O O . GLU B 1 271 ? 5.875 38.969 13.719 1 97.88 271 GLU B O 1
ATOM 7019 N N . ILE B 1 272 ? 4.242 39.875 14.914 1 97.88 272 ILE B N 1
ATOM 7020 C CA . ILE B 1 272 ? 3.293 39.938 13.812 1 97.88 272 ILE B CA 1
ATOM 7021 C C . ILE B 1 272 ? 3.852 40.844 12.703 1 97.88 272 ILE B C 1
ATOM 7023 O O . ILE B 1 272 ? 3.816 40.469 11.531 1 97.88 272 ILE B O 1
ATOM 7027 N N . GLU B 1 273 ? 4.348 41.969 13.133 1 97.75 273 GLU B N 1
ATOM 7028 C CA . GLU B 1 273 ? 4.902 42.875 12.148 1 97.75 273 GLU B CA 1
ATOM 7029 C C . GLU B 1 273 ? 6.09 42.281 11.414 1 97.75 273 GLU B C 1
ATOM 7031 O O . GLU B 1 273 ? 6.242 42.438 10.203 1 97.75 273 GLU B O 1
ATOM 7036 N N . LEU B 1 274 ? 6.922 41.656 12.156 1 98.31 274 LEU B N 1
ATOM 7037 C CA . LEU B 1 274 ? 8.055 41 11.531 1 98.31 274 LEU B CA 1
ATOM 7038 C C . LEU B 1 274 ? 7.578 39.938 10.539 1 98.31 274 LEU B C 1
ATOM 7040 O O . LEU B 1 274 ? 8.039 39.875 9.398 1 98.31 274 LEU B O 1
ATOM 7044 N N . ILE B 1 275 ? 6.668 39.062 10.945 1 98.31 275 ILE B N 1
ATOM 7045 C CA . ILE B 1 275 ? 6.141 37.969 10.117 1 98.31 275 ILE B CA 1
ATOM 7046 C C . ILE B 1 275 ? 5.562 38.562 8.828 1 98.31 275 ILE B C 1
ATOM 7048 O O . ILE B 1 275 ? 5.828 38.031 7.734 1 98.31 275 ILE B O 1
ATOM 7052 N N . ARG B 1 276 ? 4.875 39.656 8.922 1 97.38 276 ARG B N 1
ATOM 7053 C CA . ARG B 1 276 ? 4.227 40.281 7.781 1 97.38 276 ARG B CA 1
ATOM 7054 C C . ARG B 1 276 ? 5.262 40.844 6.812 1 97.38 276 ARG B C 1
ATOM 7056 O O . ARG B 1 276 ? 4.965 41.062 5.633 1 97.38 276 ARG B O 1
ATOM 7063 N N . SER B 1 277 ? 6.434 41.062 7.316 1 97.75 277 SER B N 1
ATOM 7064 C CA . SER B 1 277 ? 7.469 41.688 6.496 1 97.75 277 SER B CA 1
ATOM 7065 C C . SER B 1 277 ? 8.297 40.656 5.766 1 97.75 277 SER B C 1
ATOM 7067 O O . SER B 1 277 ? 9.133 40.969 4.926 1 97.75 277 SER B O 1
ATOM 7069 N N . LEU B 1 278 ? 8.133 39.375 6.051 1 98.12 278 LEU B N 1
ATOM 7070 C CA . LEU B 1 278 ? 8.938 38.312 5.469 1 98.12 278 LEU B CA 1
ATOM 7071 C C . LEU B 1 278 ? 8.555 38.094 4.012 1 98.12 278 LEU B C 1
ATOM 7073 O O . LEU B 1 278 ? 7.441 38.406 3.596 1 98.12 278 LEU B O 1
ATOM 7077 N N . ARG B 1 279 ? 9.484 37.531 3.234 1 96.56 279 ARG B N 1
ATOM 7078 C CA . ARG B 1 279 ? 9.219 37.125 1.854 1 96.56 279 ARG B CA 1
ATOM 7079 C C . ARG B 1 279 ? 8.086 36.125 1.781 1 96.56 279 ARG B C 1
ATOM 7081 O O . ARG B 1 279 ? 7.996 35.219 2.629 1 96.56 279 ARG B O 1
ATOM 7088 N N . PRO B 1 280 ? 7.234 36.188 0.726 1 96.12 280 PRO B N 1
ATOM 7089 C CA . PRO B 1 280 ? 6.223 35.125 0.584 1 96.12 280 PRO B CA 1
ATOM 7090 C C . PRO B 1 280 ? 6.828 33.719 0.531 1 96.12 280 PRO B C 1
ATOM 7092 O O . PRO B 1 280 ? 7.719 33.469 -0.28 1 96.12 280 PRO B O 1
ATOM 7095 N N . GLY B 1 281 ? 6.379 32.938 1.458 1 96.31 281 GLY B N 1
ATOM 7096 C CA . GLY B 1 281 ? 6.801 31.547 1.429 1 96.31 281 GLY B CA 1
ATOM 7097 C C . GLY B 1 281 ? 8.023 31.281 2.283 1 96.31 281 GLY B C 1
ATOM 7098 O O . GLY B 1 281 ? 8.461 30.125 2.408 1 96.31 281 GLY B O 1
ATOM 7099 N N . LEU B 1 282 ? 8.602 32.281 2.889 1 98 282 LEU B N 1
ATOM 7100 C CA . LEU B 1 282 ? 9.789 32.062 3.717 1 98 282 LEU B CA 1
ATOM 7101 C C . LEU B 1 282 ? 9.461 31.203 4.93 1 98 282 LEU B C 1
ATOM 7103 O O . LEU B 1 282 ? 10.25 30.328 5.297 1 98 282 LEU B O 1
ATOM 7107 N N . ILE B 1 283 ? 8.289 31.453 5.488 1 98.25 283 ILE B N 1
ATOM 7108 C CA . ILE B 1 283 ? 7.895 30.625 6.617 1 98.25 283 ILE B CA 1
ATOM 7109 C C . ILE B 1 283 ? 6.477 30.109 6.402 1 98.25 283 ILE B C 1
ATOM 7111 O O . ILE B 1 283 ? 5.73 30.641 5.582 1 98.25 283 ILE B O 1
ATOM 7115 N N . GLN B 1 284 ? 6.168 29.125 7.055 1 97.62 284 GLN B N 1
ATOM 7116 C CA . GLN B 1 284 ? 4.797 28.641 7.207 1 97.62 284 GLN B CA 1
ATOM 7117 C C . GLN B 1 284 ? 4.484 28.328 8.672 1 97.62 284 GLN B C 1
ATOM 7119 O O . GLN B 1 284 ? 5.383 27.984 9.438 1 97.62 284 GLN B O 1
ATOM 7124 N N . LEU B 1 285 ? 3.279 28.516 9.023 1 98.44 285 LEU B N 1
ATOM 7125 C CA . LEU B 1 285 ? 2.877 28.375 10.414 1 98.44 285 LEU B CA 1
ATOM 7126 C C . LEU B 1 285 ? 1.796 27.312 10.57 1 98.44 285 LEU B C 1
ATOM 7128 O O . LEU B 1 285 ? 0.854 27.266 9.781 1 98.44 285 LEU B O 1
ATOM 7132 N N . GLU B 1 286 ? 1.989 26.469 11.492 1 98.19 286 GLU B N 1
ATOM 7133 C CA . GLU B 1 286 ? 0.969 25.531 11.953 1 98.19 286 GLU B CA 1
ATOM 7134 C C . GLU B 1 286 ? 0.41 25.953 13.312 1 98.19 286 GLU B C 1
ATOM 7136 O O . GLU B 1 286 ? 1.162 26.125 14.273 1 98.19 286 GLU B O 1
ATOM 7141 N N . ILE B 1 287 ? -0.812 26.188 13.328 1 97.62 287 ILE B N 1
ATOM 7142 C CA . ILE B 1 287 ? -1.496 26.703 14.508 1 97.62 287 ILE B CA 1
ATOM 7143 C C . ILE B 1 287 ? -2.551 25.688 14.969 1 97.62 287 ILE B C 1
ATOM 7145 O O . ILE B 1 287 ? -3.562 25.5 14.297 1 97.62 287 ILE B O 1
ATOM 7149 N N . GLY B 1 288 ? -2.385 25.094 16.141 1 95.5 288 GLY B N 1
ATOM 7150 C CA . GLY B 1 288 ? -3.34 24.141 16.688 1 95.5 288 GLY B CA 1
ATOM 7151 C C . GLY B 1 288 ? -4.477 24.812 17.438 1 95.5 288 GLY B C 1
ATOM 7152 O O . GLY B 1 288 ? -4.281 25.328 18.547 1 95.5 288 GLY B O 1
ATOM 7153 N N . ILE B 1 289 ? -5.633 24.859 16.844 1 97.19 289 ILE B N 1
ATOM 7154 C CA . ILE B 1 289 ? -6.824 25.344 17.547 1 97.19 289 ILE B CA 1
ATOM 7155 C C . ILE B 1 289 ? -7.441 24.203 18.359 1 97.19 289 ILE B C 1
ATOM 7157 O O . ILE B 1 289 ? -7.738 24.375 19.547 1 97.19 289 ILE B O 1
ATOM 7161 N N . GLN B 1 290 ? -7.547 23.047 17.812 1 97.31 290 GLN B N 1
ATOM 7162 C CA . GLN B 1 290 ? -8.008 21.781 18.359 1 97.31 290 GLN B CA 1
ATOM 7163 C C . GLN B 1 290 ? -9.508 21.812 18.625 1 97.31 290 GLN B C 1
ATOM 7165 O O . GLN B 1 290 ? -10.219 20.844 18.312 1 97.31 290 GLN B O 1
ATOM 7170 N N . SER B 1 291 ? -10.047 22.844 19.281 1 98.06 291 SER B N 1
ATOM 7171 C CA . SER B 1 291 ? -11.469 23.078 19.516 1 98.06 291 SER B CA 1
ATOM 7172 C C . SER B 1 291 ? -11.742 24.531 19.875 1 98.06 291 SER B C 1
ATOM 7174 O O . SER B 1 291 ? -10.844 25.219 20.359 1 98.06 291 SER B O 1
ATOM 7176 N N . THR B 1 292 ? -12.938 25.031 19.594 1 97.94 292 THR B N 1
ATOM 7177 C CA . THR B 1 292 ? -13.328 26.359 20.047 1 97.94 292 THR B CA 1
ATOM 7178 C C . THR B 1 292 ? -14.336 26.266 21.188 1 97.94 292 THR B C 1
ATOM 7180 O O . THR B 1 292 ? -14.797 27.297 21.703 1 97.94 292 THR B O 1
ATOM 7183 N N . ASN B 1 293 ? -14.68 25.016 21.484 1 97.69 293 ASN B N 1
ATOM 7184 C CA . ASN B 1 293 ? -15.555 24.781 22.625 1 97.69 293 ASN B CA 1
ATOM 7185 C C . ASN B 1 293 ? -14.828 25.031 23.953 1 97.69 293 ASN B C 1
ATOM 7187 O O . ASN B 1 293 ? -13.922 24.297 24.312 1 97.69 293 ASN B O 1
ATOM 7191 N N . LYS B 1 294 ? -15.336 26 24.703 1 96.81 294 LYS B N 1
ATOM 7192 C CA . LYS B 1 294 ? -14.656 26.453 25.922 1 96.81 294 LYS B CA 1
ATOM 7193 C C . LYS B 1 294 ? -14.57 25.328 26.953 1 96.81 294 LYS B C 1
ATOM 7195 O O . LYS B 1 294 ? -13.555 25.188 27.641 1 96.81 294 LYS B O 1
ATOM 7200 N N . GLN B 1 295 ? -15.602 24.594 27.078 1 97.56 295 GLN B N 1
ATOM 7201 C CA . GLN B 1 295 ? -15.609 23.469 28.016 1 97.56 295 GLN B CA 1
ATOM 7202 C C . GLN B 1 295 ? -14.562 22.438 27.641 1 97.56 295 GLN B C 1
ATOM 7204 O O . GLN B 1 295 ? -13.875 21.891 28.5 1 97.56 295 GLN B O 1
ATOM 7209 N N . THR B 1 296 ? -14.477 22.125 26.328 1 98.06 296 THR B N 1
ATOM 7210 C CA . THR B 1 296 ? -13.484 21.188 25.828 1 98.06 296 THR B CA 1
ATOM 7211 C C . THR B 1 296 ? -12.07 21.688 26.094 1 98.06 296 THR B C 1
ATOM 7213 O O . THR B 1 296 ? -11.234 20.938 26.625 1 98.06 296 THR B O 1
ATOM 7216 N N . ILE B 1 297 ? -11.82 22.938 25.797 1 97.31 297 ILE B N 1
ATOM 7217 C CA . ILE B 1 297 ? -10.5 23.547 25.938 1 97.31 297 ILE B CA 1
ATOM 7218 C C . ILE B 1 297 ? -10.062 23.469 27.406 1 97.31 297 ILE B C 1
ATOM 7220 O O . ILE B 1 297 ? -8.922 23.109 27.703 1 97.31 297 ILE B O 1
ATOM 7224 N N . LYS B 1 298 ? -10.984 23.781 28.281 1 96.88 298 LYS B N 1
ATOM 7225 C CA . LYS B 1 298 ? -10.703 23.703 29.703 1 96.88 298 LYS B CA 1
ATOM 7226 C C . LYS B 1 298 ? -10.406 22.266 30.141 1 96.88 298 LYS B C 1
ATOM 7228 O O . LYS B 1 298 ? -9.43 22.016 30.844 1 96.88 298 LYS B O 1
ATOM 7233 N N . GLU B 1 299 ? -11.195 21.359 29.672 1 97.31 299 GLU B N 1
ATOM 7234 C CA . GLU B 1 299 ? -11.094 19.953 30.094 1 97.31 299 GLU B CA 1
ATOM 7235 C C . GLU B 1 299 ? -9.781 19.328 29.625 1 97.31 299 GLU B C 1
ATOM 7237 O O . GLU B 1 299 ? -9.203 18.5 30.328 1 97.31 299 GLU B O 1
ATOM 7242 N N . ILE B 1 300 ? -9.305 19.734 28.5 1 96.81 300 ILE B N 1
ATOM 7243 C CA . ILE B 1 300 ? -8.102 19.109 27.953 1 96.81 300 ILE B CA 1
ATOM 7244 C C . ILE B 1 300 ? -6.871 19.891 28.391 1 96.81 300 ILE B C 1
ATOM 7246 O O . ILE B 1 300 ? -5.77 19.672 27.875 1 96.81 300 ILE B O 1
ATOM 7250 N N . ASN B 1 301 ? -7.039 20.859 29.25 1 94.69 301 ASN B N 1
ATOM 7251 C CA . ASN B 1 301 ? -5.969 21.641 29.859 1 94.69 301 ASN B CA 1
ATOM 7252 C C . ASN B 1 301 ? -5.207 22.469 28.828 1 94.69 301 ASN B C 1
ATOM 7254 O O . ASN B 1 301 ? -3.975 22.484 28.828 1 94.69 301 ASN B O 1
ATOM 7258 N N . ARG B 1 302 ? -5.938 22.906 27.891 1 92.5 302 ARG B N 1
ATOM 7259 C CA . ARG B 1 302 ? -5.355 23.812 26.906 1 92.5 302 ARG B CA 1
ATOM 7260 C C . ARG B 1 302 ? -5.734 25.266 27.219 1 92.5 302 ARG B C 1
ATOM 7262 O O . ARG B 1 302 ? -6.867 25.547 27.609 1 92.5 302 ARG B O 1
ATOM 7269 N N . SER B 1 303 ? -4.742 26.094 27.141 1 86.38 303 SER B N 1
ATOM 7270 C CA . SER B 1 303 ? -4.973 27.531 27.344 1 86.38 303 SER B CA 1
ATOM 7271 C C . SER B 1 303 ? -4.93 28.281 26.016 1 86.38 303 SER B C 1
ATOM 7273 O O . SER B 1 303 ? -3.896 28.312 25.344 1 86.38 303 SER B O 1
ATOM 7275 N N . MET B 1 304 ? -6.066 28.812 25.656 1 90.38 304 MET B N 1
ATOM 7276 C CA . MET B 1 304 ? -6.133 29.516 24.375 1 90.38 304 MET B CA 1
ATOM 7277 C C . MET B 1 304 ? -7.215 30.594 24.406 1 90.38 304 MET B C 1
ATOM 7279 O O . MET B 1 304 ? -8.312 30.359 24.906 1 90.38 304 MET B O 1
ATOM 7283 N N . ASN B 1 305 ? -6.855 31.75 23.969 1 93.94 305 ASN B N 1
ATOM 7284 C CA . ASN B 1 305 ? -7.82 32.812 23.766 1 93.94 305 ASN B CA 1
ATOM 7285 C C . ASN B 1 305 ? -8.242 32.906 22.297 1 93.94 305 ASN B C 1
ATOM 7287 O O . ASN B 1 305 ? -7.508 33.438 21.469 1 93.94 305 ASN B O 1
ATOM 7291 N N . LEU B 1 306 ? -9.438 32.531 22.062 1 95.31 306 LEU B N 1
ATOM 7292 C CA . LEU B 1 306 ? -9.906 32.375 20.688 1 95.31 306 LEU B CA 1
ATOM 7293 C C . LEU B 1 306 ? -9.984 33.719 19.984 1 95.31 306 LEU B C 1
ATOM 7295 O O . LEU B 1 306 ? -9.688 33.812 18.797 1 95.31 306 LEU B O 1
ATOM 7299 N N . GLU B 1 307 ? -10.398 34.688 20.656 1 96.25 307 GLU B N 1
ATOM 7300 C CA . GLU B 1 307 ? -10.508 36 20.062 1 96.25 307 GLU B CA 1
ATOM 7301 C C . GLU B 1 307 ? -9.148 36.531 19.594 1 96.25 307 GLU B C 1
ATOM 7303 O O . GLU B 1 307 ? -9.031 37.094 18.516 1 96.25 307 GLU B O 1
ATOM 7308 N N . LYS B 1 308 ? -8.195 36.344 20.422 1 96.62 308 LYS B N 1
ATOM 7309 C CA . LYS B 1 308 ? -6.84 36.719 20.047 1 96.62 308 LYS B CA 1
ATOM 7310 C C . LYS B 1 308 ? -6.348 35.938 18.844 1 96.62 308 LYS B C 1
ATOM 7312 O O . LYS B 1 308 ? -5.699 36.469 17.953 1 96.62 308 LYS B O 1
ATOM 7317 N N . VAL B 1 309 ? -6.652 34.656 18.922 1 97.12 309 VAL B N 1
ATOM 7318 C CA . VAL B 1 309 ? -6.242 33.812 17.812 1 97.12 309 VAL B CA 1
ATOM 7319 C C . VAL B 1 309 ? -6.84 34.312 16.516 1 97.12 309 VAL B C 1
ATOM 7321 O O . VAL B 1 309 ? -6.133 34.469 15.508 1 97.12 309 VAL B O 1
ATOM 7324 N N . ARG B 1 310 ? -8.102 34.594 16.5 1 97.31 310 ARG B N 1
ATOM 7325 C CA . ARG B 1 310 ? -8.805 35.094 15.312 1 97.31 310 ARG B CA 1
ATOM 7326 C C . ARG B 1 310 ? -8.156 36.344 14.773 1 97.31 310 ARG B C 1
ATOM 7328 O O . ARG B 1 310 ? -7.906 36.469 13.578 1 97.31 310 ARG B O 1
ATOM 7335 N N . ASP B 1 311 ? -7.883 37.188 15.656 1 97.31 311 ASP B N 1
ATOM 7336 C CA . ASP B 1 311 ? -7.297 38.469 15.289 1 97.31 311 ASP B CA 1
ATOM 7337 C C . ASP B 1 311 ? -5.91 38.281 14.68 1 97.31 311 ASP B C 1
ATOM 7339 O O . ASP B 1 311 ? -5.617 38.844 13.617 1 97.31 311 ASP B O 1
ATOM 7343 N N . LYS B 1 312 ? -5.066 37.562 15.367 1 97.62 312 LYS B N 1
ATOM 7344 C CA . LYS B 1 312 ? -3.693 37.375 14.922 1 97.62 312 LYS B CA 1
ATOM 7345 C C . LYS B 1 312 ? -3.65 36.625 13.586 1 97.62 312 LYS B C 1
ATOM 7347 O O . LYS B 1 312 ? -2.869 36.969 12.703 1 97.62 312 LYS B O 1
ATOM 7352 N N . VAL B 1 313 ? -4.48 35.594 13.438 1 97.94 313 VAL B N 1
ATOM 7353 C CA . VAL B 1 313 ? -4.543 34.812 12.203 1 97.94 313 VAL B CA 1
ATOM 7354 C C . VAL B 1 313 ? -4.965 35.719 11.047 1 97.94 313 VAL B C 1
ATOM 7356 O O . VAL B 1 313 ? -4.383 35.656 9.961 1 97.94 313 VAL B O 1
ATOM 7359 N N . ALA B 1 314 ? -5.914 36.562 11.273 1 97.75 314 ALA B N 1
ATOM 7360 C CA . ALA B 1 314 ? -6.418 37.469 10.242 1 97.75 314 ALA B CA 1
ATOM 7361 C C . ALA B 1 314 ? -5.34 38.438 9.812 1 97.75 314 ALA B C 1
ATOM 7363 O O . ALA B 1 314 ? -5.172 38.719 8.625 1 97.75 314 ALA B O 1
ATOM 7364 N N . ARG B 1 315 ? -4.629 38.969 10.727 1 97 315 ARG B N 1
ATOM 7365 C CA . ARG B 1 315 ? -3.604 39.969 10.453 1 97 315 ARG B CA 1
ATOM 7366 C C . ARG B 1 315 ? -2.473 39.375 9.617 1 97 315 ARG B C 1
ATOM 7368 O O . ARG B 1 315 ? -1.974 40 8.695 1 97 315 ARG B O 1
ATOM 7375 N N . ILE B 1 316 ? -2.086 38.188 9.969 1 96.88 316 ILE B N 1
ATOM 7376 C CA . ILE B 1 316 ? -1.033 37.531 9.211 1 96.88 316 ILE B CA 1
ATOM 7377 C C . ILE B 1 316 ? -1.542 37.188 7.809 1 96.88 316 ILE B C 1
ATOM 7379 O O . ILE B 1 316 ? -0.822 37.344 6.824 1 96.88 316 ILE B O 1
ATOM 7383 N N . HIS B 1 317 ? -2.76 36.781 7.746 1 95.5 317 HIS B N 1
ATOM 7384 C CA . HIS B 1 317 ? -3.377 36.375 6.492 1 95.5 317 HIS B CA 1
ATOM 7385 C C . HIS B 1 317 ? -3.48 37.531 5.523 1 95.5 317 HIS B C 1
ATOM 7387 O O . HIS B 1 317 ? -3.377 37.375 4.309 1 95.5 317 HIS B O 1
ATOM 7393 N N . GLU B 1 318 ? -3.674 38.688 5.961 1 95.06 318 GLU B N 1
ATOM 7394 C CA . GLU B 1 318 ? -3.91 39.906 5.172 1 95.06 318 GLU B CA 1
ATOM 7395 C C . GLU B 1 318 ? -2.758 40.156 4.207 1 95.06 318 GLU B C 1
ATOM 7397 O O . GLU B 1 318 ? -2.977 40.594 3.076 1 95.06 318 GLU B O 1
ATOM 7402 N N . LYS B 1 319 ? -1.602 39.875 4.656 1 93.44 319 LYS B N 1
ATOM 7403 C CA . LYS B 1 319 ? -0.43 40.156 3.828 1 93.44 319 LYS B CA 1
ATOM 7404 C C . LYS B 1 319 ? -0.265 39.094 2.738 1 93.44 319 LYS B C 1
ATOM 7406 O O . LYS B 1 319 ? 0.357 39.344 1.706 1 93.44 319 LYS B O 1
ATOM 7411 N N . GLY B 1 320 ? -0.718 37.906 3.023 1 93.56 320 GLY B N 1
ATOM 7412 C CA . GLY B 1 320 ? -0.716 36.844 2.035 1 93.56 320 GLY B CA 1
ATOM 7413 C C . GLY B 1 320 ? 0.657 36.219 1.818 1 93.56 320 GLY B C 1
ATOM 7414 O O . GLY B 1 320 ? 0.922 35.656 0.767 1 93.56 320 GLY B O 1
ATOM 7415 N N . ASN B 1 321 ? 1.554 36.438 2.746 1 96.69 321 ASN B N 1
ATOM 7416 C CA . ASN B 1 321 ? 2.916 35.938 2.529 1 96.69 321 ASN B CA 1
ATOM 7417 C C . ASN B 1 321 ? 3.209 34.688 3.354 1 96.69 321 ASN B C 1
ATOM 7419 O O . ASN B 1 321 ? 4.258 34.062 3.186 1 96.69 321 ASN B O 1
ATOM 7423 N N . VAL B 1 322 ? 2.295 34.281 4.203 1 97.88 322 VAL B N 1
ATOM 7424 C CA . VAL B 1 322 ? 2.553 33.156 5.109 1 97.88 322 VAL B CA 1
ATOM 7425 C C . VAL B 1 322 ? 1.437 32.125 4.988 1 97.88 322 VAL B C 1
ATOM 7427 O O . VAL B 1 322 ? 0.255 32.469 5.098 1 97.88 322 VAL B O 1
ATOM 7430 N N . HIS B 1 323 ? 1.812 30.891 4.672 1 97.38 323 HIS B N 1
ATOM 7431 C CA . HIS B 1 323 ? 0.874 29.781 4.691 1 97.38 323 HIS B CA 1
ATOM 7432 C C . HIS B 1 323 ? 0.472 29.422 6.121 1 97.38 323 HIS B C 1
ATOM 7434 O O . HIS B 1 323 ? 1.331 29.141 6.961 1 97.38 323 HIS B O 1
ATOM 7440 N N . GLN B 1 324 ? -0.77 29.469 6.414 1 98 324 GLN B N 1
ATOM 7441 C CA . GLN B 1 324 ? -1.266 29.156 7.75 1 98 324 GLN B CA 1
ATOM 7442 C C . GLN B 1 324 ? -2.07 27.859 7.75 1 98 324 GLN B C 1
ATOM 7444 O O . GLN B 1 324 ? -3.072 27.75 7.039 1 98 324 GLN B O 1
ATOM 7449 N N . HIS B 1 325 ? -1.616 26.938 8.531 1 98.12 325 HIS B N 1
ATOM 7450 C CA . HIS B 1 325 ? -2.254 25.656 8.742 1 98.12 325 HIS B CA 1
ATOM 7451 C C . HIS B 1 325 ? -2.957 25.594 10.094 1 98.12 325 HIS B C 1
ATOM 7453 O O . HIS B 1 325 ? -2.312 25.719 11.141 1 98.12 325 HIS B O 1
ATOM 7459 N N . LEU B 1 326 ? -4.27 25.438 10.141 1 98.5 326 LEU B N 1
ATOM 7460 C CA . LEU B 1 326 ? -5.023 25.359 11.391 1 98.5 326 LEU B CA 1
ATOM 7461 C C . LEU B 1 326 ? -5.617 23.953 11.562 1 98.5 326 LEU B C 1
ATOM 7463 O O . LEU B 1 326 ? -6.055 23.344 10.586 1 98.5 326 LEU B O 1
ATOM 7467 N N . ASP B 1 327 ? -5.695 23.484 12.836 1 97.25 327 ASP B N 1
ATOM 7468 C CA . ASP B 1 327 ? -6.094 22.109 13.102 1 97.25 327 ASP B CA 1
ATOM 7469 C C . ASP B 1 327 ? -7.262 22.062 14.086 1 97.25 327 ASP B C 1
ATOM 7471 O O . ASP B 1 327 ? -7.328 22.844 15.023 1 97.25 327 ASP B O 1
ATOM 7475 N N . LEU B 1 328 ? -8.164 21.172 13.82 1 98.44 328 LEU B N 1
ATOM 7476 C CA . LEU B 1 328 ? -9.195 20.75 14.766 1 98.44 328 LEU B CA 1
ATOM 7477 C C . LEU B 1 328 ? -9.086 19.266 15.07 1 98.44 328 LEU B C 1
ATOM 7479 O O . LEU B 1 328 ? -8.617 18.484 14.227 1 98.44 328 LEU B O 1
ATOM 7483 N N . ILE B 1 329 ? -9.445 18.812 16.219 1 98.5 329 ILE B N 1
ATOM 7484 C CA . ILE B 1 329 ? -9.484 17.406 16.594 1 98.5 329 ILE B CA 1
ATOM 7485 C C . ILE B 1 329 ? -10.906 17.016 16.953 1 98.5 329 ILE B C 1
ATOM 7487 O O . ILE B 1 329 ? -11.5 17.578 17.875 1 98.5 329 ILE B O 1
ATOM 7491 N N . ALA B 1 330 ? -11.477 16.125 16.25 1 98.62 330 ALA B N 1
ATOM 7492 C CA . ALA B 1 330 ? -12.766 15.539 16.609 1 98.62 330 ALA B CA 1
ATOM 7493 C C . ALA B 1 330 ? -12.594 14.438 17.641 1 98.62 330 ALA B C 1
ATOM 7495 O O . ALA B 1 330 ? -11.633 13.664 17.594 1 98.62 330 ALA B O 1
ATOM 7496 N N . GLY B 1 331 ? -13.508 14.352 18.609 1 98.44 331 GLY B N 1
ATOM 7497 C CA . GLY B 1 331 ? -13.484 13.289 19.594 1 98.44 331 GLY B CA 1
ATOM 7498 C C . GLY B 1 331 ? -12.938 13.734 20.938 1 98.44 331 GLY B C 1
ATOM 7499 O O . GLY B 1 331 ? -12.75 12.922 21.844 1 98.44 331 GLY B O 1
ATOM 7500 N N . LEU B 1 332 ? -12.688 15.07 21.141 1 98.62 332 LEU B N 1
ATOM 7501 C CA . LEU B 1 332 ? -12.25 15.586 22.438 1 98.62 332 LEU B CA 1
ATOM 7502 C C . LEU B 1 332 ? -13.398 15.586 23.438 1 98.62 332 LEU B C 1
ATOM 7504 O O . LEU B 1 332 ? -14.57 15.602 23.047 1 98.62 332 LEU B O 1
ATOM 7508 N N . PRO B 1 333 ? -13.07 15.578 24.734 1 98.31 333 PRO B N 1
ATOM 7509 C CA . PRO B 1 333 ? -14.125 15.547 25.75 1 98.31 333 PRO B CA 1
ATOM 7510 C C . PRO B 1 333 ? -15.062 16.75 25.672 1 98.31 333 PRO B C 1
ATOM 7512 O O . PRO B 1 333 ? -14.617 17.859 25.391 1 98.31 333 PRO B O 1
ATOM 7515 N N . TYR B 1 334 ? -16.359 16.547 25.844 1 98.19 334 TYR B N 1
ATOM 7516 C CA . TYR B 1 334 ? -17.422 17.547 25.906 1 98.19 334 TYR B CA 1
ATOM 7517 C C . TYR B 1 334 ? -17.703 18.125 24.531 1 98.19 334 TYR B C 1
ATOM 7519 O O . TYR B 1 334 ? -18.438 19.109 24.406 1 98.19 334 TYR B O 1
ATOM 7527 N N . GLU B 1 335 ? -17.172 17.594 23.562 1 97.94 335 GLU B N 1
ATOM 7528 C CA . GLU B 1 335 ? -17.484 18.062 22.219 1 97.94 335 GLU B CA 1
ATOM 7529 C C . GLU B 1 335 ? -18.297 17.031 21.453 1 97.94 335 GLU B C 1
ATOM 7531 O O . GLU B 1 335 ? -17.766 15.984 21.047 1 97.94 335 GLU B O 1
ATOM 7536 N N . ASN B 1 336 ? -19.531 17.281 21.25 1 98.25 336 ASN B N 1
ATOM 7537 C CA . ASN B 1 336 ? -20.391 16.422 20.453 1 98.25 336 ASN B CA 1
ATOM 7538 C C . ASN B 1 336 ? -20.453 16.906 19 1 98.25 336 ASN B C 1
ATOM 7540 O O . ASN B 1 336 ? -19.688 17.781 18.594 1 98.25 336 ASN B O 1
ATOM 7544 N N . TYR B 1 337 ? -21.312 16.344 18.203 1 98.5 337 TYR B N 1
ATOM 7545 C CA . TYR B 1 337 ? -21.406 16.625 16.766 1 98.5 337 TYR B CA 1
ATOM 7546 C C . TYR B 1 337 ? -21.719 18.094 16.531 1 98.5 337 TYR B C 1
ATOM 7548 O O . TYR B 1 337 ? -21.047 18.75 15.727 1 98.5 337 TYR B O 1
ATOM 7556 N N . ASP B 1 338 ? -22.641 18.656 17.234 1 98.25 338 ASP B N 1
ATOM 7557 C CA . ASP B 1 338 ? -23.094 20.031 17.031 1 98.25 338 ASP B CA 1
ATOM 7558 C C . ASP B 1 338 ? -22.016 21.031 17.469 1 98.25 338 ASP B C 1
ATOM 7560 O O . ASP B 1 338 ? -21.781 22.016 16.797 1 98.25 338 ASP B O 1
ATOM 7564 N N . SER B 1 339 ? -21.484 20.766 18.609 1 98.12 339 SER B N 1
ATOM 7565 C CA . SER B 1 339 ? -20.422 21.656 19.078 1 98.12 339 SER B CA 1
ATOM 7566 C C . SER B 1 339 ? -19.219 21.625 18.156 1 98.12 339 SER B C 1
ATOM 7568 O O . SER B 1 339 ? -18.547 22.641 17.953 1 98.12 339 SER B O 1
ATOM 7570 N N . PHE B 1 340 ? -18.922 20.438 17.641 1 98.75 340 PHE B N 1
ATOM 7571 C CA . PHE B 1 340 ? -17.844 20.359 16.688 1 98.75 340 PHE B CA 1
ATOM 7572 C C . PHE B 1 340 ? -18.156 21.156 15.43 1 98.75 340 PHE B C 1
ATOM 7574 O O . PHE B 1 340 ? -17.281 21.828 14.875 1 98.75 340 PHE B O 1
ATOM 7581 N N . ALA B 1 341 ? -19.391 21.062 14.945 1 98.75 341 ALA B N 1
ATOM 7582 C CA . ALA B 1 341 ? -19.812 21.859 13.797 1 98.75 341 ALA B CA 1
ATOM 7583 C C . ALA B 1 341 ? -19.578 23.344 14.039 1 98.75 341 ALA B C 1
ATOM 7585 O O . ALA B 1 341 ? -19.156 24.062 13.133 1 98.75 341 ALA B O 1
ATOM 7586 N N . HIS B 1 342 ? -19.875 23.75 15.219 1 98.56 342 HIS B N 1
ATOM 7587 C CA . HIS B 1 342 ? -19.625 25.141 15.586 1 98.56 342 HIS B CA 1
ATOM 7588 C C . HIS B 1 342 ? -18.141 25.469 15.531 1 98.56 342 HIS B C 1
ATOM 7590 O O . HIS B 1 342 ? -17.75 26.5 14.961 1 98.56 342 HIS B O 1
ATOM 7596 N N . SER B 1 343 ? -17.328 24.609 16.125 1 98.69 343 SER B N 1
ATOM 7597 C CA . SER B 1 343 ? -15.883 24.781 16.062 1 98.69 343 SER B CA 1
ATOM 7598 C C . SER B 1 343 ? -15.383 24.828 14.625 1 98.69 343 SER B C 1
ATOM 7600 O O . SER B 1 343 ? -14.539 25.656 14.289 1 98.69 343 SER B O 1
ATOM 7602 N N . PHE B 1 344 ? -15.945 23.906 13.82 1 98.81 344 PHE B N 1
ATOM 7603 C CA . PHE B 1 344 ? -15.609 23.859 12.406 1 98.81 344 PHE B CA 1
ATOM 7604 C C . PHE B 1 344 ? -15.875 25.203 11.742 1 98.81 344 PHE B C 1
ATOM 7606 O O . PHE B 1 344 ? -15.008 25.75 11.047 1 98.81 344 PHE B O 1
ATOM 7613 N N . ASN B 1 345 ? -17 25.766 11.93 1 98.62 345 ASN B N 1
ATOM 7614 C CA . ASN B 1 345 ? -17.406 27.016 11.297 1 98.62 345 ASN B CA 1
ATOM 7615 C C . ASN B 1 345 ? -16.547 28.188 11.758 1 98.62 345 ASN B C 1
ATOM 7617 O O . ASN B 1 345 ? -16.203 29.062 10.969 1 98.62 345 ASN B O 1
ATOM 7621 N N . GLU B 1 346 ? -16.219 28.156 13 1 98.12 346 GLU B N 1
ATOM 7622 C CA . GLU B 1 346 ? -15.359 29.203 13.547 1 98.12 346 GLU B CA 1
ATOM 7623 C C . GLU B 1 346 ? -13.992 29.203 12.883 1 98.12 346 GLU B C 1
ATOM 7625 O O . GLU B 1 346 ? -13.484 30.266 12.492 1 98.12 346 GLU B O 1
ATOM 7630 N N . VAL B 1 347 ? -13.43 28.047 12.75 1 98.44 347 VAL B N 1
ATOM 7631 C CA . VAL B 1 347 ? -12.086 27.953 12.188 1 98.44 347 VAL B CA 1
ATOM 7632 C C . VAL B 1 347 ? -12.141 28.188 10.688 1 98.44 347 VAL B C 1
ATOM 7634 O O . VAL B 1 347 ? -11.258 28.844 10.125 1 98.44 347 VAL B O 1
ATOM 7637 N N . TYR B 1 348 ? -13.188 27.641 10.031 1 98.25 348 TYR B N 1
ATOM 7638 C CA . TYR B 1 348 ? -13.367 27.875 8.602 1 98.25 348 TYR B CA 1
ATOM 7639 C C . TYR B 1 348 ? -13.422 29.359 8.281 1 98.25 348 TYR B C 1
ATOM 7641 O O . TYR B 1 348 ? -12.859 29.812 7.281 1 98.25 348 TYR B O 1
ATOM 7649 N N . ALA B 1 349 ? -14.039 30.109 9.133 1 97.06 349 ALA B N 1
ATOM 7650 C CA . ALA B 1 349 ? -14.234 31.547 8.938 1 97.06 349 ALA B CA 1
ATOM 7651 C C . ALA B 1 349 ? -12.906 32.281 9.023 1 97.06 349 ALA B C 1
ATOM 7653 O O . ALA B 1 349 ? -12.805 33.438 8.562 1 97.06 349 ALA B O 1
ATOM 7654 N N . MET B 1 350 ? -11.906 31.641 9.609 1 97.31 350 MET B N 1
ATOM 7655 C CA . MET B 1 350 ? -10.586 32.25 9.688 1 97.31 350 MET B CA 1
ATOM 7656 C C . MET B 1 350 ? -9.836 32.094 8.367 1 97.31 350 MET B C 1
ATOM 7658 O O . MET B 1 350 ? -8.766 32.688 8.188 1 97.31 350 MET B O 1
ATOM 7662 N N . GLU B 1 351 ? -10.32 31.281 7.484 1 96.19 351 GLU B N 1
ATOM 7663 C CA . GLU B 1 351 ? -9.828 31.094 6.121 1 96.19 351 GLU B CA 1
ATOM 7664 C C . GLU B 1 351 ? -8.375 30.625 6.121 1 96.19 351 GLU B C 1
ATOM 7666 O O . GLU B 1 351 ? -7.527 31.219 5.449 1 96.19 351 GLU B O 1
ATOM 7671 N N . PRO B 1 352 ? -8.141 29.562 6.852 1 97 352 PRO B N 1
ATOM 7672 C CA . PRO B 1 352 ? -6.773 29.031 6.793 1 97 352 PRO B CA 1
ATOM 7673 C C . PRO B 1 352 ? -6.391 28.547 5.395 1 97 352 PRO B C 1
ATOM 7675 O O . PRO B 1 352 ? -7.266 28.266 4.57 1 97 352 PRO B O 1
ATOM 7678 N N . ASP B 1 353 ? -5.074 28.547 5.094 1 96.69 353 ASP B N 1
ATOM 7679 C CA . ASP B 1 353 ? -4.602 27.969 3.836 1 96.69 353 ASP B CA 1
ATOM 7680 C C . ASP B 1 353 ? -4.734 26.453 3.844 1 96.69 353 ASP B C 1
ATOM 7682 O O . ASP B 1 353 ? -4.93 25.828 2.793 1 96.69 353 ASP B O 1
ATOM 7686 N N . GLN B 1 354 ? -4.59 25.891 4.965 1 97.31 354 GLN B N 1
ATOM 7687 C CA . GLN B 1 354 ? -4.836 24.469 5.191 1 97.31 354 GLN B CA 1
ATOM 7688 C C . GLN B 1 354 ? -5.676 24.25 6.449 1 97.31 354 GLN B C 1
ATOM 7690 O O . GLN B 1 354 ? -5.332 24.75 7.523 1 97.31 354 GLN B O 1
ATOM 7695 N N . PHE B 1 355 ? -6.785 23.625 6.223 1 98.19 355 PHE B N 1
ATOM 7696 C CA . PHE B 1 355 ? -7.699 23.312 7.312 1 98.19 355 PHE B CA 1
ATOM 7697 C C . PHE B 1 355 ? -7.691 21.812 7.598 1 98.19 355 PHE B C 1
ATOM 7699 O O . PHE B 1 355 ? -8.328 21.031 6.883 1 98.19 355 PHE B O 1
ATOM 7706 N N . GLN B 1 356 ? -7.035 21.422 8.695 1 98 356 GLN B N 1
ATOM 7707 C CA . GLN B 1 356 ? -6.867 20 8.969 1 98 356 GLN B CA 1
ATOM 7708 C C . GLN B 1 356 ? -7.84 19.531 10.047 1 98 356 GLN B C 1
ATOM 7710 O O . GLN B 1 356 ? -7.852 20.078 11.156 1 98 356 GLN B O 1
ATOM 7715 N N . LEU B 1 357 ? -8.656 18.594 9.688 1 97.88 357 LEU B N 1
ATOM 7716 C CA . LEU B 1 357 ? -9.531 17.922 10.641 1 97.88 357 LEU B CA 1
ATOM 7717 C C . LEU B 1 357 ? -8.953 16.578 11.047 1 97.88 357 LEU B C 1
ATOM 7719 O O . LEU B 1 357 ? -8.883 15.648 10.234 1 97.88 357 LEU B O 1
ATOM 7723 N N . GLY B 1 358 ? -8.477 16.5 12.281 1 97.12 358 GLY B N 1
ATOM 7724 C CA . GLY B 1 358 ? -7.977 15.234 12.812 1 97.12 358 GLY B CA 1
ATOM 7725 C C . GLY B 1 358 ? -8.945 14.57 13.773 1 97.12 358 GLY B C 1
ATOM 7726 O O . GLY B 1 358 ? -9.938 15.172 14.18 1 97.12 358 GLY B O 1
ATOM 7727 N N . PHE B 1 359 ? -8.695 13.344 14.07 1 98.19 359 PHE B N 1
ATOM 7728 C CA . PHE B 1 359 ? -9.461 12.594 15.055 1 98.19 359 PHE B CA 1
ATOM 7729 C C . PHE B 1 359 ? -8.586 12.195 16.234 1 98.19 359 PHE B C 1
ATOM 7731 O O . PHE B 1 359 ? -7.426 11.828 16.062 1 98.19 359 PHE B O 1
ATOM 7738 N N . LEU B 1 360 ? -9.164 12.281 17.344 1 98.31 360 LEU B N 1
ATOM 7739 C CA . LEU B 1 360 ? -8.445 12.062 18.594 1 98.31 360 LEU B CA 1
ATOM 7740 C C . LEU B 1 360 ? -7.758 10.703 18.594 1 98.31 360 LEU B C 1
ATOM 7742 O O . LEU B 1 360 ? -8.359 9.695 18.219 1 98.31 360 LEU B O 1
ATOM 7746 N N . LYS B 1 361 ? -6.547 10.664 18.922 1 97.44 361 LYS B N 1
ATOM 7747 C CA . LYS B 1 361 ? -5.734 9.477 19.156 1 97.44 361 LYS B CA 1
ATOM 7748 C C . LYS B 1 361 ? -5.387 9.328 20.641 1 97.44 361 LYS B C 1
ATOM 7750 O O . LYS B 1 361 ? -4.922 10.281 21.266 1 97.44 361 LYS B O 1
ATOM 7755 N N . VAL B 1 362 ? -5.594 8.227 21.141 1 96.81 362 VAL B N 1
ATOM 7756 C CA . VAL B 1 362 ? -5.34 8.008 22.562 1 96.81 362 VAL B CA 1
ATOM 7757 C C . VAL B 1 362 ? -3.975 7.352 22.766 1 96.81 362 VAL B C 1
ATOM 7759 O O . VAL B 1 362 ? -3.836 6.137 22.609 1 96.81 362 VAL B O 1
ATOM 7762 N N . LEU B 1 363 ? -3.061 8.133 23.172 1 94.12 363 LEU B N 1
ATOM 7763 C CA . LEU B 1 363 ? -1.665 7.711 23.203 1 94.12 363 LEU B CA 1
ATOM 7764 C C . LEU B 1 363 ? -1.287 7.18 24.578 1 94.12 363 LEU B C 1
ATOM 7766 O O . LEU B 1 363 ? -1.726 7.719 25.594 1 94.12 363 LEU B O 1
ATOM 7770 N N . HIS B 1 364 ? -0.396 6.195 24.578 1 89.94 364 HIS B N 1
ATOM 7771 C CA . HIS B 1 364 ? 0.123 5.676 25.828 1 89.94 364 HIS B CA 1
ATOM 7772 C C . HIS B 1 364 ? 0.956 6.727 26.562 1 89.94 364 HIS B C 1
ATOM 7774 O O . HIS B 1 364 ? 1.826 7.359 25.953 1 89.94 364 HIS B O 1
ATOM 7780 N N . GLY B 1 365 ? 0.64 6.887 27.828 1 88.25 365 GLY B N 1
ATOM 7781 C CA . GLY B 1 365 ? 1.38 7.859 28.609 1 88.25 365 GLY B CA 1
ATOM 7782 C C . GLY B 1 365 ? 0.662 9.188 28.75 1 88.25 365 GLY B C 1
ATOM 7783 O O . GLY B 1 365 ? 0.985 9.984 29.625 1 88.25 365 GLY B O 1
ATOM 7784 N N . SER B 1 366 ? -0.324 9.469 27.938 1 92.12 366 SER B N 1
ATOM 7785 C CA . SER B 1 366 ? -1.051 10.734 27.984 1 92.12 366 SER B CA 1
ATOM 7786 C C . SER B 1 366 ? -2.121 10.711 29.062 1 92.12 366 SER B C 1
ATOM 7788 O O . SER B 1 366 ? -2.547 9.641 29.5 1 92.12 366 SER B O 1
ATOM 7790 N N . VAL B 1 367 ? -2.521 11.875 29.484 1 94.31 367 VAL B N 1
ATOM 7791 C CA . VAL B 1 367 ? -3.621 12.008 30.438 1 94.31 367 VAL B CA 1
ATOM 7792 C C . VAL B 1 367 ? -4.902 11.438 29.828 1 94.31 367 VAL B C 1
ATOM 7794 O O . VAL B 1 367 ? -5.715 10.836 30.531 1 94.31 367 VAL B O 1
ATOM 7797 N N . MET B 1 368 ? -5.086 11.578 28.578 1 95.88 368 MET B N 1
ATOM 7798 C CA . MET B 1 368 ? -6.25 11.07 27.859 1 95.88 368 MET B CA 1
ATOM 7799 C C . MET B 1 368 ? -6.379 9.562 28.031 1 95.88 368 MET B C 1
ATOM 7801 O O . MET B 1 368 ? -7.48 9.039 28.188 1 95.88 368 MET B O 1
ATOM 7805 N N . HIS B 1 369 ? -5.277 8.875 27.984 1 94.5 369 HIS B N 1
ATOM 7806 C CA . HIS B 1 369 ? -5.258 7.43 28.188 1 94.5 369 HIS B CA 1
ATOM 7807 C C . HIS B 1 369 ? -5.719 7.062 29.594 1 94.5 369 HIS B C 1
ATOM 7809 O O . HIS B 1 369 ? -6.449 6.086 29.781 1 94.5 369 HIS B O 1
ATOM 7815 N N . GLU B 1 370 ? -5.367 7.852 30.531 1 94.38 370 GLU B N 1
ATOM 7816 C CA . GLU B 1 370 ? -5.766 7.629 31.922 1 94.38 370 GLU B CA 1
ATOM 7817 C C . GLU B 1 370 ? -7.266 7.844 32.094 1 94.38 370 GLU B C 1
ATOM 7819 O O . GLU B 1 370 ? -7.887 7.227 32.969 1 94.38 370 GLU B O 1
ATOM 7824 N N . LYS B 1 371 ? -7.816 8.664 31.281 1 96.69 371 LYS B N 1
ATOM 7825 C CA . LYS B 1 371 ? -9.219 9.062 31.422 1 96.69 371 LYS B CA 1
ATOM 7826 C C . LYS B 1 371 ? -10.125 8.211 30.547 1 96.69 371 LYS B C 1
ATOM 7828 O O . LYS B 1 371 ? -11.305 8.516 30.375 1 96.69 371 LYS B O 1
ATOM 7833 N N . MET B 1 372 ? -9.688 7.203 29.984 1 96.94 372 MET B N 1
ATOM 7834 C CA . MET B 1 372 ? -10.43 6.398 29.016 1 96.94 372 MET B CA 1
ATOM 7835 C C . MET B 1 372 ? -11.75 5.918 29.609 1 96.94 372 MET B C 1
ATOM 7837 O O . MET B 1 372 ? -12.797 6.012 28.969 1 96.94 372 MET B O 1
ATOM 7841 N N . LYS B 1 373 ? -11.734 5.379 30.828 1 96.88 373 LYS B N 1
ATOM 7842 C CA . LYS B 1 373 ? -12.945 4.863 31.453 1 96.88 373 LYS B CA 1
ATOM 7843 C C . LYS B 1 373 ? -13.93 5.988 31.766 1 96.88 373 LYS B C 1
ATOM 7845 O O . LYS B 1 373 ? -15.109 5.891 31.422 1 96.88 373 LYS B O 1
ATOM 7850 N N . GLU B 1 374 ? -13.383 7.027 32.312 1 97.75 374 GLU B N 1
ATOM 7851 C CA . GLU B 1 374 ? -14.219 8.164 32.688 1 97.75 374 GLU B CA 1
ATOM 7852 C C . GLU B 1 374 ? -14.93 8.75 31.469 1 97.75 374 GLU B C 1
ATOM 7854 O O . GLU B 1 374 ? -16.109 9.094 31.547 1 97.75 374 GLU B O 1
ATOM 7859 N N . TYR B 1 375 ? -14.219 8.844 30.375 1 98.25 375 TYR B N 1
ATOM 7860 C CA . TYR B 1 375 ? -14.758 9.477 29.188 1 98.25 375 TYR B CA 1
ATOM 7861 C C . TYR B 1 375 ? -15.422 8.453 28.266 1 98.25 375 TYR B C 1
ATOM 7863 O O . TYR B 1 375 ? -15.883 8.797 27.188 1 98.25 375 TYR B O 1
ATOM 7871 N N . GLU B 1 376 ? -15.438 7.145 28.703 1 97.81 376 GLU B N 1
ATOM 7872 C CA . GLU B 1 376 ? -16 6.055 27.906 1 97.81 376 GLU B CA 1
ATOM 7873 C C . GLU B 1 376 ? -15.414 6.027 26.5 1 97.81 376 GLU B C 1
ATOM 7875 O O . GLU B 1 376 ? -16.156 5.934 25.516 1 97.81 376 GLU B O 1
ATOM 7880 N N . LEU B 1 377 ? -14.133 6.227 26.453 1 97.81 377 LEU B N 1
ATOM 7881 C CA . LEU B 1 377 ? -13.453 6.219 25.172 1 97.81 377 LEU B CA 1
ATOM 7882 C C . LEU B 1 377 ? -13.367 4.805 24.609 1 97.81 377 LEU B C 1
ATOM 7884 O O . LEU B 1 377 ? -12.938 3.881 25.297 1 97.81 377 LEU B O 1
ATOM 7888 N N . LEU B 1 378 ? -13.859 4.598 23.422 1 97.62 378 LEU B N 1
ATOM 7889 C CA . LEU B 1 378 ? -13.523 3.432 22.609 1 97.62 378 LEU B CA 1
ATOM 7890 C C . LEU B 1 378 ? -12.539 3.797 21.516 1 97.62 378 LEU B C 1
ATOM 7892 O O . LEU B 1 378 ? -12.789 4.715 20.734 1 97.62 378 LEU B O 1
ATOM 7896 N N . CYS B 1 379 ? -11.391 3.195 21.531 1 97.19 379 CYS B N 1
ATOM 7897 C CA . CYS B 1 379 ? -10.367 3.496 20.531 1 97.19 379 CYS B CA 1
ATOM 7898 C C . CYS B 1 379 ? -9.883 2.223 19.844 1 97.19 379 CYS B C 1
ATOM 7900 O O . CYS B 1 379 ? -10.055 1.124 20.375 1 97.19 379 CYS B O 1
ATOM 7902 N N . GLN B 1 380 ? -9.383 2.33 18.734 1 96.62 380 GLN B N 1
ATOM 7903 C CA . GLN B 1 380 ? -8.836 1.186 18.016 1 96.62 380 GLN B CA 1
ATOM 7904 C C . GLN B 1 380 ? -7.617 0.618 18.734 1 96.62 380 GLN B C 1
ATOM 7906 O O . GLN B 1 380 ? -6.801 1.37 19.266 1 96.62 380 GLN B O 1
ATOM 7911 N N . ASN B 1 381 ? -7.508 -0.717 18.688 1 94.06 381 ASN B N 1
ATOM 7912 C CA . ASN B 1 381 ? -6.328 -1.377 19.219 1 94.06 381 ASN B CA 1
ATOM 7913 C C . ASN B 1 381 ? -5.102 -1.15 18.344 1 94.06 381 ASN B C 1
ATOM 7915 O O . ASN B 1 381 ? -3.973 -1.128 18.828 1 94.06 381 ASN B O 1
ATOM 7919 N N . ARG B 1 382 ? -5.367 -1.015 17.125 1 93.19 382 ARG B N 1
ATOM 7920 C CA . ARG B 1 382 ? -4.266 -0.792 16.188 1 93.19 382 ARG B CA 1
ATOM 7921 C C . ARG B 1 382 ? -3.83 0.668 16.188 1 93.19 382 ARG B C 1
ATOM 7923 O O . ARG B 1 382 ? -4.66 1.57 16.328 1 93.19 382 ARG B O 1
ATOM 7930 N N . PRO B 1 383 ? -2.502 0.892 16.062 1 94.31 383 PRO B N 1
ATOM 7931 C CA . PRO B 1 383 ? -2.076 2.283 15.898 1 94.31 383 PRO B CA 1
ATOM 7932 C C . PRO B 1 383 ? -2.711 2.953 14.68 1 94.31 383 PRO B C 1
ATOM 7934 O O . PRO B 1 383 ? -3.031 2.279 13.703 1 94.31 383 PRO B O 1
ATOM 7937 N N . PRO B 1 384 ? -3.01 4.312 14.742 1 95 384 PRO B N 1
ATOM 7938 C CA . PRO B 1 384 ? -2.557 5.262 15.766 1 95 384 PRO B CA 1
ATOM 7939 C C . PRO B 1 384 ? -3.549 5.41 16.906 1 95 384 PRO B C 1
ATOM 7941 O O . PRO B 1 384 ? -3.73 6.512 17.438 1 95 384 PRO B O 1
ATOM 7944 N N . TYR B 1 385 ? -4.359 4.375 17.141 1 96.94 385 TYR B N 1
ATOM 7945 C CA . TYR B 1 385 ? -5.242 4.305 18.297 1 96.94 385 TYR B CA 1
ATOM 7946 C C . TYR B 1 385 ? -6.336 5.363 18.219 1 96.94 385 TYR B C 1
ATOM 7948 O O . TYR B 1 385 ? -6.613 6.059 19.203 1 96.94 385 TYR B O 1
ATOM 7956 N N . GLU B 1 386 ? -6.84 5.559 17.047 1 97.38 386 GLU B N 1
ATOM 7957 C CA . GLU B 1 386 ? -7.852 6.578 16.797 1 97.38 386 GLU B CA 1
ATOM 7958 C C . GLU B 1 386 ? -9.148 6.266 17.547 1 97.38 386 GLU B C 1
ATOM 7960 O O . GLU B 1 386 ? -9.562 5.105 17.609 1 97.38 386 GLU B O 1
ATOM 7965 N N . VAL B 1 387 ? -9.773 7.219 18.062 1 97.75 387 VAL B N 1
ATOM 7966 C CA . VAL B 1 387 ? -11.023 7.062 18.797 1 97.75 387 VAL B CA 1
ATOM 7967 C C . VAL B 1 387 ? -12.133 6.621 17.844 1 97.75 387 VAL B C 1
ATOM 7969 O O . VAL B 1 387 ? -12.211 7.102 16.719 1 97.75 387 VAL B O 1
ATOM 7972 N N . LEU B 1 388 ? -12.945 5.684 18.312 1 98.38 388 LEU B N 1
ATOM 7973 C CA . LEU B 1 388 ? -14.133 5.238 17.594 1 98.38 388 LEU B CA 1
ATOM 7974 C C . LEU B 1 388 ? -15.375 5.957 18.109 1 98.38 388 LEU B C 1
ATOM 7976 O O . LEU B 1 388 ? -16.25 6.344 17.312 1 98.38 388 LEU B O 1
ATOM 7980 N N . SER B 1 389 ? -15.43 6.172 19.359 1 98.12 389 SER B N 1
ATOM 7981 C CA . SER B 1 389 ? -16.547 6.867 20 1 98.12 389 SER B CA 1
ATOM 7982 C C . SER B 1 389 ? -16.156 7.371 21.391 1 98.12 389 SER B C 1
ATOM 7984 O O . SER B 1 389 ? -15.172 6.91 21.969 1 98.12 389 SER B O 1
ATOM 7986 N N . THR B 1 390 ? -16.828 8.391 21.875 1 98.25 390 THR B N 1
ATOM 7987 C CA . THR B 1 390 ? -16.703 8.922 23.219 1 98.25 390 THR B CA 1
ATOM 7988 C C . THR B 1 390 ? -18.078 9.055 23.875 1 98.25 390 THR B C 1
ATOM 7990 O O . THR B 1 390 ? -19.109 8.812 23.234 1 98.25 390 THR B O 1
ATOM 7993 N N . LYS B 1 391 ? -18.016 9.438 25.109 1 97.94 391 LYS B N 1
ATOM 7994 C CA . LYS B 1 391 ? -19.25 9.734 25.844 1 97.94 391 LYS B CA 1
ATOM 7995 C C . LYS B 1 391 ? -20.094 10.758 25.094 1 97.94 391 LYS B C 1
ATOM 7997 O O . LYS B 1 391 ? -21.328 10.695 25.125 1 97.94 391 LYS B O 1
ATOM 8002 N N . TRP B 1 392 ? -19.531 11.609 24.328 1 98.56 392 TRP B N 1
ATOM 8003 C CA . TRP B 1 392 ? -20.203 12.766 23.75 1 98.56 392 TRP B CA 1
ATOM 8004 C C . TRP B 1 392 ? -20.406 12.57 22.25 1 98.56 392 TRP B C 1
ATOM 8006 O O . TRP B 1 392 ? -21.25 13.234 21.641 1 98.56 392 TRP B O 1
ATOM 8016 N N . LEU B 1 393 ? -19.672 11.68 21.656 1 98.56 393 LEU B N 1
ATOM 8017 C CA . LEU B 1 393 ? -19.656 11.516 20.203 1 98.56 393 LEU B CA 1
ATOM 8018 C C . LEU B 1 393 ? -19.75 10.047 19.812 1 98.56 393 LEU B C 1
ATOM 8020 O O . LEU B 1 393 ? -18.734 9.352 19.719 1 98.56 393 LEU B O 1
ATOM 8024 N N . PRO B 1 394 ? -20.953 9.57 19.531 1 98.19 394 PRO B N 1
ATOM 8025 C CA . PRO B 1 394 ? -21.125 8.172 19.125 1 98.19 394 PRO B CA 1
ATOM 8026 C C . PRO B 1 394 ? -20.469 7.875 17.781 1 98.19 394 PRO B C 1
ATOM 8028 O O . PRO B 1 394 ? -20.219 8.789 16.984 1 98.19 394 PRO B O 1
ATOM 8031 N N . TYR B 1 395 ? -20.234 6.652 17.453 1 98.38 395 TYR B N 1
ATOM 8032 C CA . TYR B 1 395 ? -19.516 6.242 16.25 1 98.38 395 TYR B CA 1
ATOM 8033 C C . TYR B 1 395 ? -20.25 6.711 15 1 98.38 395 TYR B C 1
ATOM 8035 O O . TYR B 1 395 ? -19.609 7.066 14.008 1 98.38 395 TYR B O 1
ATOM 8043 N N . SER B 1 396 ? -21.516 6.719 15.023 1 98.06 396 SER B N 1
ATOM 8044 C CA . SER B 1 396 ? -22.297 7.191 13.883 1 98.06 396 SER B CA 1
ATOM 8045 C C . SER B 1 396 ? -21.922 8.617 13.516 1 98.06 396 SER B C 1
ATOM 8047 O O . SER B 1 396 ? -21.828 8.953 12.328 1 98.06 396 SER B O 1
ATOM 8049 N N . ASP B 1 397 ? -21.734 9.445 14.539 1 98.5 397 ASP B N 1
ATOM 8050 C CA . ASP B 1 397 ? -21.359 10.836 14.305 1 98.5 397 ASP B CA 1
ATOM 8051 C C . ASP B 1 397 ? -19.906 10.945 13.836 1 98.5 397 ASP B C 1
ATOM 8053 O O . ASP B 1 397 ? -19.578 11.82 13.039 1 98.5 397 ASP B O 1
ATOM 8057 N N . VAL B 1 398 ? -19.062 10.062 14.383 1 98.44 398 VAL B N 1
ATOM 8058 C CA . VAL B 1 398 ? -17.688 10.031 13.922 1 98.44 398 VAL B CA 1
ATOM 8059 C C . VAL B 1 398 ? -17.641 9.758 12.422 1 98.44 398 VAL B C 1
ATOM 8061 O O . VAL B 1 398 ? -16.891 10.414 11.688 1 98.44 398 VAL B O 1
ATOM 8064 N N . ILE B 1 399 ? -18.438 8.828 11.953 1 97.94 399 ILE B N 1
ATOM 8065 C CA . ILE B 1 399 ? -18.516 8.469 10.547 1 97.94 399 ILE B CA 1
ATOM 8066 C C . ILE B 1 399 ? -18.922 9.688 9.727 1 97.94 399 ILE B C 1
ATOM 8068 O O . ILE B 1 399 ? -18.359 9.953 8.664 1 97.94 399 ILE B O 1
ATOM 8072 N N . ARG B 1 400 ? -19.906 10.43 10.188 1 98 400 ARG B N 1
ATOM 8073 C CA . ARG B 1 400 ? -20.359 11.641 9.508 1 98 400 ARG B CA 1
ATOM 8074 C C . ARG B 1 400 ? -19.234 12.672 9.422 1 98 400 ARG B C 1
ATOM 8076 O O . ARG B 1 400 ? -19.047 13.305 8.383 1 98 400 ARG B O 1
ATOM 8083 N N . LEU B 1 401 ? -18.516 12.781 10.469 1 98.62 401 LEU B N 1
ATOM 8084 C CA . LEU B 1 401 ? -17.422 13.742 10.5 1 98.62 401 LEU B CA 1
ATOM 8085 C C . LEU B 1 401 ? -16.312 13.328 9.539 1 98.62 401 LEU B C 1
ATOM 8087 O O . LEU B 1 401 ? -15.656 14.18 8.938 1 98.62 401 LEU B O 1
ATOM 8091 N N . LYS B 1 402 ? -16.078 12.031 9.453 1 98 402 LYS B N 1
ATOM 8092 C CA . LYS B 1 402 ? -15.07 11.547 8.516 1 98 402 LYS B CA 1
ATOM 8093 C C . LYS B 1 402 ? -15.438 11.906 7.078 1 98 402 LYS B C 1
ATOM 8095 O O . LYS B 1 402 ? -14.562 12.195 6.258 1 98 402 LYS B O 1
ATOM 8100 N N . LYS B 1 403 ? -16.703 11.875 6.719 1 97.5 403 LYS B N 1
ATOM 8101 C CA . LYS B 1 403 ? -17.156 12.305 5.402 1 97.5 403 LYS B CA 1
ATOM 8102 C C . LYS B 1 403 ? -16.859 13.789 5.176 1 97.5 403 LYS B C 1
ATOM 8104 O O . LYS B 1 403 ? -16.406 14.18 4.098 1 97.5 403 LYS B O 1
ATOM 8109 N N . VAL B 1 404 ? -17.125 14.539 6.191 1 98.5 404 VAL B N 1
ATOM 8110 C CA . VAL B 1 404 ? -16.859 15.969 6.121 1 98.5 404 VAL B CA 1
ATOM 8111 C C . VAL B 1 404 ? -15.367 16.219 5.914 1 98.5 404 VAL B C 1
ATOM 8113 O O . VAL B 1 404 ? -14.977 17.031 5.07 1 98.5 404 VAL B O 1
ATOM 8116 N N . GLU B 1 405 ? -14.586 15.516 6.688 1 98.44 405 GLU B N 1
ATOM 8117 C CA . GLU B 1 405 ? -13.141 15.633 6.57 1 98.44 405 GLU B CA 1
ATOM 8118 C C . GLU B 1 405 ? -12.672 15.375 5.141 1 98.44 405 GLU B C 1
ATOM 8120 O O . GLU B 1 405 ? -11.836 16.109 4.613 1 98.44 405 GLU B O 1
ATOM 8125 N N . GLU B 1 406 ? -13.203 14.367 4.559 1 97.38 406 GLU B N 1
ATOM 8126 C CA . GLU B 1 406 ? -12.805 14.016 3.201 1 97.38 406 GLU B CA 1
ATOM 8127 C C . GLU B 1 406 ? -13.188 15.109 2.213 1 97.38 406 GLU B C 1
ATOM 8129 O O . GLU B 1 406 ? -12.43 15.414 1.289 1 97.38 406 GLU B O 1
ATOM 8134 N N . MET B 1 407 ? -14.344 15.703 2.354 1 98.31 407 MET B N 1
ATOM 8135 C CA . MET B 1 407 ? -14.773 16.781 1.47 1 98.31 407 MET B CA 1
ATOM 8136 C C . MET B 1 407 ? -13.875 18 1.628 1 98.31 407 MET B C 1
ATOM 8138 O O . MET B 1 407 ? -13.555 18.672 0.645 1 98.31 407 MET B O 1
ATOM 8142 N N . VAL B 1 408 ? -13.5 18.219 2.854 1 98.5 408 VAL B N 1
ATOM 8143 C CA . VAL B 1 408 ? -12.609 19.344 3.105 1 98.5 408 VAL B CA 1
ATOM 8144 C C . VAL B 1 408 ? -11.266 19.094 2.42 1 98.5 408 VAL B C 1
ATOM 8146 O O . VAL B 1 408 ? -10.695 20 1.808 1 98.5 408 VAL B O 1
ATOM 8149 N N . GLU B 1 409 ? -10.82 17.922 2.508 1 97.62 409 GLU B N 1
ATOM 8150 C CA . GLU B 1 409 ? -9.547 17.578 1.88 1 97.62 409 GLU B CA 1
ATOM 8151 C C . GLU B 1 409 ? -9.609 17.75 0.366 1 97.62 409 GLU B C 1
ATOM 8153 O O . GLU B 1 409 ? -8.695 18.312 -0.24 1 97.62 409 GLU B O 1
ATOM 8158 N N . VAL B 1 410 ? -10.617 17.344 -0.233 1 97.25 410 VAL B N 1
ATOM 8159 C CA . VAL B 1 410 ? -10.75 17.328 -1.687 1 97.25 410 VAL B CA 1
ATOM 8160 C C . VAL B 1 410 ? -11.008 18.734 -2.201 1 97.25 410 VAL B C 1
ATOM 8162 O O . VAL B 1 410 ? -10.375 19.188 -3.166 1 97.25 410 VAL B O 1
ATOM 8165 N N . TYR B 1 411 ? -11.844 19.469 -1.513 1 98 411 TYR B N 1
ATOM 8166 C CA . TYR B 1 411 ? -12.359 20.672 -2.154 1 98 411 TYR B CA 1
ATOM 8167 C C . TYR B 1 411 ? -11.781 21.922 -1.512 1 98 411 TYR B C 1
ATOM 8169 O O . TYR B 1 411 ? -11.727 22.984 -2.141 1 98 411 TYR B O 1
ATOM 8177 N N . TYR B 1 412 ? -11.336 21.844 -0.297 1 97.69 412 TYR B N 1
ATOM 8178 C CA . TYR B 1 412 ? -10.758 23.016 0.36 1 97.69 412 TYR B CA 1
ATOM 8179 C C . TYR B 1 412 ? -9.234 22.953 0.346 1 97.69 412 TYR B C 1
ATOM 8181 O O . TYR B 1 412 ? -8.57 23.844 -0.199 1 97.69 412 TYR B O 1
ATOM 8189 N N . ASN B 1 413 ? -8.688 21.859 0.796 1 97.38 413 ASN B N 1
ATOM 8190 C CA . ASN B 1 413 ? -7.254 21.766 1.058 1 97.38 413 ASN B CA 1
ATOM 8191 C C . ASN B 1 413 ? -6.461 21.562 -0.231 1 97.38 413 ASN B C 1
ATOM 8193 O O . ASN B 1 413 ? -5.246 21.781 -0.257 1 97.38 413 ASN B O 1
ATOM 8197 N N . SER B 1 414 ? -7.113 21.203 -1.293 1 94.44 414 SER B N 1
ATOM 8198 C CA . SER B 1 414 ? -6.426 20.984 -2.561 1 94.44 414 SER B CA 1
ATOM 8199 C C . SER B 1 414 ? -6.07 22.297 -3.238 1 94.44 414 SER B C 1
ATOM 8201 O O . SER B 1 414 ? -5.234 22.328 -4.145 1 94.44 414 SER B O 1
ATOM 8203 N N . PHE B 1 415 ? -6.742 23.406 -2.916 1 93.31 415 PHE B N 1
ATOM 8204 C CA . PHE B 1 415 ? -6.59 24.734 -3.496 1 93.31 415 PHE B CA 1
ATOM 8205 C C . PHE B 1 415 ? -7.145 24.766 -4.914 1 93.31 415 PHE B C 1
ATOM 8207 O O . PHE B 1 415 ? -7.047 25.797 -5.598 1 93.31 415 PHE B O 1
ATOM 8214 N N . GLN B 1 416 ? -7.789 23.719 -5.332 1 94.94 416 GLN B N 1
ATOM 8215 C CA . GLN B 1 416 ? -8.211 23.609 -6.727 1 94.94 416 GLN B CA 1
ATOM 8216 C C . GLN B 1 416 ? -9.578 24.266 -6.934 1 94.94 416 GLN B C 1
ATOM 8218 O O . GLN B 1 416 ? -9.984 24.516 -8.07 1 94.94 416 GLN B O 1
ATOM 8223 N N . PHE B 1 417 ? -10.258 24.578 -5.836 1 97.56 417 PHE B N 1
ATOM 8224 C CA . PHE B 1 417 ? -11.633 25.047 -5.926 1 97.56 417 PHE B CA 1
ATOM 8225 C C . PHE B 1 417 ? -11.836 26.281 -5.055 1 97.56 417 PHE B C 1
ATOM 8227 O O . PHE B 1 417 ? -12.945 26.547 -4.578 1 97.56 417 PHE B O 1
ATOM 8234 N N . SER B 1 418 ? -10.82 27.062 -4.812 1 95.94 418 SER B N 1
ATOM 8235 C CA . SER B 1 418 ? -10.789 28.109 -3.785 1 95.94 418 SER B CA 1
ATOM 8236 C C . SER B 1 418 ? -11.883 29.141 -4.008 1 95.94 418 SER B C 1
ATOM 8238 O O . SER B 1 418 ? -12.625 29.484 -3.082 1 95.94 418 SER B O 1
ATOM 8240 N N . HIS B 1 419 ? -12.023 29.641 -5.176 1 96.44 419 HIS B N 1
ATOM 8241 C CA . HIS B 1 419 ? -13.023 30.672 -5.449 1 96.44 419 HIS B CA 1
ATOM 8242 C C . HIS B 1 419 ? -14.43 30.094 -5.441 1 96.44 419 HIS B C 1
ATOM 8244 O O . HIS B 1 419 ? -15.359 30.719 -4.914 1 96.44 419 HIS B O 1
ATOM 8250 N N . THR B 1 420 ? -14.523 28.938 -5.984 1 97.75 420 THR B N 1
ATOM 8251 C CA . THR B 1 420 ? -15.828 28.281 -6.066 1 97.75 420 THR B CA 1
ATOM 8252 C C . THR B 1 420 ? -16.359 27.969 -4.672 1 97.75 420 THR B C 1
ATOM 8254 O O . THR B 1 420 ? -17.531 28.219 -4.371 1 97.75 420 THR B O 1
ATOM 8257 N N . MET B 1 421 ? -15.555 27.453 -3.811 1 97.62 421 MET B N 1
ATOM 8258 C CA . MET B 1 421 ? -15.992 27.062 -2.477 1 97.62 421 MET B CA 1
ATOM 8259 C C . MET B 1 421 ? -16.438 28.281 -1.665 1 97.62 421 MET B C 1
ATOM 8261 O O . MET B 1 421 ? -17.391 28.203 -0.903 1 97.62 421 MET B O 1
ATOM 8265 N N . ARG B 1 422 ? -15.742 29.344 -1.841 1 94.94 422 ARG B N 1
ATOM 8266 C CA . ARG B 1 422 ? -16.109 30.578 -1.146 1 94.94 422 ARG B CA 1
ATOM 8267 C C . ARG B 1 422 ? -17.5 31.047 -1.573 1 94.94 422 ARG B C 1
ATOM 8269 O O . ARG B 1 422 ? -18.281 31.516 -0.746 1 94.94 422 ARG B O 1
ATOM 8276 N N . LEU B 1 423 ? -17.719 30.906 -2.826 1 96.12 423 LEU B N 1
ATOM 8277 C CA . LEU B 1 423 ? -19 31.297 -3.371 1 96.12 423 LEU B CA 1
ATOM 8278 C C . LEU B 1 423 ? -20.109 30.359 -2.91 1 96.12 423 LEU B C 1
ATOM 8280 O O . LEU B 1 423 ? -21.188 30.797 -2.533 1 96.12 423 LEU B O 1
ATOM 8284 N N . LEU B 1 424 ? -19.828 29.094 -2.865 1 97.19 424 LEU B N 1
ATOM 8285 C CA . LEU B 1 424 ? -20.844 28.078 -2.619 1 97.19 424 LEU B CA 1
ATOM 8286 C C . LEU B 1 424 ? -21.328 28.125 -1.173 1 97.19 424 LEU B C 1
ATOM 8288 O O . LEU B 1 424 ? -22.469 27.75 -0.882 1 97.19 424 LEU B O 1
ATOM 8292 N N . VAL B 1 425 ? -20.484 28.562 -0.266 1 96.06 425 VAL B N 1
ATOM 8293 C CA . VAL B 1 425 ? -20.844 28.609 1.145 1 96.06 425 VAL B CA 1
ATOM 8294 C C . VAL B 1 425 ? -22.109 29.453 1.323 1 96.06 425 VAL B C 1
ATOM 8296 O O . VAL B 1 425 ? -22.922 29.172 2.209 1 96.06 425 VAL B O 1
ATOM 8299 N N . GLU B 1 426 ? -22.312 30.375 0.423 1 91.88 426 GLU B N 1
ATOM 8300 C CA . GLU B 1 426 ? -23.453 31.297 0.509 1 91.88 426 GLU B CA 1
ATOM 8301 C C . GLU B 1 426 ? -24.766 30.578 0.29 1 91.88 426 GLU B C 1
ATOM 8303 O O . GLU B 1 426 ? -25.828 31.062 0.694 1 91.88 426 GLU B O 1
ATOM 8308 N N . LEU B 1 427 ? -24.703 29.484 -0.314 1 91.56 427 LEU B N 1
ATOM 8309 C CA . LEU B 1 427 ? -25.906 28.719 -0.625 1 91.56 427 LEU B CA 1
ATOM 8310 C C . LEU B 1 427 ? -26.344 27.891 0.579 1 91.56 427 LEU B C 1
ATOM 8312 O O . LEU B 1 427 ? -27.438 27.312 0.571 1 91.56 427 LEU B O 1
ATOM 8316 N N . PHE B 1 428 ? -25.625 27.922 1.707 1 95.25 428 PHE B N 1
ATOM 8317 C CA . PHE B 1 428 ? -25.875 27.031 2.83 1 95.25 428 PHE B CA 1
ATOM 8318 C C . PHE B 1 428 ? -25.922 27.797 4.141 1 95.25 428 PHE B C 1
ATOM 8320 O O . PHE B 1 428 ? -25.391 28.906 4.227 1 95.25 428 PHE B O 1
ATOM 8327 N N . PRO B 1 429 ? -26.547 27.188 5.137 1 95.75 429 PRO B N 1
ATOM 8328 C CA . PRO B 1 429 ? -26.594 27.859 6.438 1 95.75 429 PRO B CA 1
ATOM 8329 C C . PRO B 1 429 ? -25.219 28.094 7.039 1 95.75 429 PRO B C 1
ATOM 8331 O O . PRO B 1 429 ? -25.016 29.062 7.789 1 95.75 429 PRO B O 1
ATOM 8334 N N . SER B 1 430 ? -24.297 27.234 6.805 1 97.75 430 SER B N 1
ATOM 8335 C CA . SER B 1 430 ? -22.922 27.328 7.293 1 97.75 430 SER B CA 1
ATOM 8336 C C . SER B 1 430 ? -21.969 26.531 6.414 1 97.75 430 SER B C 1
ATOM 8338 O O . SER B 1 430 ? -22.406 25.734 5.574 1 97.75 430 SER B O 1
ATOM 8340 N N . ALA B 1 431 ? -20.703 26.781 6.602 1 98.31 431 ALA B N 1
ATOM 8341 C CA . ALA B 1 431 ? -19.703 26 5.871 1 98.31 431 ALA B CA 1
ATOM 8342 C C . ALA B 1 431 ? -19.797 24.516 6.227 1 98.31 431 ALA B C 1
ATOM 8344 O O . ALA B 1 431 ? -19.734 23.656 5.344 1 98.31 431 ALA B O 1
ATOM 8345 N N . PHE B 1 432 ? -19.984 24.219 7.48 1 98.69 432 PHE B N 1
ATOM 8346 C CA . PHE B 1 432 ? -20.094 22.828 7.93 1 98.69 432 PHE B CA 1
ATOM 8347 C C . PHE B 1 432 ? -21.234 22.109 7.215 1 98.69 432 PHE B C 1
ATOM 8349 O O . PHE B 1 432 ? -21.062 21 6.734 1 98.69 432 PHE B O 1
ATOM 8356 N N . SER B 1 433 ? -22.375 22.781 7.188 1 98.19 433 SER B N 1
ATOM 8357 C CA . SER B 1 433 ? -23.547 22.172 6.555 1 98.19 433 SER B CA 1
ATOM 8358 C C . SER B 1 433 ? -23.297 21.906 5.078 1 98.19 433 SER B C 1
ATOM 8360 O O . SER B 1 433 ? -23.797 20.922 4.527 1 98.19 433 SER B O 1
ATOM 8362 N N . MET B 1 434 ? -22.547 22.797 4.426 1 98.25 434 MET B N 1
ATOM 8363 C CA . MET B 1 434 ? -22.203 22.594 3.023 1 98.25 434 MET B CA 1
ATOM 8364 C C . MET B 1 434 ? -21.391 21.312 2.844 1 98.25 434 MET B C 1
ATOM 8366 O O . MET B 1 434 ? -21.75 20.453 2.033 1 98.25 434 MET B O 1
ATOM 8370 N N . TYR B 1 435 ? -20.328 21.156 3.641 1 98.62 435 TYR B N 1
ATOM 8371 C CA . TYR B 1 435 ? -19.453 19.984 3.508 1 98.62 435 TYR B CA 1
ATOM 8372 C C . TYR B 1 435 ? -20.188 18.719 3.932 1 98.62 435 TYR B C 1
ATOM 8374 O O . TYR B 1 435 ? -19.938 17.641 3.381 1 98.62 435 TYR B O 1
ATOM 8382 N N . GLU B 1 436 ? -21.047 18.859 4.922 1 98.31 436 GLU B N 1
ATOM 8383 C CA . GLU B 1 436 ? -21.875 17.734 5.32 1 98.31 436 GLU B CA 1
ATOM 8384 C C . GLU B 1 436 ? -22.75 17.25 4.16 1 98.31 436 GLU B C 1
ATOM 8386 O O . GLU B 1 436 ? -22.828 16.062 3.885 1 98.31 436 GLU B O 1
ATOM 8391 N N . LYS B 1 437 ? -23.406 18.234 3.518 1 97.75 437 LYS B N 1
ATOM 8392 C CA . LYS B 1 437 ? -24.266 17.891 2.389 1 97.75 437 LYS B CA 1
ATOM 8393 C C . LYS B 1 437 ? -23.453 17.297 1.239 1 97.75 437 LYS B C 1
ATOM 8395 O O . LYS B 1 437 ? -23.922 16.375 0.56 1 97.75 437 LYS B O 1
ATOM 8400 N N . MET B 1 438 ? -22.297 17.859 1.027 1 98.19 438 MET B N 1
ATOM 8401 C CA . MET B 1 438 ? -21.422 17.328 -0.005 1 98.19 438 MET B CA 1
ATOM 8402 C C . MET B 1 438 ? -21.047 15.875 0.303 1 98.19 438 MET B C 1
ATOM 8404 O O . MET B 1 438 ? -21.078 15.023 -0.582 1 98.19 438 MET B O 1
ATOM 8408 N N . GLY B 1 439 ? -20.656 15.594 1.554 1 98.19 439 GLY B N 1
ATOM 8409 C CA . GLY B 1 439 ? -20.344 14.234 1.963 1 98.19 439 GLY B CA 1
ATOM 8410 C C . GLY B 1 439 ? -21.5 13.273 1.754 1 98.19 439 GLY B C 1
ATOM 8411 O O . GLY B 1 439 ? -21.297 12.156 1.276 1 98.19 439 GLY B O 1
ATOM 8412 N N . ASN B 1 440 ? -22.672 13.727 2.111 1 97.75 440 ASN B N 1
ATOM 8413 C CA . ASN B 1 440 ? -23.875 12.914 1.908 1 97.75 440 ASN B CA 1
ATOM 8414 C C . ASN B 1 440 ? -24.109 12.641 0.428 1 97.75 440 ASN B C 1
ATOM 8416 O O . ASN B 1 440 ? -24.531 11.539 0.059 1 97.75 440 ASN B O 1
ATOM 8420 N N . TYR B 1 441 ? -23.891 13.68 -0.376 1 97.75 441 TYR B N 1
ATOM 8421 C CA . TYR B 1 441 ? -24.031 13.516 -1.818 1 97.75 441 TYR B CA 1
ATOM 8422 C C . TYR B 1 441 ? -23.078 12.453 -2.342 1 97.75 441 TYR B C 1
ATOM 8424 O O . TYR B 1 441 ? -23.484 11.578 -3.113 1 97.75 441 TYR B O 1
ATOM 8432 N N . TYR B 1 442 ? -21.812 12.539 -1.936 1 97.88 442 TYR B N 1
ATOM 8433 C CA . TYR B 1 442 ? -20.828 11.547 -2.326 1 97.88 442 TYR B CA 1
ATOM 8434 C C . TYR B 1 442 ? -21.266 10.141 -1.938 1 97.88 442 TYR B C 1
ATOM 8436 O O . TYR B 1 442 ? -21.125 9.195 -2.717 1 97.88 442 TYR B O 1
ATOM 8444 N N . GLU B 1 443 ? -21.75 10.047 -0.732 1 96 443 GLU B N 1
ATOM 8445 C CA . GLU B 1 443 ? -22.203 8.75 -0.242 1 96 443 GLU B CA 1
ATOM 8446 C C . GLU B 1 443 ? -23.375 8.219 -1.077 1 96 443 GLU B C 1
ATOM 8448 O O . GLU B 1 443 ? -23.359 7.07 -1.518 1 96 443 GLU B O 1
ATOM 8453 N N . LYS B 1 444 ? -24.344 9.078 -1.309 1 96 444 LYS B N 1
ATOM 8454 C CA . LYS B 1 444 ? -25.531 8.703 -2.051 1 96 444 LYS B CA 1
ATOM 8455 C C . LYS B 1 444 ? -25.188 8.258 -3.469 1 96 444 LYS B C 1
ATOM 8457 O O . LYS B 1 444 ? -25.781 7.309 -3.992 1 96 444 LYS B O 1
ATOM 8462 N N . LYS B 1 445 ? -24.188 8.922 -4.051 1 96.56 445 LYS B N 1
ATOM 8463 C CA . LYS B 1 445 ? -23.828 8.648 -5.438 1 96.56 445 LYS B CA 1
ATOM 8464 C C . LYS B 1 445 ? -22.75 7.574 -5.523 1 96.56 445 LYS B C 1
ATOM 8466 O O . LYS B 1 445 ? -22.312 7.207 -6.617 1 96.56 445 LYS B O 1
ATOM 8471 N N . GLY B 1 446 ? -22.297 7.074 -4.41 1 93.5 446 GLY B N 1
ATOM 8472 C CA . GLY B 1 446 ? -21.266 6.039 -4.395 1 93.5 446 GLY B CA 1
ATOM 8473 C C . GLY B 1 446 ? -19.922 6.516 -4.898 1 93.5 446 GLY B C 1
ATOM 8474 O O . GLY B 1 446 ? -19.234 5.801 -5.633 1 93.5 446 GLY B O 1
ATOM 8475 N N . LEU B 1 447 ? -19.547 7.695 -4.527 1 95.56 447 LEU B N 1
ATOM 8476 C CA . LEU B 1 447 ? -18.359 8.328 -5.094 1 95.56 447 LEU B CA 1
ATOM 8477 C C . LEU B 1 447 ? -17.156 8.141 -4.18 1 95.56 447 LEU B C 1
ATOM 8479 O O . LEU B 1 447 ? -16.016 8.359 -4.594 1 95.56 447 LEU B O 1
ATOM 8483 N N . PHE B 1 448 ? -17.344 7.734 -2.902 1 92.44 448 PHE B N 1
ATOM 8484 C CA . PHE B 1 448 ? -16.219 7.512 -1.989 1 92.44 448 PHE B CA 1
ATOM 8485 C C . PHE B 1 448 ? -15.414 6.289 -2.41 1 92.44 448 PHE B C 1
ATOM 8487 O O . PHE B 1 448 ? -15.961 5.352 -2.994 1 92.44 448 PHE B O 1
ATOM 8494 N N . GLY B 1 449 ? -14.156 6.305 -2.146 1 85.56 449 GLY B N 1
ATOM 8495 C CA . GLY B 1 449 ? -13.32 5.145 -2.391 1 85.56 449 GLY B CA 1
ATOM 8496 C C . GLY B 1 449 ? -12.859 5.031 -3.832 1 85.56 449 GLY B C 1
ATOM 8497 O O . GLY B 1 449 ? -12.172 4.074 -4.195 1 85.56 449 GLY B O 1
ATOM 8498 N N . LEU B 1 450 ? -13.219 5.922 -4.672 1 88.38 450 LEU B N 1
ATOM 8499 C CA . LEU B 1 450 ? -12.836 5.922 -6.078 1 88.38 450 LEU B CA 1
ATOM 8500 C C . LEU B 1 450 ? -11.75 6.957 -6.348 1 88.38 450 LEU B C 1
ATOM 8502 O O . LEU B 1 450 ? -11.656 7.965 -5.641 1 88.38 450 LEU B O 1
ATOM 8506 N N . ASN B 1 451 ? -10.953 6.656 -7.301 1 89.19 451 ASN B N 1
ATOM 8507 C CA . ASN B 1 451 ? -9.961 7.625 -7.75 1 89.19 451 ASN B CA 1
ATOM 8508 C C . ASN B 1 451 ? -10.523 8.562 -8.812 1 89.19 451 ASN B C 1
ATOM 8510 O O . ASN B 1 451 ? -10.719 8.156 -9.961 1 89.19 451 ASN B O 1
ATOM 8514 N N . HIS B 1 452 ? -10.797 9.727 -8.422 1 94.25 452 HIS B N 1
ATOM 8515 C CA . HIS B 1 452 ? -11.352 10.711 -9.344 1 94.25 452 HIS B CA 1
ATOM 8516 C C . HIS B 1 452 ? -10.25 11.602 -9.914 1 94.25 452 HIS B C 1
ATOM 8518 O O . HIS B 1 452 ? -9.367 12.055 -9.18 1 94.25 452 HIS B O 1
ATOM 8524 N N . SER B 1 453 ? -10.305 11.82 -11.219 1 93.25 453 SER B N 1
ATOM 8525 C CA . SER B 1 453 ? -9.43 12.836 -11.797 1 93.25 453 SER B CA 1
ATOM 8526 C C . SER B 1 453 ? -9.828 14.234 -11.344 1 93.25 453 SER B C 1
ATOM 8528 O O . SER B 1 453 ? -10.906 14.43 -10.773 1 93.25 453 SER B O 1
ATOM 8530 N N . ARG B 1 454 ? -8.922 15.156 -11.578 1 93.56 454 ARG B N 1
ATOM 8531 C CA . ARG B 1 454 ? -9.203 16.547 -11.234 1 93.56 454 ARG B CA 1
ATOM 8532 C C . ARG B 1 454 ? -10.453 17.047 -11.945 1 93.56 454 ARG B C 1
ATOM 8534 O O . ARG B 1 454 ? -11.336 17.641 -11.32 1 93.56 454 ARG B O 1
ATOM 8541 N N . LEU B 1 455 ? -10.547 16.766 -13.219 1 95.25 455 LEU B N 1
ATOM 8542 C CA . LEU B 1 455 ? -11.688 17.234 -14 1 95.25 455 LEU B CA 1
ATOM 8543 C C . LEU B 1 455 ? -12.977 16.578 -13.539 1 95.25 455 LEU B C 1
ATOM 8545 O O . LEU B 1 455 ? -14.031 17.234 -13.5 1 95.25 455 LEU B O 1
ATOM 8549 N N . THR B 1 456 ? -12.891 15.328 -13.18 1 96.31 456 THR B N 1
ATOM 8550 C CA . THR B 1 456 ? -14.062 14.633 -12.672 1 96.31 456 THR B CA 1
ATOM 8551 C C . THR B 1 456 ? -14.555 15.273 -11.383 1 96.31 456 THR B C 1
ATOM 8553 O O . THR B 1 456 ? -15.766 15.336 -11.133 1 96.31 456 THR B O 1
ATOM 8556 N N . ARG B 1 457 ? -13.68 15.789 -10.539 1 97.56 457 ARG B N 1
ATOM 8557 C CA . ARG B 1 457 ? -14.07 16.453 -9.297 1 97.56 457 ARG B CA 1
ATOM 8558 C C . ARG B 1 457 ? -14.852 17.734 -9.578 1 97.56 457 ARG B C 1
ATOM 8560 O O . ARG B 1 457 ? -15.781 18.078 -8.844 1 97.56 457 ARG B O 1
ATOM 8567 N N . TYR B 1 458 ? -14.453 18.438 -10.68 1 97.56 458 TYR B N 1
ATOM 8568 C CA . TYR B 1 458 ? -15.219 19.609 -11.078 1 97.56 458 TYR B CA 1
ATOM 8569 C C . TYR B 1 458 ? -16.625 19.219 -11.523 1 97.56 458 TYR B C 1
ATOM 8571 O O . TYR B 1 458 ? -17.594 19.875 -11.156 1 97.56 458 TYR B O 1
ATOM 8579 N N . GLU B 1 459 ? -16.672 18.156 -12.273 1 97.56 459 GLU B N 1
ATOM 8580 C CA . GLU B 1 459 ? -17.953 17.688 -12.766 1 97.56 459 GLU B CA 1
ATOM 8581 C C . GLU B 1 459 ? -18.859 17.266 -11.609 1 97.56 459 GLU B C 1
ATOM 8583 O O . GLU B 1 459 ? -20.047 17.578 -11.594 1 97.56 459 GLU B O 1
ATOM 8588 N N . ILE B 1 460 ? -18.297 16.531 -10.664 1 98.06 460 ILE B N 1
ATOM 8589 C CA . ILE B 1 460 ? -19.062 16.078 -9.508 1 98.06 460 ILE B CA 1
ATOM 8590 C C . ILE B 1 460 ? -19.562 17.297 -8.719 1 98.06 460 ILE B C 1
ATOM 8592 O O . ILE B 1 460 ? -20.719 17.328 -8.289 1 98.06 460 ILE B O 1
ATOM 8596 N N . LEU B 1 461 ? -18.672 18.297 -8.539 1 98.19 461 LEU B N 1
ATOM 8597 C CA . LEU B 1 461 ? -19.047 19.484 -7.805 1 98.19 461 LEU B CA 1
ATOM 8598 C C . LEU B 1 461 ? -20.203 20.219 -8.5 1 98.19 461 LEU B C 1
ATOM 8600 O O . LEU B 1 461 ? -21.141 20.672 -7.852 1 98.19 461 LEU B O 1
ATOM 8604 N N . TRP B 1 462 ? -20.125 20.297 -9.812 1 97.56 462 TRP B N 1
ATOM 8605 C CA . TRP B 1 462 ? -21.172 20.969 -10.578 1 97.56 462 TRP B CA 1
ATOM 8606 C C . TRP B 1 462 ? -22.5 20.219 -10.445 1 97.56 462 TRP B C 1
ATOM 8608 O O . TRP B 1 462 ? -23.547 20.828 -10.234 1 97.56 462 TRP B O 1
ATOM 8618 N N . ASP B 1 463 ? -22.391 18.906 -10.547 1 97.56 463 ASP B N 1
ATOM 8619 C CA . ASP B 1 463 ? -23.578 18.078 -10.383 1 97.56 463 ASP B CA 1
ATOM 8620 C C . ASP B 1 463 ? -24.203 18.281 -9 1 97.56 463 ASP B C 1
ATOM 8622 O O . ASP B 1 463 ? -25.422 18.297 -8.859 1 97.56 463 ASP B O 1
ATOM 8626 N N . PHE B 1 464 ? -23.469 18.344 -8.008 1 97.69 464 PHE B N 1
ATOM 8627 C CA . PHE B 1 464 ? -23.922 18.594 -6.645 1 97.69 464 PHE B CA 1
ATOM 8628 C C . PHE B 1 464 ? -24.656 19.938 -6.555 1 97.69 464 PHE B C 1
ATOM 8630 O O . PHE B 1 464 ? -25.75 20.016 -5.984 1 97.69 464 PHE B O 1
ATOM 8637 N N . VAL B 1 465 ? -23.984 20.984 -7.121 1 96.69 465 VAL B N 1
ATOM 8638 C CA . VAL B 1 465 ? -24.562 22.328 -7.102 1 96.69 465 VAL B CA 1
ATOM 8639 C C . VAL B 1 465 ? -25.922 22.312 -7.797 1 96.69 465 VAL B C 1
ATOM 8641 O O . VAL B 1 465 ? -26.906 22.844 -7.27 1 96.69 465 VAL B O 1
ATOM 8644 N N . GLU B 1 466 ? -25.922 21.641 -8.938 1 95.12 466 GLU B N 1
ATOM 8645 C CA . GLU B 1 466 ? -27.188 21.562 -9.68 1 95.12 466 GLU B CA 1
ATOM 8646 C C . GLU B 1 466 ? -28.25 20.844 -8.859 1 95.12 466 GLU B C 1
ATOM 8648 O O . GLU B 1 466 ? -29.422 21.25 -8.844 1 95.12 466 GLU B O 1
ATOM 8653 N N . SER B 1 467 ? -27.859 19.812 -8.211 1 94.81 467 SER B N 1
ATOM 8654 C CA . SER B 1 467 ? -28.797 19.047 -7.395 1 94.81 467 SER B CA 1
ATOM 8655 C C . SER B 1 467 ? -29.328 19.891 -6.238 1 94.81 467 SER B C 1
ATOM 8657 O O . SER B 1 467 ? -30.516 19.812 -5.902 1 94.81 467 SER B O 1
ATOM 8659 N N . GLU B 1 468 ? -28.516 20.688 -5.559 1 93.38 468 GLU B N 1
ATOM 8660 C CA . GLU B 1 468 ? -28.906 21.547 -4.445 1 93.38 468 GLU B CA 1
ATOM 8661 C C . GLU B 1 468 ? -29.859 22.641 -4.906 1 93.38 468 GLU B C 1
ATOM 8663 O O . GLU B 1 468 ? -30.828 22.969 -4.215 1 93.38 468 GLU B O 1
ATOM 8668 N N . LEU B 1 469 ? -29.562 23.188 -6.074 1 91.69 469 LEU B N 1
ATOM 8669 C CA . LEU B 1 469 ? -30.375 24.281 -6.594 1 91.69 469 LEU B CA 1
ATOM 8670 C C . LEU B 1 469 ? -31.734 23.766 -7.062 1 91.69 469 LEU B C 1
ATOM 8672 O O . LEU B 1 469 ? -32.719 24.5 -7.047 1 91.69 469 LEU B O 1
ATOM 8676 N N . ALA B 1 470 ? -31.734 22.516 -7.52 1 88.25 470 ALA B N 1
ATOM 8677 C CA . ALA B 1 470 ? -33 21.922 -7.977 1 88.25 470 ALA B CA 1
ATOM 8678 C C . ALA B 1 470 ? -33.969 21.766 -6.82 1 88.25 470 ALA B C 1
ATOM 8680 O O . ALA B 1 470 ? -35.188 21.734 -7.035 1 88.25 470 ALA B O 1
ATOM 8681 N N . GLU B 1 471 ? -33.5 21.641 -5.633 1 82.31 471 GLU B N 1
ATOM 8682 C CA . GLU B 1 471 ? -34.344 21.438 -4.453 1 82.31 471 GLU B CA 1
ATOM 8683 C C . GLU B 1 471 ? -35.062 22.719 -4.078 1 82.31 471 GLU B C 1
ATOM 8685 O O . GLU B 1 471 ? -36.062 22.688 -3.363 1 82.31 471 GLU B O 1
ATOM 8690 N N . PHE B 1 472 ? -34.562 23.859 -4.543 1 74.81 472 PHE B N 1
ATOM 8691 C CA . PHE B 1 472 ? -35.219 25.125 -4.227 1 74.81 472 PHE B CA 1
ATOM 8692 C C . PHE B 1 472 ? -36.406 25.359 -5.121 1 74.81 472 PHE B C 1
ATOM 8694 O O . PHE B 1 472 ? -36.344 25.203 -6.34 1 74.81 472 PHE B O 1
ATOM 8701 N N . THR B 1 473 ? -37.781 25.188 -4.641 1 65.75 473 THR B N 1
ATOM 8702 C CA . THR B 1 473 ? -39 25.484 -5.371 1 65.75 473 THR B CA 1
ATOM 8703 C C . THR B 1 473 ? -39.125 27 -5.594 1 65.75 473 THR B C 1
ATOM 8705 O O . THR B 1 473 ? -38.906 27.781 -4.676 1 65.75 473 THR B O 1
ATOM 8708 N N . CYS B 1 474 ? -38.969 27.5 -6.738 1 62.19 474 CYS B N 1
ATOM 8709 C CA . CYS B 1 474 ? -38.875 28.953 -6.695 1 62.19 474 CYS B CA 1
ATOM 8710 C C . CYS B 1 474 ? -39.875 29.594 -7.648 1 62.19 474 CYS B C 1
ATOM 8712 O O . CYS B 1 474 ? -40.25 28.984 -8.656 1 62.19 474 CYS B O 1
ATOM 8714 N N . SER B 1 475 ? -40.594 30.547 -7.254 1 69.19 475 SER B N 1
ATOM 8715 C CA . SER B 1 475 ? -41.25 31.547 -8.078 1 69.19 475 SER B CA 1
ATOM 8716 C C . SER B 1 475 ? -40.375 32 -9.234 1 69.19 475 SER B C 1
ATOM 8718 O O . SER B 1 475 ? -39.188 31.656 -9.281 1 69.19 475 SER B O 1
ATOM 8720 N N . GLU B 1 476 ? -40.906 32.562 -10.195 1 63.53 476 GLU B N 1
ATOM 8721 C CA . GLU B 1 476 ? -40.156 33.031 -11.359 1 63.53 476 GLU B CA 1
ATOM 8722 C C . GLU B 1 476 ? -38.938 33.875 -10.945 1 63.53 476 GLU B C 1
ATOM 8724 O O . GLU B 1 476 ? -37.875 33.719 -11.539 1 63.53 476 GLU B O 1
ATOM 8729 N N . LYS B 1 477 ? -39.156 34.688 -9.883 1 63.59 477 LYS B N 1
ATOM 8730 C CA . LYS B 1 477 ? -38.094 35.531 -9.367 1 63.59 477 LYS B CA 1
ATOM 8731 C C . LYS B 1 477 ? -36.969 34.688 -8.758 1 63.59 477 LYS B C 1
ATOM 8733 O O . LYS B 1 477 ? -35.781 34.969 -8.93 1 63.59 477 LYS B O 1
ATOM 8738 N N . MET B 1 478 ? -37.312 33.688 -8.258 1 77.44 478 MET B N 1
ATOM 8739 C CA . MET B 1 478 ? -36.344 32.781 -7.625 1 77.44 478 MET B CA 1
ATOM 8740 C C . MET B 1 478 ? -35.625 31.953 -8.664 1 77.44 478 MET B C 1
ATOM 8742 O O . MET B 1 478 ? -34.438 31.609 -8.469 1 77.44 478 MET B O 1
ATOM 8746 N N . GLN B 1 479 ? -36.312 31.812 -9.812 1 82.69 479 GLN B N 1
ATOM 8747 C CA . GLN B 1 479 ? -35.688 31.094 -10.906 1 82.69 479 GLN B CA 1
ATOM 8748 C C . GLN B 1 479 ? -34.562 31.906 -11.539 1 82.69 479 GLN B C 1
ATOM 8750 O O . GLN B 1 479 ? -33.5 31.359 -11.844 1 82.69 479 GLN B O 1
ATOM 8755 N N . LYS B 1 480 ? -34.812 33.156 -11.805 1 85.62 480 LYS B N 1
ATOM 8756 C CA . LYS B 1 480 ? -33.781 34 -12.359 1 85.62 480 LYS B CA 1
ATOM 8757 C C . LYS B 1 480 ? -32.594 34.094 -11.422 1 85.62 480 LYS B C 1
ATOM 8759 O O . LYS B 1 480 ? -31.438 34.094 -11.867 1 85.62 480 LYS B O 1
ATOM 8764 N N . LYS B 1 481 ? -32.844 34.25 -10.18 1 84.75 481 LYS B N 1
ATOM 8765 C CA . LYS B 1 481 ? -31.781 34.312 -9.195 1 84.75 481 LYS B CA 1
ATOM 8766 C C . LYS B 1 481 ? -30.969 33 -9.203 1 84.75 481 LYS B C 1
ATOM 8768 O O . LYS B 1 481 ? -29.75 33.031 -9.055 1 84.75 481 LYS B O 1
ATOM 8773 N N . LYS B 1 482 ? -31.594 32 -9.383 1 88.06 482 LYS B N 1
ATOM 8774 C CA . LYS B 1 482 ? -30.953 30.688 -9.469 1 88.06 482 LYS B CA 1
ATOM 8775 C C . LYS B 1 482 ? -30.031 30.609 -10.688 1 88.06 482 LYS B C 1
ATOM 8777 O O . LYS B 1 482 ? -28.906 30.109 -10.594 1 88.06 482 LYS B O 1
ATOM 8782 N N . GLU B 1 483 ? -30.547 31.078 -11.75 1 89.44 483 GLU B N 1
ATOM 8783 C CA . GLU B 1 483 ? -29.766 31.062 -12.992 1 89.44 483 GLU B CA 1
ATOM 8784 C C . GLU B 1 483 ? -28.547 31.984 -12.906 1 89.44 483 GLU B C 1
ATOM 8786 O O . GLU B 1 483 ? -27.469 31.656 -13.391 1 89.44 483 GLU B O 1
ATOM 8791 N N . ASP B 1 484 ? -28.781 33.062 -12.32 1 91.25 484 ASP B N 1
ATOM 8792 C CA . ASP B 1 484 ? -27.672 34 -12.109 1 91.25 484 ASP B CA 1
ATOM 8793 C C . ASP B 1 484 ? -26.594 33.406 -11.227 1 91.25 484 ASP B C 1
ATOM 8795 O O . ASP B 1 484 ? -25.406 33.562 -11.484 1 91.25 484 ASP B O 1
ATOM 8799 N N . PHE B 1 485 ? -27.062 32.781 -10.242 1 92.88 485 PHE B N 1
ATOM 8800 C CA . PHE B 1 485 ? -26.109 32.125 -9.336 1 92.88 485 PHE B CA 1
ATOM 8801 C C . PHE B 1 485 ? -25.359 31.016 -10.047 1 92.88 485 PHE B C 1
ATOM 8803 O O . PHE B 1 485 ? -24.141 30.859 -9.859 1 92.88 485 PHE B O 1
ATOM 8810 N N . LYS B 1 486 ? -26.016 30.266 -10.836 1 93.31 486 LYS B N 1
ATOM 8811 C CA . LYS B 1 486 ? -25.375 29.203 -11.625 1 93.31 486 LYS B CA 1
ATOM 8812 C C . LYS B 1 486 ? -24.266 29.766 -12.516 1 93.31 486 LYS B C 1
ATOM 8814 O O . LYS B 1 486 ? -23.188 29.188 -12.617 1 93.31 486 LYS B O 1
ATOM 8819 N N . GLU B 1 487 ? -24.609 30.797 -13.094 1 93.5 487 GLU B N 1
ATOM 8820 C CA . GLU B 1 487 ? -23.625 31.438 -13.961 1 93.5 487 GLU B CA 1
ATOM 8821 C C . GLU B 1 487 ? -22.391 31.875 -13.172 1 93.5 487 GLU B C 1
ATOM 8823 O O . GLU B 1 487 ? -21.266 31.734 -13.641 1 93.5 487 GLU B O 1
ATOM 8828 N N . LYS B 1 488 ? -22.656 32.438 -12.039 1 95.19 488 LYS B N 1
ATOM 8829 C CA . LYS B 1 488 ? -21.562 32.875 -11.172 1 95.19 488 LYS B CA 1
ATOM 8830 C C . LYS B 1 488 ? -20.688 31.688 -10.766 1 95.19 488 LYS B C 1
ATOM 8832 O O . LYS B 1 488 ? -19.469 31.812 -10.703 1 95.19 488 LYS B O 1
ATOM 8837 N N . VAL B 1 489 ? -21.359 30.609 -10.453 1 96.38 489 VAL B N 1
ATOM 8838 C CA . VAL B 1 489 ? -20.625 29.406 -10.055 1 96.38 489 VAL B CA 1
ATOM 8839 C C . VAL B 1 489 ? -19.781 28.906 -11.219 1 96.38 489 VAL B C 1
ATOM 8841 O O . VAL B 1 489 ? -18.609 28.562 -11.047 1 96.38 489 VAL B O 1
ATOM 8844 N N . LEU B 1 490 ? -20.359 28.875 -12.398 1 96.19 490 LEU B N 1
ATOM 8845 C CA . LEU B 1 490 ? -19.625 28.406 -13.578 1 96.19 490 LEU B CA 1
ATOM 8846 C C . LEU B 1 490 ? -18.422 29.312 -13.867 1 96.19 490 LEU B C 1
ATOM 8848 O O . LEU B 1 490 ? -17.359 28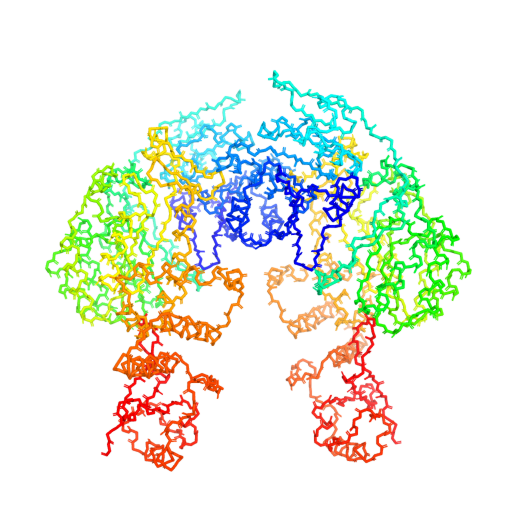.812 -14.242 1 96.19 490 LEU B O 1
ATOM 8852 N N . GLU B 1 491 ? -18.641 30.578 -13.68 1 96.19 491 GLU B N 1
ATOM 8853 C CA . GLU B 1 491 ? -17.531 31.516 -13.859 1 96.19 491 GLU B CA 1
ATOM 8854 C C . GLU B 1 491 ? -16.422 31.25 -12.836 1 96.19 491 GLU B C 1
ATOM 8856 O O . GLU B 1 491 ? -15.234 31.266 -13.18 1 96.19 491 GLU B O 1
ATOM 8861 N N . SER B 1 492 ? -16.828 31.078 -11.641 1 96.81 492 SER B N 1
ATOM 8862 C CA . SER B 1 492 ? -15.867 30.797 -10.578 1 96.81 492 SER B CA 1
ATOM 8863 C C . SER B 1 492 ? -15.125 29.5 -10.82 1 96.81 492 SER B C 1
ATOM 8865 O O . SER B 1 492 ? -13.922 29.391 -10.57 1 96.81 492 SER B O 1
ATOM 8867 N N . MET B 1 493 ? -15.82 28.453 -11.281 1 97.38 493 MET B N 1
ATOM 8868 C CA . MET B 1 493 ? -15.203 27.172 -11.586 1 97.38 493 MET B CA 1
ATOM 8869 C C . MET B 1 493 ? -14.203 27.297 -12.734 1 97.38 493 MET B C 1
ATOM 8871 O O . MET B 1 493 ? -13.141 26.672 -12.711 1 97.38 493 MET B O 1
ATOM 8875 N N . THR B 1 494 ? -14.594 28.078 -13.703 1 97 494 THR B N 1
ATOM 8876 C CA . THR B 1 494 ? -13.695 28.328 -14.828 1 97 494 THR B CA 1
ATOM 8877 C C . THR B 1 494 ? -12.406 29 -14.352 1 97 494 THR B C 1
ATOM 8879 O O . THR B 1 494 ? -11.312 28.609 -14.758 1 97 494 THR B O 1
ATOM 8882 N N . LEU B 1 495 ? -12.633 30 -13.547 1 97 495 LEU B N 1
ATOM 8883 C CA . LEU B 1 495 ? -11.484 30.688 -12.969 1 97 495 LEU B CA 1
ATOM 8884 C C . LEU B 1 495 ? -10.586 29.719 -12.227 1 97 495 LEU B C 1
ATOM 8886 O O . LEU B 1 495 ? -9.375 29.672 -12.469 1 97 495 LEU B O 1
ATOM 8890 N N . ASP B 1 496 ? -11.117 28.906 -11.312 1 97.5 496 ASP B N 1
ATOM 8891 C CA . ASP B 1 496 ? -10.359 27.938 -10.516 1 97.5 496 ASP B CA 1
ATOM 8892 C C . ASP B 1 496 ? -9.633 26.938 -11.414 1 97.5 496 ASP B C 1
ATOM 8894 O O . ASP B 1 496 ? -8.477 26.609 -11.172 1 97.5 496 ASP B O 1
ATOM 8898 N N . LEU B 1 497 ? -10.32 26.5 -12.43 1 97 497 LEU B N 1
ATOM 8899 C CA . LEU B 1 497 ? -9.766 25.5 -13.336 1 97 497 LEU B CA 1
ATOM 8900 C C . LEU B 1 497 ? -8.5 26.016 -14.016 1 97 497 LEU B C 1
ATOM 8902 O O . LEU B 1 497 ? -7.469 25.344 -14 1 97 497 LEU B O 1
ATOM 8906 N N . TYR B 1 498 ? -8.531 27.203 -14.531 1 96.88 498 TYR B N 1
ATOM 8907 C CA . TYR B 1 498 ? -7.434 27.703 -15.352 1 96.88 498 TYR B CA 1
ATOM 8908 C C . TYR B 1 498 ? -6.367 28.359 -14.484 1 96.88 498 TYR B C 1
ATOM 8910 O O . TYR B 1 498 ? -5.254 28.625 -14.953 1 96.88 498 TYR B O 1
ATOM 8918 N N . LEU B 1 499 ? -6.672 28.641 -13.281 1 96.94 499 LEU B N 1
ATOM 8919 C CA . LEU B 1 499 ? -5.633 29.062 -12.352 1 96.94 499 LEU B CA 1
ATOM 8920 C C . LEU B 1 499 ? -4.633 27.938 -12.102 1 96.94 499 LEU B C 1
ATOM 8922 O O . LEU B 1 499 ? -3.469 28.188 -11.789 1 96.94 499 LEU B O 1
ATOM 8926 N N . ARG B 1 500 ? -5.082 26.734 -12.281 1 94.69 500 ARG B N 1
ATOM 8927 C CA . ARG B 1 500 ? -4.23 25.594 -11.984 1 94.69 500 ARG B CA 1
ATOM 8928 C C . ARG B 1 500 ? -3.457 25.141 -13.219 1 94.69 500 ARG B C 1
ATOM 8930 O O . ARG B 1 500 ? -2.268 24.828 -13.133 1 94.69 500 ARG B O 1
ATOM 8937 N N . ASP B 1 501 ? -4.18 25.047 -14.352 1 92.56 501 ASP B N 1
ATOM 8938 C CA . ASP B 1 501 ? -3.502 24.484 -15.516 1 92.56 501 ASP B CA 1
ATOM 8939 C C . ASP B 1 501 ? -4.148 24.969 -16.812 1 92.56 501 ASP B C 1
ATOM 8941 O O . ASP B 1 501 ? -5.309 25.391 -16.812 1 92.56 501 ASP B O 1
ATOM 8945 N N . ASN B 1 502 ? -3.271 24.906 -17.828 1 94.25 502 ASN B N 1
ATOM 8946 C CA . ASN B 1 502 ? -3.764 25.156 -19.172 1 94.25 502 ASN B CA 1
ATOM 8947 C C . ASN B 1 502 ? -4.457 23.922 -19.75 1 94.25 502 ASN B C 1
ATOM 8949 O O . ASN B 1 502 ? -3.879 23.219 -20.578 1 94.25 502 ASN B O 1
ATOM 8953 N N . VAL B 1 503 ? -5.703 23.734 -19.406 1 91.81 503 VAL B N 1
ATOM 8954 C CA . VAL B 1 503 ? -6.445 22.531 -19.766 1 91.81 503 VAL B CA 1
ATOM 8955 C C . VAL B 1 503 ? -6.668 22.5 -21.281 1 91.81 503 VAL B C 1
ATOM 8957 O O . VAL B 1 503 ? -7.188 23.453 -21.859 1 91.81 503 VAL B O 1
ATOM 8960 N N . LYS B 1 504 ? -6.277 21.406 -21.906 1 82.25 504 LYS B N 1
ATOM 8961 C CA . LYS B 1 504 ? -6.391 21.266 -23.359 1 82.25 504 LYS B CA 1
ATOM 8962 C C . LYS B 1 504 ? -7.836 21.016 -23.781 1 82.25 504 LYS B C 1
ATOM 8964 O O . LYS B 1 504 ? -8.328 21.625 -24.719 1 82.25 504 LYS B O 1
ATOM 8969 N N . ASN B 1 505 ? -8.484 20.094 -23.016 1 88.5 505 ASN B N 1
ATOM 8970 C CA . ASN B 1 505 ? -9.875 19.75 -23.312 1 88.5 505 ASN B CA 1
ATOM 8971 C C . ASN B 1 505 ? -10.82 20.375 -22.281 1 88.5 505 ASN B C 1
ATOM 8973 O O . ASN B 1 505 ? -11.008 19.812 -21.188 1 88.5 505 ASN B O 1
ATOM 8977 N N . ARG B 1 506 ? -11.43 21.5 -22.672 1 91.25 506 ARG B N 1
ATOM 8978 C CA . ARG B 1 506 ? -12.367 22.203 -21.812 1 91.25 506 ARG B CA 1
ATOM 8979 C C . ARG B 1 506 ? -13.547 21.312 -21.438 1 91.25 506 ARG B C 1
ATOM 8981 O O . ARG B 1 506 ? -14.141 20.656 -22.312 1 91.25 506 ARG B O 1
ATOM 8988 N N . PRO B 1 507 ? -13.867 21.219 -20.156 1 92.75 507 PRO B N 1
ATOM 8989 C CA . PRO B 1 507 ? -15.023 20.406 -19.766 1 92.75 507 PRO B CA 1
ATOM 8990 C C . PRO B 1 507 ? -16.328 20.906 -20.375 1 92.75 507 PRO B C 1
ATOM 8992 O O . PRO B 1 507 ? -16.547 22.109 -20.469 1 92.75 507 PRO B O 1
ATOM 8995 N N . ALA B 1 508 ? -17.234 20 -20.641 1 92.94 508 ALA B N 1
ATOM 8996 C CA . ALA B 1 508 ? -18.469 20.312 -21.375 1 92.94 508 ALA B CA 1
ATOM 8997 C C . ALA B 1 508 ? -19.391 21.203 -20.531 1 92.94 508 ALA B C 1
ATOM 8999 O O . ALA B 1 508 ? -20.078 22.078 -21.078 1 92.94 508 ALA B O 1
ATOM 9000 N N . PHE B 1 509 ? -19.359 21 -19.281 1 92.88 509 PHE B N 1
ATOM 9001 C CA . PHE B 1 509 ? -20.297 21.703 -18.438 1 92.88 509 PHE B CA 1
ATOM 9002 C C . PHE B 1 509 ? -19.953 23.188 -18.359 1 92.88 509 PHE B C 1
ATOM 9004 O O . PHE B 1 509 ? -20.781 24 -17.969 1 92.88 509 PHE B O 1
ATOM 9011 N N . LEU B 1 510 ? -18.719 23.609 -18.766 1 93.88 510 LEU B N 1
ATOM 9012 C CA . LEU B 1 510 ? -18.297 25 -18.719 1 93.88 510 LEU B CA 1
ATOM 9013 C C . LEU B 1 510 ? -18.672 25.719 -20.016 1 93.88 510 LEU B C 1
ATOM 9015 O O . LEU B 1 510 ? -18.484 26.938 -20.125 1 93.88 510 LEU B O 1
ATOM 9019 N N . GLY B 1 511 ? -19.125 24.984 -21 1 90.44 511 GLY B N 1
ATOM 9020 C CA . GLY B 1 511 ? -19.469 25.578 -22.266 1 90.44 511 GLY B CA 1
ATOM 9021 C C . GLY B 1 511 ? -18.266 25.953 -23.109 1 90.44 511 GLY B C 1
ATOM 9022 O O . GLY B 1 511 ? -17.125 25.656 -22.734 1 90.44 511 GLY B O 1
ATOM 9023 N N . GLU B 1 512 ? -18.453 26.656 -24.125 1 88.62 512 GLU B N 1
ATOM 9024 C CA . GLU B 1 512 ? -17.391 27.047 -25.047 1 88.62 512 GLU B CA 1
ATOM 9025 C C . GLU B 1 512 ? -16.703 28.328 -24.578 1 88.62 512 GLU B C 1
ATOM 9027 O O . GLU B 1 512 ? -17.266 29.094 -23.781 1 88.62 512 GLU B O 1
ATOM 9032 N N . SER B 1 513 ? -15.539 28.469 -25.062 1 88.88 513 SER B N 1
ATOM 9033 C CA . SER B 1 513 ? -14.797 29.688 -24.75 1 88.88 513 SER B CA 1
ATOM 9034 C C . SER B 1 513 ? -15.516 30.922 -25.281 1 88.88 513 SER B C 1
ATOM 9036 O O . SER B 1 513 ? -16.062 30.906 -26.375 1 88.88 513 SER B O 1
ATOM 9038 N N . LYS B 1 514 ? -15.469 31.906 -24.484 1 87.94 514 LYS B N 1
ATOM 9039 C CA . LYS B 1 514 ? -16.125 33.156 -24.875 1 87.94 514 LYS B CA 1
ATOM 9040 C C . LYS B 1 514 ? -15.117 34.125 -25.484 1 87.94 514 LYS B C 1
ATOM 9042 O O . LYS B 1 514 ? -15.438 35.312 -25.703 1 87.94 514 LYS B O 1
ATOM 9047 N N . VAL B 1 515 ? -13.961 33.656 -25.766 1 93 515 VAL B N 1
ATOM 9048 C CA . VAL B 1 515 ? -12.938 34.5 -26.375 1 93 515 VAL B CA 1
ATOM 9049 C C . VAL B 1 515 ? -12.977 34.344 -27.891 1 93 515 VAL B C 1
ATOM 9051 O O . VAL B 1 515 ? -12.75 33.25 -28.422 1 93 515 VAL B O 1
ATOM 9054 N N . GLU B 1 516 ? -13.109 35.406 -28.562 1 91.69 516 GLU B N 1
ATOM 9055 C CA . GLU B 1 516 ? -13.125 35.406 -30.031 1 91.69 516 GLU B CA 1
ATOM 9056 C C . GLU B 1 516 ? -11.727 35.125 -30.594 1 91.69 516 GLU B C 1
ATOM 9058 O O . GLU B 1 516 ? -10.734 35.656 -30.062 1 91.69 516 GLU B O 1
ATOM 9063 N N . LYS B 1 517 ? -11.602 34.406 -31.656 1 89.25 517 LYS B N 1
ATOM 9064 C CA . LYS B 1 517 ? -10.344 34 -32.281 1 89.25 517 LYS B CA 1
ATOM 9065 C C . LYS B 1 517 ? -9.523 35.219 -32.688 1 89.25 517 LYS B C 1
ATOM 9067 O O . LYS B 1 517 ? -8.297 35.25 -32.5 1 89.25 517 LYS B O 1
ATOM 9072 N N . ASP B 1 518 ? -10.258 36.156 -33.219 1 93.06 518 ASP B N 1
ATOM 9073 C CA . ASP B 1 518 ? -9.57 37.344 -33.688 1 93.06 518 ASP B CA 1
ATOM 9074 C C . ASP B 1 518 ? -8.984 38.156 -32.531 1 93.06 518 ASP B C 1
ATOM 9076 O O . ASP B 1 518 ? -7.875 38.688 -32.656 1 93.06 518 ASP B O 1
ATOM 9080 N N . VAL B 1 519 ? -9.727 38.25 -31.531 1 93.5 519 VAL B N 1
ATOM 9081 C CA . VAL B 1 519 ? -9.281 38.969 -30.344 1 93.5 519 VAL B CA 1
ATOM 9082 C C . VAL B 1 519 ? -8.047 38.281 -29.75 1 93.5 519 VAL B C 1
ATOM 9084 O O . VAL B 1 519 ? -7.078 38.938 -29.391 1 93.5 519 VAL B O 1
ATOM 9087 N N . ALA B 1 520 ? -8.078 37.031 -29.656 1 94.56 520 ALA B N 1
ATOM 9088 C CA . ALA B 1 520 ? -6.953 36.281 -29.125 1 94.56 520 ALA B CA 1
ATOM 9089 C C . ALA B 1 520 ? -5.719 36.406 -30.016 1 94.56 520 ALA B C 1
ATOM 9091 O O . ALA B 1 520 ? -4.609 36.625 -29.516 1 94.56 520 ALA B O 1
ATOM 9092 N N . SER B 1 521 ? -5.957 36.344 -31.344 1 95.19 521 SER B N 1
ATOM 9093 C CA . SER B 1 521 ? -4.848 36.469 -32.281 1 95.19 521 SER B CA 1
ATOM 9094 C C . SER B 1 521 ? -4.176 37.812 -32.188 1 95.19 521 SER B C 1
ATOM 9096 O O . SER B 1 521 ? -2.947 37.906 -32.188 1 95.19 521 SER B O 1
ATOM 9098 N N . GLU B 1 522 ? -5.016 38.719 -32.125 1 95.19 522 GLU B N 1
ATOM 9099 C CA . GLU B 1 522 ? -4.484 40.094 -32.031 1 95.19 522 GLU B CA 1
ATOM 9100 C C . GLU B 1 522 ? -3.727 40.281 -30.719 1 95.19 522 GLU B C 1
ATOM 9102 O O . GLU B 1 522 ? -2.67 40.906 -30.703 1 95.19 522 GLU B O 1
ATOM 9107 N N . PHE B 1 523 ? -4.25 39.844 -29.656 1 96 523 PHE B N 1
ATOM 9108 C CA . PHE B 1 523 ? -3.613 39.969 -28.344 1 96 523 PHE B CA 1
ATOM 9109 C C . PHE B 1 523 ? -2.23 39.312 -28.359 1 96 523 PHE B C 1
ATOM 9111 O O . PHE B 1 523 ? -1.251 39.938 -27.938 1 96 523 PHE B O 1
ATOM 9118 N N . TYR B 1 524 ? -2.068 38.156 -28.859 1 96.31 524 TYR B N 1
ATOM 9119 C CA . TYR B 1 524 ? -0.81 37.438 -28.781 1 96.31 524 TYR B CA 1
ATOM 9120 C C . TYR B 1 524 ? 0.222 38 -29.734 1 96.31 524 TYR B C 1
ATOM 9122 O O . TYR B 1 524 ? 1.421 38 -29.438 1 96.31 524 TYR B O 1
ATOM 9130 N N . LYS B 1 525 ? -0.323 38.469 -30.922 1 95.56 525 LYS B N 1
ATOM 9131 C CA . LYS B 1 525 ? 0.59 39.156 -31.828 1 95.56 525 LYS B CA 1
ATOM 9132 C C . LYS B 1 525 ? 1.219 40.375 -31.172 1 95.56 525 LYS B C 1
ATOM 9134 O O . LYS B 1 525 ? 2.436 40.562 -31.234 1 95.56 525 LYS B O 1
ATOM 9139 N N . LYS B 1 526 ? 0.367 41.094 -30.562 1 95.06 526 LYS B N 1
ATOM 9140 C CA . LYS B 1 526 ? 0.833 42.312 -29.875 1 95.06 526 LYS B CA 1
ATOM 9141 C C . LYS B 1 526 ? 1.732 41.969 -28.703 1 95.06 526 LYS B C 1
ATOM 9143 O O . LYS B 1 526 ? 2.754 42.594 -28.469 1 95.06 526 LYS B O 1
ATOM 9148 N N . GLU B 1 527 ? 1.396 40.969 -27.922 1 94.81 527 GLU B N 1
ATOM 9149 C CA . GLU B 1 527 ? 2.127 40.562 -26.719 1 94.81 527 GLU B CA 1
ATOM 9150 C C . GLU B 1 527 ? 3.482 39.969 -27.062 1 94.81 527 GLU B C 1
ATOM 9152 O O . GLU B 1 527 ? 4.441 40.094 -26.312 1 94.81 527 GLU B O 1
ATOM 9157 N N . ALA B 1 528 ? 3.637 39.312 -28.188 1 94.69 528 ALA B N 1
ATOM 9158 C CA . ALA B 1 528 ? 4.91 38.75 -28.641 1 94.69 528 ALA B CA 1
ATOM 9159 C C . ALA B 1 528 ? 5.914 39.875 -28.938 1 94.69 528 ALA B C 1
ATOM 9161 O O . ALA B 1 528 ? 7.125 39.656 -28.812 1 94.69 528 ALA B O 1
ATOM 9162 N N . GLU B 1 529 ? 5.355 40.969 -29.297 1 93 529 GLU B N 1
ATOM 9163 C CA . GLU B 1 529 ? 6.215 42.094 -29.672 1 93 529 GLU B CA 1
ATOM 9164 C C . GLU B 1 529 ? 6.496 43 -28.469 1 93 529 GLU B C 1
ATOM 9166 O O . GLU B 1 529 ? 7.645 43.375 -28.234 1 93 529 GLU B O 1
ATOM 9171 N N . GLU B 1 530 ? 5.48 43.281 -27.703 1 92.81 530 GLU B N 1
ATOM 9172 C CA . GLU B 1 530 ? 5.578 44.312 -26.688 1 92.81 530 GLU B CA 1
ATOM 9173 C C . GLU B 1 530 ? 5.879 43.719 -25.312 1 92.81 530 GLU B C 1
ATOM 9175 O O . GLU B 1 530 ? 6.438 44.406 -24.453 1 92.81 530 GLU B O 1
ATOM 9180 N N . HIS B 1 531 ? 5.406 42.562 -25.078 1 94.25 531 HIS B N 1
ATOM 9181 C CA . HIS B 1 531 ? 5.559 41.906 -23.781 1 94.25 531 HIS B CA 1
ATOM 9182 C C . HIS B 1 531 ? 5.043 42.812 -22.656 1 94.25 531 HIS B C 1
ATOM 9184 O O . HIS B 1 531 ? 5.746 43.031 -21.672 1 94.25 531 HIS B O 1
ATOM 9190 N N . LYS B 1 532 ? 3.857 43.312 -22.812 1 94.44 532 LYS B N 1
ATOM 9191 C CA . LYS B 1 532 ? 3.232 44.188 -21.828 1 94.44 532 LYS B CA 1
ATOM 9192 C C . LYS B 1 532 ? 2.898 43.406 -20.562 1 94.44 532 LYS B C 1
ATOM 9194 O O . LYS B 1 532 ? 3.121 43.906 -19.453 1 94.44 532 LYS B O 1
ATOM 9199 N N . TYR B 1 533 ? 2.363 42.219 -20.719 1 95.5 533 TYR B N 1
ATOM 9200 C CA . TYR B 1 533 ? 1.958 41.406 -19.578 1 95.5 533 TYR B CA 1
ATOM 9201 C C . TYR B 1 533 ? 2.92 40.25 -19.375 1 95.5 533 TYR B C 1
ATOM 9203 O O . TYR B 1 533 ? 3.355 39.969 -18.25 1 95.5 533 TYR B O 1
ATOM 9211 N N . LEU B 1 534 ? 3.379 39.656 -20.438 1 95.25 534 LEU B N 1
ATOM 9212 C CA . LEU B 1 534 ? 4.246 38.5 -20.391 1 95.25 534 LEU B CA 1
ATOM 9213 C C . LEU B 1 534 ? 5.715 38.906 -20.453 1 95.25 534 LEU B C 1
ATOM 9215 O O . LEU B 1 534 ? 6.344 38.75 -21.516 1 95.25 534 LEU B O 1
ATOM 9219 N N . LYS B 1 535 ? 6.383 39.281 -19.5 1 89 535 LYS B N 1
ATOM 9220 C CA . LYS B 1 535 ? 7.723 39.844 -19.453 1 89 535 LYS B CA 1
ATOM 9221 C C . LYS B 1 535 ? 8.789 38.75 -19.594 1 89 535 LYS B C 1
ATOM 9223 O O . LYS B 1 535 ? 9.828 38.969 -20.219 1 89 535 LYS B O 1
ATOM 9228 N N . ASP B 1 536 ? 8.734 37.531 -19.062 1 90.5 536 ASP B N 1
ATOM 9229 C CA . ASP B 1 536 ? 9.719 36.469 -19.109 1 90.5 536 ASP B CA 1
ATOM 9230 C C . ASP B 1 536 ? 9.43 35.5 -20.266 1 90.5 536 ASP B C 1
ATOM 9232 O O . ASP B 1 536 ? 9.68 34.281 -20.156 1 90.5 536 ASP B O 1
ATOM 9236 N N . TYR B 1 537 ? 8.961 36.062 -21.359 1 93.62 537 TYR B N 1
ATOM 9237 C CA . TYR B 1 537 ? 8.609 35.219 -22.5 1 93.62 537 TYR B CA 1
ATOM 9238 C C . TYR B 1 537 ? 9.344 35.688 -23.75 1 93.62 537 TYR B C 1
ATOM 9240 O O . TYR B 1 537 ? 8.891 35.469 -24.875 1 93.62 537 TYR B O 1
ATOM 9248 N N . GLU B 1 538 ? 10.422 36.25 -23.562 1 91.25 538 GLU B N 1
ATOM 9249 C CA . GLU B 1 538 ? 11.188 36.75 -24.703 1 91.25 538 GLU B CA 1
ATOM 9250 C C . GLU B 1 538 ? 11.641 35.594 -25.594 1 91.25 538 GLU B C 1
ATOM 9252 O O . GLU B 1 538 ? 12.031 34.531 -25.109 1 91.25 538 GLU B O 1
ATOM 9257 N N . GLY B 1 539 ? 11.594 35.844 -26.812 1 91.56 539 GLY B N 1
ATOM 9258 C CA . GLY B 1 539 ? 12.078 34.844 -27.766 1 91.56 539 GLY B CA 1
ATOM 9259 C C . GLY B 1 539 ? 10.977 33.906 -28.281 1 91.56 539 GLY B C 1
ATOM 9260 O O . GLY B 1 539 ? 11.164 33.219 -29.281 1 91.56 539 GLY B O 1
ATOM 9261 N N . TYR B 1 540 ? 9.867 33.969 -27.641 1 94.44 540 TYR B N 1
ATOM 9262 C CA . TYR B 1 540 ? 8.758 33.125 -28.109 1 94.44 540 TYR B CA 1
ATOM 9263 C C . TYR B 1 540 ? 7.859 33.906 -29.062 1 94.44 540 TYR B C 1
ATOM 9265 O O . TYR B 1 540 ? 7.613 35.094 -28.875 1 94.44 540 TYR B O 1
ATOM 9273 N N . ASP B 1 541 ? 7.324 33.188 -30.031 1 94.69 541 ASP B N 1
ATOM 9274 C CA . ASP B 1 541 ? 6.426 33.844 -30.984 1 94.69 541 ASP B CA 1
ATOM 9275 C C . ASP B 1 541 ? 4.973 33.75 -30.516 1 94.69 541 ASP B C 1
ATOM 9277 O O . ASP B 1 541 ? 4.699 33.219 -29.438 1 94.69 541 ASP B O 1
ATOM 9281 N N . SER B 1 542 ? 4.094 34.375 -31.359 1 95 542 SER B N 1
ATOM 9282 C CA . SER B 1 542 ? 2.686 34.469 -30.984 1 95 542 SER B CA 1
ATOM 9283 C C . SER B 1 542 ? 2.072 33.062 -30.797 1 95 542 SER B C 1
ATOM 9285 O O . SER B 1 542 ? 1.254 32.875 -29.891 1 95 542 SER B O 1
ATOM 9287 N N . ARG B 1 543 ? 2.436 32.094 -31.547 1 92 543 ARG B N 1
ATOM 9288 C CA . ARG B 1 543 ? 1.896 30.75 -31.453 1 92 543 ARG B CA 1
ATOM 9289 C C . ARG B 1 543 ? 2.369 30.047 -30.188 1 92 543 ARG B C 1
ATOM 9291 O O . ARG B 1 543 ? 1.597 29.344 -29.531 1 92 543 ARG B O 1
ATOM 9298 N N . GLN B 1 544 ? 3.596 30.25 -29.859 1 95.5 544 GLN B N 1
ATOM 9299 C CA . GLN B 1 544 ? 4.176 29.656 -28.656 1 95.5 544 GLN B CA 1
ATOM 9300 C C . GLN B 1 544 ? 3.561 30.25 -27.391 1 95.5 544 GLN B C 1
ATOM 9302 O O . GLN B 1 544 ? 3.244 29.516 -26.453 1 95.5 544 GLN B O 1
ATOM 9307 N N . LEU B 1 545 ? 3.355 31.531 -27.469 1 96.12 545 LEU B N 1
ATOM 9308 C CA . LEU B 1 545 ? 2.736 32.188 -26.312 1 96.12 545 LEU B CA 1
ATOM 9309 C C . LEU B 1 545 ? 1.34 31.625 -26.062 1 96.12 545 LEU B C 1
ATOM 9311 O O . LEU B 1 545 ? 0.954 31.422 -24.906 1 96.12 545 LEU B O 1
ATOM 9315 N N . ARG B 1 546 ? 0.647 31.453 -27.125 1 93.69 546 ARG B N 1
ATOM 9316 C CA . ARG B 1 546 ? -0.713 30.938 -27.016 1 93.69 546 ARG B CA 1
ATOM 9317 C C . ARG B 1 546 ? -0.722 29.547 -26.391 1 93.69 546 ARG B C 1
ATOM 9319 O O . ARG B 1 546 ? -1.646 29.203 -25.656 1 93.69 546 ARG B O 1
ATOM 9326 N N . LYS B 1 547 ? 0.288 28.766 -26.641 1 94 547 LYS B N 1
ATOM 9327 C CA . LYS B 1 547 ? 0.385 27.406 -26.125 1 94 547 LYS B CA 1
ATOM 9328 C C . LYS B 1 547 ? 0.827 27.406 -24.656 1 94 547 LYS B C 1
ATOM 9330 O O . LYS B 1 547 ? 0.48 26.5 -23.906 1 94 547 LYS B O 1
ATOM 9335 N N . MET B 1 548 ? 1.52 28.453 -24.312 1 95.69 548 MET B N 1
ATOM 9336 C CA . MET B 1 548 ? 2.143 28.484 -23 1 95.69 548 MET B CA 1
ATOM 9337 C C . MET B 1 548 ? 1.247 29.188 -21.984 1 95.69 548 MET B C 1
ATOM 9339 O O . MET B 1 548 ? 1.481 29.109 -20.781 1 95.69 548 MET B O 1
ATOM 9343 N N . THR B 1 549 ? 0.25 29.859 -22.453 1 96.94 549 THR B N 1
ATOM 9344 C CA . THR B 1 549 ? -0.65 30.625 -21.594 1 96.94 549 THR B CA 1
ATOM 9345 C C . THR B 1 549 ? -2.107 30.344 -21.953 1 96.94 549 THR B C 1
ATOM 9347 O O . THR B 1 549 ? -2.393 29.469 -22.766 1 96.94 549 THR B O 1
ATOM 9350 N N . HIS B 1 550 ? -3.035 31.047 -21.172 1 96.69 550 HIS B N 1
ATOM 9351 C CA . HIS B 1 550 ? -4.453 30.891 -21.469 1 96.69 550 HIS B CA 1
ATOM 9352 C C . HIS B 1 550 ? -5.191 32.219 -21.375 1 96.69 550 HIS B C 1
ATOM 9354 O O . HIS B 1 550 ? -4.93 33.031 -20.484 1 96.69 550 HIS B O 1
ATOM 9360 N N . LEU B 1 551 ? -6.023 32.406 -22.359 1 95.88 551 LEU B N 1
ATOM 9361 C CA . LEU B 1 551 ? -6.895 33.594 -22.375 1 95.88 551 LEU B CA 1
ATOM 9362 C C . LEU B 1 551 ? -8.352 33.188 -22.156 1 95.88 551 LEU B C 1
ATOM 9364 O O . LEU B 1 551 ? -8.844 32.25 -22.828 1 95.88 551 LEU B O 1
ATOM 9368 N N . GLU B 1 552 ? -9.062 33.844 -21.172 1 95.19 552 GLU B N 1
ATOM 9369 C CA . GLU B 1 552 ? -10.453 33.531 -20.859 1 95.19 552 GLU B CA 1
ATOM 9370 C C . GLU B 1 552 ? -11.242 34.812 -20.578 1 95.19 552 GLU B C 1
ATOM 9372 O O . GLU B 1 552 ? -10.727 35.75 -19.969 1 95.19 552 GLU B O 1
ATOM 9377 N N . ARG B 1 553 ? -12.445 34.844 -21.109 1 94.69 553 ARG B N 1
ATOM 9378 C CA . ARG B 1 553 ? -13.336 35.938 -20.75 1 94.69 553 ARG B CA 1
ATOM 9379 C C . ARG B 1 553 ? -14.172 35.594 -19.531 1 94.69 553 ARG B C 1
ATOM 9381 O O . ARG B 1 553 ? -14.969 34.656 -19.562 1 94.69 553 ARG B O 1
ATOM 9388 N N . LEU B 1 554 ? -13.914 36.281 -18.438 1 94.19 554 LEU B N 1
ATOM 9389 C CA . LEU B 1 554 ? -14.633 36.094 -17.188 1 94.19 554 LEU B CA 1
ATOM 9390 C C . LEU B 1 554 ? -15.297 37.375 -16.734 1 94.19 554 LEU B C 1
ATOM 9392 O O . LEU B 1 554 ? -14.648 38.438 -16.672 1 94.19 554 LEU B O 1
ATOM 9396 N N . ASN B 1 555 ? -16.531 37.25 -16.453 1 90.62 555 ASN B N 1
ATOM 9397 C CA . ASN B 1 555 ? -17.297 38.406 -16.031 1 90.62 555 ASN B CA 1
ATOM 9398 C C . ASN B 1 555 ? -17.141 39.562 -17.016 1 90.62 555 ASN B C 1
ATOM 9400 O O . ASN B 1 555 ? -16.922 40.719 -16.625 1 90.62 555 ASN B O 1
ATOM 9404 N N . GLY B 1 556 ? -17 39.25 -18.25 1 89.56 556 GLY B N 1
ATOM 9405 C CA . GLY B 1 556 ? -16.984 40.219 -19.328 1 89.56 556 GLY B CA 1
ATOM 9406 C C . GLY B 1 556 ? -15.594 40.781 -19.609 1 89.56 556 GLY B C 1
ATOM 9407 O O . GLY B 1 556 ? -15.398 41.531 -20.547 1 89.56 556 GLY B O 1
ATOM 9408 N N . LYS B 1 557 ? -14.664 40.375 -18.859 1 94.69 557 LYS B N 1
ATOM 9409 C CA . LYS B 1 557 ? -13.297 40.844 -19.031 1 94.69 557 LYS B CA 1
ATOM 9410 C C . LYS B 1 557 ? -12.367 39.75 -19.5 1 94.69 557 LYS B C 1
ATOM 9412 O O . LYS B 1 557 ? -12.586 38.562 -19.188 1 94.69 557 LYS B O 1
ATOM 9417 N N . LEU B 1 558 ? -11.398 40.219 -20.203 1 95.75 558 LEU B N 1
ATOM 9418 C CA . LEU B 1 558 ? -10.422 39.25 -20.703 1 95.75 558 LEU B CA 1
ATOM 9419 C C . LEU B 1 558 ? -9.32 39.031 -19.688 1 95.75 558 LEU B C 1
ATOM 9421 O O . LEU B 1 558 ? -8.656 39.969 -19.25 1 95.75 558 LEU B O 1
ATOM 9425 N N . HIS B 1 559 ? -9.156 37.781 -19.25 1 96.81 559 HIS B N 1
ATOM 9426 C CA . HIS B 1 559 ? -8.148 37.375 -18.281 1 96.81 559 HIS B CA 1
ATOM 9427 C C . HIS B 1 559 ? -7.047 36.562 -18.938 1 96.81 559 HIS B C 1
ATOM 9429 O O . HIS B 1 559 ? -7.328 35.625 -19.688 1 96.81 559 HIS B O 1
ATOM 9435 N N . LEU B 1 560 ? -5.793 36.938 -18.672 1 97.69 560 LEU B N 1
ATOM 9436 C CA . LEU B 1 560 ? -4.629 36.219 -19.141 1 97.69 560 LEU B CA 1
ATOM 9437 C C . LEU B 1 560 ? -4 35.406 -18 1 97.69 560 LEU B C 1
ATOM 9439 O O . LEU B 1 560 ? -3.637 35.969 -16.969 1 97.69 560 LEU B O 1
ATOM 9443 N N . PHE B 1 561 ? -3.924 34.094 -18.172 1 97.75 561 PHE B N 1
ATOM 9444 C CA . PHE B 1 561 ? -3.303 33.219 -17.203 1 97.75 561 PHE B CA 1
ATOM 9445 C C . PHE B 1 561 ? -1.865 32.906 -17.594 1 97.75 561 PHE B C 1
ATOM 9447 O O . PHE B 1 561 ? -1.616 32.344 -18.656 1 97.75 561 PHE B O 1
ATOM 9454 N N . ASP B 1 562 ? -0.922 33.281 -16.766 1 97.62 562 ASP B N 1
ATOM 9455 C CA . ASP B 1 562 ? 0.507 33.094 -16.969 1 97.62 562 ASP B CA 1
ATOM 9456 C C . ASP B 1 562 ? 1.021 31.938 -16.078 1 97.62 562 ASP B C 1
ATOM 9458 O O . ASP B 1 562 ? 1.205 32.125 -14.875 1 97.62 562 ASP B O 1
ATOM 9462 N N . TYR B 1 563 ? 1.41 30.781 -16.672 1 96.25 563 TYR B N 1
ATOM 9463 C CA . TYR B 1 563 ? 1.742 29.562 -15.93 1 96.25 563 TYR B CA 1
ATOM 9464 C C . TYR B 1 563 ? 3.234 29.516 -15.625 1 96.25 563 TYR B C 1
ATOM 9466 O O . TYR B 1 563 ? 3.689 28.625 -14.898 1 96.25 563 TYR B O 1
ATOM 9474 N N . ARG B 1 564 ? 3.977 30.422 -16.141 1 94.81 564 ARG B N 1
ATOM 9475 C CA . ARG B 1 564 ? 5.398 30.484 -15.805 1 94.81 564 ARG B CA 1
ATOM 9476 C C . ARG B 1 564 ? 5.621 31.156 -14.453 1 94.81 564 ARG B C 1
ATOM 9478 O O . ARG B 1 564 ? 6.656 30.953 -13.82 1 94.81 564 ARG B O 1
ATOM 9485 N N . HIS B 1 565 ? 4.727 32.031 -14.141 1 94.44 565 HIS B N 1
ATOM 9486 C CA . HIS B 1 565 ? 4.777 32.688 -12.844 1 94.44 565 HIS B CA 1
ATOM 9487 C C . HIS B 1 565 ? 3.617 32.25 -11.953 1 94.44 565 HIS B C 1
ATOM 9489 O O . HIS B 1 565 ? 2.453 32.5 -12.289 1 94.44 565 HIS B O 1
ATOM 9495 N N . ARG B 1 566 ? 3.984 31.672 -10.805 1 94 566 ARG B N 1
ATOM 9496 C CA . ARG B 1 566 ? 2.957 31.125 -9.93 1 94 566 ARG B CA 1
ATOM 9497 C C . ARG B 1 566 ? 3.111 31.656 -8.508 1 94 566 ARG B C 1
ATOM 9499 O O . ARG B 1 566 ? 4.211 32.031 -8.094 1 94 566 ARG B O 1
ATOM 9506 N N . ASN B 1 567 ? 1.959 31.719 -7.887 1 92.25 567 ASN B N 1
ATOM 9507 C CA . ASN B 1 567 ? 1.948 32.062 -6.469 1 92.25 567 ASN B CA 1
ATOM 9508 C C . ASN B 1 567 ? 2.701 31.016 -5.637 1 92.25 567 ASN B C 1
ATOM 9510 O O . ASN B 1 567 ? 2.459 29.812 -5.766 1 92.25 567 ASN B O 1
ATOM 9514 N N . LYS B 1 568 ? 3.557 31.422 -4.742 1 88.38 568 LYS B N 1
ATOM 9515 C CA . LYS B 1 568 ? 4.434 30.531 -3.988 1 88.38 568 LYS B CA 1
ATOM 9516 C C . LYS B 1 568 ? 3.658 29.766 -2.924 1 88.38 568 LYS B C 1
ATOM 9518 O O . LYS B 1 568 ? 4.09 28.703 -2.475 1 88.38 568 LYS B O 1
ATOM 9523 N N . LEU B 1 569 ? 2.539 30.312 -2.549 1 89.75 569 LEU B N 1
ATOM 9524 C CA . LEU B 1 569 ? 1.792 29.703 -1.456 1 89.75 569 LEU B CA 1
ATOM 9525 C C . LEU B 1 569 ? 0.819 28.656 -1.984 1 89.75 569 LEU B C 1
ATOM 9527 O O . LEU B 1 569 ? 0.68 27.578 -1.396 1 89.75 569 LEU B O 1
ATOM 9531 N N . ASN B 1 570 ? 0.15 28.984 -3.115 1 90.62 570 ASN B N 1
ATOM 9532 C CA . ASN B 1 570 ? -0.91 28.078 -3.547 1 90.62 570 ASN B CA 1
ATOM 9533 C C . ASN B 1 570 ? -0.693 27.594 -4.98 1 90.62 570 ASN B C 1
ATOM 9535 O O . ASN B 1 570 ? -1.511 26.859 -5.523 1 90.62 570 ASN B O 1
ATOM 9539 N N . GLN B 1 571 ? 0.286 28.094 -5.613 1 92 571 GLN B N 1
ATOM 9540 C CA . GLN B 1 571 ? 0.719 27.672 -6.938 1 92 571 GLN B CA 1
ATOM 9541 C C . GLN B 1 571 ? -0.263 28.125 -8.016 1 92 571 GLN B C 1
ATOM 9543 O O . GLN B 1 571 ? -0.282 27.562 -9.117 1 92 571 GLN B O 1
ATOM 9548 N N . ASP B 1 572 ? -1.063 29.078 -7.691 1 94.88 572 ASP B N 1
ATOM 9549 C CA . ASP B 1 572 ? -1.924 29.672 -8.711 1 94.88 572 ASP B CA 1
ATOM 9550 C C . ASP B 1 572 ? -1.098 30.375 -9.789 1 94.88 572 ASP B C 1
ATOM 9552 O O . ASP B 1 572 ? -0.088 31.016 -9.492 1 94.88 572 ASP B O 1
ATOM 9556 N N . ALA B 1 573 ? -1.582 30.312 -11.008 1 96.69 573 ALA B N 1
ATOM 9557 C CA . ALA B 1 573 ? -0.977 31.078 -12.086 1 96.69 573 ALA B CA 1
ATOM 9558 C C . ALA B 1 573 ? -1.162 32.562 -11.867 1 96.69 573 ALA B C 1
ATOM 9560 O O . ALA B 1 573 ? -2.141 33 -11.25 1 96.69 573 ALA B O 1
ATOM 9561 N N . ALA B 1 574 ? -0.193 33.281 -12.344 1 96.69 574 ALA B N 1
ATOM 9562 C CA . ALA B 1 574 ? -0.424 34.719 -12.375 1 96.69 574 ALA B CA 1
ATOM 9563 C C . ALA B 1 574 ? -1.55 35.094 -13.344 1 96.69 574 ALA B C 1
ATOM 9565 O O . ALA B 1 574 ? -1.677 34.469 -14.406 1 96.69 574 ALA B O 1
ATOM 9566 N N . ILE B 1 575 ? -2.334 36 -12.953 1 96.62 575 ILE B N 1
ATOM 9567 C CA . ILE B 1 575 ? -3.482 36.375 -13.773 1 96.62 575 ILE B CA 1
ATOM 9568 C C . ILE B 1 575 ? -3.447 37.875 -14.039 1 96.62 575 ILE B C 1
ATOM 9570 O O . ILE B 1 575 ? -3.117 38.688 -13.148 1 96.62 575 ILE B O 1
ATOM 9574 N N . TYR B 1 576 ? -3.684 38.219 -15.297 1 96.75 576 TYR B N 1
ATOM 9575 C CA . TYR B 1 576 ? -3.732 39.625 -15.703 1 96.75 576 TYR B CA 1
ATOM 9576 C C . TYR B 1 576 ? -5.055 39.938 -16.391 1 96.75 576 TYR B C 1
ATOM 9578 O O . TYR B 1 576 ? -5.543 39.156 -17.203 1 96.75 576 TYR B O 1
ATOM 9586 N N . ILE B 1 577 ? -5.617 41 -16.016 1 96 577 ILE B N 1
ATOM 9587 C CA . ILE B 1 577 ? -6.797 41.5 -16.719 1 96 577 ILE B CA 1
ATOM 9588 C C . ILE B 1 577 ? -6.367 42.406 -17.891 1 96 577 ILE B C 1
ATOM 9590 O O . ILE B 1 577 ? -5.684 43.406 -17.672 1 96 577 ILE B O 1
ATOM 9594 N N . ILE B 1 578 ? -6.793 42.031 -19.016 1 93.38 578 ILE B N 1
ATOM 9595 C CA . ILE B 1 578 ? -6.344 42.719 -20.234 1 93.38 578 ILE B CA 1
ATOM 9596 C C . ILE B 1 578 ? -7.211 43.969 -20.469 1 93.38 578 ILE B C 1
ATOM 9598 O O . ILE B 1 578 ? -8.445 43.875 -20.484 1 93.38 578 ILE B O 1
ATOM 9602 N N . GLU B 1 579 ? -6.602 45.031 -20.516 1 84.12 579 GLU B N 1
ATOM 9603 C CA . GLU B 1 579 ? -7.285 46.281 -20.781 1 84.12 579 GLU B CA 1
ATOM 9604 C C . GLU B 1 579 ? -7.512 46.5 -22.281 1 84.12 579 GLU B C 1
ATOM 9606 O O . GLU B 1 579 ? -6.676 46.125 -23.094 1 84.12 579 GLU B O 1
ATOM 9611 N N . ASP B 1 580 ? -8.781 46.844 -22.734 1 65.81 580 ASP B N 1
ATOM 9612 C CA . ASP B 1 580 ? -9.078 47.219 -24.109 1 65.81 580 ASP B CA 1
ATOM 9613 C C . ASP B 1 580 ? -8.133 48.312 -24.609 1 65.81 580 ASP B C 1
ATOM 9615 O O . ASP B 1 580 ? -7.707 49.156 -23.844 1 65.81 580 ASP B O 1
#

Sequence (1160 aa):
MKILLAAVNAKYIHSNLAVYCLRAYAKEQHLASNITISEYTINQPFDEILMDIYKQAPDVLCLSCYLWNVTEVGQLIQEVPKILPDTKIWLGGPEVSYNAREILEKYPMAEGIMRGEGEETFAELVAYYEGRGAAELINIQGITFREKEKQIAATPFRQIMDLSKVPFVYGDIENFKNRIIYYETSRGCPFSCSYCLSSIDKCLRFRNLELVKKELQFFIDHEVPQVKFVDRTFNCKHDHAMAIWNYIKEHDKGITNFHFEVAADLLNEEEIELIRSLRPGLIQLEIGIQSTNKQTIKEINRSMNLEKVRDKVARIHEKGNVHQHLDLIAGLPYENYDSFAHSFNEVYAMEPDQFQLGFLKVLHGSVMHEKMKEYELLCQNRPPYEVLSTKWLPYSDVIRLKKVEEMVEVYYNSFQFSHTMRLLVELFPSAFSMYEKMGNYYEKKGLFGLNHSRLTRYEILWDFVESELAEFTCSEKMQKKKEDFKEKVLESMTLDLYLRDNVKNRPAFLGESKVEKDVASEFYKKEAEEHKYLKDYEGYDSRQLRKMTHLERLNGKLHLFDYRHRNKLNQDAAIYIIEDMKILLAAVNAKYIHSNLAVYCLRAYAKEQHLASNITISEYTINQPFDEILMDIYKQAPDVLCLSCYLWNVTEVGQLIQEVPKILPDTKIWLGGPEVSYNAREILEKYPMAEGIMRGEGEETFAELVAYYEGRGAAELINIQGITFREKEKQIAATPFRQIMDLSKVPFVYGDIENFKNRIIYYETSRGCPFSCSYCLSSIDKCLRFRNLELVKKELQFFIDHEVPQVKFVDRTFNCKHDHAMAIWNYIKEHDKGITNFHFEVAADLLNEEEIELIRSLRPGLIQLEIGIQSTNKQTIKEINRSMNLEKVRDKVARIHEKGNVHQHLDLIAGLPYENYDSFAHSFNEVYAMEPDQFQLGFLKVLHGSVMHEKMKEYELLCQNRPPYEVLSTKWLPYSDVIRLKKVEEMVEVYYNSFQFSHTMRLLVELFPSAFSMYEKMGNYYEKKGLFGLNHSRLTRYEILWDFVESELAEFTCSEKMQKKKEDFKEKVLESMTLDLYLRDNVKNRPAFLGESKVEKDVASEFYKKEAEEHKYLKDYEGYDSRQLRKMTHLERLNGKLHLFDYRHRNKLNQDAAIYIIED

Secondary structure (DSSP, 8-state):
-EEEEEEEESSTT---HHHHHHHHHHHHH-TT-EEEEEEEETTS-HHHHHHHHHHH--SEEEEE--TTTHHHHHHHHHHHHHH-TTPEEEEESHHHHSSHHHHHHH-TT--EEE-S--HHHHHHHHHHHTTSS-SSGGGSTTEEEE-TTS-EEEPPPPPPPPGGGSPP--SSGGGGTTSPEEE-SEE--S---TT-GGGS----EE--HHHHHHHHHHHHHTT-SEEEE--TTGGGSHHHHHHHHHHHHHH--S--EEEEEE-GGG--HHHHHHHHHSPTTSEEEEEEEE---HHHHHHTT----HHHHHHHHHHHHHHT-SEEEEEEEET-TT--HHHHHHHHHHHHTT--SEEEEEE-B--TTSHHHHTTTTTT-EE-SSTT-BEEE-SSS-HHHHHHHHHHHHHIIIIITTSTTHHHHHHHGGGSS-HHHHHHHHHHHHHHTT-TTS---HHHHHHHHHHHHHHHHHT----HHHHHHHHHHHHHHHHHHHHHHHHH---SS--GGG-S----HHHHHHHHHHHHHH-SS-TT-TT--HHHHHHHEEEEEETTEEEEEEEEEE-TTT-PEEEEEEP-/-EEEEEEEESSTT---HHHHHHHHHHHHH-TT-EEEEEEEETTS-HHHHHHHHHHH--SEEEEE--TTTHHHHHHHHHHHHHH-TT-EEEEESHHHHSSHHHHHHH-TT--EEE-S--HHHHHHHHHHHTTSS-SSGGGSTTEEEE-TTS-EEEPPPPPPPPGGGSPP--SSGGGGTTSPEEE-SEE--S---TT-GGGS----EE--HHHHHHHHHHHHHTT-SEEEE--TTGGGSHHHHHHHHHHHHHH--S--EEEEEE-GGG--HHHHHHHHHSPTTSEEEEEEEE---HHHHHHTT----HHHHHHHHHHHHHHT-SEEEEEEEET-TT--HHHHHHHHHHHHTT--SEEEEEE-B--TTSHHHHTTTTTT-EE-SSTT-BEEE-SSS-HHHHHHHHHHHHHIIIIITTSTTHHHHHHHGGGSS-HHHHHHHHHHHHHHHT-TTS---HHHHHHHHHHHHHHHHHT----HHHHHHHHHHHHHHHHHHHHHHHHH---SS--GGG-S--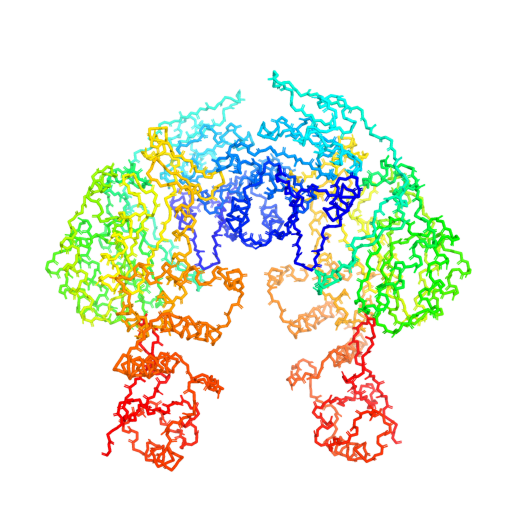--HHHHHHHHHHHHHH-SS-TT-TT--HHHHHHHEEEEEETTEEEEEEEEEE-TTT-PEEEEEEP-

Radius of gyration: 34.21 Å; Cα contacts (8 Å, |Δi|>4): 1956; chains: 2; bounding box: 84×87×89 Å

Nearest PDB structures (foldseek):
  7kdx-assembly1_A  TM=8.240E-01  e=1.799E-27  Streptomyces tokunonensis
  7kdx-assembly2_B  TM=8.107E-01  e=1.101E-27  Streptomyces tokunonensis
  7kdy-assembly1_A  TM=7.148E-01  e=1.101E-27  Streptomyces tokunonensis
  7kdy-assembly2_B  TM=7.729E-01  e=4.026E-26  Streptomyces tokunonensis
  1olt-assembly1_A  TM=6.756E-01  e=9.014E-07  Escherichia coli K-12

InterPro domains:
  IPR006158 Cobalamin (vitamin B12)-binding domain [PF02310] (6-126)
  IPR006158 Cobalamin (vitamin B12)-binding domain [PS51332] (1-136)
  IPR006638 Elp3/MiaA/NifB-like, radical SAM core domain [SM00729] (179-391)
  IPR007197 Radical SAM [PF04055] (183-345)
  IPR007197 Radical SAM [PS51918] (175-394)
  IPR007197 Radical SAM [SFLDS00029] (2-434)
  IPR023404 Radical SAM, alpha/beta horseshoe [G3DSA:3.80.30.20] (178-374)
  IPR025288 Domain of unknown function DUF4080 [PF13311] (373-561)
  IPR034466 Methyltransferase, class B [SFLDG01123] (2-434)
  IPR036724 Cobalamin-binding domain superfamily [SSF52242] (41-107)
  IPR051198 Tetrapyrrole and bacteriochlorophyll biosynthesis methyltransferases [PTHR43409] (1-421)
  IPR058240 Radical SAM superfamily [SSF102114] (172-375)

Solvent-accessible surface area (backbone atoms only — not comparable to full-atom values): 63096 Å² total; per-residue (Å²): 118,41,35,33,37,36,39,51,28,78,41,81,42,52,66,67,61,62,56,45,39,34,50,49,39,24,38,73,77,37,69,85,61,49,70,46,79,47,80,48,33,70,81,47,62,64,64,60,53,54,51,51,53,58,74,63,59,38,47,32,39,34,38,56,29,40,68,85,27,40,70,61,48,54,50,46,59,65,47,47,46,76,81,39,70,80,40,43,32,34,36,27,34,72,69,42,39,63,47,38,66,60,50,43,66,73,35,75,72,47,41,32,34,41,28,69,78,48,42,68,42,48,32,48,51,53,27,33,77,68,72,73,42,57,92,44,70,85,74,43,55,13,31,36,33,56,44,94,84,71,44,80,47,70,40,59,76,59,80,85,72,68,58,61,70,55,54,86,70,62,83,62,50,76,83,47,66,86,38,53,41,73,42,74,56,40,47,47,22,80,53,52,35,25,69,40,68,54,30,72,43,52,68,62,48,60,37,51,62,71,60,47,52,54,53,51,49,50,43,51,73,67,53,39,64,41,38,36,43,69,22,68,47,47,46,76,47,58,69,62,36,50,52,51,54,50,49,52,60,74,61,57,82,86,60,43,24,39,36,41,25,36,57,53,56,65,60,49,70,68,55,51,54,51,59,57,67,42,60,67,41,38,40,33,40,36,34,76,60,41,59,70,45,65,68,27,32,56,73,35,45,45,87,78,50,64,68,47,28,54,52,46,51,46,61,46,47,72,65,65,28,49,48,36,33,37,35,36,42,47,73,48,67,83,34,27,68,67,55,42,42,50,30,47,39,57,53,57,72,61,60,51,65,30,69,44,72,43,65,36,41,56,42,80,76,19,58,45,46,73,39,27,75,84,44,49,52,40,53,40,89,54,76,69,16,40,57,49,28,34,75,53,28,49,46,73,52,47,55,54,48,51,36,26,42,51,41,38,49,63,44,51,50,59,58,57,31,55,59,32,52,63,59,52,35,73,80,38,98,34,57,48,57,43,33,45,49,51,27,50,49,35,58,74,69,63,52,69,96,58,90,70,52,73,68,52,50,53,52,51,51,50,51,50,52,51,54,58,55,64,69,56,84,56,57,73,70,46,44,53,52,48,52,52,49,49,50,51,46,48,48,29,45,50,51,29,49,50,30,69,41,81,70,86,75,74,58,74,91,68,55,73,81,75,57,53,67,65,59,53,50,52,48,33,52,50,40,48,72,64,35,80,80,59,73,88,49,78,91,44,48,40,69,52,47,58,72,61,33,42,77,43,53,52,96,88,36,44,34,38,31,36,67,88,45,54,42,78,80,75,53,34,32,39,74,43,76,60,76,132,117,41,33,34,35,36,38,51,29,79,41,81,45,52,67,66,61,63,56,46,40,34,52,48,37,24,38,73,77,37,70,85,59,48,70,48,80,49,80,49,34,69,80,50,63,64,67,59,55,53,50,51,51,56,74,64,58,39,46,31,38,35,38,56,28,41,67,87,26,40,68,62,50,52,50,46,59,64,47,47,46,77,81,40,70,80,40,43,31,34,36,27,35,73,69,43,38,64,47,38,70,61,50,44,65,74,35,73,74,46,43,31,33,42,29,69,76,46,42,67,42,47,33,47,50,52,27,32,78,66,70,75,43,58,90,46,72,84,74,43,54,14,30,36,34,58,45,94,84,71,43,81,46,70,40,60,75,62,79,85,72,67,58,61,71,56,54,85,70,62,84,63,53,75,81,47,66,86,35,53,40,73,40,73,56,40,47,46,23,82,51,51,35,24,68,41,69,54,29,73,43,53,68,61,46,61,35,51,63,70,60,47,52,55,53,51,48,51,43,52,74,65,54,39,63,42,39,37,42,69,22,67,46,49,48,76,46,57,68,62,36,49,52,50,56,51,49,52,61,75,62,58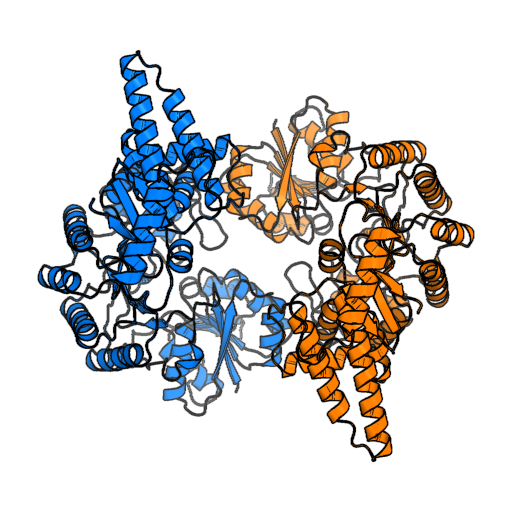,82,86,62,42,24,39,36,39,26,35,56,54,55,63,60,47,70,70,55,51,52,51,59,57,68,42,59,67,40,39,41,34,39,36,34,77,59,41,59,69,44,64,68,28,32,57,74,36,45,45,88,79,50,64,67,48,27,53,51,46,52,45,60,46,49,71,66,65,28,48,48,35,32,37,34,35,42,47,70,48,67,82,33,28,68,67,54,42,42,52,30,49,37,57,53,56,72,61,60,51,66,29,71,44,72,43,65,36,40,56,42,80,74,18,57,43,48,74,39,27,74,83,43,49,52,41,53,42,89,55,75,68,15,40,55,49,28,32,75,52,29,49,45,71,52,48,53,53,47,52,36,27,41,51,40,38,48,63,44,52,50,60,58,58,30,54,59,32,52,63,56,52,36,73,80,36,99,35,57,46,55,44,33,44,50,50,28,50,49,32,57,76,69,64,51,70,96,57,91,71,52,73,67,52,50,53,50,51,50,50,51,50,51,52,54,59,56,65,67,56,86,56,58,75,71,47,45,54,53,48,52,51,49,50,51,51,48,48,49,28,45,50,50,29,49,47,32,67,40,82,69,85,76,72,57,75,91,69,56,73,81,72,55,54,68,66,58,54,50,50,50,32,52,51,39,51,73,65,31,82,83,57,68,94,46,76,92,42,48,39,69,53,48,57,72,60,32,44,76,45,52,52,96,87,35,44,33,37,33,36,67,88,46,54,42,78,78,76,52,34,32,38,74,41,75,59,77,132

Foldseek 3Di:
DAEEEEEAAADPQADDPQLLLQVVLLCVVVVPFHYYYYYHYPPDPLVVVLVVCLVSLGQEYEYEDDQNCNVSVVVCLVVNCVSRVNYAYEYEYQQCQQVVVVVCVVRVSHFKYQHDRCNQLSSQVSCCVVVNHDVDPQPRARMWGADPVRDIDHHHHDDDDAPQSRDDRCPPVVVNPSHEAEDEFKAADCFQQQQDLSNVGNDIHGHDLVVVLVVLLVCQVVLPQEYEYPDQAQCPPVVSNVSNLVSCQVSHPPHYEYEDEHAQLSDDDVNLVSLLPGAARNYEYEHEPQAPDPVLCVVRRHDHDLVSNLVSLLSSVVSVRYQYAYEYEPAGPPQELVRVLVRVQSVVVSVHLHYAYHYRFHGRPGNSVVCCVVFVWDFDPRPPGGTCATPRYHNVSVVLVVLLRVLCVLQPNLLLQPQLLVLCQVLDPTSSVVSSLLSVLCVVVVNPPDDDDPVRVLVSVLVSLVVSLVPDPDDPVSVVVSVVSSLVSLLSNVQSNQQAHDDPDDDPVSPDAPDDPVNLQVVLQVCQPPVPPPDPCHPDHSVVLPVQWDWGQGPNWIKIFHQVDARSRNRTTDIDTDDD/DAEEEEEAAADPQADDVQLLLQVVLLCVVVVPFHYYYYYHYPPDPLVVVLVVCLVSLGQEYEYEDDQNCNVSVVVCLVVNCVSRVNYAYEYEYQQCQQVVVVVCVVRVSHFKYQHDRCNQLSSQVSCCVVVNHDVDPLPRARMWGADPVRDIDHHHHDDDDAPQSRDDRCPPVVVNPSHEAEDEFKAADCFQQQQDLSNVGNDIHGHDLVVVLVVLLVCQVVLPQEYEYPDQAQCPPVVSNCSNLVSCQVSHPPHYEYEDEHAQLSDDDVRLVSLLVGAARNYEYEHEPQAPDPVLCVVRRHDHDLVSNLVSLLSSVVSVRYQYAYEYEPPGPPAELVRVLVRVQSVVVSVHLHYAYHYRFHGRPGNSVVCCVVFVWDFDPRPPGGTCATPRYHNVSVVLVVLLRVLCVLQPNLLLQPQLLVLCQVLDPTSSVVSSLLSVLCVVVVNPPDDDDPVRVLVSVLVSLVVSLVPDPDDPVSVVVSVVSSLVSLLSNVQSNQQAHDDPDDDPVSPDAPDDPVNLQVVLQVCQPPVPPPVPQHPDHSVRLPVQWDWGQGPNWIKIFHQVDARSRNRTTDIDTDDD

Organism: NCBI:txid33039